Protein AF-A0A8T2I2M2-F1 (afdb_monomer_lite)

Structure (mmCIF, N/CA/C/O backbone):
data_AF-A0A8T2I2M2-F1
#
_entry.id   AF-A0A8T2I2M2-F1
#
loop_
_atom_site.group_PDB
_atom_site.id
_atom_site.type_symbol
_atom_site.label_atom_id
_atom_site.label_alt_id
_atom_site.label_comp_id
_atom_site.label_asym_id
_atom_site.label_entity_id
_atom_site.label_seq_id
_atom_site.pdbx_PDB_ins_code
_atom_site.Cartn_x
_atom_site.Cartn_y
_atom_site.Cartn_z
_atom_site.occupancy
_atom_site.B_iso_or_equiv
_atom_site.auth_seq_id
_atom_site.auth_comp_id
_atom_site.auth_asym_id
_atom_site.auth_atom_id
_atom_site.pdbx_PDB_model_num
ATOM 1 N N . MET A 1 1 ? 20.591 -41.566 16.116 1.00 29.20 1 MET A N 1
ATOM 2 C CA . MET A 1 1 ? 21.482 -41.780 14.957 1.00 29.20 1 MET A CA 1
ATOM 3 C C . MET A 1 1 ? 21.391 -40.559 14.063 1.00 29.20 1 MET A C 1
ATOM 5 O O . MET A 1 1 ? 20.337 -40.302 13.501 1.00 29.20 1 MET A O 1
ATOM 9 N N . PHE A 1 2 ? 22.466 -39.774 14.043 1.00 22.12 2 PHE A N 1
ATOM 10 C CA . PHE A 1 2 ? 22.660 -38.604 13.191 1.00 22.12 2 PHE A CA 1
ATOM 11 C C . PHE A 1 2 ? 23.002 -39.038 11.762 1.00 22.12 2 PHE A C 1
ATOM 13 O O . PHE A 1 2 ? 23.921 -39.833 11.595 1.00 22.12 2 PHE A O 1
ATOM 20 N N . VAL A 1 3 ? 22.349 -38.438 10.763 1.00 23.64 3 VAL A N 1
ATOM 21 C CA . VAL A 1 3 ? 22.979 -38.066 9.484 1.00 23.64 3 VAL A CA 1
ATOM 22 C C . VAL A 1 3 ? 22.355 -36.731 9.038 1.00 23.64 3 VAL A C 1
ATOM 24 O O . VAL A 1 3 ? 21.153 -36.698 8.771 1.00 23.64 3 VAL A O 1
ATOM 27 N N . PRO A 1 4 ? 23.114 -35.623 8.978 1.00 29.97 4 PRO A N 1
ATOM 28 C CA . PRO A 1 4 ? 22.621 -34.350 8.466 1.00 29.97 4 PRO A CA 1
ATOM 29 C C . PRO A 1 4 ? 22.653 -34.356 6.930 1.00 29.97 4 PRO A C 1
ATOM 31 O O . PRO A 1 4 ? 23.682 -34.654 6.323 1.00 29.97 4 PRO A O 1
ATOM 34 N N . ARG A 1 5 ? 21.529 -34.023 6.285 1.00 26.20 5 ARG A N 1
ATOM 35 C CA . ARG A 1 5 ? 21.516 -33.676 4.856 1.00 26.20 5 ARG A CA 1
ATOM 36 C C . ARG A 1 5 ? 22.040 -32.249 4.690 1.00 26.20 5 ARG A C 1
ATOM 38 O O . ARG A 1 5 ? 21.612 -31.349 5.407 1.00 26.20 5 ARG A O 1
ATOM 45 N N . LYS A 1 6 ? 22.970 -32.079 3.748 1.00 23.83 6 LYS A N 1
ATOM 46 C CA . LYS A 1 6 ? 23.470 -30.786 3.267 1.00 23.83 6 LYS A CA 1
ATOM 47 C C . LYS A 1 6 ? 22.312 -29.903 2.761 1.00 23.83 6 LYS A C 1
ATOM 49 O O . LYS A 1 6 ? 21.356 -30.451 2.211 1.00 23.83 6 LYS A O 1
ATOM 54 N N . PRO A 1 7 ? 22.403 -28.571 2.909 1.00 27.64 7 PRO A N 1
ATOM 55 C CA . PRO A 1 7 ? 21.486 -27.637 2.276 1.00 27.64 7 PRO A CA 1
ATOM 56 C C . PRO A 1 7 ? 21.927 -27.420 0.822 1.00 27.64 7 PRO A C 1
ATOM 58 O O . PRO A 1 7 ? 22.913 -26.732 0.572 1.00 27.64 7 PRO A O 1
ATOM 61 N N . ASP A 1 8 ? 21.226 -28.026 -0.135 1.00 26.77 8 ASP A N 1
ATOM 62 C CA . ASP A 1 8 ? 21.394 -27.689 -1.550 1.00 26.77 8 ASP A CA 1
ATOM 63 C C . ASP A 1 8 ? 20.429 -26.554 -1.928 1.00 26.77 8 ASP A C 1
ATOM 65 O O . ASP A 1 8 ? 19.212 -26.688 -1.805 1.00 26.77 8 ASP A O 1
ATOM 69 N N . ALA A 1 9 ? 21.036 -25.462 -2.402 1.00 26.67 9 ALA A N 1
ATOM 70 C CA . ALA A 1 9 ? 20.494 -24.374 -3.216 1.00 26.67 9 ALA A CA 1
ATOM 71 C C . ALA A 1 9 ? 19.284 -23.590 -2.664 1.00 26.67 9 ALA A C 1
ATOM 73 O O . ALA A 1 9 ? 18.126 -23.842 -3.002 1.00 26.67 9 ALA A O 1
ATOM 74 N N . GLU A 1 10 ? 19.588 -22.520 -1.921 1.00 25.27 10 GLU A N 1
ATOM 75 C CA . GLU A 1 10 ? 18.734 -21.332 -1.842 1.00 25.27 10 GLU A CA 1
ATOM 76 C C . GLU A 1 10 ? 18.444 -20.809 -3.257 1.00 25.27 10 GLU A C 1
ATOM 78 O O . GLU A 1 10 ? 19.285 -20.191 -3.910 1.00 25.27 10 GLU A O 1
ATOM 83 N N . ILE A 1 11 ? 17.222 -21.026 -3.738 1.00 24.73 11 ILE A N 1
ATOM 84 C CA . ILE A 1 11 ? 16.668 -20.227 -4.829 1.00 24.73 11 ILE A CA 1
ATOM 85 C C . ILE A 1 11 ? 16.317 -18.871 -4.213 1.00 24.73 11 ILE A C 1
ATOM 87 O O . ILE A 1 11 ? 15.231 -18.680 -3.663 1.00 24.73 11 ILE A O 1
ATOM 91 N N . ALA A 1 12 ? 17.272 -17.943 -4.261 1.00 26.50 12 ALA A N 1
ATOM 92 C CA . ALA A 1 12 ? 17.054 -16.553 -3.897 1.00 26.50 12 ALA A CA 1
ATOM 93 C C . ALA A 1 12 ? 15.911 -15.974 -4.751 1.00 26.50 12 ALA A C 1
ATOM 95 O O . ALA A 1 12 ? 15.939 -16.032 -5.985 1.00 26.50 12 ALA A O 1
ATOM 96 N N . ARG A 1 13 ? 14.887 -15.438 -4.079 1.00 27.08 13 ARG A N 1
ATOM 97 C CA . ARG A 1 13 ? 13.810 -14.648 -4.687 1.00 27.08 13 ARG A CA 1
ATOM 98 C C . ARG A 1 13 ? 14.442 -13.418 -5.347 1.00 27.08 13 ARG A C 1
ATOM 100 O O . ARG A 1 13 ? 15.078 -12.622 -4.665 1.00 27.08 13 ARG A O 1
ATOM 107 N N . LYS A 1 14 ? 14.316 -13.310 -6.671 1.00 30.23 14 LYS A N 1
ATOM 108 C CA . LYS A 1 14 ? 14.862 -12.211 -7.479 1.00 30.23 14 LYS A CA 1
ATOM 109 C C . LYS A 1 14 ? 13.813 -11.108 -7.607 1.00 30.23 14 LYS A C 1
ATOM 111 O O . LYS A 1 14 ? 12.736 -11.362 -8.141 1.00 30.23 14 LYS A O 1
ATOM 116 N N . GLU A 1 15 ? 14.137 -9.915 -7.123 1.00 30.12 15 GLU A N 1
ATOM 117 C CA . GLU A 1 15 ? 13.265 -8.738 -7.083 1.00 30.12 15 GLU A CA 1
ATOM 118 C C . GLU A 1 15 ? 14.042 -7.470 -7.526 1.00 30.12 15 GLU A C 1
ATOM 120 O O . GLU A 1 15 ? 15.186 -7.288 -7.115 1.00 30.12 15 GLU A O 1
ATOM 125 N N . LEU A 1 16 ? 13.365 -6.603 -8.314 1.00 38.47 16 LEU A N 1
ATOM 126 C CA . LEU A 1 16 ? 13.601 -5.159 -8.592 1.00 38.47 16 LEU A CA 1
ATOM 127 C C . LEU A 1 16 ? 14.675 -4.740 -9.638 1.00 38.47 16 LEU A C 1
ATOM 129 O O . LEU A 1 16 ? 15.853 -4.964 -9.419 1.00 38.47 16 LEU A O 1
ATOM 133 N N . VAL A 1 17 ? 14.300 -4.027 -10.730 1.00 39.09 17 VAL A N 1
ATOM 134 C CA . VAL A 1 17 ? 15.233 -3.240 -11.595 1.00 39.09 17 VAL A CA 1
ATOM 135 C C . VAL A 1 17 ? 15.013 -1.736 -11.376 1.00 39.09 17 VAL A C 1
ATOM 137 O O . VAL A 1 17 ? 13.909 -1.230 -11.603 1.00 39.09 17 VAL A O 1
ATOM 140 N N . VAL A 1 18 ? 16.073 -1.004 -11.032 1.00 57.59 18 VAL A N 1
ATOM 141 C CA . VAL A 1 18 ? 16.165 0.462 -11.153 1.00 57.59 18 VAL A CA 1
ATOM 142 C C . VAL A 1 18 ? 17.558 0.758 -11.711 1.00 57.59 18 VAL A C 1
ATOM 144 O O . VAL A 1 18 ? 18.547 0.312 -11.154 1.00 57.59 18 VAL A O 1
ATOM 147 N N . CYS A 1 19 ? 17.670 1.386 -12.878 1.00 81.19 19 CYS A N 1
ATOM 148 C CA . CYS A 1 19 ? 18.952 1.578 -13.573 1.00 81.19 19 CYS A CA 1
ATOM 149 C C . CYS A 1 19 ? 19.004 2.972 -14.213 1.00 81.19 19 CYS A C 1
ATOM 151 O O . CYS A 1 19 ? 17.969 3.632 -14.362 1.00 81.19 19 CYS A O 1
ATOM 153 N N . GLY A 1 20 ? 20.195 3.427 -14.592 1.00 88.75 20 GLY A N 1
ATOM 154 C CA . GLY A 1 20 ? 20.418 4.701 -15.270 1.00 88.75 20 GLY A CA 1
ATOM 155 C C . GLY A 1 20 ? 20.947 4.503 -16.685 1.00 88.75 20 GLY A C 1
ATOM 156 O O . GLY A 1 20 ? 21.965 3.851 -16.870 1.00 88.75 20 GLY A O 1
ATOM 157 N N . ILE A 1 21 ? 20.285 5.094 -17.680 1.00 95.00 21 ILE A N 1
ATOM 158 C CA . ILE A 1 21 ? 20.815 5.255 -19.042 1.00 95.00 21 ILE A CA 1
ATOM 159 C C . ILE A 1 21 ? 21.233 6.707 -19.216 1.00 95.00 21 ILE A C 1
ATOM 161 O O . ILE A 1 21 ? 20.438 7.600 -18.911 1.00 95.00 21 ILE A O 1
ATOM 165 N N . PHE A 1 22 ? 22.423 6.927 -19.773 1.00 97.19 22 PHE A N 1
ATOM 166 C CA . PHE A 1 22 ? 22.848 8.228 -20.271 1.00 97.19 22 PHE A CA 1
ATOM 167 C C . PHE A 1 22 ? 23.533 8.085 -21.634 1.00 97.19 22 PHE A C 1
ATOM 169 O O . PHE A 1 22 ? 24.330 7.174 -21.845 1.00 97.19 22 PHE A O 1
ATOM 176 N N . GLY A 1 23 ? 23.214 8.971 -22.568 1.00 96.81 23 GLY A N 1
ATOM 177 C CA . GLY A 1 23 ? 23.811 9.017 -23.895 1.00 96.81 23 GLY A CA 1
ATOM 178 C C . GLY A 1 23 ? 24.105 10.449 -24.309 1.00 96.81 23 GLY A C 1
ATOM 179 O O . GLY A 1 23 ? 23.299 11.349 -24.066 1.00 96.81 23 GLY A O 1
ATOM 180 N N . PHE A 1 24 ? 25.248 10.643 -24.953 1.00 96.81 24 PHE A N 1
ATOM 181 C CA . PHE A 1 24 ? 25.694 11.931 -25.467 1.00 96.81 24 PHE A CA 1
ATOM 182 C C . PHE A 1 24 ? 25.937 11.828 -26.969 1.00 96.81 24 PHE A C 1
ATOM 184 O O . PHE A 1 24 ? 26.618 10.914 -27.433 1.00 96.81 24 PHE A O 1
ATOM 191 N N . TYR A 1 25 ? 25.362 12.758 -27.723 1.00 94.88 25 TYR A N 1
ATOM 192 C CA . TYR A 1 25 ? 25.578 12.882 -29.157 1.00 94.88 25 TYR A CA 1
ATOM 193 C C . TYR A 1 25 ? 25.941 14.329 -29.484 1.00 94.88 25 TYR A C 1
ATOM 195 O O . TYR A 1 25 ? 25.156 15.241 -29.214 1.00 94.88 25 TYR A O 1
ATOM 203 N N . ASN A 1 26 ? 27.092 14.543 -30.111 1.00 93.12 26 ASN A N 1
ATOM 204 C CA . ASN A 1 26 ? 27.515 15.840 -30.634 1.00 93.12 26 ASN A CA 1
ATOM 205 C C . ASN A 1 26 ? 27.659 15.776 -32.156 1.00 93.12 26 ASN A C 1
ATOM 207 O O . ASN A 1 26 ? 28.100 14.781 -32.726 1.00 93.12 26 ASN A O 1
ATOM 211 N N . TYR A 1 27 ? 27.272 16.860 -32.827 1.00 90.81 27 TYR A N 1
ATOM 212 C CA . TYR A 1 27 ? 27.447 17.009 -34.267 1.00 90.81 27 TYR A CA 1
ATOM 213 C C . TYR A 1 27 ? 27.849 18.437 -34.610 1.00 90.81 27 TYR A C 1
ATOM 215 O O . TYR A 1 27 ? 27.131 19.381 -34.273 1.00 90.81 27 TYR A O 1
ATOM 223 N N . ARG A 1 28 ? 28.984 18.589 -35.304 1.00 87.31 28 ARG A N 1
ATOM 224 C CA . ARG A 1 28 ? 29.630 19.878 -35.615 1.00 87.31 28 ARG A CA 1
ATOM 225 C C . ARG A 1 28 ? 29.826 20.760 -34.375 1.00 87.31 28 ARG A C 1
ATOM 227 O O . ARG A 1 28 ? 29.755 21.986 -34.457 1.00 87.31 28 ARG A O 1
ATOM 234 N N . GLN A 1 29 ? 30.033 20.119 -33.230 1.00 86.38 29 GLN A N 1
ATOM 235 C CA . GLN A 1 29 ? 30.530 20.717 -31.999 1.00 86.38 29 GLN A CA 1
ATOM 236 C C . GLN A 1 29 ? 31.690 19.845 -31.546 1.00 86.38 29 GLN A C 1
ATOM 238 O O . GLN A 1 29 ? 31.474 18.675 -31.230 1.00 86.38 29 GLN A O 1
ATOM 243 N N . SER A 1 30 ? 32.897 20.402 -31.615 1.00 87.25 30 SER A N 1
ATOM 244 C CA . SER A 1 30 ? 34.119 19.691 -31.256 1.00 87.25 30 SER A CA 1
ATOM 245 C C . SER A 1 30 ? 34.162 19.486 -29.750 1.00 87.25 30 SER A C 1
ATOM 247 O O . SER A 1 30 ? 33.962 20.442 -29.001 1.00 87.25 30 SER A O 1
ATOM 249 N N . HIS A 1 31 ? 34.381 18.244 -29.341 1.00 91.75 31 HIS A N 1
ATOM 250 C CA . HIS A 1 31 ? 34.660 17.865 -27.963 1.00 91.75 31 HIS A CA 1
ATOM 251 C C . HIS A 1 31 ? 35.869 16.946 -27.959 1.00 91.75 31 HIS A C 1
ATOM 253 O O . HIS A 1 31 ? 35.959 16.044 -28.802 1.00 91.75 31 HIS A O 1
ATOM 259 N N . SER A 1 32 ? 36.767 17.140 -26.999 1.00 91.56 32 SER A N 1
ATOM 260 C CA . SER A 1 32 ? 37.876 16.216 -26.817 1.00 91.56 32 SER A CA 1
ATOM 261 C C . SER A 1 32 ? 37.367 14.870 -26.294 1.00 91.56 32 SER A C 1
ATOM 263 O O . SER A 1 32 ? 36.299 14.765 -25.680 1.00 91.56 32 SER A O 1
ATOM 265 N N . HIS A 1 33 ? 38.144 13.813 -26.507 1.00 89.19 33 HIS A N 1
ATOM 266 C CA . HIS A 1 33 ? 37.847 12.496 -25.952 1.00 89.19 33 HIS A CA 1
ATOM 267 C C . HIS A 1 33 ? 37.669 12.546 -24.421 1.00 89.19 33 HIS A C 1
ATOM 269 O O . HIS A 1 33 ? 36.782 11.890 -23.871 1.00 89.19 33 HIS A O 1
ATOM 275 N N . ALA A 1 34 ? 38.477 13.363 -23.735 1.00 88.12 34 ALA A N 1
ATOM 276 C CA . ALA A 1 34 ? 38.361 13.596 -22.299 1.00 88.12 34 ALA A CA 1
ATOM 277 C C . ALA A 1 34 ? 37.037 14.284 -21.917 1.00 88.12 34 ALA A C 1
ATOM 279 O O . ALA A 1 34 ? 36.392 13.846 -20.963 1.00 88.12 34 ALA A O 1
ATOM 280 N N . ASP A 1 35 ? 36.602 15.294 -22.678 1.00 91.56 35 ASP A N 1
ATOM 281 C CA . ASP A 1 35 ? 35.332 15.995 -22.435 1.00 91.56 35 ASP A CA 1
ATOM 282 C C . ASP A 1 35 ? 34.137 15.050 -22.592 1.00 91.56 35 ASP A C 1
ATOM 284 O O . ASP A 1 35 ? 33.241 15.022 -21.750 1.00 91.56 35 ASP A O 1
ATOM 288 N N . ILE A 1 36 ? 34.144 14.220 -23.640 1.00 93.69 36 ILE A N 1
ATOM 289 C CA . ILE A 1 36 ? 33.096 13.221 -23.892 1.00 93.69 36 ILE A CA 1
ATOM 290 C C . ILE A 1 36 ? 32.973 12.259 -22.708 1.00 93.69 36 ILE A C 1
ATOM 292 O O . ILE A 1 36 ? 31.868 11.986 -22.232 1.00 93.69 36 ILE A O 1
ATOM 296 N N . ILE A 1 37 ? 34.103 11.740 -22.225 1.00 93.75 37 ILE A N 1
ATOM 297 C CA . ILE A 1 37 ? 34.131 10.816 -21.091 1.00 93.75 37 ILE A CA 1
ATOM 298 C C . ILE A 1 37 ? 33.624 11.501 -19.817 1.00 93.75 37 ILE A C 1
ATOM 300 O O . ILE A 1 37 ? 32.823 10.903 -19.097 1.00 93.75 37 ILE A O 1
ATOM 304 N N . ASP A 1 38 ? 34.031 12.743 -19.542 1.00 93.31 38 ASP A N 1
ATOM 305 C CA . ASP A 1 38 ? 33.570 13.462 -18.351 1.00 93.31 38 ASP A CA 1
ATOM 306 C C . ASP A 1 38 ? 32.074 13.804 -18.416 1.00 93.31 38 ASP A C 1
ATOM 308 O O . ASP A 1 38 ? 31.373 13.668 -17.412 1.00 93.31 38 ASP A O 1
ATOM 312 N N . ILE A 1 39 ? 31.543 14.147 -19.595 1.00 95.31 39 ILE A N 1
ATOM 313 C CA . ILE A 1 39 ? 30.100 14.339 -19.807 1.00 95.31 39 ILE A CA 1
ATOM 314 C C . ILE A 1 39 ? 29.340 13.044 -19.495 1.00 95.31 39 ILE A C 1
ATOM 316 O O . ILE A 1 39 ? 28.363 13.070 -18.742 1.00 95.31 39 ILE A O 1
ATOM 320 N N . LEU A 1 40 ? 29.796 11.897 -20.015 1.00 96.19 40 LEU A N 1
ATOM 321 C CA . LEU A 1 40 ? 29.166 10.601 -19.743 1.00 96.19 40 LEU A CA 1
ATOM 322 C C . LEU A 1 40 ? 29.229 10.231 -18.255 1.00 96.19 40 LEU A C 1
ATOM 324 O O . LEU A 1 40 ? 28.211 9.844 -17.680 1.00 96.19 40 LEU A O 1
ATOM 328 N N . LEU A 1 41 ? 30.393 10.379 -17.615 1.00 94.69 41 LEU A N 1
ATOM 329 C CA . LEU A 1 41 ? 30.571 10.100 -16.187 1.00 94.69 41 LEU A CA 1
ATOM 330 C C . LEU A 1 41 ? 29.711 11.022 -15.324 1.00 94.69 41 LEU A C 1
ATOM 332 O O . LEU A 1 41 ? 29.058 10.552 -14.394 1.00 94.69 41 LEU A O 1
ATOM 336 N N . THR A 1 42 ? 29.653 12.314 -15.645 1.00 91.94 42 THR A N 1
ATOM 337 C CA . THR A 1 42 ? 28.804 13.278 -14.937 1.00 91.94 42 THR A CA 1
ATOM 338 C C . THR A 1 42 ? 27.336 12.887 -15.051 1.00 91.94 42 THR A C 1
ATOM 340 O O . THR A 1 42 ? 26.664 12.785 -14.022 1.00 91.94 42 THR A O 1
ATOM 343 N N . GLY A 1 43 ? 26.868 12.541 -16.254 1.00 90.81 43 GLY A N 1
ATOM 344 C CA . GLY A 1 43 ? 25.523 12.012 -16.467 1.00 90.81 43 GLY A CA 1
ATOM 345 C C . GLY A 1 43 ? 25.237 10.772 -15.614 1.00 90.81 43 GLY A C 1
ATOM 346 O O . GLY A 1 43 ? 24.194 10.699 -14.964 1.00 90.81 43 GLY A O 1
ATOM 347 N N . LEU A 1 44 ? 26.184 9.831 -15.514 1.00 92.25 44 LEU A N 1
ATOM 348 C CA . LEU A 1 44 ? 26.043 8.663 -14.638 1.00 92.25 44 LEU A CA 1
ATOM 349 C C . LEU A 1 44 ? 26.021 9.017 -13.145 1.00 92.25 44 LEU A C 1
ATOM 351 O O . LEU A 1 44 ? 25.205 8.453 -12.417 1.00 92.25 44 LEU A O 1
ATOM 355 N N . ARG A 1 45 ? 26.826 9.982 -12.676 1.00 89.56 45 ARG A N 1
ATOM 356 C CA . ARG A 1 45 ? 26.772 10.472 -11.279 1.00 89.56 45 ARG A CA 1
ATOM 357 C C . ARG A 1 45 ? 25.377 11.001 -10.937 1.00 89.56 45 ARG A C 1
ATOM 359 O O . ARG A 1 45 ? 24.879 10.772 -9.836 1.00 89.56 45 ARG A O 1
ATOM 366 N N . ARG A 1 46 ? 24.700 11.661 -11.887 1.00 86.38 46 ARG A N 1
ATOM 367 C CA . ARG A 1 46 ? 23.309 12.129 -11.715 1.00 86.38 46 ARG A CA 1
ATOM 368 C C . ARG A 1 46 ? 22.283 11.000 -11.649 1.00 86.38 46 ARG A C 1
ATOM 370 O O . ARG A 1 46 ? 21.160 11.257 -11.216 1.00 86.38 46 ARG A O 1
ATOM 377 N N . LEU A 1 47 ? 22.647 9.788 -12.064 1.00 86.12 47 LEU A N 1
ATOM 378 C CA . LEU A 1 47 ? 21.793 8.597 -12.102 1.00 86.12 47 LEU A CA 1
ATOM 379 C C . LEU A 1 47 ? 22.231 7.508 -11.110 1.00 86.12 47 LEU A C 1
ATOM 381 O O . LEU A 1 47 ? 21.574 6.476 -11.018 1.00 86.12 47 LEU A O 1
ATOM 385 N N . GLU A 1 48 ? 23.296 7.719 -10.335 1.00 84.06 48 GLU A N 1
ATOM 386 C CA . GLU A 1 48 ? 23.831 6.725 -9.391 1.00 84.06 48 GLU A CA 1
ATOM 387 C C . GLU A 1 48 ? 22.823 6.368 -8.280 1.00 84.06 48 GLU A C 1
ATOM 389 O O . GLU A 1 48 ? 22.808 5.255 -7.760 1.00 84.06 48 GLU A O 1
ATOM 394 N N . TYR A 1 49 ? 21.903 7.279 -7.945 1.00 70.31 49 TYR A N 1
ATOM 395 C CA . TYR A 1 49 ? 20.802 7.001 -7.011 1.00 70.31 49 TYR A CA 1
ATOM 396 C C . TYR A 1 49 ? 19.786 5.977 -7.556 1.00 70.31 49 TYR A C 1
ATOM 398 O O . TYR A 1 49 ? 19.018 5.393 -6.788 1.00 70.31 49 TYR A O 1
ATOM 406 N N . ARG A 1 50 ? 19.762 5.763 -8.881 1.00 70.94 50 ARG A N 1
ATOM 407 C CA . ARG A 1 50 ? 18.905 4.771 -9.537 1.00 70.94 50 ARG A CA 1
ATOM 408 C C . ARG A 1 50 ? 19.540 3.387 -9.544 1.00 70.94 50 ARG A C 1
ATOM 410 O O . ARG A 1 50 ? 18.789 2.436 -9.435 1.00 70.94 50 ARG A O 1
ATOM 417 N N . GLY A 1 51 ? 20.864 3.262 -9.620 1.00 73.50 51 GLY A N 1
ATOM 418 C CA . GLY A 1 51 ? 21.565 1.975 -9.585 1.00 73.50 51 GLY A CA 1
ATOM 419 C C . GLY A 1 51 ? 23.069 2.155 -9.377 1.00 73.50 51 GLY A C 1
ATOM 420 O O . GLY A 1 51 ? 23.645 3.111 -9.892 1.00 73.50 51 GLY A O 1
ATOM 421 N N . TYR A 1 52 ? 23.690 1.257 -8.606 1.00 75.50 52 TYR A N 1
ATOM 422 C CA . TYR A 1 52 ? 25.081 1.398 -8.147 1.00 75.50 52 TYR A CA 1
ATOM 423 C C . TYR A 1 52 ? 25.815 0.056 -7.946 1.00 75.50 52 TYR A C 1
ATOM 425 O O . TYR A 1 52 ? 26.863 0.017 -7.304 1.00 75.50 52 TYR A O 1
ATOM 433 N N . ASP A 1 53 ? 25.282 -1.052 -8.475 1.00 82.19 53 ASP A N 1
ATOM 434 C CA . ASP A 1 53 ? 25.931 -2.368 -8.354 1.00 82.19 53 ASP A CA 1
ATOM 435 C C . ASP A 1 53 ? 27.103 -2.516 -9.333 1.00 82.19 53 ASP A C 1
ATOM 437 O O . ASP A 1 53 ? 28.062 -3.248 -9.088 1.00 82.19 53 ASP A O 1
ATOM 441 N N . SER A 1 54 ? 26.993 -1.868 -10.493 1.00 89.81 54 SER A N 1
ATOM 442 C CA . SER A 1 54 ? 28.014 -1.820 -11.541 1.00 89.81 54 SER A CA 1
ATOM 443 C C . SER A 1 54 ? 27.698 -0.700 -12.531 1.00 89.81 54 SER A C 1
ATOM 445 O O . SER A 1 54 ? 26.550 -0.258 -12.630 1.00 89.81 54 SER A O 1
ATOM 447 N N . ALA A 1 55 ? 28.695 -0.257 -13.288 1.00 95.56 55 ALA A N 1
ATOM 448 C CA . ALA A 1 55 ? 28.535 0.783 -14.296 1.00 95.56 55 ALA A CA 1
ATOM 449 C C . ALA A 1 55 ? 29.496 0.576 -15.472 1.00 95.56 55 ALA A C 1
ATOM 451 O O . ALA A 1 55 ? 30.499 -0.132 -15.357 1.00 95.56 55 ALA A O 1
ATOM 452 N N . GLY A 1 56 ? 29.203 1.220 -16.597 1.00 96.12 56 GLY A N 1
ATOM 453 C CA . GLY A 1 56 ? 30.096 1.218 -17.747 1.00 96.12 56 GLY A CA 1
ATOM 454 C C . GLY A 1 56 ? 29.744 2.258 -18.798 1.00 96.12 56 GLY A C 1
ATOM 455 O O . GLY A 1 56 ? 28.667 2.856 -18.776 1.00 96.12 56 GLY A O 1
ATOM 456 N N . LEU A 1 57 ? 30.672 2.474 -19.726 1.00 96.56 57 LEU A N 1
ATOM 457 C CA . LEU A 1 57 ? 30.532 3.398 -20.849 1.00 96.56 57 LEU A CA 1
ATOM 458 C C . LEU A 1 57 ? 31.173 2.838 -22.119 1.00 96.56 57 LEU A C 1
ATOM 460 O O . LEU A 1 57 ? 32.037 1.962 -22.055 1.00 96.56 57 LEU A O 1
ATOM 464 N N . ALA A 1 58 ? 30.739 3.352 -23.269 1.00 94.38 58 ALA A N 1
ATOM 465 C CA . ALA A 1 58 ? 31.371 3.100 -24.553 1.00 94.38 58 ALA A CA 1
ATOM 466 C C . ALA A 1 58 ? 31.525 4.378 -25.390 1.00 94.38 58 ALA A C 1
ATOM 468 O O . ALA A 1 58 ? 30.571 5.143 -25.566 1.00 94.38 58 ALA A O 1
ATOM 469 N N . VAL A 1 59 ? 32.728 4.569 -25.936 1.00 92.25 59 VAL A N 1
ATOM 470 C CA . VAL A 1 59 ? 33.155 5.738 -26.729 1.00 92.25 59 VAL A CA 1
ATOM 471 C C . VAL A 1 59 ? 33.995 5.292 -27.929 1.00 92.25 59 VAL A C 1
ATOM 473 O O . VAL A 1 59 ? 34.599 4.227 -27.888 1.00 92.25 59 VAL A O 1
ATOM 476 N N . ASP A 1 60 ? 34.018 6.058 -29.021 1.00 88.50 60 ASP A N 1
ATOM 477 C CA . ASP A 1 60 ? 34.926 5.777 -30.145 1.00 88.50 60 ASP A CA 1
ATOM 478 C C . ASP A 1 60 ? 36.369 6.162 -29.811 1.00 88.50 60 ASP A C 1
ATOM 480 O O . ASP A 1 60 ? 36.604 7.180 -29.169 1.00 88.50 60 ASP A O 1
ATOM 484 N N . THR A 1 61 ? 37.327 5.361 -30.280 1.00 80.94 61 THR A N 1
ATOM 485 C CA . THR A 1 61 ? 38.771 5.592 -30.087 1.00 80.94 61 THR A CA 1
ATOM 486 C C . THR A 1 61 ? 39.376 6.550 -31.114 1.00 80.94 61 THR A C 1
ATOM 488 O O . THR A 1 61 ? 40.382 7.194 -30.830 1.00 80.94 61 THR A O 1
ATOM 491 N N . PHE A 1 62 ? 38.753 6.681 -32.290 1.00 79.38 62 PHE A N 1
ATOM 492 C CA . PHE A 1 62 ? 39.211 7.539 -33.384 1.00 79.38 62 PHE A CA 1
ATOM 493 C C . PHE A 1 62 ? 38.059 8.386 -33.947 1.00 79.38 62 PHE A C 1
ATOM 495 O O . PHE A 1 62 ? 36.926 7.895 -33.994 1.00 79.38 62 PHE A O 1
ATOM 502 N N . PRO A 1 63 ? 38.319 9.624 -34.413 1.00 76.12 63 PRO A N 1
ATOM 503 C CA . PRO A 1 63 ? 37.286 10.499 -34.958 1.00 76.12 63 PRO A CA 1
ATOM 504 C C . PRO A 1 63 ? 36.602 9.914 -36.194 1.00 76.12 63 PRO A C 1
ATOM 506 O O . 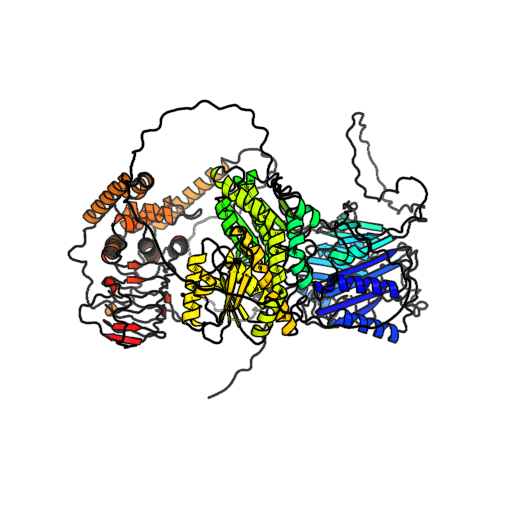PRO A 1 63 ? 37.255 9.440 -37.125 1.00 76.12 63 PRO A O 1
ATOM 509 N N . VAL A 1 64 ? 35.274 10.016 -36.233 1.00 69.56 64 VAL A N 1
ATOM 510 C CA . VAL A 1 64 ? 34.477 9.668 -37.414 1.00 69.56 64 VAL A CA 1
ATOM 511 C C . VAL A 1 64 ? 34.463 10.864 -38.385 1.00 69.56 64 VAL A C 1
ATOM 513 O O . VAL A 1 64 ? 34.207 11.990 -37.948 1.00 69.56 64 VAL A O 1
ATOM 516 N N . PRO A 1 65 ? 34.695 10.675 -39.700 1.00 64.62 65 PRO A N 1
ATOM 517 C CA . PRO A 1 65 ? 34.617 11.762 -40.677 1.00 64.62 65 PRO A CA 1
ATOM 518 C C . PRO A 1 65 ? 33.226 12.418 -40.734 1.00 64.62 65 PRO A C 1
ATOM 520 O O . PRO A 1 65 ? 32.201 11.739 -40.706 1.00 64.62 65 PRO A O 1
ATOM 523 N N . LEU A 1 66 ? 33.174 13.743 -40.921 1.00 59.75 66 LEU A N 1
ATOM 524 C CA . LEU A 1 66 ? 31.929 14.534 -40.971 1.00 59.75 66 LEU A CA 1
ATOM 525 C C . LEU A 1 66 ? 30.977 14.145 -42.130 1.00 59.75 66 LEU A C 1
ATOM 527 O O . LEU A 1 66 ? 29.797 14.505 -42.125 1.00 59.75 66 LEU A O 1
ATOM 531 N N . VAL A 1 67 ? 31.491 13.445 -43.148 1.00 54.72 67 VAL A N 1
ATOM 532 C CA . VAL A 1 67 ? 30.739 12.930 -44.299 1.00 54.72 67 VAL A CA 1
ATOM 533 C C . VAL A 1 67 ? 31.060 11.448 -44.454 1.00 54.72 67 VAL A C 1
ATOM 535 O O . VAL A 1 67 ? 32.096 11.090 -45.004 1.00 54.72 67 VAL A O 1
ATOM 538 N N . VAL A 1 68 ? 30.155 10.592 -43.981 1.00 51.00 68 VAL A N 1
ATOM 539 C CA . VAL A 1 68 ? 30.140 9.167 -44.331 1.00 51.00 68 VAL A CA 1
ATOM 540 C C . VAL A 1 68 ? 29.057 8.980 -45.392 1.00 51.00 68 VAL A C 1
ATOM 542 O O . VAL A 1 68 ? 27.856 9.157 -45.125 1.00 51.00 68 VAL A O 1
ATOM 545 N N . ASP A 1 69 ? 29.482 8.708 -46.624 1.00 39.97 69 ASP A N 1
ATOM 546 C CA . ASP A 1 69 ? 28.580 8.473 -47.747 1.00 39.97 69 ASP A CA 1
ATOM 547 C C . ASP A 1 69 ? 28.012 7.051 -47.646 1.00 39.97 69 ASP A C 1
ATOM 549 O O . ASP A 1 69 ? 28.586 6.067 -48.094 1.00 39.97 69 ASP A O 1
ATOM 553 N N . THR A 1 70 ? 26.882 6.933 -46.958 1.00 42.03 70 THR A N 1
ATOM 554 C CA . THR A 1 70 ? 26.192 5.664 -46.654 1.00 42.03 70 THR A CA 1
ATOM 555 C C . THR A 1 70 ? 25.391 5.125 -47.844 1.00 42.03 70 THR A C 1
ATOM 557 O O . THR A 1 70 ? 24.697 4.124 -47.712 1.00 42.03 70 THR A O 1
ATOM 560 N N . THR A 1 71 ? 25.467 5.784 -49.005 1.00 38.69 71 THR A N 1
ATOM 561 C CA . THR A 1 71 ? 24.832 5.333 -50.255 1.00 38.69 71 THR A CA 1
ATOM 562 C C . THR A 1 71 ? 25.745 4.448 -51.108 1.00 38.69 71 THR A C 1
ATOM 564 O O . THR A 1 71 ? 25.259 3.739 -51.986 1.00 38.69 71 THR A O 1
ATOM 567 N N . THR A 1 72 ? 27.048 4.411 -50.817 1.00 37.72 72 THR A N 1
ATOM 568 C CA . THR A 1 72 ? 27.995 3.473 -51.424 1.00 37.72 72 THR A CA 1
ATOM 569 C C . THR A 1 72 ? 28.410 2.436 -50.390 1.00 37.72 72 THR A C 1
ATOM 571 O O . THR A 1 72 ? 29.416 2.609 -49.703 1.00 37.72 72 THR A O 1
ATOM 574 N N . LEU A 1 73 ? 27.642 1.351 -50.254 1.00 40.09 73 LEU A N 1
ATOM 575 C CA . LEU A 1 73 ? 28.183 0.175 -49.577 1.00 40.09 73 LEU A CA 1
ATOM 576 C C . LEU A 1 73 ? 29.267 -0.443 -50.466 1.00 40.09 73 LEU A C 1
ATOM 578 O O . LEU A 1 73 ? 29.048 -0.584 -51.673 1.00 40.09 73 LEU A O 1
ATOM 582 N N . PRO A 1 74 ? 30.438 -0.798 -49.915 1.00 34.50 74 PRO A N 1
ATOM 583 C CA . PRO A 1 74 ? 31.505 -1.379 -50.704 1.00 34.50 74 PRO A CA 1
ATOM 584 C C . PRO A 1 74 ? 31.073 -2.759 -51.202 1.00 34.50 74 PRO A C 1
ATOM 586 O O . PRO A 1 74 ? 30.818 -3.685 -50.432 1.00 34.50 74 PRO A O 1
ATOM 589 N N . SER A 1 75 ? 31.003 -2.901 -52.523 1.00 29.84 75 SER A N 1
ATOM 590 C CA . SER A 1 75 ? 30.881 -4.187 -53.193 1.00 29.84 75 SER A CA 1
ATOM 591 C C . SER A 1 75 ? 32.105 -5.048 -52.870 1.00 29.84 75 SER A C 1
ATOM 593 O O . SER A 1 75 ? 33.213 -4.753 -53.307 1.00 29.84 75 SER A O 1
ATOM 595 N N . SER A 1 76 ? 31.875 -6.094 -52.080 1.00 37.12 76 SER A N 1
ATOM 596 C CA . SER A 1 76 ? 32.607 -7.363 -51.987 1.00 37.12 76 SER A CA 1
ATOM 597 C C . SER A 1 76 ? 34.042 -7.438 -52.564 1.00 37.12 76 SER A C 1
ATOM 599 O O . SER A 1 76 ? 34.234 -7.442 -53.780 1.00 37.12 76 SER A O 1
ATOM 601 N N . LYS A 1 77 ? 34.999 -7.748 -51.672 1.00 33.94 77 LYS A N 1
ATOM 602 C CA . LYS A 1 77 ? 36.206 -8.584 -51.899 1.00 33.94 77 LYS A CA 1
ATOM 603 C C . LYS A 1 77 ? 37.491 -7.993 -52.512 1.00 33.94 77 LYS A C 1
ATOM 605 O O . LYS A 1 77 ? 38.358 -8.778 -52.885 1.00 33.94 77 LYS A O 1
ATOM 610 N N . GLN A 1 78 ? 37.707 -6.676 -52.568 1.00 31.42 78 GLN A N 1
ATOM 611 C CA . GLN A 1 78 ? 39.014 -6.136 -53.023 1.00 31.42 78 GLN A CA 1
ATOM 612 C C . GLN A 1 78 ? 39.695 -5.107 -52.102 1.00 31.42 78 GLN A C 1
ATOM 614 O O . GLN A 1 78 ? 40.726 -4.562 -52.474 1.00 31.42 78 GLN A O 1
ATOM 619 N N . GLN A 1 79 ? 39.197 -4.885 -50.882 1.00 30.38 79 GLN A N 1
ATOM 620 C CA . GLN A 1 79 ? 39.795 -3.943 -49.915 1.00 30.38 79 GLN A CA 1
ATOM 621 C C . GLN A 1 79 ? 40.092 -4.563 -48.538 1.00 30.38 79 GLN A C 1
ATOM 623 O O . GLN A 1 79 ? 40.195 -3.858 -47.543 1.00 30.38 79 GLN A O 1
ATOM 628 N N . GLU A 1 80 ? 40.268 -5.883 -48.464 1.00 33.19 80 GLU A N 1
ATOM 629 C CA . GLU A 1 80 ? 40.659 -6.565 -47.216 1.00 33.19 80 GLU A CA 1
ATOM 630 C C . GLU A 1 80 ? 42.181 -6.553 -46.959 1.00 33.19 80 GLU A C 1
ATOM 632 O O . GLU A 1 80 ? 42.620 -7.121 -45.971 1.00 33.19 80 GLU A O 1
ATOM 637 N N . GLN A 1 81 ? 43.001 -5.904 -47.801 1.00 30.78 81 GLN A N 1
ATOM 638 C CA . GLN A 1 81 ? 44.472 -5.954 -47.678 1.00 30.78 81 GLN A CA 1
ATOM 639 C C . GLN A 1 81 ? 45.190 -4.621 -47.402 1.00 30.78 81 GLN A C 1
ATOM 641 O O . GLN A 1 81 ? 46.399 -4.644 -47.212 1.00 30.78 81 GLN A O 1
ATOM 646 N N . GLU A 1 82 ? 44.496 -3.479 -47.317 1.00 30.08 82 GLU A N 1
ATOM 647 C CA . GLU A 1 82 ? 45.155 -2.177 -47.050 1.00 30.08 82 GLU A CA 1
ATOM 648 C C . GLU A 1 82 ? 44.585 -1.385 -45.853 1.00 30.08 82 GLU A C 1
ATOM 650 O O . GLU A 1 82 ? 45.107 -0.325 -45.529 1.00 30.08 82 GLU A O 1
ATOM 655 N N . ASN A 1 83 ? 43.574 -1.898 -45.137 1.00 34.06 83 ASN A N 1
ATOM 656 C CA . ASN A 1 83 ? 42.931 -1.202 -44.003 1.00 34.06 83 ASN A CA 1
ATOM 657 C C . ASN A 1 83 ? 43.175 -1.856 -42.624 1.00 34.06 83 ASN A C 1
ATOM 659 O O . ASN A 1 83 ? 42.448 -1.576 -41.672 1.00 34.06 83 ASN A O 1
ATOM 663 N N . GLU A 1 84 ? 44.194 -2.710 -42.478 1.00 35.81 84 GLU A N 1
ATOM 664 C CA . GLU A 1 84 ? 44.490 -3.382 -41.197 1.00 35.81 84 GLU A CA 1
ATOM 665 C C . GLU A 1 84 ? 45.071 -2.453 -40.104 1.00 35.81 84 GLU A C 1
ATOM 667 O O . GLU A 1 84 ? 45.100 -2.847 -38.941 1.00 35.81 84 GLU A O 1
ATOM 672 N N . GLU A 1 85 ? 45.461 -1.206 -40.410 1.00 36.31 85 GLU A N 1
ATOM 673 C CA . GLU A 1 85 ? 46.129 -0.319 -39.432 1.00 36.31 85 GLU A CA 1
ATOM 674 C C . GLU A 1 85 ? 45.258 0.776 -38.776 1.00 36.31 85 GLU A C 1
ATOM 676 O O . GLU A 1 85 ? 45.744 1.452 -37.875 1.00 36.31 85 GLU A O 1
ATOM 681 N N . ASN A 1 86 ? 43.969 0.935 -39.111 1.00 41.84 86 ASN A N 1
ATOM 682 C CA . ASN A 1 86 ? 43.087 1.914 -38.438 1.00 41.84 86 ASN A CA 1
ATOM 683 C C . ASN A 1 86 ? 41.754 1.285 -38.008 1.00 41.84 86 ASN A C 1
ATOM 685 O O . ASN A 1 86 ? 40.699 1.488 -38.607 1.00 41.84 86 ASN A O 1
ATOM 689 N N . ASN A 1 87 ? 41.801 0.494 -36.939 1.00 44.88 87 ASN A N 1
ATOM 690 C CA . ASN A 1 87 ? 40.627 -0.151 -36.357 1.00 44.88 87 ASN A CA 1
ATOM 691 C C . ASN A 1 87 ? 39.763 0.882 -35.599 1.00 44.88 87 ASN A C 1
ATOM 693 O O . ASN A 1 87 ? 40.013 1.170 -34.430 1.00 44.88 87 ASN A O 1
ATOM 697 N N . SER A 1 88 ? 38.724 1.425 -36.248 1.00 55.94 88 SER A N 1
ATOM 698 C CA . SER A 1 88 ? 37.671 2.271 -35.650 1.00 55.94 88 SER A CA 1
ATOM 699 C C . SER A 1 88 ? 36.769 1.476 -34.690 1.00 55.94 88 SER A C 1
ATOM 701 O O . SER A 1 88 ? 35.569 1.321 -34.919 1.00 55.94 88 SER A O 1
ATOM 703 N N . ARG A 1 89 ? 37.349 0.901 -33.632 1.00 72.00 89 ARG A N 1
ATOM 704 C CA . ARG A 1 89 ? 36.623 0.084 -32.653 1.00 72.00 89 ARG A CA 1
ATOM 705 C C . ARG A 1 89 ? 36.230 0.931 -31.437 1.00 72.00 89 ARG A C 1
ATOM 707 O O . ARG A 1 89 ? 37.067 1.682 -30.928 1.00 72.00 89 ARG A O 1
ATOM 714 N N . PRO A 1 90 ? 34.985 0.817 -30.946 1.00 84.50 90 PRO A N 1
ATOM 715 C CA . PRO A 1 90 ? 34.573 1.494 -29.728 1.00 84.50 90 PRO A CA 1
ATOM 716 C C . PRO A 1 90 ? 35.279 0.884 -28.511 1.00 84.50 90 PRO A C 1
ATOM 718 O O . PRO A 1 90 ? 35.347 -0.335 -28.360 1.00 84.50 90 PRO A O 1
ATOM 721 N N . LEU A 1 91 ? 35.781 1.747 -27.632 1.00 88.56 91 LEU A N 1
ATOM 722 C CA . LEU A 1 91 ? 36.315 1.399 -26.324 1.00 88.56 91 LEU A CA 1
ATOM 723 C C . LEU A 1 91 ? 35.157 1.162 -25.356 1.00 88.56 91 LEU A C 1
ATOM 725 O O . LEU A 1 91 ? 34.312 2.042 -25.198 1.00 88.56 91 LEU A O 1
ATOM 729 N N . ILE A 1 92 ? 35.129 0.002 -24.699 1.00 92.25 92 ILE A N 1
ATOM 730 C CA . ILE A 1 92 ? 34.124 -0.356 -23.691 1.00 92.25 92 ILE A CA 1
ATOM 731 C C . ILE A 1 92 ? 34.828 -0.477 -22.343 1.00 92.25 92 ILE A C 1
ATOM 733 O O . ILE A 1 92 ? 35.712 -1.314 -22.189 1.00 92.25 92 ILE A O 1
ATOM 737 N N . ILE A 1 93 ? 34.405 0.316 -21.362 1.00 94.25 93 ILE A N 1
ATOM 738 C CA . ILE A 1 93 ? 34.975 0.300 -20.010 1.00 94.25 93 ILE A CA 1
ATOM 739 C C . ILE A 1 93 ? 33.861 -0.011 -19.025 1.00 94.25 93 ILE A C 1
ATOM 741 O O . ILE A 1 93 ? 32.804 0.623 -19.053 1.00 94.25 93 ILE A O 1
ATOM 745 N N . LYS A 1 94 ? 34.087 -1.003 -18.163 1.00 95.12 94 LYS A N 1
ATOM 746 C CA . LYS A 1 94 ? 33.094 -1.504 -17.210 1.00 95.12 94 LYS A CA 1
ATOM 747 C C . LYS A 1 94 ? 33.734 -1.745 -15.852 1.00 95.12 94 LYS A C 1
ATOM 749 O O . LYS A 1 94 ? 34.834 -2.281 -15.776 1.00 95.12 94 LYS A O 1
ATOM 754 N N . ALA A 1 95 ? 33.009 -1.427 -14.787 1.00 93.88 95 ALA A N 1
ATOM 755 C CA . ALA A 1 95 ? 33.427 -1.686 -13.417 1.00 93.88 95 ALA A CA 1
ATOM 756 C C . ALA A 1 95 ? 32.266 -2.248 -12.587 1.00 93.88 95 ALA A C 1
ATOM 758 O O . ALA A 1 95 ? 31.098 -1.912 -12.794 1.00 93.88 95 ALA A O 1
ATOM 759 N N . CYS A 1 96 ? 32.598 -3.117 -11.634 1.00 91.31 96 CYS A N 1
ATOM 760 C CA . CYS A 1 96 ? 31.670 -3.532 -10.587 1.00 91.31 96 CYS A CA 1
ATOM 761 C C . CYS A 1 96 ? 31.788 -2.549 -9.417 1.00 91.31 96 CYS A C 1
ATOM 763 O O . CYS A 1 96 ? 32.906 -2.234 -9.019 1.00 91.31 96 CYS A O 1
ATOM 765 N N . GLY A 1 97 ? 30.663 -2.101 -8.862 1.00 85.25 97 GLY A N 1
ATOM 766 C CA . GLY A 1 97 ? 30.622 -1.080 -7.816 1.00 85.25 97 GLY A CA 1
ATOM 767 C C . GLY A 1 97 ? 30.103 0.278 -8.297 1.00 85.25 97 GLY A C 1
ATOM 768 O O . GLY A 1 97 ? 29.300 0.367 -9.229 1.00 85.25 97 GLY A O 1
ATOM 769 N N . LYS A 1 98 ? 30.548 1.330 -7.607 1.00 85.44 98 LYS A N 1
ATOM 770 C CA . LYS A 1 98 ? 30.086 2.716 -7.751 1.00 85.44 98 LYS A CA 1
ATOM 771 C C . LYS A 1 98 ? 30.704 3.407 -8.965 1.00 85.44 98 LYS A C 1
ATOM 773 O O . LYS A 1 98 ? 31.645 2.909 -9.582 1.00 85.44 98 LYS A O 1
ATOM 778 N N . ILE A 1 99 ? 30.241 4.622 -9.265 1.00 90.12 99 ILE A N 1
ATOM 779 C CA . ILE A 1 99 ? 30.827 5.434 -10.345 1.00 90.12 99 ILE A CA 1
ATOM 780 C C . ILE A 1 99 ? 32.306 5.740 -10.099 1.00 90.12 99 ILE A C 1
ATOM 782 O O . ILE A 1 99 ? 33.085 5.751 -11.046 1.00 90.12 99 ILE A O 1
ATOM 786 N N . SER A 1 100 ? 32.729 5.896 -8.843 1.00 88.44 100 SER A N 1
ATOM 787 C CA . SER A 1 100 ? 34.145 6.080 -8.492 1.00 88.44 100 SER A CA 1
ATOM 788 C C . SER A 1 100 ? 35.039 4.910 -8.923 1.00 88.44 100 SER A C 1
ATOM 790 O O . SER A 1 100 ? 36.204 5.112 -9.276 1.00 88.44 100 SER A O 1
ATOM 792 N N . ASP A 1 101 ? 34.505 3.687 -8.913 1.00 91.25 101 ASP A N 1
ATOM 793 C CA . ASP A 1 101 ? 35.231 2.498 -9.363 1.00 91.25 101 ASP A CA 1
ATOM 794 C C . ASP A 1 101 ? 35.382 2.523 -10.892 1.00 91.25 101 ASP A C 1
ATOM 796 O O . ASP A 1 101 ? 36.472 2.285 -11.414 1.00 91.25 101 ASP A O 1
ATOM 800 N N . LEU A 1 102 ? 34.327 2.930 -11.611 1.00 94.00 102 LEU A N 1
ATOM 801 C CA . LEU A 1 102 ? 34.381 3.146 -13.059 1.00 94.00 102 LEU A CA 1
ATOM 802 C C . LEU A 1 102 ? 35.363 4.261 -13.435 1.00 94.00 102 LEU A C 1
ATOM 804 O O . LEU A 1 102 ? 36.146 4.082 -14.357 1.00 94.00 102 LEU A O 1
ATOM 808 N N . GLU A 1 103 ? 35.382 5.385 -12.717 1.00 92.56 103 GLU A N 1
ATOM 809 C CA . GLU A 1 103 ? 36.344 6.474 -12.948 1.00 92.56 103 GLU A CA 1
ATOM 810 C C . GLU A 1 103 ? 37.796 6.011 -12.802 1.00 92.56 103 GLU A C 1
ATOM 812 O O . GLU A 1 103 ? 38.677 6.434 -13.556 1.00 92.56 103 GLU A O 1
ATOM 817 N N . THR A 1 104 ? 38.046 5.140 -11.825 1.00 91.56 104 THR A N 1
ATOM 818 C CA . THR A 1 104 ? 39.365 4.545 -11.604 1.00 91.56 104 THR A CA 1
ATOM 819 C C . THR A 1 104 ? 39.734 3.625 -12.767 1.00 91.56 104 THR A C 1
ATOM 821 O O . THR A 1 104 ? 40.839 3.742 -13.299 1.00 91.56 104 THR A O 1
ATOM 824 N N . GLN A 1 105 ? 38.797 2.786 -13.219 1.00 91.69 105 GLN A N 1
ATOM 825 C CA . GLN A 1 105 ? 38.996 1.905 -14.372 1.00 91.69 105 GLN A CA 1
ATOM 826 C C . GLN A 1 105 ? 39.216 2.692 -15.671 1.00 91.69 105 GLN A C 1
ATOM 828 O O . GLN A 1 105 ? 40.108 2.367 -16.443 1.00 91.69 105 GLN A O 1
ATOM 833 N N . VAL A 1 106 ? 38.474 3.782 -15.884 1.00 91.62 106 VAL A N 1
ATOM 834 C CA . VAL A 1 106 ? 38.638 4.666 -17.046 1.00 91.62 106 VAL A CA 1
ATOM 835 C C . VAL A 1 106 ? 40.050 5.243 -17.096 1.00 91.62 106 VAL A C 1
ATOM 837 O O . VAL A 1 106 ? 40.704 5.188 -18.134 1.00 91.62 106 VAL A O 1
ATOM 840 N N . LYS A 1 107 ? 40.558 5.763 -15.973 1.00 88.69 107 LYS A N 1
ATOM 841 C CA . LYS A 1 107 ? 41.932 6.290 -15.902 1.00 88.69 107 LYS A CA 1
ATOM 842 C C . LYS A 1 107 ? 42.972 5.209 -16.189 1.00 88.69 107 LYS A C 1
ATOM 844 O O . LYS A 1 107 ? 43.951 5.484 -16.878 1.00 88.69 107 LYS A O 1
ATOM 849 N N . HIS A 1 108 ? 42.756 4.006 -15.661 1.00 89.12 108 HIS A N 1
ATOM 850 C CA . HIS A 1 108 ? 43.627 2.861 -15.888 1.00 89.12 108 HIS A CA 1
ATOM 851 C C . HIS A 1 108 ? 43.675 2.485 -17.378 1.00 89.12 108 HIS A C 1
ATOM 853 O O . HIS A 1 108 ? 44.748 2.539 -17.980 1.00 89.12 108 HIS A O 1
ATOM 859 N N . ASP A 1 109 ? 42.525 2.220 -17.997 1.00 85.69 109 ASP A N 1
ATOM 860 C CA . ASP A 1 109 ? 42.442 1.704 -19.368 1.00 85.69 109 ASP A CA 1
ATOM 861 C C . ASP A 1 109 ? 42.905 2.732 -20.407 1.00 85.69 109 ASP A C 1
ATOM 863 O O . ASP A 1 109 ? 43.602 2.376 -21.356 1.00 85.69 109 ASP A O 1
ATOM 867 N N . LEU A 1 110 ? 42.606 4.024 -20.210 1.00 85.50 110 LEU A N 1
ATOM 868 C CA . LEU A 1 110 ? 43.131 5.087 -21.077 1.00 85.50 110 LEU A CA 1
ATOM 869 C C . LEU A 1 110 ? 44.666 5.146 -21.042 1.00 85.50 110 LEU A C 1
ATOM 871 O O . LEU A 1 110 ? 45.299 5.368 -22.077 1.00 85.50 110 LEU A O 1
ATOM 875 N N . SER A 1 111 ? 45.267 4.932 -19.865 1.00 84.12 111 SER A N 1
ATOM 876 C CA . SER A 1 111 ? 46.724 4.928 -19.707 1.00 84.12 111 SER A CA 1
ATOM 877 C C . SER A 1 111 ? 47.377 3.679 -20.306 1.00 84.12 111 SER A C 1
ATOM 879 O O . SER A 1 111 ? 48.413 3.788 -20.965 1.00 84.12 111 SER A O 1
ATOM 881 N N . GLU A 1 112 ? 46.755 2.510 -20.135 1.00 85.12 112 GLU A N 1
ATOM 882 C CA . GLU A 1 112 ? 47.244 1.231 -20.654 1.00 85.12 112 GLU A CA 1
ATOM 883 C C . GLU A 1 112 ? 47.180 1.188 -22.187 1.00 85.12 112 GLU A C 1
ATOM 885 O O . GLU A 1 112 ? 48.153 0.814 -22.845 1.00 85.12 112 GLU A O 1
ATOM 890 N N . LEU A 1 113 ? 46.070 1.660 -22.762 1.00 81.81 113 LEU A N 1
ATOM 891 C CA . LEU A 1 113 ? 45.834 1.697 -24.207 1.00 81.81 113 LEU A CA 1
ATOM 892 C C . LEU A 1 113 ? 46.484 2.902 -24.907 1.00 81.81 113 LEU A C 1
ATOM 894 O O . LEU A 1 113 ? 46.395 3.013 -26.128 1.00 81.81 113 LEU A O 1
ATOM 898 N N . LYS A 1 114 ? 47.152 3.795 -24.158 1.00 81.56 114 LYS A N 1
ATOM 899 C CA . LYS A 1 114 ? 47.807 5.020 -24.662 1.00 81.56 114 LYS A CA 1
ATOM 900 C C . LYS A 1 114 ? 46.880 5.902 -25.508 1.00 81.56 114 LYS A C 1
ATOM 902 O O . LYS A 1 114 ? 47.299 6.459 -26.523 1.00 81.56 114 LYS A O 1
ATOM 907 N N . ILE A 1 115 ? 45.624 6.027 -25.091 1.00 81.44 115 ILE A N 1
ATOM 908 C CA .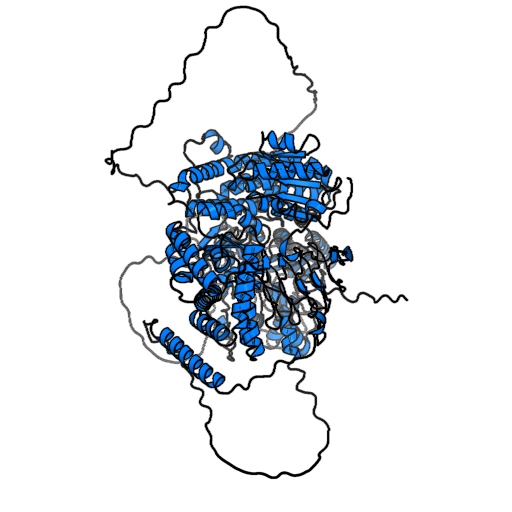 ILE A 1 115 ? 44.633 6.845 -25.793 1.00 81.44 115 ILE A CA 1
ATOM 909 C C . ILE A 1 115 ? 44.859 8.316 -25.427 1.00 81.44 115 ILE A C 1
ATOM 911 O O . ILE A 1 115 ? 44.824 8.680 -24.251 1.00 81.44 115 ILE A O 1
ATOM 915 N N . ASP A 1 116 ? 45.087 9.167 -26.430 1.00 79.00 116 ASP A N 1
ATOM 916 C CA . ASP A 1 116 ? 45.237 10.610 -26.225 1.00 79.00 116 ASP A CA 1
ATOM 917 C C . ASP A 1 116 ? 43.870 11.258 -25.958 1.00 79.00 116 ASP A C 1
ATOM 919 O O . ASP A 1 116 ? 42.988 11.293 -26.815 1.00 79.00 116 ASP A O 1
ATOM 923 N N . GLY A 1 117 ? 43.698 11.789 -24.746 1.00 79.19 117 GLY A N 1
ATOM 924 C CA . GLY A 1 117 ? 42.473 12.464 -24.322 1.00 79.19 117 GLY A CA 1
ATOM 925 C C . GLY A 1 117 ? 42.159 13.750 -25.096 1.00 79.19 117 GLY A C 1
ATOM 926 O O . GLY A 1 117 ? 41.016 14.193 -25.054 1.00 79.19 117 GLY A O 1
ATOM 927 N N . ASN A 1 118 ? 43.134 14.328 -25.809 1.00 85.38 118 ASN A N 1
ATOM 928 C CA . ASN A 1 118 ? 42.979 15.586 -26.550 1.00 85.38 118 ASN A CA 1
ATOM 929 C C . ASN A 1 118 ? 42.500 15.391 -27.995 1.00 85.38 118 ASN A C 1
ATOM 931 O O . ASN A 1 118 ? 42.394 16.362 -28.743 1.00 85.38 118 ASN A O 1
ATOM 935 N N . VAL A 1 119 ? 42.247 14.151 -28.421 1.00 86.25 119 VAL A N 1
ATOM 936 C CA . VAL A 1 119 ? 41.692 13.884 -29.751 1.00 86.25 119 VAL A CA 1
ATOM 937 C C . VAL A 1 119 ? 40.292 14.485 -29.834 1.00 86.25 119 VAL A C 1
ATOM 939 O O . VAL A 1 119 ? 39.427 14.175 -29.019 1.00 86.25 119 VAL A O 1
ATOM 942 N N . GLU A 1 120 ? 40.084 15.342 -30.828 1.00 88.12 120 GLU A N 1
ATOM 943 C CA . GLU A 1 120 ? 38.848 16.093 -31.033 1.00 88.12 120 GLU A CA 1
ATOM 944 C C . GLU A 1 120 ? 37.854 15.334 -31.917 1.00 88.12 120 GLU A C 1
ATOM 946 O O . GLU A 1 120 ? 38.199 14.825 -32.988 1.00 88.12 120 GLU A O 1
ATOM 951 N N . PHE A 1 121 ? 36.593 15.313 -31.492 1.00 89.25 121 PHE A N 1
ATOM 952 C CA . PHE A 1 121 ? 35.491 14.685 -32.208 1.00 89.25 121 PHE A CA 1
ATOM 953 C C . PHE A 1 121 ? 34.452 15.737 -32.589 1.00 89.25 121 PHE A C 1
ATOM 955 O O . PHE A 1 121 ? 33.732 16.252 -31.737 1.00 89.25 121 PHE A O 1
ATOM 962 N N . GLU A 1 122 ? 34.307 16.017 -33.887 1.00 87.44 122 GLU A N 1
ATOM 963 C CA . GLU A 1 122 ? 33.205 16.855 -34.385 1.00 87.44 122 GLU A CA 1
ATOM 964 C C . GLU A 1 122 ? 31.871 16.096 -34.450 1.00 87.44 122 GLU A C 1
ATOM 966 O O . GLU A 1 122 ? 30.805 16.718 -34.431 1.00 87.44 122 GLU A O 1
ATOM 971 N N . VAL A 1 123 ? 31.926 14.764 -34.560 1.00 89.19 123 VAL A N 1
ATOM 972 C CA . VAL A 1 123 ? 30.772 13.861 -34.514 1.00 89.19 123 VAL A CA 1
ATOM 973 C C . VAL A 1 123 ? 31.112 12.679 -33.620 1.00 89.19 123 VAL A C 1
ATOM 975 O O . VAL A 1 123 ? 32.071 11.959 -33.896 1.00 89.19 123 VAL A O 1
ATOM 978 N N . HIS A 1 124 ? 30.320 12.461 -32.573 1.00 91.75 124 HIS A N 1
ATOM 979 C CA . HIS A 1 124 ? 30.454 11.290 -31.710 1.00 91.75 124 HIS A CA 1
ATOM 980 C C . HIS A 1 124 ? 29.110 10.892 -31.095 1.00 91.75 124 HIS A C 1
ATOM 982 O O . HIS A 1 124 ? 28.205 11.709 -30.919 1.00 91.75 124 HIS A O 1
ATOM 988 N N . ALA A 1 125 ? 28.985 9.593 -30.829 1.00 91.75 125 ALA A N 1
ATOM 989 C CA . ALA A 1 125 ? 27.870 8.976 -30.131 1.00 91.75 125 ALA A CA 1
ATOM 990 C C . ALA A 1 125 ? 28.415 8.136 -28.964 1.00 91.75 125 ALA A C 1
ATOM 992 O O . ALA A 1 125 ? 28.999 7.068 -29.171 1.00 91.75 125 ALA A O 1
ATOM 993 N N . GLY A 1 126 ? 28.224 8.611 -27.736 1.00 93.94 126 GLY A N 1
ATOM 994 C CA . GLY A 1 126 ? 28.635 7.943 -26.504 1.00 93.94 126 GLY A CA 1
ATOM 995 C C . GLY A 1 126 ? 27.441 7.387 -25.740 1.00 93.94 126 GLY A C 1
ATOM 996 O O . GLY A 1 126 ? 26.418 8.058 -25.614 1.00 93.94 126 GLY A O 1
ATOM 997 N N . ILE A 1 127 ? 27.568 6.174 -25.204 1.00 96.88 127 ILE A N 1
ATOM 998 C CA . ILE A 1 127 ? 26.532 5.543 -24.372 1.00 96.88 127 ILE A CA 1
ATOM 999 C C . ILE A 1 127 ? 27.121 5.094 -23.040 1.00 96.88 127 ILE A C 1
ATOM 1001 O O . ILE A 1 127 ? 28.250 4.614 -22.980 1.00 96.88 127 ILE A O 1
ATOM 1005 N N . ALA A 1 128 ? 26.353 5.243 -21.968 1.00 97.19 128 ALA A N 1
ATOM 1006 C CA . ALA A 1 128 ? 26.773 4.940 -20.611 1.00 97.19 128 ALA A CA 1
ATOM 1007 C C . ALA A 1 128 ? 25.602 4.400 -19.779 1.00 97.19 128 ALA A C 1
ATOM 1009 O O . ALA A 1 128 ? 24.429 4.679 -20.056 1.00 97.19 128 ALA A O 1
ATOM 1010 N N . HIS A 1 129 ? 25.916 3.599 -18.759 1.00 96.81 129 HIS A N 1
ATOM 1011 C CA . HIS A 1 129 ? 24.908 2.927 -17.944 1.00 96.81 129 HIS A CA 1
ATOM 1012 C C . HIS A 1 129 ? 25.319 2.740 -16.485 1.00 96.81 129 HIS A C 1
ATOM 1014 O O . HIS A 1 129 ? 26.466 2.396 -16.199 1.00 96.81 129 HIS A O 1
ATOM 1020 N N . THR A 1 130 ? 24.353 2.895 -15.577 1.00 92.38 130 THR A N 1
ATOM 1021 C CA . THR A 1 130 ? 24.409 2.359 -14.213 1.00 92.38 130 THR A CA 1
ATOM 1022 C C . THR A 1 130 ? 23.415 1.228 -14.037 1.00 92.38 130 THR A C 1
ATOM 1024 O O . THR A 1 130 ? 22.226 1.358 -14.344 1.00 92.38 130 THR A O 1
ATOM 1027 N N . ARG A 1 131 ? 23.893 0.113 -13.491 1.00 86.50 131 ARG A N 1
ATOM 1028 C CA . ARG A 1 131 ? 23.135 -1.126 -13.378 1.00 86.50 131 ARG A CA 1
ATOM 1029 C C . ARG A 1 131 ? 22.815 -1.466 -11.928 1.00 86.50 131 ARG A C 1
ATOM 1031 O O . ARG A 1 131 ? 23.660 -1.365 -11.042 1.00 86.50 131 ARG A O 1
ATOM 1038 N N . TRP A 1 132 ? 21.596 -1.954 -11.743 1.00 79.94 132 TRP A N 1
ATOM 1039 C CA . TRP A 1 132 ? 21.125 -2.709 -10.589 1.00 79.94 132 TRP A CA 1
ATOM 1040 C C . TRP A 1 132 ? 20.817 -4.131 -11.052 1.00 79.94 132 TRP A C 1
ATOM 1042 O O . TRP A 1 132 ? 20.053 -4.325 -12.003 1.00 79.94 132 TRP A O 1
ATOM 1052 N N . ALA A 1 133 ? 21.468 -5.124 -10.460 1.00 69.25 133 ALA A N 1
ATOM 1053 C CA . ALA A 1 133 ? 21.518 -6.465 -11.026 1.00 69.25 133 ALA A CA 1
ATOM 1054 C C . ALA A 1 133 ? 20.211 -7.253 -10.818 1.00 69.25 133 ALA A C 1
ATOM 1056 O O . ALA A 1 133 ? 19.810 -7.523 -9.691 1.00 69.25 133 ALA A O 1
ATOM 1057 N N . THR A 1 134 ? 19.585 -7.706 -11.911 1.00 58.12 134 THR A N 1
ATOM 1058 C CA . THR A 1 134 ? 18.366 -8.548 -11.875 1.00 58.12 134 THR A CA 1
ATOM 1059 C C . THR A 1 134 ? 18.564 -9.947 -12.440 1.00 58.12 134 THR A C 1
ATOM 1061 O O . THR A 1 134 ? 18.123 -10.936 -11.847 1.00 58.12 134 THR A O 1
ATOM 1064 N N . HIS A 1 135 ? 19.294 -10.054 -13.549 1.00 68.06 135 HIS A N 1
ATOM 1065 C CA . HIS A 1 135 ? 19.780 -11.310 -14.116 1.00 68.06 135 HIS A CA 1
ATOM 1066 C C . HIS A 1 135 ? 21.308 -11.363 -14.036 1.00 68.06 135 HIS A C 1
ATOM 1068 O O . HIS A 1 135 ? 21.986 -10.458 -14.514 1.00 68.06 135 HIS A O 1
ATOM 1074 N N . GLY A 1 136 ? 21.854 -12.410 -13.421 1.00 74.31 136 GLY A N 1
ATOM 1075 C CA . GLY A 1 136 ? 23.285 -12.522 -13.136 1.00 74.31 136 GLY A CA 1
ATOM 1076 C C . GLY A 1 136 ? 23.750 -11.654 -11.955 1.00 74.31 136 GLY A C 1
ATOM 1077 O O . GLY A 1 136 ? 23.174 -10.590 -11.705 1.00 74.31 136 GLY A O 1
ATOM 1078 N N . PRO A 1 137 ? 24.780 -12.087 -11.206 1.00 80.69 137 PRO A N 1
ATOM 1079 C CA . PRO A 1 137 ? 25.333 -11.309 -10.097 1.00 80.69 137 PRO A CA 1
ATOM 1080 C C . PRO A 1 137 ? 25.974 -9.997 -10.587 1.00 80.69 137 PRO A C 1
ATOM 1082 O O . PRO A 1 137 ? 26.370 -9.918 -11.756 1.00 80.69 137 PRO A O 1
ATOM 1085 N N . PRO A 1 138 ? 26.123 -8.974 -9.724 1.00 84.62 138 PRO A N 1
ATOM 1086 C CA . PRO A 1 138 ? 26.981 -7.827 -10.011 1.00 84.62 138 PRO A CA 1
ATOM 1087 C C . PRO A 1 138 ? 28.388 -8.296 -10.399 1.00 84.62 138 PRO A C 1
ATOM 1089 O O . PRO A 1 138 ? 29.068 -8.969 -9.626 1.00 84.62 138 PRO A O 1
ATOM 1092 N N . SER A 1 139 ? 28.796 -8.012 -11.631 1.00 89.31 139 SER A N 1
ATOM 1093 C CA . SER A 1 139 ? 30.112 -8.366 -12.158 1.00 89.31 139 SER A CA 1
ATOM 1094 C C . SER A 1 139 ? 30.443 -7.473 -13.349 1.00 89.31 139 SER A C 1
ATOM 1096 O O . SER A 1 139 ? 29.546 -6.934 -13.998 1.00 89.31 139 SER A O 1
ATOM 1098 N N . VAL A 1 140 ? 31.729 -7.357 -13.681 1.00 90.62 140 VAL A N 1
ATOM 1099 C CA . VAL A 1 140 ? 32.187 -6.618 -14.872 1.00 90.62 140 VAL A CA 1
ATOM 1100 C C . VAL A 1 140 ? 31.582 -7.205 -16.158 1.00 90.62 140 VAL A C 1
ATOM 1102 O O . VAL A 1 140 ? 31.210 -6.472 -17.075 1.00 90.62 140 VAL A O 1
ATOM 1105 N N . VAL A 1 141 ? 31.415 -8.531 -16.218 1.00 91.69 141 VAL A N 1
ATOM 1106 C CA . VAL A 1 141 ? 30.812 -9.227 -17.367 1.00 91.69 141 VAL A CA 1
ATOM 1107 C C . VAL A 1 141 ? 29.344 -8.834 -17.542 1.00 91.69 141 VAL A C 1
ATOM 1109 O O . VAL A 1 141 ? 28.931 -8.509 -18.652 1.00 91.69 141 VAL A O 1
ATOM 1112 N N . ASN A 1 142 ? 28.581 -8.789 -16.445 1.00 91.75 142 ASN A N 1
ATOM 1113 C CA . ASN A 1 142 ? 27.152 -8.465 -16.456 1.00 91.75 142 ASN A CA 1
ATOM 1114 C C . ASN A 1 142 ? 26.859 -6.951 -16.488 1.00 91.75 142 ASN A C 1
ATOM 1116 O O . ASN A 1 142 ? 25.699 -6.561 -16.615 1.00 91.75 142 ASN A O 1
ATOM 1120 N N . ALA A 1 143 ? 27.872 -6.095 -16.339 1.00 92.81 143 ALA A N 1
ATOM 1121 C CA . ALA A 1 143 ? 27.727 -4.652 -16.489 1.00 92.81 143 ALA A CA 1
ATOM 1122 C C . ALA A 1 143 ? 27.466 -4.278 -17.960 1.00 92.81 143 ALA A C 1
ATOM 1124 O O . ALA A 1 143 ? 27.998 -4.898 -18.884 1.00 92.81 143 ALA A O 1
ATOM 1125 N N . HIS A 1 144 ? 26.648 -3.249 -18.171 1.00 94.06 144 HIS A N 1
ATOM 1126 C CA . HIS A 1 144 ? 26.407 -2.670 -19.492 1.00 94.06 144 HIS A CA 1
ATOM 1127 C C . HIS A 1 144 ? 27.517 -1.649 -19.826 1.00 94.06 144 HIS A C 1
ATOM 1129 O O . HIS A 1 144 ? 28.127 -1.122 -18.894 1.00 94.06 144 HIS A O 1
ATOM 1135 N N . PRO A 1 145 ? 27.765 -1.311 -21.108 1.00 95.44 145 PRO A N 1
ATOM 1136 C CA . PRO A 1 145 ? 27.100 -1.802 -22.325 1.00 95.44 145 PRO A CA 1
ATOM 1137 C C . PRO A 1 145 ? 27.375 -3.280 -22.649 1.00 95.44 145 PRO A C 1
ATOM 1139 O O . PRO A 1 145 ? 28.467 -3.787 -22.392 1.00 95.44 145 PRO A O 1
ATOM 1142 N N . HIS A 1 146 ? 26.393 -3.967 -23.243 1.00 94.94 146 HIS A N 1
ATOM 1143 C CA . HIS A 1 146 ? 26.589 -5.293 -23.844 1.00 94.94 146 HIS A CA 1
ATOM 1144 C C . HIS A 1 146 ? 26.936 -5.180 -25.327 1.00 94.94 146 HIS A C 1
ATOM 1146 O O . HIS A 1 146 ? 26.529 -4.227 -25.991 1.00 94.94 146 HIS A O 1
ATOM 1152 N N . THR A 1 147 ? 27.659 -6.177 -25.840 1.00 92.50 147 THR A N 1
ATOM 1153 C CA . THR A 1 147 ? 28.195 -6.212 -27.206 1.00 92.50 147 THR A CA 1
ATOM 1154 C C . THR A 1 147 ? 27.790 -7.487 -27.952 1.00 92.50 147 THR A C 1
ATOM 1156 O O . THR A 1 147 ? 27.475 -8.509 -27.341 1.00 92.50 147 THR A O 1
ATOM 1159 N N . SER A 1 148 ? 27.773 -7.435 -29.284 1.00 89.44 148 SER A N 1
ATOM 1160 C CA . SER A 1 148 ? 27.356 -8.541 -30.156 1.00 89.44 148 SER A CA 1
ATOM 1161 C C . SER A 1 148 ? 28.430 -9.611 -30.383 1.00 89.44 148 SER A C 1
ATOM 1163 O O . SER A 1 148 ? 28.130 -10.676 -30.922 1.00 89.44 148 SER A O 1
ATOM 1165 N N . GLY A 1 149 ? 29.679 -9.392 -29.973 1.00 75.69 149 GLY A N 1
ATOM 1166 C CA . GLY A 1 149 ? 30.795 -10.311 -30.227 1.00 75.69 149 GLY A CA 1
ATOM 1167 C C . GLY A 1 149 ? 31.681 -10.531 -29.005 1.00 75.69 149 GLY A C 1
ATOM 1168 O O . GLY A 1 149 ? 31.853 -9.624 -28.198 1.00 75.69 149 GLY A O 1
ATOM 1169 N N . ALA A 1 150 ? 32.236 -11.741 -28.898 1.00 54.12 150 ALA A N 1
ATOM 1170 C CA . ALA A 1 150 ? 33.320 -12.062 -27.974 1.00 54.12 150 ALA A CA 1
ATOM 1171 C C . ALA A 1 150 ? 34.654 -11.555 -28.548 1.00 54.12 150 ALA A C 1
ATOM 1173 O O . ALA A 1 150 ? 34.903 -11.713 -29.746 1.00 54.12 150 ALA A O 1
ATOM 1174 N N . GLY A 1 151 ? 35.514 -10.962 -27.719 1.00 58.19 151 GLY A N 1
ATOM 1175 C CA . GLY A 1 151 ? 36.813 -10.439 -28.159 1.00 58.19 151 GLY A CA 1
ATOM 1176 C C . GLY A 1 151 ? 36.699 -9.259 -29.136 1.00 58.19 151 GLY A C 1
ATOM 1177 O O . GLY A 1 151 ? 36.070 -8.254 -28.834 1.00 58.19 151 GLY A O 1
ATOM 1178 N N . GLU A 1 152 ? 37.323 -9.369 -30.308 1.00 44.66 152 GLU A N 1
ATOM 1179 C CA . GLU A 1 152 ? 37.620 -8.260 -31.231 1.00 44.66 152 GLU A CA 1
ATOM 1180 C C . GLU A 1 152 ? 36.447 -7.712 -32.086 1.00 44.66 152 GLU A C 1
ATOM 1182 O O . GLU A 1 152 ? 36.643 -6.779 -32.866 1.00 44.66 152 GLU A O 1
ATOM 1187 N N . GLY A 1 153 ? 35.230 -8.256 -31.962 1.00 61.38 153 GLY A N 1
ATOM 1188 C CA . GLY A 1 153 ? 34.083 -7.964 -32.846 1.00 61.38 153 GLY A CA 1
ATOM 1189 C C . GLY A 1 153 ? 32.945 -7.142 -32.220 1.00 61.38 153 GLY A C 1
ATOM 1190 O O . GLY A 1 153 ? 31.812 -7.621 -32.156 1.00 61.38 153 GLY A O 1
ATOM 1191 N N . HIS A 1 154 ? 33.216 -5.923 -31.736 1.00 79.38 154 HIS A N 1
ATOM 1192 C CA . HIS A 1 154 ? 32.216 -5.037 -31.106 1.00 79.38 154 HIS A CA 1
ATOM 1193 C C . HIS A 1 154 ? 31.318 -4.292 -32.117 1.00 79.38 154 HIS A C 1
ATOM 1195 O O . HIS A 1 154 ? 31.360 -3.067 -32.216 1.00 79.38 154 HIS A O 1
ATOM 1201 N N . GLU A 1 155 ? 30.508 -5.031 -32.878 1.00 88.31 155 GLU A N 1
ATOM 1202 C CA . GLU A 1 155 ? 29.718 -4.475 -33.992 1.00 88.31 155 GLU A CA 1
ATOM 1203 C C . GLU A 1 155 ? 28.456 -3.718 -33.550 1.00 88.31 155 GLU A C 1
ATOM 1205 O O . GLU A 1 155 ? 28.119 -2.685 -34.130 1.00 88.31 155 GLU A O 1
ATOM 1210 N N . PHE A 1 156 ? 27.754 -4.216 -32.528 1.00 92.50 156 PHE A N 1
ATOM 1211 C CA . PHE A 1 156 ? 26.565 -3.584 -31.950 1.00 92.50 156 PHE A CA 1
ATOM 1212 C C . PHE A 1 156 ? 26.701 -3.491 -30.437 1.00 92.50 156 PHE A C 1
ATOM 1214 O O . PHE A 1 156 ? 27.016 -4.479 -29.773 1.00 92.50 156 PHE A O 1
ATOM 1221 N N . LEU A 1 157 ? 26.422 -2.308 -29.898 1.00 94.50 157 LEU A N 1
ATOM 1222 C CA . LEU A 1 157 ? 26.504 -1.985 -28.481 1.00 94.50 157 LEU A CA 1
ATOM 1223 C C . LEU A 1 157 ? 25.157 -1.498 -27.972 1.00 94.50 157 LEU A C 1
ATOM 1225 O O . LEU A 1 157 ? 24.522 -0.648 -28.598 1.00 94.50 157 LEU A O 1
ATOM 1229 N N . VAL A 1 158 ? 24.744 -2.019 -26.818 1.00 96.00 158 VAL A N 1
ATOM 1230 C CA . VAL A 1 158 ? 23.440 -1.719 -26.221 1.00 96.00 158 VAL A CA 1
ATOM 1231 C C . VAL A 1 158 ? 23.583 -1.418 -24.735 1.00 96.00 158 VAL A C 1
ATOM 1233 O O . VAL A 1 158 ? 24.200 -2.181 -23.988 1.00 96.00 158 VAL A O 1
ATOM 1236 N N . VAL A 1 159 ? 22.941 -0.337 -24.293 1.00 96.12 159 VAL A N 1
ATOM 1237 C CA . VAL A 1 159 ? 22.573 -0.131 -22.884 1.00 96.12 159 VAL A CA 1
ATOM 1238 C C . VAL A 1 159 ? 21.064 -0.272 -22.736 1.00 96.12 159 VAL A C 1
ATOM 1240 O O . VAL A 1 159 ? 20.308 0.173 -23.598 1.00 96.12 159 VAL A O 1
ATOM 1243 N N . HIS A 1 160 ? 20.633 -0.914 -21.654 1.00 93.94 160 HIS A N 1
ATOM 1244 C CA . HIS A 1 160 ? 19.248 -1.329 -21.454 1.00 93.94 160 HIS A CA 1
ATOM 1245 C C . HIS A 1 160 ? 18.781 -1.057 -20.021 1.00 93.94 160 HIS A C 1
ATOM 1247 O O . HIS A 1 160 ? 19.455 -1.425 -19.061 1.00 93.94 160 HIS A O 1
ATOM 1253 N N . ASN A 1 161 ? 17.604 -0.452 -19.888 1.00 89.12 161 ASN A N 1
ATOM 1254 C CA . ASN A 1 161 ? 16.841 -0.386 -18.646 1.00 89.12 161 ASN A CA 1
ATOM 1255 C C . ASN A 1 161 ? 15.549 -1.156 -18.844 1.00 89.12 161 ASN A C 1
ATOM 1257 O O . ASN A 1 161 ? 14.791 -0.786 -19.733 1.00 89.12 161 ASN A O 1
ATOM 1261 N N . GLY A 1 162 ? 15.273 -2.153 -18.007 1.00 80.69 162 GLY A N 1
ATOM 1262 C CA . GLY A 1 162 ? 14.065 -2.956 -18.143 1.00 80.69 162 GLY A CA 1
ATOM 1263 C C . GLY A 1 162 ? 14.309 -4.450 -17.994 1.00 80.69 162 GLY A C 1
ATOM 1264 O O . GLY A 1 162 ? 15.324 -4.860 -17.432 1.00 80.69 162 GLY A O 1
ATOM 1265 N N . ILE A 1 163 ? 13.350 -5.246 -18.469 1.00 78.81 163 ILE A N 1
ATOM 1266 C CA . ILE A 1 163 ? 13.440 -6.706 -18.554 1.00 78.81 163 ILE A CA 1
ATOM 1267 C C . ILE A 1 163 ? 12.940 -7.153 -19.927 1.00 78.81 163 ILE A C 1
ATOM 1269 O O . ILE A 1 163 ? 11.799 -6.859 -20.295 1.00 78.81 163 ILE A O 1
ATOM 1273 N N . ILE A 1 164 ? 13.756 -7.939 -20.630 1.00 85.50 164 ILE A N 1
ATOM 1274 C CA . ILE A 1 164 ? 13.330 -8.676 -21.824 1.00 85.50 164 ILE A CA 1
ATOM 1275 C C . ILE A 1 164 ? 12.733 -10.012 -21.377 1.00 85.50 164 ILE A C 1
ATOM 1277 O O . ILE A 1 164 ? 13.433 -10.947 -20.999 1.00 85.50 164 ILE A O 1
ATOM 1281 N N . THR A 1 165 ? 11.409 -10.108 -21.383 1.00 78.06 165 THR A N 1
ATOM 1282 C CA . THR A 1 165 ? 10.654 -11.248 -20.833 1.00 78.06 165 THR A CA 1
ATOM 1283 C C . THR A 1 165 ? 10.828 -12.541 -21.634 1.00 78.06 165 THR A C 1
ATOM 1285 O O . THR A 1 165 ? 10.853 -13.625 -21.047 1.00 78.06 165 THR A O 1
ATOM 1288 N N . ASN A 1 166 ? 11.052 -12.444 -22.947 1.00 87.06 166 ASN A N 1
ATOM 1289 C CA . ASN A 1 166 ? 11.272 -13.585 -23.837 1.00 87.06 166 ASN A CA 1
ATOM 1290 C C . ASN A 1 166 ? 12.761 -13.909 -24.093 1.00 87.06 166 ASN A C 1
ATOM 1292 O O . ASN A 1 166 ? 13.073 -14.703 -24.983 1.00 87.06 166 ASN A O 1
ATOM 1296 N N . PHE A 1 167 ? 13.695 -13.369 -23.292 1.00 88.19 167 PHE A N 1
ATOM 1297 C CA . PHE A 1 167 ? 15.141 -13.504 -23.538 1.00 88.19 167 PHE A CA 1
ATOM 1298 C C . PHE A 1 167 ? 15.632 -14.954 -23.621 1.00 88.19 167 PHE A C 1
ATOM 1300 O O . PHE A 1 167 ? 16.555 -15.236 -24.373 1.00 88.19 167 PHE A O 1
ATOM 1307 N N . ARG A 1 168 ? 15.028 -15.897 -22.881 1.00 84.12 168 ARG A N 1
ATOM 1308 C CA . ARG A 1 168 ? 15.426 -17.316 -22.942 1.00 84.12 168 ARG A CA 1
ATOM 1309 C C . ARG A 1 168 ? 15.151 -17.926 -24.313 1.00 84.12 168 ARG A C 1
ATOM 1311 O O . ARG A 1 168 ? 16.024 -18.589 -24.852 1.00 84.12 168 ARG A O 1
ATOM 1318 N N . ALA A 1 169 ? 13.976 -17.656 -24.885 1.00 84.56 169 ALA A N 1
ATOM 1319 C CA . ALA A 1 169 ? 13.621 -18.146 -26.213 1.00 84.56 169 ALA A CA 1
ATOM 1320 C C . ALA A 1 169 ? 14.543 -17.548 -27.288 1.00 84.56 169 ALA A C 1
ATOM 1322 O O . ALA A 1 169 ? 15.021 -18.271 -28.159 1.00 84.56 169 ALA A O 1
ATOM 1323 N N . LEU A 1 170 ? 14.853 -16.250 -27.180 1.00 91.31 170 LEU A N 1
ATOM 1324 C CA . LEU A 1 170 ? 15.806 -15.577 -28.067 1.00 91.31 170 LEU A CA 1
ATOM 1325 C C . LEU A 1 170 ? 17.229 -16.127 -27.905 1.00 91.31 170 LEU A C 1
ATOM 1327 O O . LEU A 1 170 ? 17.911 -16.368 -28.896 1.00 91.31 170 LEU A O 1
ATOM 1331 N N . LYS A 1 171 ? 17.672 -16.371 -26.667 1.00 91.50 171 LYS A N 1
ATOM 1332 C CA . LYS A 1 171 ? 18.984 -16.958 -26.371 1.00 91.50 171 LYS A CA 1
ATOM 1333 C C . LYS A 1 171 ? 19.106 -18.356 -26.969 1.00 91.50 171 LYS A C 1
ATOM 1335 O O . LYS A 1 171 ? 20.072 -18.608 -27.678 1.00 91.50 171 LYS A O 1
ATOM 1340 N N . ASP A 1 172 ? 18.122 -19.226 -26.753 1.00 90.12 172 ASP A N 1
ATOM 1341 C CA . ASP A 1 172 ? 18.110 -20.581 -27.318 1.00 90.12 172 ASP A CA 1
ATOM 1342 C C . ASP A 1 172 ? 18.125 -20.551 -28.856 1.00 90.12 172 ASP A C 1
ATOM 1344 O O . ASP A 1 172 ? 18.875 -21.299 -29.485 1.00 90.12 172 ASP A O 1
ATOM 1348 N N . PHE A 1 173 ? 17.353 -19.643 -29.467 1.00 93.56 173 PHE A N 1
ATOM 1349 C CA . PHE A 1 173 ? 17.348 -19.424 -30.914 1.00 93.56 173 PHE A CA 1
ATOM 1350 C C . PHE A 1 173 ? 18.726 -19.000 -31.441 1.00 93.56 173 PHE A C 1
ATOM 1352 O O . PHE A 1 173 ? 19.226 -19.594 -32.395 1.00 93.56 173 PHE A O 1
ATOM 1359 N N . LEU A 1 174 ? 19.362 -18.009 -30.815 1.00 92.19 174 LEU A N 1
ATOM 1360 C CA . LEU A 1 174 ? 20.668 -17.493 -31.234 1.00 92.19 174 LEU A CA 1
ATOM 1361 C C . LEU A 1 174 ? 21.786 -18.525 -31.016 1.00 92.19 174 LEU A C 1
ATOM 1363 O O . LEU A 1 174 ? 22.624 -18.708 -31.897 1.00 92.19 174 LEU A O 1
ATOM 1367 N N . VAL A 1 175 ? 21.755 -19.267 -29.903 1.00 91.75 175 VAL A N 1
ATOM 1368 C CA . VAL A 1 175 ? 22.688 -20.379 -29.638 1.00 91.75 175 VAL A CA 1
ATOM 1369 C C . VAL A 1 175 ? 22.545 -21.478 -30.691 1.00 91.75 175 VAL A C 1
ATOM 1371 O O . VAL A 1 175 ? 23.550 -21.996 -31.177 1.00 91.75 175 VAL A O 1
ATOM 1374 N N . HIS A 1 176 ? 21.317 -21.812 -31.102 1.00 92.12 176 HIS A N 1
ATOM 1375 C CA . HIS A 1 176 ? 21.086 -22.769 -32.187 1.00 92.12 176 HIS A CA 1
ATOM 1376 C C . HIS A 1 176 ? 21.688 -22.305 -33.524 1.00 92.12 176 HIS A C 1
ATOM 1378 O O . HIS A 1 176 ? 22.125 -23.133 -34.320 1.00 92.12 176 HIS A O 1
ATOM 1384 N N . HIS A 1 177 ? 21.762 -20.991 -33.746 1.00 88.12 177 HIS A N 1
ATOM 1385 C CA . HIS A 1 177 ? 22.379 -20.378 -34.924 1.00 88.12 177 HIS A CA 1
ATOM 1386 C C . HIS A 1 177 ? 23.869 -20.037 -34.730 1.00 88.12 177 HIS A C 1
ATOM 1388 O O . HIS A 1 177 ? 24.443 -19.319 -35.546 1.00 88.12 177 HIS A O 1
ATOM 1394 N N . GLY A 1 178 ? 24.514 -20.583 -33.693 1.00 86.75 178 GLY A N 1
ATOM 1395 C CA . GLY A 1 178 ? 25.966 -20.519 -33.505 1.00 86.75 178 GLY A CA 1
ATOM 1396 C C . GLY A 1 178 ? 26.482 -19.320 -32.707 1.00 86.75 178 GLY A C 1
ATOM 1397 O O . GLY A 1 178 ? 27.697 -19.160 -32.602 1.00 86.75 178 GLY A O 1
ATOM 1398 N N . GLU A 1 179 ? 25.611 -18.495 -32.121 1.00 87.44 179 GLU A N 1
ATOM 1399 C CA . GLU A 1 179 ? 26.039 -17.398 -31.245 1.00 87.44 179 GLU A CA 1
ATOM 1400 C C . GLU A 1 179 ? 26.433 -17.900 -29.847 1.00 87.44 179 GLU A C 1
ATOM 1402 O O . GLU A 1 179 ? 25.766 -18.742 -29.240 1.00 87.44 179 GLU A O 1
ATOM 1407 N N . THR A 1 180 ? 27.508 -17.333 -29.298 1.00 89.12 180 THR A N 1
ATOM 1408 C CA . THR A 1 180 ? 27.965 -17.592 -27.926 1.00 89.12 180 THR A CA 1
ATOM 1409 C C . THR A 1 180 ? 27.599 -16.436 -27.000 1.00 89.12 180 THR A C 1
ATOM 1411 O O . THR A 1 180 ? 27.624 -15.270 -27.405 1.00 89.12 180 THR A O 1
ATOM 1414 N N . PHE A 1 181 ? 27.305 -16.770 -25.742 1.00 91.06 181 PHE A N 1
ATOM 1415 C CA . PHE A 1 181 ? 26.948 -15.823 -24.687 1.00 91.06 181 PHE A CA 1
ATOM 1416 C C . PHE A 1 181 ? 27.974 -15.872 -23.560 1.00 91.06 181 PHE A C 1
ATOM 1418 O O . PHE A 1 181 ? 28.360 -16.958 -23.126 1.00 91.06 181 PHE A O 1
ATOM 1425 N N . GLU A 1 182 ? 28.372 -14.705 -23.073 1.00 89.31 182 GLU A N 1
ATOM 1426 C CA . GLU A 1 182 ? 29.359 -14.537 -22.002 1.00 89.31 182 GLU A CA 1
ATOM 1427 C C . GLU A 1 182 ? 28.707 -14.183 -20.665 1.00 89.31 182 GLU A C 1
ATOM 1429 O O . GLU A 1 182 ? 29.251 -14.477 -19.602 1.00 89.31 182 GLU A O 1
ATOM 1434 N N . SER A 1 183 ? 27.533 -13.557 -20.709 1.00 89.88 183 SER A N 1
ATOM 1435 C CA . SER A 1 183 ? 26.832 -13.041 -19.545 1.00 89.88 183 SER A CA 1
ATOM 1436 C C . SER A 1 183 ? 25.575 -13.847 -19.213 1.00 89.88 183 SER A C 1
ATOM 1438 O O . SER A 1 183 ? 25.027 -14.637 -19.997 1.00 89.88 183 SER A O 1
ATOM 1440 N N . GLU A 1 184 ? 25.093 -13.620 -17.996 1.00 86.06 184 GLU A N 1
ATOM 1441 C CA . GLU A 1 184 ? 23.834 -14.176 -17.507 1.00 86.06 184 GLU A CA 1
ATOM 1442 C C . GLU A 1 184 ? 22.662 -13.198 -17.672 1.00 86.06 184 GLU A C 1
ATOM 1444 O O . GLU A 1 184 ? 21.560 -13.482 -17.196 1.00 86.06 184 GLU A O 1
ATOM 1449 N N . THR A 1 185 ? 22.889 -12.044 -18.308 1.00 89.25 185 THR A N 1
ATOM 1450 C CA . THR A 1 185 ? 21.883 -10.990 -18.427 1.00 89.25 185 THR A CA 1
ATOM 1451 C C . THR A 1 185 ? 20.890 -11.295 -19.543 1.00 89.25 185 THR A C 1
ATOM 1453 O O . THR A 1 185 ? 21.196 -11.953 -20.538 1.00 89.25 185 THR A O 1
ATOM 1456 N N . ASP A 1 186 ? 19.671 -10.791 -19.384 1.00 88.81 186 ASP A N 1
ATOM 1457 C CA . ASP A 1 186 ? 18.686 -10.740 -20.456 1.00 88.81 186 ASP A CA 1
ATOM 1458 C C . ASP A 1 186 ? 19.085 -9.741 -21.551 1.00 88.81 186 ASP A C 1
ATOM 1460 O O . ASP A 1 186 ? 18.704 -9.922 -22.698 1.00 88.81 186 ASP A O 1
ATOM 1464 N N . THR A 1 187 ? 19.903 -8.732 -21.236 1.00 94.38 187 THR A N 1
ATOM 1465 C CA . THR A 1 187 ? 20.333 -7.699 -22.188 1.00 94.38 187 THR A CA 1
ATOM 1466 C C . THR A 1 187 ? 21.225 -8.232 -23.314 1.00 94.38 187 THR A C 1
ATOM 1468 O O . THR A 1 187 ? 21.114 -7.744 -24.435 1.00 94.38 187 THR A O 1
ATOM 1471 N N . GLU A 1 188 ? 22.105 -9.211 -23.066 1.00 94.69 188 GLU A N 1
ATOM 1472 C CA . GLU A 1 188 ? 23.076 -9.683 -24.074 1.00 94.69 188 GLU A CA 1
ATOM 1473 C C . GLU A 1 188 ? 22.414 -10.267 -25.331 1.00 94.69 188 GLU A C 1
ATOM 1475 O O . GLU A 1 188 ? 22.986 -10.202 -26.418 1.00 94.69 188 GLU A O 1
ATOM 1480 N N . VAL A 1 189 ? 21.177 -10.765 -25.229 1.00 94.44 189 VAL A N 1
ATOM 1481 C CA . VAL A 1 189 ? 20.436 -11.264 -26.400 1.00 94.44 189 VAL A CA 1
ATOM 1482 C C . VAL A 1 189 ? 20.175 -10.161 -27.424 1.00 94.44 189 VAL A C 1
ATOM 1484 O O . VAL A 1 189 ? 20.088 -10.456 -28.608 1.00 94.44 189 VAL A O 1
ATOM 1487 N N . ILE A 1 190 ? 20.080 -8.897 -26.994 1.00 95.88 190 ILE A N 1
ATOM 1488 C CA . ILE A 1 190 ? 19.727 -7.763 -27.854 1.00 95.88 190 ILE A CA 1
ATOM 1489 C C . ILE A 1 190 ? 20.832 -7.481 -28.886 1.00 95.88 190 ILE A C 1
ATOM 1491 O O . ILE A 1 190 ? 20.542 -7.572 -30.079 1.00 95.88 190 ILE A O 1
ATOM 1495 N N . PRO A 1 191 ? 22.095 -7.176 -28.513 1.00 94.94 191 PRO A N 1
ATOM 1496 C CA . PRO A 1 191 ? 23.145 -6.934 -29.503 1.00 94.94 191 PRO A CA 1
ATOM 1497 C C . PRO A 1 191 ? 23.450 -8.180 -30.354 1.00 94.94 191 PRO A C 1
ATOM 1499 O O . PRO A 1 191 ? 23.766 -8.055 -31.536 1.00 94.94 191 PRO A O 1
ATOM 1502 N N . LYS A 1 192 ? 23.302 -9.390 -29.800 1.00 94.06 192 LYS A N 1
ATOM 1503 C CA . LYS A 1 192 ? 23.431 -10.649 -30.556 1.00 94.06 192 LYS A CA 1
ATOM 1504 C C . LYS A 1 192 ? 22.337 -10.789 -31.618 1.00 94.06 192 LYS A C 1
ATOM 1506 O O . LYS A 1 192 ? 22.623 -11.171 -32.750 1.00 94.06 192 LYS A O 1
ATOM 1511 N N . LEU A 1 193 ? 21.105 -10.409 -31.284 1.00 94.44 193 LEU A N 1
ATOM 1512 C CA . LEU A 1 193 ? 19.985 -10.385 -32.219 1.00 94.44 193 LEU A CA 1
ATOM 1513 C C . LEU A 1 193 ? 20.177 -9.331 -33.317 1.00 94.44 193 LEU A C 1
ATOM 1515 O O . LEU A 1 193 ? 19.924 -9.636 -34.479 1.00 94.44 193 LEU A O 1
ATOM 1519 N N . PHE A 1 194 ? 20.689 -8.140 -32.981 1.00 93.94 194 PHE A N 1
ATOM 1520 C CA . PHE A 1 194 ? 21.079 -7.127 -33.974 1.00 93.94 194 PHE A CA 1
ATOM 1521 C C . PHE A 1 194 ? 22.036 -7.703 -35.020 1.00 93.94 194 PHE A C 1
ATOM 1523 O O . PHE A 1 194 ? 21.771 -7.604 -36.216 1.00 93.94 194 PHE A O 1
ATOM 1530 N N . LYS A 1 195 ? 23.115 -8.351 -34.567 1.00 92.06 195 LYS A N 1
ATOM 1531 C CA . LYS A 1 195 ? 24.107 -8.977 -35.447 1.00 92.06 195 LYS A CA 1
ATOM 1532 C C . LYS A 1 195 ? 23.499 -10.086 -36.303 1.00 92.06 195 LYS A C 1
ATOM 1534 O O . LYS A 1 195 ? 23.744 -10.131 -37.505 1.00 92.06 195 LYS A O 1
ATOM 1539 N N . TRP A 1 196 ? 22.690 -10.959 -35.707 1.00 91.69 196 TRP A N 1
ATOM 1540 C CA . TRP A 1 196 ? 22.059 -12.059 -36.434 1.00 91.69 196 TRP A CA 1
ATOM 1541 C C . TRP A 1 196 ? 21.106 -11.562 -37.531 1.00 91.69 196 TRP A C 1
ATOM 1543 O O . TRP A 1 196 ? 21.195 -12.034 -38.665 1.00 91.69 196 TRP A O 1
ATOM 1553 N N . ILE A 1 197 ? 20.239 -10.582 -37.232 1.00 90.69 197 ILE A N 1
ATOM 1554 C CA . ILE A 1 197 ? 19.329 -9.998 -38.231 1.00 90.69 197 ILE A CA 1
ATOM 1555 C C . ILE A 1 197 ? 20.135 -9.284 -39.317 1.00 90.69 197 ILE A C 1
ATOM 1557 O O . ILE A 1 197 ? 19.901 -9.541 -40.493 1.00 90.69 197 ILE A O 1
ATOM 1561 N N . TYR A 1 198 ? 21.120 -8.459 -38.947 1.00 89.69 198 TYR A N 1
ATOM 1562 C CA . TYR A 1 198 ? 21.969 -7.746 -39.906 1.00 89.69 198 TYR A CA 1
ATOM 1563 C C . TYR A 1 198 ? 22.657 -8.699 -40.896 1.00 89.69 198 TYR A C 1
ATOM 1565 O O . TYR A 1 198 ? 22.588 -8.484 -42.101 1.00 89.69 198 TYR A O 1
ATOM 1573 N N . ASN A 1 199 ? 23.226 -9.801 -40.402 1.00 88.00 199 ASN A N 1
ATOM 1574 C CA . ASN A 1 199 ? 23.884 -10.812 -41.236 1.00 88.00 199 ASN A CA 1
ATOM 1575 C C . ASN A 1 199 ? 22.911 -11.646 -42.085 1.00 88.00 199 ASN A C 1
ATOM 1577 O O . ASN A 1 199 ? 23.329 -12.278 -43.054 1.00 88.00 199 ASN A O 1
ATOM 1581 N N . SER A 1 200 ? 21.628 -11.684 -41.716 1.00 85.75 200 SER A N 1
ATOM 1582 C CA . SER A 1 200 ? 20.592 -12.438 -42.433 1.00 85.75 200 SER A CA 1
ATOM 1583 C C . SER A 1 200 ? 19.959 -11.644 -43.581 1.00 85.75 200 SER A C 1
ATOM 1585 O O . SER A 1 200 ? 19.242 -12.221 -44.400 1.00 85.75 200 SER A O 1
ATOM 1587 N N . LEU A 1 201 ? 20.192 -10.331 -43.648 1.00 84.06 201 LEU A N 1
ATOM 1588 C CA . LEU A 1 201 ? 19.644 -9.458 -44.682 1.00 84.06 201 LEU A CA 1
ATOM 1589 C C . LEU A 1 201 ? 20.525 -9.487 -45.937 1.00 84.06 201 LEU A C 1
ATOM 1591 O O . LEU A 1 201 ? 21.745 -9.370 -45.868 1.00 84.06 201 LEU A O 1
ATOM 1595 N N . SER A 1 202 ? 19.897 -9.642 -47.105 1.00 74.31 202 SER A N 1
ATOM 1596 C CA . SER A 1 202 ? 20.592 -9.684 -48.400 1.00 74.31 202 SER A CA 1
ATOM 1597 C C . SER A 1 202 ? 20.905 -8.302 -48.973 1.00 74.31 202 SER A C 1
ATOM 1599 O O . SER A 1 202 ? 21.739 -8.194 -49.865 1.00 74.31 202 SER A O 1
ATOM 1601 N N . GLU A 1 203 ? 20.214 -7.269 -48.491 1.00 76.06 203 GLU A N 1
ATOM 1602 C CA . GLU A 1 203 ? 20.341 -5.887 -48.947 1.00 76.06 203 GLU A CA 1
ATOM 1603 C C . GLU A 1 203 ? 20.678 -4.967 -47.764 1.00 76.06 203 GLU A C 1
ATOM 1605 O O . GLU A 1 203 ? 20.241 -5.228 -46.637 1.00 76.06 203 GLU A O 1
ATOM 1610 N N . PRO A 1 204 ? 21.411 -3.871 -48.003 1.00 74.88 204 PRO A N 1
ATOM 1611 C CA . PRO A 1 204 ? 21.706 -2.881 -46.980 1.00 74.88 204 PRO A CA 1
ATOM 1612 C C . PRO A 1 204 ? 20.429 -2.213 -46.462 1.00 74.88 204 PRO A C 1
ATOM 1614 O O . PRO A 1 204 ? 19.619 -1.708 -47.240 1.00 74.88 204 PRO A O 1
ATOM 1617 N N . VAL A 1 205 ? 20.269 -2.161 -45.141 1.00 85.62 205 VAL A N 1
ATOM 1618 C CA . VAL A 1 205 ? 19.132 -1.505 -44.481 1.00 85.62 205 VAL A CA 1
ATOM 1619 C C . VAL A 1 205 ? 19.571 -0.252 -43.732 1.00 85.62 205 VAL A C 1
ATOM 1621 O O . VAL A 1 205 ? 20.742 -0.072 -43.410 1.00 85.62 205 VAL A O 1
ATOM 1624 N N . THR A 1 206 ? 18.628 0.645 -43.450 1.00 85.38 206 THR A N 1
ATOM 1625 C CA . THR A 1 206 ? 18.889 1.773 -42.552 1.00 85.38 206 THR A CA 1
ATOM 1626 C C . THR A 1 206 ? 18.960 1.292 -41.105 1.00 85.38 206 THR A C 1
ATOM 1628 O O . THR A 1 206 ? 18.312 0.312 -40.730 1.00 85.38 206 THR A O 1
ATOM 1631 N N . PHE A 1 207 ? 19.681 2.027 -40.251 1.00 88.12 207 PHE A N 1
ATOM 1632 C CA . PHE A 1 207 ? 19.772 1.680 -38.832 1.00 88.12 207 PHE A CA 1
ATOM 1633 C C . PHE A 1 207 ? 18.388 1.654 -38.159 1.00 88.12 207 PHE A C 1
ATOM 1635 O O . PHE A 1 207 ? 18.091 0.770 -37.360 1.00 88.12 207 PHE A O 1
ATOM 1642 N N . SER A 1 208 ? 17.504 2.575 -38.555 1.00 82.19 208 SER A N 1
ATOM 1643 C CA . SER A 1 208 ? 16.114 2.629 -38.098 1.00 82.19 208 SER A CA 1
ATOM 1644 C C . SER A 1 208 ? 15.323 1.358 -38.419 1.00 82.19 208 SER A C 1
ATOM 1646 O O . SER A 1 208 ? 14.631 0.844 -37.544 1.00 82.19 208 SER A O 1
ATOM 1648 N N . GLN A 1 209 ? 15.461 0.823 -39.636 1.00 84.75 209 GLN A N 1
ATOM 1649 C CA . GLN A 1 209 ? 14.784 -0.401 -40.065 1.00 84.75 209 GLN A CA 1
ATOM 1650 C C . GLN A 1 209 ? 15.267 -1.602 -39.247 1.00 84.75 209 GLN A C 1
ATOM 1652 O O . GLN A 1 209 ? 14.450 -2.327 -38.685 1.00 84.75 209 GLN A O 1
ATOM 1657 N N . LEU A 1 210 ? 16.587 -1.753 -39.100 1.00 90.31 210 LEU A N 1
ATOM 1658 C CA . LEU A 1 210 ? 17.176 -2.839 -38.316 1.00 90.31 210 LEU A CA 1
ATOM 1659 C C . LEU A 1 210 ? 16.712 -2.804 -36.851 1.00 90.31 210 LEU A C 1
ATOM 1661 O O . LEU A 1 210 ? 16.388 -3.839 -36.273 1.00 90.31 210 LEU A O 1
ATOM 1665 N N . VAL A 1 211 ? 16.652 -1.613 -36.249 1.00 88.38 211 VAL A N 1
ATOM 1666 C CA . VAL A 1 211 ? 16.166 -1.443 -34.873 1.00 88.38 211 VAL A CA 1
ATOM 1667 C C . VAL A 1 211 ? 14.691 -1.821 -34.752 1.00 88.38 211 VAL A C 1
ATOM 1669 O O . VAL A 1 211 ? 14.333 -2.526 -33.810 1.00 88.38 211 VAL A O 1
ATOM 1672 N N . MET A 1 212 ? 13.841 -1.408 -35.696 1.00 85.06 212 MET A N 1
ATOM 1673 C CA . MET A 1 212 ? 12.426 -1.797 -35.702 1.00 85.06 212 MET A CA 1
ATOM 1674 C C . MET A 1 212 ? 12.249 -3.314 -35.861 1.00 85.06 212 MET A C 1
ATOM 1676 O O . MET A 1 212 ? 11.420 -3.905 -35.167 1.00 85.06 212 MET A O 1
ATOM 1680 N N . ASP A 1 213 ? 13.053 -3.956 -36.712 1.00 86.38 213 ASP A N 1
ATOM 1681 C CA . ASP A 1 213 ? 13.031 -5.409 -36.895 1.00 86.38 213 ASP A CA 1
ATOM 1682 C C . ASP A 1 213 ? 13.438 -6.135 -35.604 1.00 86.38 213 ASP A C 1
ATOM 1684 O O . ASP A 1 213 ? 12.739 -7.054 -35.176 1.00 86.38 213 ASP A O 1
ATOM 1688 N N . VAL A 1 214 ? 14.490 -5.680 -34.913 1.00 90.62 214 VAL A N 1
ATOM 1689 C CA . VAL A 1 214 ? 14.876 -6.222 -33.597 1.00 90.62 214 VAL A CA 1
ATOM 1690 C C . VAL A 1 214 ? 13.772 -6.001 -32.564 1.00 90.62 214 VAL A C 1
ATOM 1692 O O . VAL A 1 214 ? 13.379 -6.945 -31.882 1.00 90.62 214 VAL A O 1
ATOM 1695 N N . MET A 1 215 ? 13.228 -4.784 -32.461 1.00 87.12 215 MET A N 1
ATOM 1696 C CA . MET A 1 215 ? 12.165 -4.458 -31.503 1.00 87.12 215 MET A CA 1
ATOM 1697 C C . MET A 1 215 ? 10.909 -5.307 -31.697 1.00 87.12 215 MET A C 1
ATOM 1699 O O . MET A 1 215 ? 10.253 -5.629 -30.709 1.00 87.12 215 MET A O 1
ATOM 1703 N N . SER A 1 216 ? 10.596 -5.715 -32.930 1.00 86.19 216 SER A N 1
ATOM 1704 C CA . SER A 1 216 ? 9.465 -6.608 -33.215 1.00 86.19 216 SER A CA 1
ATOM 1705 C C . SER A 1 216 ? 9.585 -7.989 -32.562 1.00 86.19 216 SER A C 1
ATOM 1707 O O . SER A 1 216 ? 8.575 -8.659 -32.362 1.00 86.19 216 SER A O 1
ATOM 1709 N N . GLN A 1 217 ? 10.806 -8.403 -32.214 1.00 90.44 217 GLN A N 1
ATOM 1710 C CA . GLN A 1 217 ? 11.100 -9.684 -31.571 1.00 90.44 217 GLN A CA 1
ATOM 1711 C C . GLN A 1 217 ? 11.241 -9.570 -30.046 1.00 90.44 217 GLN A C 1
ATOM 1713 O O . GLN A 1 217 ? 11.304 -10.592 -29.363 1.00 90.44 217 GLN A O 1
ATOM 1718 N N . LEU A 1 218 ? 11.327 -8.354 -29.494 1.00 87.56 218 LEU A N 1
ATOM 1719 C CA . LEU A 1 218 ? 11.510 -8.136 -28.059 1.00 87.56 218 LEU A CA 1
ATOM 1720 C C . LEU A 1 218 ? 10.159 -8.034 -27.343 1.00 87.56 218 LEU A C 1
ATOM 1722 O O . LEU A 1 218 ? 9.315 -7.198 -27.675 1.00 87.56 218 LEU A O 1
ATOM 1726 N N . GLU A 1 219 ? 9.989 -8.831 -26.291 1.00 82.50 219 GLU A N 1
ATOM 1727 C CA . GLU A 1 219 ? 8.846 -8.741 -25.382 1.00 82.50 219 GLU A CA 1
ATOM 1728 C C . GLU A 1 219 ? 9.299 -8.226 -24.016 1.00 82.50 219 GLU A C 1
ATOM 1730 O O . GLU A 1 219 ? 10.301 -8.683 -23.464 1.00 82.50 219 GLU A O 1
ATOM 1735 N N . GLY A 1 220 ? 8.531 -7.319 -23.419 1.00 76.50 220 GLY A N 1
ATOM 1736 C CA . GLY A 1 220 ? 8.782 -6.798 -22.077 1.00 76.50 220 GLY A CA 1
ATOM 1737 C C . GLY A 1 220 ? 8.736 -5.277 -22.012 1.00 76.50 220 GLY A C 1
ATOM 1738 O O . GLY A 1 220 ? 8.243 -4.613 -22.924 1.00 76.50 220 GLY A O 1
ATOM 1739 N N . ALA A 1 221 ? 9.253 -4.736 -20.911 1.00 75.12 221 ALA A N 1
ATOM 1740 C CA . ALA A 1 221 ? 9.394 -3.301 -20.701 1.00 75.12 221 ALA A CA 1
ATOM 1741 C C . ALA A 1 221 ? 10.880 -2.950 -20.745 1.00 75.12 221 ALA A C 1
ATOM 1743 O O . ALA A 1 221 ? 11.641 -3.481 -19.942 1.00 75.12 221 ALA A O 1
ATOM 1744 N N . TYR A 1 222 ? 11.281 -2.082 -21.670 1.00 86.00 222 TYR A N 1
ATOM 1745 C CA . TYR A 1 222 ? 12.656 -1.686 -21.918 1.00 86.00 222 TYR A CA 1
ATOM 1746 C C . TYR A 1 222 ? 12.797 -0.233 -22.407 1.00 86.00 222 TYR A C 1
ATOM 1748 O O . TYR A 1 222 ? 11.932 0.331 -23.076 1.00 86.00 222 TYR A O 1
ATOM 1756 N N . ALA A 1 223 ? 13.935 0.379 -22.099 1.00 90.81 223 ALA A N 1
ATOM 1757 C CA . ALA A 1 223 ? 14.488 1.536 -22.791 1.00 90.81 223 ALA A CA 1
ATOM 1758 C C . ALA A 1 223 ? 15.896 1.166 -23.257 1.00 90.81 223 ALA A C 1
ATOM 1760 O O . ALA A 1 223 ? 16.649 0.562 -22.489 1.00 90.81 223 ALA A O 1
ATOM 1761 N N . LEU A 1 224 ? 16.234 1.498 -24.502 1.00 94.81 224 LEU A N 1
ATOM 1762 C CA . LEU A 1 224 ? 17.486 1.093 -25.144 1.00 94.81 224 LEU A CA 1
ATOM 1763 C C . LEU A 1 224 ? 18.185 2.304 -25.750 1.00 94.81 224 LEU A C 1
ATOM 1765 O O . LEU A 1 224 ? 17.518 3.106 -26.401 1.00 94.81 224 LEU A O 1
ATOM 1769 N N . LEU A 1 225 ? 19.510 2.384 -25.609 1.00 96.44 225 LEU A N 1
ATOM 1770 C CA . LEU A 1 225 ? 20.353 3.120 -26.558 1.00 96.44 225 LEU A CA 1
ATOM 1771 C C . LEU A 1 225 ? 21.225 2.123 -27.307 1.00 96.44 225 LEU A C 1
ATOM 1773 O O . LEU A 1 225 ? 21.833 1.246 -26.687 1.00 96.44 225 LEU A O 1
ATOM 1777 N N . VAL A 1 226 ? 21.278 2.278 -28.625 1.00 95.38 226 VAL A N 1
ATOM 1778 C CA . VAL A 1 226 ? 21.997 1.390 -29.535 1.00 95.38 226 VAL A CA 1
ATOM 1779 C C . VAL A 1 226 ? 23.004 2.197 -30.343 1.00 95.38 226 VAL A C 1
ATOM 1781 O O . VAL A 1 226 ? 22.676 3.245 -30.908 1.00 95.38 226 VAL A O 1
ATOM 1784 N N . LYS A 1 227 ? 24.224 1.671 -30.415 1.00 93.00 227 LYS A N 1
ATOM 1785 C CA . LYS A 1 227 ? 25.327 2.160 -31.245 1.00 93.00 227 LYS A CA 1
ATOM 1786 C C . LYS A 1 227 ? 25.892 1.004 -32.068 1.00 93.00 227 LYS A C 1
ATOM 1788 O O . LYS A 1 227 ? 25.873 -0.136 -31.610 1.00 93.00 227 LYS A O 1
ATOM 1793 N N . SER A 1 228 ? 26.414 1.285 -33.260 1.00 91.56 228 SER A N 1
ATOM 1794 C CA . SER A 1 228 ? 27.044 0.268 -34.102 1.00 91.56 228 SER A CA 1
ATOM 1795 C C . SER A 1 228 ? 28.214 0.823 -34.910 1.00 91.56 228 SER A C 1
ATOM 1797 O O . SER A 1 228 ? 28.189 1.985 -35.310 1.00 91.56 228 SER A O 1
ATOM 1799 N N . THR A 1 229 ? 29.212 -0.017 -35.192 1.00 87.81 229 THR A N 1
ATOM 1800 C CA . THR A 1 229 ? 30.301 0.318 -36.126 1.00 87.81 229 THR A CA 1
ATOM 1801 C C . THR A 1 229 ? 29.859 0.298 -37.590 1.00 87.81 229 THR A C 1
ATOM 1803 O O . THR A 1 229 ? 30.495 0.949 -38.414 1.00 87.81 229 THR A O 1
ATOM 1806 N N . HIS A 1 230 ? 28.747 -0.374 -37.919 1.00 86.44 230 HIS A N 1
ATOM 1807 C CA . HIS A 1 230 ? 28.151 -0.358 -39.265 1.00 86.44 230 HIS A CA 1
ATOM 1808 C C . HIS A 1 230 ? 27.452 0.973 -39.586 1.00 86.44 230 HIS A C 1
ATOM 1810 O O . HIS A 1 230 ? 27.294 1.324 -40.753 1.00 86.44 230 HIS A O 1
ATOM 1816 N N . TYR A 1 231 ? 27.068 1.734 -38.555 1.00 88.06 231 TYR A N 1
ATOM 1817 C CA . TYR A 1 231 ? 26.378 3.025 -38.670 1.00 88.06 231 TYR A CA 1
ATOM 1818 C C . TYR A 1 231 ? 27.136 4.114 -37.884 1.00 88.06 231 TYR A C 1
ATOM 1820 O O . TYR A 1 231 ? 26.642 4.614 -36.868 1.00 88.06 231 TYR A O 1
ATOM 1828 N N . PRO A 1 232 ? 28.368 4.468 -38.303 1.00 84.62 232 PRO A N 1
ATOM 1829 C CA . PRO A 1 232 ? 29.226 5.371 -37.545 1.00 84.62 232 PRO A CA 1
ATOM 1830 C C . PRO A 1 232 ? 28.636 6.786 -37.486 1.00 84.62 232 PRO A C 1
ATOM 1832 O O . PRO A 1 232 ? 28.171 7.333 -38.487 1.00 84.62 232 PRO A O 1
ATOM 1835 N N . GLY A 1 233 ? 28.667 7.394 -36.296 1.00 83.88 233 GLY A N 1
ATOM 1836 C CA . GLY A 1 233 ? 28.076 8.715 -36.060 1.00 83.88 233 GLY A CA 1
ATOM 1837 C C . GLY A 1 233 ? 26.542 8.727 -36.034 1.00 83.88 233 GLY A C 1
ATOM 1838 O O . GLY A 1 233 ? 25.952 9.801 -36.147 1.00 83.88 233 GLY A O 1
ATOM 1839 N N . GLU A 1 234 ? 25.894 7.567 -35.890 1.00 90.50 234 GLU A N 1
ATOM 1840 C CA . GLU A 1 234 ? 24.455 7.443 -35.642 1.00 90.50 234 GLU A CA 1
ATOM 1841 C C . GLU A 1 234 ? 24.189 6.837 -34.253 1.00 90.50 234 GLU A C 1
ATOM 1843 O O . GLU A 1 234 ? 24.966 6.030 -33.739 1.00 90.50 234 GLU A O 1
ATOM 1848 N N . MET A 1 235 ? 23.073 7.223 -33.633 1.00 93.19 235 MET A N 1
ATOM 1849 C CA . MET A 1 235 ? 22.588 6.634 -32.380 1.00 93.19 235 MET A CA 1
ATOM 1850 C C . MET A 1 235 ? 21.079 6.444 -32.468 1.00 93.19 235 MET A C 1
ATOM 1852 O O . MET A 1 235 ? 20.368 7.337 -32.934 1.00 93.19 235 MET A O 1
ATOM 1856 N N . VAL A 1 236 ? 20.585 5.301 -31.992 1.00 94.38 236 VAL A N 1
ATOM 1857 C CA . VAL A 1 236 ? 19.145 5.047 -31.912 1.00 94.38 236 VAL A CA 1
ATOM 1858 C C . VAL A 1 236 ? 18.732 4.827 -30.467 1.00 94.38 236 VAL A C 1
ATOM 1860 O O . VAL A 1 236 ? 19.383 4.093 -29.724 1.00 94.38 236 VAL A O 1
ATOM 1863 N N . ALA A 1 237 ? 17.638 5.469 -30.076 1.00 93.44 237 ALA A N 1
ATOM 1864 C CA . ALA A 1 237 ? 17.044 5.358 -28.758 1.00 93.44 237 ALA A CA 1
ATOM 1865 C C . ALA A 1 237 ? 15.618 4.820 -28.868 1.00 93.44 237 ALA A C 1
ATOM 1867 O O . ALA A 1 237 ? 14.842 5.292 -29.693 1.00 93.44 237 ALA A O 1
ATOM 1868 N N . CYS A 1 238 ? 15.264 3.844 -28.038 1.00 91.25 238 CYS A N 1
ATOM 1869 C CA . CYS A 1 238 ? 13.959 3.185 -28.094 1.00 91.25 238 CYS A CA 1
ATOM 1870 C C . CYS A 1 238 ? 13.305 3.184 -26.721 1.00 91.25 238 CYS A C 1
ATOM 1872 O O . CYS A 1 238 ? 13.984 2.949 -25.717 1.00 91.25 238 CYS A O 1
ATOM 1874 N N . LYS A 1 239 ? 11.985 3.372 -26.681 1.00 85.44 239 LYS A N 1
ATOM 1875 C CA . LYS A 1 239 ? 11.212 3.351 -25.442 1.00 85.44 239 LYS A CA 1
ATOM 1876 C C . LYS A 1 239 ? 10.001 2.420 -25.536 1.00 85.44 239 LYS A C 1
ATOM 1878 O O . LYS A 1 239 ? 9.147 2.587 -26.398 1.00 85.44 239 LYS A O 1
ATOM 1883 N N . ARG A 1 240 ? 9.872 1.497 -24.580 1.00 79.94 240 ARG A N 1
ATOM 1884 C CA . ARG A 1 240 ? 8.662 0.695 -24.344 1.00 79.94 240 ARG A CA 1
ATOM 1885 C C . ARG A 1 240 ? 8.544 0.342 -22.861 1.00 79.94 240 ARG A C 1
ATOM 1887 O O . ARG A 1 240 ? 9.187 -0.580 -22.396 1.00 79.94 240 ARG A O 1
ATOM 1894 N N . GLY A 1 241 ? 7.770 1.078 -22.075 1.00 63.59 241 GLY A N 1
ATOM 1895 C CA . GLY A 1 241 ? 7.517 0.778 -20.659 1.00 63.59 241 GLY A CA 1
ATOM 1896 C C . GLY A 1 241 ? 8.600 1.217 -19.658 1.00 63.59 241 GLY A C 1
ATOM 1897 O O . GLY A 1 241 ? 8.321 1.241 -18.467 1.00 63.59 241 GLY A O 1
ATOM 1898 N N . SER A 1 242 ? 9.799 1.633 -20.093 1.00 76.00 242 SER A N 1
ATOM 1899 C CA . SER A 1 242 ? 10.802 2.296 -19.228 1.00 76.00 242 SER A CA 1
ATOM 1900 C C . SER A 1 242 ? 10.942 3.785 -19.593 1.00 76.00 242 SER A C 1
ATOM 1902 O O . SER A 1 242 ? 10.815 4.115 -20.769 1.00 76.00 242 SER A O 1
ATOM 1904 N N . PRO A 1 243 ? 11.186 4.719 -18.653 1.00 80.50 243 PRO A N 1
ATOM 1905 C CA . PRO A 1 243 ? 11.377 6.140 -18.966 1.00 80.50 243 PRO A CA 1
ATOM 1906 C C . PRO A 1 243 ? 12.604 6.422 -19.847 1.00 80.50 243 PRO A C 1
ATOM 1908 O O . PRO A 1 243 ? 13.664 5.823 -19.653 1.00 80.50 243 PRO A O 1
ATOM 1911 N N . LEU A 1 244 ? 12.460 7.367 -20.783 1.00 88.00 244 LEU A N 1
ATOM 1912 C CA . LEU A 1 244 ? 13.544 7.906 -21.608 1.00 88.00 244 LEU A CA 1
ATOM 1913 C C . LEU A 1 244 ? 13.186 9.335 -22.059 1.00 88.00 244 LEU A C 1
ATOM 1915 O O . LEU A 1 244 ? 12.057 9.594 -22.481 1.00 88.00 244 LEU A O 1
ATOM 1919 N N . ILE A 1 245 ? 14.129 10.267 -21.936 1.00 89.94 245 ILE A N 1
ATOM 1920 C CA . ILE A 1 245 ? 13.986 11.685 -22.282 1.00 89.94 245 ILE A CA 1
ATOM 1921 C C . ILE A 1 245 ? 15.181 12.138 -23.124 1.00 89.94 245 ILE A C 1
ATOM 1923 O O . ILE A 1 245 ? 16.291 11.642 -22.942 1.00 89.94 245 ILE A O 1
ATOM 1927 N N . MET A 1 246 ? 14.960 13.088 -24.033 1.00 93.81 246 MET A N 1
ATOM 1928 C CA . MET A 1 246 ? 16.004 13.672 -24.874 1.00 93.81 246 MET A CA 1
ATOM 1929 C C . MET A 1 246 ? 16.114 15.183 -24.643 1.00 93.81 246 MET A C 1
ATOM 1931 O O . MET A 1 246 ? 15.200 15.935 -24.969 1.00 93.81 246 MET A O 1
ATOM 1935 N N . GLY A 1 247 ? 17.242 15.649 -24.119 1.00 92.44 247 GLY A N 1
ATOM 1936 C CA . GLY A 1 247 ? 17.621 17.057 -24.068 1.00 92.44 247 GLY A CA 1
ATOM 1937 C C . GLY A 1 247 ? 18.219 17.549 -25.381 1.00 92.44 247 GLY A C 1
ATOM 1938 O O . GLY A 1 247 ? 18.952 16.821 -26.047 1.00 92.44 247 GLY A O 1
ATOM 1939 N N . VAL A 1 248 ? 17.938 18.805 -25.730 1.00 92.19 248 VAL A N 1
ATOM 1940 C CA . VAL A 1 248 ? 18.485 19.470 -26.922 1.00 92.19 248 VAL A CA 1
ATOM 1941 C C . VAL A 1 248 ? 19.234 20.743 -26.524 1.00 92.19 248 VAL A C 1
ATOM 1943 O O . VAL A 1 248 ? 18.659 21.627 -25.879 1.00 92.19 248 VAL A O 1
ATOM 1946 N N . LYS A 1 249 ? 20.496 20.872 -26.950 1.00 92.12 249 LYS A N 1
ATOM 1947 C CA . LYS A 1 249 ? 21.319 22.078 -26.778 1.00 92.12 249 LYS A CA 1
ATOM 1948 C C . LYS A 1 249 ? 21.854 22.541 -28.135 1.00 92.12 249 LYS A C 1
ATOM 1950 O O . LYS A 1 249 ? 22.468 21.783 -28.881 1.00 92.12 249 LYS A O 1
ATOM 1955 N N . LYS A 1 250 ? 21.577 23.802 -28.471 1.00 83.00 250 LYS A N 1
ATOM 1956 C CA . LYS A 1 250 ? 22.111 24.487 -29.657 1.00 83.00 250 LYS A CA 1
ATOM 1957 C C . LYS A 1 250 ? 23.177 25.499 -29.208 1.00 83.00 250 LYS A C 1
ATOM 1959 O O . LYS A 1 250 ? 23.045 26.034 -28.105 1.00 83.00 250 LYS A O 1
ATOM 1964 N N . PRO A 1 251 ? 24.198 25.790 -30.027 1.00 70.12 251 PRO A N 1
ATOM 1965 C CA . PRO A 1 251 ? 25.202 26.798 -29.719 1.00 70.12 251 PRO A CA 1
ATOM 1966 C C . PRO A 1 251 ? 24.546 28.177 -29.595 1.00 70.12 251 PRO A C 1
ATOM 1968 O O . PRO A 1 251 ? 23.689 28.545 -30.401 1.00 70.12 251 PRO A O 1
ATOM 1971 N N . SER A 1 252 ? 24.945 28.943 -28.579 1.00 48.34 252 SER A N 1
ATOM 1972 C CA . SER A 1 252 ? 24.492 30.320 -28.389 1.00 48.34 252 SER A CA 1
ATOM 1973 C C . SER A 1 252 ? 25.010 31.189 -29.535 1.00 48.34 252 SER A C 1
ATOM 1975 O O . SER A 1 252 ? 26.215 31.411 -29.646 1.00 48.34 252 SER A O 1
ATOM 1977 N N . THR A 1 253 ? 24.126 31.702 -30.389 1.00 39.50 253 THR A N 1
ATOM 1978 C CA . THR A 1 253 ? 24.502 32.731 -31.364 1.00 39.50 253 THR A CA 1
ATOM 1979 C C . THR A 1 253 ? 24.919 33.993 -30.613 1.00 39.50 253 THR A C 1
ATOM 1981 O O . THR A 1 253 ? 24.113 34.575 -29.884 1.00 39.50 253 THR A O 1
ATOM 1984 N N . SER A 1 254 ? 26.170 34.424 -30.777 1.00 28.83 254 SER A N 1
ATOM 1985 C CA . SER A 1 254 ? 26.637 35.724 -30.297 1.00 28.83 254 SER A CA 1
ATOM 1986 C C . SER A 1 254 ? 25.755 36.837 -30.870 1.00 28.83 254 SER A C 1
ATOM 1988 O O . SER A 1 254 ? 25.537 36.905 -32.077 1.00 28.83 254 SER A O 1
ATOM 1990 N N . SER A 1 255 ? 25.265 37.692 -29.977 1.00 34.41 255 SER A N 1
ATOM 1991 C CA . SER A 1 255 ? 24.504 38.922 -30.205 1.00 34.41 255 SER A CA 1
ATOM 1992 C C . SER A 1 255 ? 24.738 39.614 -31.556 1.00 34.41 255 SER A C 1
ATOM 1994 O O . SER A 1 255 ? 25.828 40.124 -31.806 1.00 34.41 255 SER A O 1
ATOM 1996 N N . THR A 1 256 ? 23.692 39.719 -32.379 1.00 28.45 256 THR A N 1
ATOM 1997 C CA . THR A 1 256 ? 23.259 40.951 -33.076 1.00 28.45 256 THR A CA 1
ATOM 1998 C C . THR A 1 256 ? 22.012 40.665 -33.919 1.00 28.45 256 THR A C 1
ATOM 2000 O O . THR A 1 256 ? 22.003 39.753 -34.735 1.00 28.45 256 THR A O 1
ATOM 2003 N N . GLY A 1 257 ? 20.981 41.497 -33.756 1.00 29.92 257 GLY A N 1
ATOM 2004 C CA . GLY A 1 257 ? 19.903 41.647 -34.737 1.00 29.92 257 GLY A CA 1
ATOM 2005 C C . GLY A 1 257 ? 18.660 40.793 -34.496 1.00 29.92 257 GLY A C 1
ATOM 2006 O O . GLY A 1 257 ? 18.664 39.579 -34.646 1.00 29.92 257 GLY A O 1
ATOM 2007 N N . THR A 1 258 ? 17.564 41.478 -34.187 1.00 36.56 258 THR A N 1
ATOM 2008 C CA . THR A 1 258 ? 16.183 40.998 -34.273 1.00 36.56 258 THR A CA 1
ATOM 2009 C C . THR A 1 258 ? 15.921 40.272 -35.599 1.00 36.56 258 THR A C 1
ATOM 2011 O O . THR A 1 258 ? 15.860 40.905 -36.652 1.00 36.56 258 THR A O 1
ATOM 2014 N N . GLY A 1 259 ? 15.736 38.957 -35.544 1.00 27.39 259 GLY A N 1
ATOM 2015 C CA . GLY A 1 259 ? 15.332 38.126 -36.673 1.00 27.39 259 GLY A CA 1
ATOM 2016 C C . GLY A 1 259 ? 14.834 36.783 -36.153 1.00 27.39 259 GLY A C 1
ATOM 2017 O O . GLY A 1 259 ? 15.488 36.175 -35.312 1.00 27.39 259 GLY A O 1
ATOM 2018 N N . ALA A 1 260 ? 13.646 36.368 -36.594 1.00 29.08 260 ALA A N 1
ATOM 2019 C CA . ALA A 1 260 ? 13.014 35.115 -36.198 1.00 29.08 260 ALA A CA 1
ATOM 2020 C C . ALA A 1 260 ? 13.963 33.917 -36.396 1.00 29.08 260 ALA A C 1
ATOM 2022 O O . ALA A 1 260 ? 14.581 33.782 -37.455 1.00 29.08 260 ALA A O 1
ATOM 2023 N N . GLU A 1 261 ? 14.075 33.056 -35.377 1.00 28.20 261 GLU A N 1
ATOM 2024 C CA . GLU A 1 261 ? 14.844 31.813 -35.475 1.00 28.20 261 GLU A CA 1
ATOM 2025 C C . GLU A 1 261 ? 14.244 30.886 -36.550 1.00 28.20 261 GLU A C 1
ATOM 2027 O O . GLU A 1 261 ? 13.020 30.784 -36.659 1.00 28.20 261 GLU A O 1
ATOM 2032 N N . PRO A 1 262 ? 15.070 30.170 -37.335 1.00 30.12 262 PRO A N 1
ATOM 2033 C CA . PRO A 1 262 ? 14.570 29.193 -38.292 1.00 30.12 262 PRO A CA 1
ATOM 2034 C C . PRO A 1 262 ? 13.905 28.017 -37.560 1.00 30.12 262 PRO A C 1
ATOM 2036 O O . PRO A 1 262 ? 14.500 27.400 -36.669 1.00 30.12 262 PRO A O 1
ATOM 2039 N N . ALA A 1 263 ? 12.668 27.717 -37.965 1.00 28.47 263 ALA A N 1
ATOM 2040 C CA . ALA A 1 263 ? 11.825 26.665 -37.411 1.00 28.47 263 ALA A CA 1
ATOM 2041 C C . ALA A 1 263 ? 12.518 25.292 -37.428 1.00 28.47 263 ALA A C 1
ATOM 2043 O O . ALA A 1 263 ? 13.180 24.906 -38.395 1.00 28.47 263 ALA A O 1
ATOM 2044 N N . LEU A 1 264 ? 12.332 24.534 -36.344 1.00 37.28 264 LEU A N 1
ATOM 2045 C CA . LEU A 1 264 ? 12.565 23.094 -36.354 1.00 37.28 264 LEU A CA 1
ATOM 2046 C C . LEU A 1 264 ? 11.597 22.471 -37.370 1.00 37.28 264 LEU A C 1
ATOM 2048 O O . LEU A 1 264 ? 10.431 22.861 -37.432 1.00 37.28 264 LEU A O 1
ATOM 2052 N N . VAL A 1 265 ? 12.058 21.491 -38.145 1.00 38.81 265 VAL A N 1
ATOM 2053 C CA . VAL A 1 265 ? 11.187 20.643 -38.975 1.00 38.81 265 VAL A CA 1
ATOM 2054 C C . VAL A 1 265 ? 10.406 19.712 -38.037 1.00 38.81 265 VAL A C 1
ATOM 2056 O O . VAL A 1 265 ? 10.777 18.561 -37.867 1.00 38.81 265 VAL A O 1
ATOM 2059 N N . ASN A 1 266 ? 9.450 20.292 -37.304 1.00 38.53 266 ASN A N 1
ATOM 2060 C CA . ASN A 1 266 ? 8.294 19.711 -36.598 1.00 38.53 266 ASN A CA 1
ATOM 2061 C C . ASN A 1 266 ? 7.660 20.714 -35.606 1.00 38.53 266 ASN A C 1
ATOM 2063 O O . ASN A 1 266 ? 7.051 20.313 -34.616 1.00 38.53 266 ASN A O 1
ATOM 2067 N N . ASP A 1 267 ? 7.780 22.025 -35.850 1.00 31.12 267 ASP A N 1
ATOM 2068 C CA . ASP A 1 267 ? 7.009 23.017 -35.097 1.00 31.12 267 ASP A CA 1
ATOM 2069 C C . ASP A 1 267 ? 5.567 23.042 -35.635 1.00 31.12 267 ASP A C 1
ATOM 2071 O O . ASP A 1 267 ? 5.258 23.682 -36.642 1.00 31.12 267 ASP A O 1
ATOM 2075 N N . GLY A 1 268 ? 4.691 22.253 -35.013 1.00 31.86 268 GLY A N 1
ATOM 2076 C CA . GLY A 1 268 ? 3.249 22.314 -35.234 1.00 31.86 268 GLY A CA 1
ATOM 2077 C C . GLY A 1 268 ? 2.695 23.609 -34.645 1.00 31.86 268 GLY A C 1
ATOM 2078 O O . GLY A 1 268 ? 2.248 23.621 -33.503 1.00 31.86 268 GLY A O 1
ATOM 2079 N N . GLY A 1 269 ? 2.773 24.699 -35.408 1.00 25.72 269 GLY A N 1
ATOM 2080 C CA . GLY A 1 269 ? 2.256 26.013 -35.030 1.00 25.72 269 GLY A CA 1
ATOM 2081 C C . GLY A 1 269 ? 0.853 26.287 -35.580 1.00 25.72 269 GLY A C 1
ATOM 2082 O O . GLY A 1 269 ? 0.622 26.184 -36.783 1.00 25.72 269 GLY A O 1
ATOM 2083 N N . ASP A 1 270 ? -0.045 26.667 -34.668 1.00 29.02 270 ASP A N 1
ATOM 2084 C CA . ASP A 1 270 ? -1.415 27.175 -34.830 1.00 29.02 270 ASP A CA 1
ATOM 2085 C C . ASP A 1 270 ? -1.755 27.840 -36.180 1.00 29.02 270 ASP A C 1
ATOM 2087 O O . ASP A 1 270 ? -1.278 28.935 -36.495 1.00 29.02 270 ASP A O 1
ATOM 2091 N N . GLN A 1 271 ? -2.715 27.267 -36.916 1.00 27.05 271 GLN A N 1
ATOM 2092 C CA . GLN A 1 271 ? -3.508 28.027 -37.886 1.00 27.05 271 GLN A CA 1
ATOM 2093 C C . GLN A 1 271 ? -4.818 28.478 -37.239 1.00 27.05 271 GLN A C 1
ATOM 2095 O O . GLN A 1 271 ? -5.725 27.685 -36.990 1.00 27.05 271 GLN A O 1
ATOM 2100 N N . LYS A 1 272 ? -4.912 29.787 -36.988 1.00 26.50 272 LYS A N 1
ATOM 2101 C CA . LYS A 1 272 ? -6.181 30.472 -36.736 1.00 26.50 272 LYS A CA 1
ATOM 2102 C C . LYS A 1 272 ? -7.088 30.349 -37.959 1.00 26.50 272 LYS A C 1
ATOM 2104 O O . LYS A 1 272 ? -6.658 30.610 -39.080 1.00 26.50 272 LYS A O 1
ATOM 2109 N N . GLU A 1 273 ? -8.349 30.026 -37.694 1.00 29.94 273 GLU A N 1
ATOM 2110 C CA . GLU A 1 273 ? -9.468 30.141 -38.622 1.00 29.94 273 GLU A CA 1
ATOM 2111 C C . GLU A 1 273 ? -9.473 31.506 -39.326 1.00 29.94 273 GLU A C 1
ATOM 2113 O O . GLU A 1 273 ? -9.451 32.551 -38.673 1.00 29.94 273 GLU A O 1
ATOM 2118 N N . ASN A 1 274 ? -9.557 31.497 -40.658 1.00 25.64 274 ASN A N 1
ATOM 2119 C CA . ASN A 1 274 ? -10.325 32.489 -41.404 1.00 25.64 274 ASN A CA 1
ATOM 2120 C C . ASN A 1 274 ? -10.744 31.934 -42.774 1.00 25.64 274 ASN A C 1
ATOM 2122 O O . ASN A 1 274 ? -10.020 31.167 -43.401 1.00 25.64 274 ASN A O 1
ATOM 2126 N N . GLY A 1 275 ? -11.966 32.288 -43.173 1.00 26.38 275 GLY A N 1
ATOM 2127 C CA . GLY A 1 275 ? -12.755 31.627 -44.212 1.00 26.38 275 GLY A CA 1
ATOM 2128 C C . GLY A 1 275 ? -12.265 31.734 -45.664 1.00 26.38 275 GLY A C 1
ATOM 2129 O O . GLY A 1 275 ? -11.503 32.623 -46.028 1.00 26.38 275 GLY A O 1
ATOM 2130 N N . ASN A 1 276 ? -12.890 30.868 -46.474 1.00 24.47 276 ASN A N 1
ATOM 2131 C CA . ASN A 1 276 ? -13.142 30.937 -47.922 1.00 24.47 276 ASN A CA 1
ATOM 2132 C C . ASN A 1 276 ? -11.953 30.838 -48.899 1.00 24.47 276 ASN A C 1
ATOM 2134 O O . ASN A 1 276 ? -11.225 31.801 -49.092 1.00 24.47 276 ASN A O 1
ATOM 2138 N N . LEU A 1 277 ? -11.866 29.729 -49.651 1.00 26.00 277 LEU A N 1
ATOM 2139 C CA . LEU A 1 277 ? -12.349 29.592 -51.044 1.00 26.00 277 LEU A CA 1
ATOM 2140 C C . LEU A 1 277 ? -11.811 28.296 -51.698 1.00 26.00 277 LEU A C 1
ATOM 2142 O O . LEU A 1 277 ? -10.631 27.987 -51.619 1.00 26.00 277 LEU A O 1
ATOM 2146 N N . GLU A 1 278 ? -12.735 27.602 -52.368 1.00 23.77 278 GLU A N 1
ATOM 2147 C CA . GLU A 1 278 ? -12.588 26.776 -53.581 1.00 23.77 278 GLU A CA 1
ATOM 2148 C C . GLU A 1 278 ? -11.708 25.509 -53.609 1.00 23.77 278 GLU A C 1
ATOM 2150 O O . GLU A 1 278 ? -10.483 25.511 -53.559 1.00 23.77 278 GLU A O 1
ATOM 2155 N N . SER A 1 279 ? -12.402 24.390 -53.843 1.00 26.70 279 SER A N 1
ATOM 2156 C CA . SER A 1 279 ? -11.872 23.130 -54.369 1.00 26.70 279 SER A CA 1
ATOM 2157 C C . SER A 1 279 ? -11.461 23.275 -55.842 1.00 26.70 279 SER A C 1
ATOM 2159 O O . SER A 1 279 ? -12.137 23.981 -56.591 1.00 26.70 279 SER A O 1
ATOM 2161 N N . PRO A 1 280 ? -10.486 22.477 -56.316 1.00 30.44 280 PRO A N 1
ATOM 2162 C CA . PRO A 1 280 ? -10.843 21.619 -57.445 1.00 30.44 280 PRO A CA 1
ATOM 2163 C C . PRO A 1 280 ? -10.243 20.201 -57.403 1.00 30.44 280 PRO A C 1
ATOM 2165 O O . PRO A 1 280 ? -9.055 19.992 -57.198 1.00 30.44 280 PRO A O 1
ATOM 2168 N N . ALA A 1 281 ? -11.151 19.259 -57.663 1.00 24.41 281 ALA A N 1
ATOM 2169 C CA . ALA A 1 281 ? -11.086 18.154 -58.623 1.00 24.41 281 ALA A CA 1
ATOM 2170 C C . ALA A 1 281 ? -9.871 17.203 -58.690 1.00 24.41 281 ALA A C 1
ATOM 2172 O O . ALA A 1 281 ? -8.740 17.561 -58.999 1.00 24.41 281 ALA A O 1
ATOM 2173 N N . ALA A 1 282 ? -10.220 15.921 -58.576 1.00 29.44 282 ALA A N 1
ATOM 2174 C CA . ALA A 1 282 ? -9.445 14.759 -58.972 1.00 29.44 282 ALA A CA 1
ATOM 2175 C C . ALA A 1 282 ? -9.253 14.631 -60.500 1.00 29.44 282 ALA A C 1
ATOM 2177 O O . ALA A 1 282 ? -10.199 14.801 -61.267 1.00 29.44 282 ALA A O 1
ATOM 2178 N N . ALA A 1 283 ? -8.048 14.217 -60.899 1.00 26.61 283 ALA A N 1
ATOM 2179 C CA . ALA A 1 283 ? -7.670 13.479 -62.115 1.00 26.61 283 ALA A CA 1
ATOM 2180 C C . ALA A 1 283 ? -6.207 13.025 -61.892 1.00 26.61 283 ALA A C 1
ATOM 2182 O O . ALA A 1 283 ? -5.435 13.796 -61.341 1.00 26.61 283 ALA A O 1
ATOM 2183 N N . GLY A 1 284 ? -5.683 11.843 -62.209 1.00 23.62 284 GLY A N 1
ATOM 2184 C CA . GLY A 1 284 ? -6.123 10.670 -62.950 1.00 23.62 284 GLY A CA 1
ATOM 2185 C C . GLY A 1 284 ? -4.870 10.059 -63.610 1.00 23.62 284 GLY A C 1
ATOM 2186 O O . GLY A 1 284 ? -4.291 10.709 -64.467 1.00 23.62 284 GLY A O 1
ATOM 2187 N N . GLY A 1 285 ? -4.480 8.834 -63.221 1.00 22.72 285 GLY A N 1
ATOM 2188 C CA . GLY A 1 285 ? -3.740 7.857 -64.048 1.00 22.72 285 GLY A CA 1
ATOM 2189 C C . GLY A 1 285 ? -2.199 7.917 -64.161 1.00 22.72 285 GLY A C 1
ATOM 2190 O O . GLY A 1 285 ? -1.641 8.919 -64.583 1.00 22.72 285 GLY A O 1
ATOM 2191 N N . GLY A 1 286 ? -1.557 6.754 -63.947 1.00 22.55 286 GLY A N 1
ATOM 2192 C CA . GLY A 1 286 ? -0.474 6.254 -64.818 1.00 22.55 286 GLY A CA 1
ATOM 2193 C C . GLY A 1 286 ? 0.951 6.148 -64.248 1.00 22.55 286 GLY A C 1
ATOM 2194 O O . GLY A 1 286 ? 1.668 7.135 -64.236 1.00 22.55 286 GLY A O 1
ATOM 2195 N N . ASP A 1 287 ? 1.327 4.921 -63.862 1.00 24.72 287 ASP A N 1
ATOM 2196 C CA . ASP A 1 287 ? 2.639 4.235 -63.938 1.00 24.72 287 ASP A CA 1
ATOM 2197 C C . ASP A 1 287 ? 3.985 4.986 -63.821 1.00 24.72 287 ASP A C 1
ATOM 2199 O O . ASP A 1 287 ? 4.296 5.906 -64.574 1.00 24.72 287 ASP A O 1
ATOM 2203 N N . GLY A 1 288 ? 4.878 4.416 -62.996 1.00 23.59 288 GLY A N 1
ATOM 2204 C CA . GLY A 1 288 ? 6.329 4.602 -63.116 1.00 23.59 288 GLY A CA 1
ATOM 2205 C C . GLY A 1 288 ? 7.102 4.514 -61.799 1.00 23.59 288 GLY A C 1
ATOM 2206 O O . GLY A 1 288 ? 7.322 5.527 -61.140 1.00 23.59 288 GLY A O 1
ATOM 2207 N N . LEU A 1 289 ? 7.571 3.312 -61.438 1.00 33.06 289 LEU A N 1
ATOM 2208 C CA . LEU A 1 289 ? 8.626 3.114 -60.439 1.00 33.06 289 LEU A CA 1
ATOM 2209 C C . LEU A 1 289 ? 9.898 3.881 -60.846 1.00 33.06 289 LEU A C 1
ATOM 2211 O O . LEU A 1 289 ? 10.550 3.502 -61.814 1.00 33.06 289 LEU A O 1
ATOM 2215 N N . ALA A 1 290 ? 10.277 4.899 -60.071 1.00 24.48 290 ALA A N 1
ATOM 2216 C CA . ALA A 1 290 ? 11.655 5.384 -59.936 1.00 24.48 290 ALA A CA 1
ATOM 2217 C C . ALA A 1 290 ? 11.745 6.369 -58.756 1.00 24.48 290 ALA A C 1
ATOM 2219 O O . ALA A 1 290 ? 11.594 7.578 -58.926 1.00 24.48 290 ALA A O 1
ATOM 2220 N N . VAL A 1 291 ? 11.995 5.864 -57.545 1.00 27.12 291 VAL A N 1
ATOM 2221 C CA . VAL A 1 291 ? 12.379 6.705 -56.400 1.00 27.12 291 VAL A CA 1
ATOM 2222 C C . VAL A 1 291 ? 13.899 6.646 -56.275 1.00 27.12 291 VAL A C 1
ATOM 2224 O O . VAL A 1 291 ? 14.446 5.763 -55.628 1.00 27.12 291 VAL A O 1
ATOM 2227 N N . GLY A 1 292 ? 14.588 7.569 -56.943 1.00 25.14 292 GLY A N 1
ATOM 2228 C CA . GLY A 1 292 ? 15.953 7.945 -56.573 1.00 25.14 292 GLY A CA 1
ATOM 2229 C C . GLY A 1 292 ? 15.898 9.007 -55.467 1.00 25.14 292 GLY A C 1
ATOM 2230 O O . GLY A 1 292 ? 15.014 9.872 -55.519 1.00 25.14 292 GLY A O 1
ATOM 2231 N N . PRO A 1 293 ? 16.797 8.993 -54.468 1.00 33.50 293 PRO A N 1
ATOM 2232 C CA . PRO A 1 293 ? 16.846 10.057 -53.478 1.00 33.50 293 PRO A CA 1
ATOM 2233 C C . PRO A 1 293 ? 17.311 11.344 -54.170 1.00 33.50 293 PRO A C 1
ATOM 2235 O O . PRO A 1 293 ? 18.416 11.431 -54.699 1.00 33.50 293 PRO A O 1
ATOM 2238 N N . ARG A 1 294 ? 16.442 12.359 -54.206 1.00 29.09 294 ARG A N 1
ATOM 2239 C CA . ARG A 1 294 ? 16.835 13.714 -54.600 1.00 29.09 294 ARG A CA 1
ATOM 2240 C C . ARG A 1 294 ? 17.729 14.289 -53.505 1.00 29.09 294 ARG A C 1
ATOM 2242 O O . ARG A 1 294 ? 17.229 14.762 -52.486 1.00 29.09 294 ARG A O 1
ATOM 2249 N N . ASP A 1 295 ? 19.034 14.280 -53.744 1.00 30.95 295 ASP A N 1
ATOM 2250 C CA . ASP A 1 295 ? 19.991 15.086 -52.995 1.00 30.95 295 ASP A CA 1
ATOM 2251 C C . ASP A 1 295 ? 19.611 16.564 -53.103 1.00 30.95 295 ASP A C 1
ATOM 2253 O O . ASP A 1 295 ? 19.698 17.188 -54.163 1.00 30.95 295 ASP A O 1
ATOM 2257 N N . ASN A 1 296 ? 19.158 17.137 -51.989 1.00 31.86 296 ASN A N 1
ATOM 2258 C CA . ASN A 1 296 ? 18.924 18.568 -51.886 1.00 31.86 296 ASN A CA 1
ATOM 2259 C C . ASN A 1 296 ? 20.265 19.261 -51.551 1.00 31.86 296 ASN A C 1
ATOM 2261 O O . ASN A 1 296 ? 20.823 18.998 -50.480 1.00 31.86 296 ASN A O 1
ATOM 2265 N N . PRO A 1 297 ? 20.792 20.181 -52.386 1.00 30.72 297 PRO A N 1
ATOM 2266 C CA . PRO A 1 297 ? 22.118 20.799 -52.206 1.00 30.72 297 PRO A CA 1
ATOM 2267 C C . PRO A 1 297 ? 22.276 21.678 -50.946 1.00 30.72 297 PRO A C 1
ATOM 2269 O O . PRO A 1 297 ? 23.349 22.229 -50.695 1.00 30.72 297 PRO A O 1
ATOM 2272 N N . ALA A 1 298 ? 21.228 21.821 -50.130 1.00 36.72 298 ALA A N 1
ATOM 2273 C CA . ALA A 1 298 ? 21.187 22.650 -48.924 1.00 36.72 298 ALA A CA 1
ATOM 2274 C C . ALA A 1 298 ? 21.885 22.037 -47.684 1.00 36.72 298 ALA A C 1
ATOM 2276 O O . ALA A 1 298 ? 21.972 22.686 -46.641 1.00 36.72 298 ALA A O 1
ATOM 2277 N N . ALA A 1 299 ? 22.432 20.818 -47.767 1.00 39.94 299 ALA A N 1
ATOM 2278 C CA . ALA A 1 299 ? 23.084 20.131 -46.641 1.00 39.94 299 ALA A CA 1
ATOM 2279 C C . ALA A 1 299 ? 24.410 20.772 -46.151 1.00 39.94 299 ALA A C 1
ATOM 2281 O O . ALA A 1 299 ? 24.996 20.312 -45.170 1.00 39.94 299 ALA A O 1
ATOM 2282 N N . LYS A 1 300 ? 24.898 21.856 -46.777 1.00 40.41 300 LYS A N 1
ATOM 2283 C CA . LYS A 1 300 ? 26.227 22.435 -46.491 1.00 40.41 300 LYS A CA 1
ATOM 2284 C C . LYS A 1 300 ? 26.324 23.496 -45.379 1.00 40.41 300 LYS A C 1
ATOM 2286 O O . LYS A 1 300 ? 27.435 23.926 -45.092 1.00 40.41 300 LYS A O 1
ATOM 2291 N N . ARG A 1 301 ? 25.259 23.878 -44.662 1.00 51.94 301 ARG A N 1
ATOM 2292 C CA . ARG A 1 301 ? 25.362 24.822 -43.514 1.00 51.94 301 ARG A CA 1
ATOM 2293 C C . ARG A 1 301 ? 24.381 24.513 -42.375 1.00 51.94 301 ARG A C 1
ATOM 2295 O O . ARG A 1 301 ? 23.555 25.347 -42.023 1.00 51.94 301 ARG A O 1
ATOM 2302 N N . ARG A 1 302 ? 24.450 23.316 -41.786 1.00 60.75 302 ARG A N 1
ATOM 2303 C CA . ARG A 1 302 ? 23.726 23.046 -40.530 1.00 60.75 302 ARG A CA 1
ATOM 2304 C C . ARG A 1 302 ? 24.571 23.484 -39.322 1.00 60.75 302 ARG A C 1
ATOM 2306 O O . ARG A 1 302 ? 25.770 23.177 -39.333 1.00 60.75 302 ARG A O 1
ATOM 2313 N N . PRO A 1 303 ? 23.987 24.215 -38.349 1.00 71.94 303 PRO A N 1
ATOM 2314 C CA . PRO A 1 303 ? 24.677 24.615 -37.125 1.00 71.94 303 PRO A CA 1
ATOM 2315 C C . PRO A 1 303 ? 24.978 23.392 -36.252 1.00 71.94 303 PRO A C 1
ATOM 2317 O O . PRO A 1 303 ? 24.316 22.361 -36.386 1.00 71.94 303 PRO A O 1
ATOM 2320 N N . GLY A 1 304 ? 25.974 23.516 -35.373 1.00 82.88 304 GLY A N 1
ATOM 2321 C CA . GLY A 1 304 ? 26.293 22.472 -34.401 1.00 82.88 304 GLY A CA 1
ATOM 2322 C C . GLY A 1 304 ? 25.120 22.184 -33.463 1.00 82.88 304 GLY A C 1
ATOM 2323 O O . GLY A 1 304 ? 24.288 23.057 -33.215 1.00 82.88 304 GLY A O 1
ATOM 2324 N N . VAL A 1 305 ? 25.027 20.961 -32.953 1.00 90.81 305 VAL A N 1
ATOM 2325 C CA . VAL A 1 305 ? 23.983 20.549 -32.005 1.00 90.81 305 VAL A CA 1
ATOM 2326 C C . VAL A 1 305 ? 24.506 19.463 -31.076 1.00 90.81 305 VAL A C 1
ATOM 2328 O O . VAL A 1 305 ? 25.361 18.666 -31.460 1.00 90.81 305 VAL A O 1
ATOM 2331 N N . GLU A 1 306 ? 23.981 19.450 -29.857 1.00 94.50 306 GLU A N 1
ATOM 2332 C CA . GLU A 1 306 ? 24.225 18.416 -28.857 1.00 94.50 306 GLU A CA 1
ATOM 2333 C C . GLU A 1 306 ? 22.879 17.842 -28.393 1.00 94.50 306 GLU A C 1
ATOM 2335 O O . GLU A 1 306 ? 21.933 18.592 -28.103 1.00 94.50 306 GLU A O 1
ATOM 2340 N N . TYR A 1 307 ? 22.797 16.516 -28.317 1.00 95.19 307 TYR A N 1
ATOM 2341 C CA . TYR A 1 307 ? 21.660 15.782 -27.774 1.00 95.19 307 TYR A CA 1
ATOM 2342 C C . TYR A 1 307 ? 22.091 14.969 -26.554 1.00 95.19 307 TYR A C 1
ATOM 2344 O O . TYR A 1 307 ? 23.159 14.356 -26.541 1.00 95.19 307 TYR A O 1
ATOM 2352 N N . PHE A 1 308 ? 21.227 14.954 -25.540 1.00 96.00 308 PHE A N 1
ATOM 2353 C CA . PHE A 1 308 ? 21.446 14.246 -24.280 1.00 96.00 308 PHE A CA 1
ATOM 2354 C C . PHE A 1 308 ? 20.283 13.291 -24.050 1.00 96.00 308 PHE A C 1
ATOM 2356 O O . PHE A 1 308 ? 19.161 13.732 -23.820 1.00 96.00 308 PHE A O 1
ATOM 2363 N N . LEU A 1 309 ? 20.523 11.991 -24.125 1.00 95.44 309 LEU A N 1
ATOM 2364 C CA . LEU A 1 309 ? 19.518 10.975 -23.833 1.00 95.44 309 LEU A CA 1
ATOM 2365 C C . LEU A 1 309 ? 19.684 10.514 -22.397 1.00 95.44 309 LEU A C 1
ATOM 2367 O O . LEU A 1 309 ? 20.787 10.169 -21.989 1.00 95.44 309 LEU A O 1
ATOM 2371 N N . ALA A 1 310 ? 18.601 10.463 -21.632 1.00 93.12 310 ALA A N 1
ATOM 2372 C CA . ALA A 1 310 ? 18.669 9.968 -20.268 1.00 93.12 310 ALA A CA 1
ATOM 2373 C C . ALA A 1 310 ? 17.401 9.229 -19.863 1.00 93.12 310 ALA A C 1
ATOM 2375 O O . ALA A 1 310 ? 16.307 9.549 -20.319 1.00 93.12 310 ALA A O 1
ATOM 2376 N N . SER A 1 311 ? 17.521 8.269 -18.951 1.00 87.56 311 SER A N 1
ATOM 2377 C CA . SER A 1 311 ? 16.346 7.667 -18.304 1.00 87.56 311 SER A CA 1
ATOM 2378 C C . SER A 1 311 ? 15.718 8.567 -17.230 1.00 87.56 311 SER A C 1
ATOM 2380 O O . SER A 1 311 ? 14.640 8.256 -16.731 1.00 87.56 311 SER A O 1
ATOM 2382 N N . ASP A 1 312 ? 16.383 9.662 -16.845 1.00 84.25 312 ASP A N 1
ATOM 2383 C CA . ASP A 1 312 ? 15.882 10.650 -15.885 1.00 84.25 312 ASP A CA 1
ATOM 2384 C C . ASP A 1 312 ? 16.322 12.070 -16.261 1.00 84.25 312 ASP A C 1
ATOM 2386 O O . ASP A 1 312 ? 17.427 12.286 -16.760 1.00 84.25 312 ASP A O 1
ATOM 2390 N N . ALA A 1 313 ? 15.465 13.052 -15.988 1.00 82.94 313 ALA A N 1
ATOM 2391 C CA . ALA A 1 313 ? 15.741 14.455 -16.267 1.00 82.94 313 ALA A CA 1
ATOM 2392 C C . ALA A 1 313 ? 16.898 15.034 -15.425 1.00 82.94 313 ALA A C 1
ATOM 2394 O O . ALA A 1 313 ? 17.487 16.039 -15.832 1.00 82.94 313 ALA A O 1
ATOM 2395 N N . SER A 1 314 ? 17.248 14.426 -14.282 1.00 81.75 314 SER A N 1
ATOM 2396 C CA . SER A 1 314 ? 18.355 14.857 -13.415 1.00 81.75 314 SER A CA 1
ATOM 2397 C C . SER A 1 314 ? 19.699 14.895 -14.144 1.00 81.75 314 SER A C 1
ATOM 2399 O O . SER A 1 314 ? 20.518 15.760 -13.850 1.00 81.75 314 SER A O 1
ATOM 2401 N N . ALA A 1 315 ? 19.908 14.004 -15.116 1.00 87.94 315 ALA A N 1
ATOM 2402 C CA . ALA A 1 315 ? 21.129 13.948 -15.919 1.00 87.94 315 ALA A CA 1
ATOM 2403 C C . ALA A 1 315 ? 21.136 14.935 -17.097 1.00 87.94 315 ALA A C 1
ATOM 2405 O O . ALA A 1 315 ? 22.170 15.162 -17.707 1.00 87.94 315 ALA A O 1
ATOM 2406 N N . VAL A 1 316 ? 19.989 15.529 -17.440 1.00 88.19 316 VAL A N 1
ATOM 2407 C CA . VAL A 1 316 ? 19.858 16.425 -18.604 1.00 88.19 316 VAL A CA 1
ATOM 2408 C C . VAL A 1 316 ? 19.881 17.897 -18.196 1.00 88.19 316 VAL A C 1
ATOM 2410 O O . VAL A 1 316 ? 20.404 18.736 -18.929 1.00 88.19 316 VAL A O 1
ATOM 2413 N N . VAL A 1 317 ? 19.329 18.223 -17.021 1.00 84.62 317 VAL A N 1
ATOM 2414 C CA . VAL A 1 317 ? 19.046 19.607 -16.599 1.00 84.62 317 VAL A CA 1
ATOM 2415 C C . VAL A 1 317 ? 20.282 20.505 -16.495 1.00 84.62 317 VAL A C 1
ATOM 2417 O O . VAL A 1 317 ? 20.163 21.717 -16.671 1.00 84.62 317 VAL A O 1
ATOM 2420 N N . GLU A 1 318 ? 21.461 19.939 -16.224 1.00 83.62 318 GLU A N 1
ATOM 2421 C CA . GLU A 1 318 ? 22.714 20.705 -16.155 1.00 83.62 318 GLU A CA 1
ATOM 2422 C C . GLU A 1 318 ? 23.222 21.136 -17.536 1.00 83.62 318 GLU A C 1
ATOM 2424 O O . GLU A 1 318 ? 23.919 22.142 -17.651 1.00 83.62 318 GLU A O 1
ATOM 2429 N N . HIS A 1 319 ? 22.809 20.429 -18.590 1.00 88.38 319 HIS A N 1
ATOM 2430 C CA . HIS A 1 319 ? 23.162 20.744 -19.969 1.00 88.38 319 HIS A CA 1
ATOM 2431 C C . HIS A 1 319 ? 22.085 21.588 -20.659 1.00 88.38 319 HIS A C 1
ATOM 2433 O O . HIS A 1 319 ? 22.397 22.522 -21.398 1.00 88.38 319 HIS A O 1
ATOM 2439 N N . THR A 1 320 ? 20.806 21.264 -20.451 1.00 89.31 320 THR A N 1
ATOM 2440 C CA . THR A 1 320 ? 19.684 21.970 -21.080 1.00 89.31 320 THR A CA 1
ATOM 2441 C C . THR A 1 320 ? 18.371 21.740 -20.337 1.00 89.31 320 THR A C 1
ATOM 2443 O O . THR A 1 320 ? 18.080 20.649 -19.856 1.00 89.31 320 THR A O 1
ATOM 2446 N N . LYS A 1 321 ? 17.521 22.772 -20.296 1.00 85.56 321 LYS A N 1
ATOM 2447 C CA . LYS A 1 321 ? 16.132 22.660 -19.816 1.00 85.56 321 LYS A CA 1
ATOM 2448 C C . LYS A 1 321 ? 15.152 22.290 -20.933 1.00 85.56 321 LYS A C 1
ATOM 2450 O O . LYS A 1 321 ? 13.988 22.035 -20.641 1.00 85.56 321 LYS A O 1
ATOM 2455 N N . ARG A 1 322 ? 15.591 22.284 -22.199 1.00 88.25 322 ARG A N 1
ATOM 2456 C CA . ARG A 1 322 ? 14.751 21.975 -23.365 1.00 88.25 322 ARG A CA 1
ATOM 2457 C C . ARG A 1 322 ? 14.788 20.479 -23.633 1.00 88.25 322 ARG A C 1
ATOM 2459 O O . ARG A 1 322 ? 15.832 19.958 -24.024 1.00 88.25 322 ARG A O 1
ATOM 2466 N N . VAL A 1 323 ? 13.656 19.812 -23.446 1.00 87.25 323 VAL A N 1
ATOM 2467 C CA . VAL A 1 323 ? 13.559 18.353 -23.503 1.00 87.25 323 VAL A CA 1
ATOM 2468 C C . VAL A 1 323 ? 12.385 17.874 -24.343 1.00 87.25 323 VAL A C 1
ATOM 2470 O O . VAL A 1 323 ? 11.339 18.514 -24.407 1.00 87.25 323 VAL A O 1
ATOM 2473 N N . VAL A 1 324 ? 12.551 16.711 -24.955 1.00 87.44 324 VAL A N 1
ATOM 2474 C CA . VAL A 1 324 ? 11.499 15.924 -25.591 1.00 87.44 324 VAL A CA 1
ATOM 2475 C C . VAL A 1 324 ? 11.291 14.679 -24.736 1.00 87.44 324 VAL A C 1
ATOM 2477 O O . VAL A 1 324 ? 12.210 13.876 -24.564 1.00 87.44 324 VAL A O 1
ATOM 2480 N N . VAL A 1 325 ? 10.096 14.533 -24.165 1.00 81.81 325 VAL A N 1
ATOM 2481 C CA . VAL A 1 325 ? 9.712 13.335 -23.405 1.00 81.81 325 VAL A CA 1
ATOM 2482 C C . VAL A 1 325 ? 9.205 12.288 -24.390 1.00 81.81 325 VAL A C 1
ATOM 2484 O O . VAL A 1 325 ? 8.279 12.572 -25.147 1.00 81.81 325 VAL A O 1
ATOM 2487 N N . LEU A 1 326 ? 9.807 11.098 -24.377 1.00 84.50 326 LEU A N 1
ATOM 2488 C CA . LEU A 1 326 ? 9.436 10.013 -25.284 1.00 84.50 326 LEU A CA 1
ATOM 2489 C C . LEU A 1 326 ? 8.252 9.211 -24.727 1.00 84.50 326 LEU A C 1
ATOM 2491 O O . LEU A 1 326 ? 8.111 9.042 -23.507 1.00 84.50 326 LEU A O 1
ATOM 2495 N N . GLU A 1 327 ? 7.412 8.694 -25.619 1.00 81.31 327 GLU A N 1
ATOM 2496 C CA . GLU A 1 327 ? 6.289 7.808 -25.297 1.00 81.31 327 GLU A CA 1
ATOM 2497 C C . GLU A 1 327 ? 6.594 6.345 -25.640 1.00 81.31 327 GLU A C 1
ATOM 2499 O O . GLU A 1 327 ? 7.630 6.019 -26.217 1.00 81.31 327 GLU A O 1
ATOM 2504 N N . ASP A 1 328 ? 5.711 5.437 -25.229 1.00 75.56 328 ASP A N 1
ATOM 2505 C CA . ASP A 1 328 ? 5.865 4.022 -25.558 1.00 75.56 328 ASP A CA 1
ATOM 2506 C C . ASP A 1 328 ? 5.710 3.777 -27.061 1.00 75.56 328 ASP A C 1
ATOM 2508 O O . ASP A 1 328 ? 4.821 4.323 -27.716 1.00 75.56 328 ASP A O 1
ATOM 2512 N N . GLY A 1 329 ? 6.610 2.953 -27.592 1.00 79.44 329 GLY A N 1
ATOM 2513 C CA . GLY A 1 329 ? 6.753 2.704 -29.021 1.00 79.44 329 GLY A CA 1
ATOM 2514 C C . GLY A 1 329 ? 7.668 3.707 -29.722 1.00 79.44 329 GLY A C 1
ATOM 2515 O O . GLY A 1 329 ? 8.042 3.456 -30.864 1.00 79.44 329 GLY A O 1
ATOM 2516 N N . ASP A 1 330 ? 8.074 4.810 -29.083 1.00 87.25 330 ASP A N 1
ATOM 2517 C CA . ASP A 1 330 ? 8.920 5.800 -29.750 1.00 87.25 330 ASP A CA 1
ATOM 2518 C C . ASP A 1 330 ? 10.327 5.246 -30.038 1.00 87.25 330 ASP A C 1
ATOM 2520 O O . ASP A 1 330 ? 11.011 4.705 -29.160 1.00 87.25 330 ASP A O 1
ATOM 2524 N N . VAL A 1 331 ? 10.763 5.442 -31.283 1.00 89.69 331 VAL A N 1
ATOM 2525 C CA . VAL A 1 331 ? 12.105 5.155 -31.796 1.00 89.69 331 VAL A CA 1
ATOM 2526 C C . VAL A 1 331 ? 12.698 6.461 -32.307 1.00 89.69 331 VAL A C 1
ATOM 2528 O O . VAL A 1 331 ? 12.224 7.024 -33.294 1.00 89.69 331 VAL A O 1
ATOM 2531 N N . VAL A 1 332 ? 13.730 6.955 -31.627 1.00 91.69 332 VAL A N 1
ATOM 2532 C CA . VAL A 1 332 ? 14.440 8.189 -31.971 1.00 91.69 332 VAL A CA 1
ATOM 2533 C C . VAL A 1 332 ? 15.724 7.839 -32.698 1.00 91.69 332 VAL A C 1
ATOM 2535 O O . VAL A 1 332 ? 16.586 7.162 -32.142 1.00 91.69 332 VAL A O 1
ATOM 2538 N N . VAL A 1 333 ? 15.872 8.336 -33.918 1.00 90.56 333 VAL A N 1
ATOM 2539 C CA . VAL A 1 333 ? 17.040 8.092 -34.766 1.00 90.56 333 VAL A CA 1
ATOM 2540 C C . VAL A 1 333 ? 17.819 9.389 -34.898 1.00 90.56 333 VAL A C 1
ATOM 2542 O O . VAL A 1 333 ? 17.294 10.365 -35.429 1.00 90.56 333 VAL A O 1
ATOM 2545 N N . MET A 1 334 ? 19.060 9.410 -34.412 1.00 90.25 334 MET A N 1
ATOM 2546 C CA . MET A 1 334 ? 19.961 10.559 -34.512 1.00 90.25 334 MET A CA 1
ATOM 2547 C C . MET A 1 334 ? 20.968 10.335 -35.629 1.00 90.25 334 MET A C 1
ATOM 2549 O O . MET A 1 334 ? 21.768 9.402 -35.573 1.00 90.25 334 MET A O 1
ATOM 2553 N N . ARG A 1 335 ? 20.936 11.209 -36.636 1.00 87.06 335 ARG A N 1
ATOM 2554 C CA . ARG A 1 335 ? 21.799 11.129 -37.816 1.00 87.06 335 ARG A CA 1
ATOM 2555 C C . ARG A 1 335 ? 22.055 12.517 -38.382 1.00 87.06 335 ARG A C 1
ATOM 2557 O O . ARG A 1 335 ? 21.124 13.306 -38.557 1.00 87.06 335 ARG A O 1
ATOM 2564 N N . ARG A 1 336 ? 23.317 12.814 -38.717 1.00 84.00 336 ARG A N 1
ATOM 2565 C CA . ARG A 1 336 ? 23.733 14.053 -39.417 1.00 84.00 336 ARG A CA 1
ATOM 2566 C C . ARG A 1 336 ? 23.236 15.345 -38.736 1.00 84.00 336 ARG A C 1
ATOM 2568 O O . ARG A 1 336 ? 22.873 16.319 -39.405 1.00 84.00 336 ARG A O 1
ATOM 2575 N N . GLY A 1 337 ? 23.200 15.344 -37.400 1.00 81.88 337 GLY A N 1
ATOM 2576 C CA . GLY A 1 337 ? 22.780 16.497 -36.590 1.00 81.88 337 GLY A CA 1
ATOM 2577 C C . GLY A 1 337 ? 21.273 16.753 -36.580 1.00 81.88 337 GLY A C 1
ATOM 2578 O O . GLY A 1 337 ? 20.842 17.865 -36.287 1.00 81.88 337 GLY A O 1
ATOM 2579 N N . THR A 1 338 ? 20.475 15.753 -36.942 1.00 85.00 338 THR A N 1
ATOM 2580 C CA . THR A 1 338 ? 19.015 15.759 -36.815 1.00 85.00 338 THR A CA 1
ATOM 2581 C C . THR A 1 338 ? 18.552 14.540 -36.040 1.00 85.00 338 THR A C 1
ATOM 2583 O O . THR A 1 338 ? 19.252 13.528 -36.017 1.00 85.00 338 THR A O 1
ATOM 2586 N N . TYR A 1 339 ? 17.373 14.643 -35.432 1.00 88.12 339 TYR A N 1
ATOM 2587 C CA . TYR A 1 339 ? 16.658 13.500 -34.886 1.00 88.12 339 TYR A CA 1
ATOM 2588 C C . TYR A 1 339 ? 15.311 13.346 -35.595 1.00 88.12 339 TYR A C 1
ATOM 2590 O O . TYR A 1 339 ? 14.661 14.342 -35.917 1.00 88.12 339 TYR A O 1
ATOM 2598 N N . GLU A 1 340 ? 14.896 12.106 -35.809 1.00 87.06 340 GLU A N 1
ATOM 2599 C CA . GLU A 1 340 ? 13.563 11.739 -36.294 1.00 87.06 340 GLU A CA 1
ATOM 2600 C C . GLU A 1 340 ? 12.928 10.782 -35.285 1.00 87.06 340 GLU A C 1
ATOM 2602 O O . GLU A 1 340 ? 13.627 9.953 -34.703 1.00 87.06 340 GLU A O 1
ATOM 2607 N N . ILE A 1 341 ? 11.621 10.921 -35.044 1.00 86.50 341 ILE A N 1
ATOM 2608 C CA . ILE A 1 341 ? 10.877 10.074 -34.105 1.00 86.50 341 ILE A CA 1
ATOM 2609 C C . ILE A 1 341 ? 9.837 9.281 -34.883 1.00 86.50 341 ILE A C 1
ATOM 2611 O O . ILE A 1 341 ? 8.969 9.862 -35.532 1.00 86.50 341 ILE A O 1
ATOM 2615 N N . PHE A 1 342 ? 9.911 7.962 -34.780 1.00 84.12 342 PHE A N 1
ATOM 2616 C CA . PHE A 1 342 ? 8.936 7.019 -35.319 1.00 84.12 342 PHE A CA 1
ATOM 2617 C C . PHE A 1 342 ? 8.180 6.370 -34.159 1.00 84.12 342 PHE A C 1
ATOM 2619 O O . PHE A 1 342 ? 8.735 6.267 -33.067 1.00 84.12 342 PHE A O 1
ATOM 2626 N N . ASN A 1 343 ? 6.947 5.908 -34.373 1.00 80.69 343 ASN A N 1
ATOM 2627 C CA . ASN A 1 343 ? 6.240 5.101 -33.375 1.00 80.69 343 ASN A CA 1
ATOM 2628 C C . ASN A 1 343 ? 6.039 3.677 -33.883 1.00 80.69 343 ASN A C 1
ATOM 2630 O O . ASN A 1 343 ? 5.412 3.435 -34.915 1.00 80.69 343 ASN A O 1
ATOM 2634 N N . PHE A 1 344 ? 6.587 2.739 -33.127 1.00 73.56 344 PHE A N 1
ATOM 2635 C CA . PHE A 1 344 ? 6.355 1.321 -33.272 1.00 73.56 344 PHE A CA 1
ATOM 2636 C C . PHE A 1 344 ? 5.029 0.976 -32.579 1.00 73.56 344 PHE A C 1
ATOM 2638 O O . PHE A 1 344 ? 4.972 0.833 -31.357 1.00 73.56 344 PHE A O 1
ATOM 2645 N N . GLY A 1 345 ? 3.952 0.906 -33.367 1.00 55.00 345 GLY A N 1
ATOM 2646 C CA . GLY A 1 345 ? 2.606 0.629 -32.866 1.00 55.00 345 GLY A CA 1
ATOM 2647 C C . GLY A 1 345 ? 2.477 -0.758 -32.228 1.00 55.00 345 GLY A C 1
ATOM 2648 O O . GLY A 1 345 ? 3.122 -1.720 -32.646 1.00 55.00 345 GLY A O 1
ATOM 2649 N N . ASP A 1 346 ? 1.608 -0.865 -31.223 1.00 40.31 346 ASP A N 1
ATOM 2650 C CA . ASP A 1 346 ? 1.359 -2.099 -30.478 1.00 40.31 346 ASP A CA 1
ATOM 2651 C C . ASP A 1 346 ? 0.612 -3.111 -31.371 1.00 40.31 346 ASP A C 1
ATOM 2653 O O . ASP A 1 346 ? -0.615 -3.107 -31.492 1.00 40.31 346 ASP A O 1
ATOM 2657 N N . GLY A 1 347 ? 1.360 -3.996 -32.031 1.00 35.03 347 GLY A N 1
ATOM 2658 C CA . GLY A 1 347 ? 0.843 -5.205 -32.678 1.00 35.03 347 GLY A CA 1
ATOM 2659 C C . GLY A 1 347 ? 0.399 -6.248 -31.648 1.00 35.03 347 GLY A C 1
ATOM 2660 O O . GLY A 1 347 ? 0.886 -7.374 -31.647 1.00 35.03 347 GLY A O 1
ATOM 2661 N N . GLY A 1 348 ? -0.490 -5.871 -30.729 1.00 29.20 348 GLY A N 1
ATOM 2662 C CA . GLY A 1 348 ? -1.060 -6.748 -29.713 1.00 29.20 348 GLY A CA 1
ATOM 2663 C C . GLY A 1 348 ? -2.268 -7.512 -30.248 1.00 29.20 348 GLY A C 1
ATOM 2664 O O . GLY A 1 348 ? -3.408 -7.087 -30.075 1.00 29.20 348 GLY A O 1
ATOM 2665 N N . GLY A 1 349 ? -2.034 -8.660 -30.883 1.00 25.77 349 GLY A N 1
ATOM 2666 C CA . GLY A 1 349 ? -3.096 -9.596 -31.246 1.00 25.77 349 GLY A CA 1
ATOM 2667 C C . GLY A 1 349 ? -2.552 -10.833 -31.943 1.00 25.77 349 GLY A C 1
ATOM 2668 O O . GLY A 1 349 ? -2.130 -10.757 -33.091 1.00 25.77 349 GLY A O 1
ATOM 2669 N N . GLY A 1 350 ? -2.590 -11.980 -31.259 1.00 29.59 350 GLY A N 1
ATOM 2670 C CA . GLY A 1 350 ? -2.281 -13.280 -31.850 1.00 29.59 350 GLY A CA 1
ATOM 2671 C C . GLY A 1 350 ? -3.094 -13.511 -33.125 1.00 29.59 350 GLY A C 1
ATOM 2672 O O . GLY A 1 350 ? -4.298 -13.750 -33.079 1.00 29.59 350 GLY A O 1
ATOM 2673 N N . GLY A 1 351 ? -2.419 -13.430 -34.264 1.00 23.84 351 GLY A N 1
ATOM 2674 C CA . GLY A 1 351 ? -2.979 -13.652 -35.585 1.00 23.84 351 GLY A CA 1
ATOM 2675 C C . GLY A 1 351 ? -1.836 -13.760 -36.579 1.00 23.84 351 GLY A C 1
ATOM 2676 O O . GLY A 1 351 ? -1.056 -12.831 -36.747 1.00 23.84 351 GLY A O 1
ATOM 2677 N N . SER A 1 352 ? -1.706 -14.921 -37.212 1.00 27.45 352 SER A N 1
ATOM 2678 C CA . SER A 1 352 ? -0.748 -15.169 -38.284 1.00 27.45 352 SER A CA 1
ATOM 2679 C C . SER A 1 352 ? -0.929 -14.149 -39.415 1.00 27.45 352 SER A C 1
ATOM 2681 O O . SER A 1 352 ? -1.894 -14.233 -40.176 1.00 27.45 352 SER A O 1
ATOM 2683 N N . GLY A 1 353 ? -0.002 -13.205 -39.535 1.00 24.84 353 GLY A N 1
ATOM 2684 C CA . GLY A 1 353 ? 0.070 -12.279 -40.657 1.00 24.84 353 GLY A CA 1
ATOM 2685 C C . GLY A 1 353 ? 1.218 -11.297 -40.471 1.00 24.84 353 GLY A C 1
ATOM 2686 O O . GLY A 1 353 ? 1.105 -10.372 -39.675 1.00 24.84 353 GLY A O 1
ATOM 2687 N N . LEU A 1 354 ? 2.317 -11.495 -41.208 1.00 29.20 354 LEU A N 1
ATOM 2688 C CA . LEU A 1 354 ? 3.347 -10.475 -41.412 1.00 29.20 354 LEU A CA 1
ATOM 2689 C C . LEU A 1 354 ? 2.676 -9.227 -42.015 1.00 29.20 354 LEU A C 1
ATOM 2691 O O . LEU A 1 354 ? 2.472 -9.154 -43.226 1.00 29.20 354 LEU A O 1
ATOM 2695 N N . ALA A 1 355 ? 2.338 -8.235 -41.194 1.00 30.72 355 ALA A N 1
ATOM 2696 C CA . ALA A 1 355 ? 2.323 -6.861 -41.674 1.00 30.72 355 ALA A CA 1
ATOM 2697 C C . ALA A 1 355 ? 3.795 -6.480 -41.891 1.00 30.72 355 ALA A C 1
ATOM 2699 O O . ALA A 1 355 ? 4.596 -6.558 -40.962 1.00 30.72 355 ALA A O 1
ATOM 2700 N N . SER A 1 356 ? 4.181 -6.177 -43.130 1.00 36.16 356 SER A N 1
ATOM 2701 C CA . SER A 1 356 ? 5.577 -5.924 -43.497 1.00 36.16 356 SER A CA 1
ATOM 2702 C C . SER A 1 356 ? 6.165 -4.787 -42.658 1.00 36.16 356 SER A C 1
ATOM 2704 O O . SER A 1 356 ? 5.634 -3.676 -42.683 1.00 36.16 356 SER A O 1
ATOM 2706 N N . THR A 1 357 ? 7.291 -5.037 -41.990 1.00 43.34 357 THR A N 1
ATOM 2707 C CA . THR A 1 357 ? 8.082 -4.045 -41.241 1.00 43.34 357 THR A CA 1
ATOM 2708 C C . THR A 1 357 ? 8.470 -2.823 -42.090 1.00 43.34 357 THR A C 1
ATOM 2710 O O . THR A 1 357 ? 8.607 -1.721 -41.564 1.00 43.34 357 THR A O 1
ATOM 2713 N N . ALA A 1 358 ? 8.480 -2.970 -43.420 1.00 39.47 358 ALA A N 1
ATOM 2714 C CA . ALA A 1 358 ? 8.606 -1.885 -44.395 1.00 39.47 358 ALA A CA 1
ATOM 2715 C C . ALA A 1 358 ? 7.520 -0.785 -44.295 1.00 39.47 358 ALA A C 1
ATOM 2717 O O . ALA A 1 358 ? 7.779 0.362 -44.648 1.00 39.47 358 ALA A O 1
ATOM 2718 N N . ALA A 1 359 ? 6.309 -1.092 -43.811 1.00 40.50 359 ALA A N 1
ATOM 2719 C CA . ALA A 1 359 ? 5.222 -0.111 -43.702 1.00 40.50 359 ALA A CA 1
ATOM 2720 C C . ALA A 1 359 ? 5.390 0.843 -42.502 1.00 40.50 359 ALA A C 1
ATOM 2722 O O . ALA A 1 359 ? 4.951 1.989 -42.569 1.00 40.50 359 ALA A O 1
ATOM 2723 N N . ALA A 1 360 ? 6.052 0.398 -41.426 1.00 42.78 360 ALA A N 1
ATOM 2724 C CA . ALA A 1 360 ? 6.347 1.229 -40.256 1.00 42.78 360 ALA A CA 1
ATOM 2725 C C . ALA A 1 360 ? 7.524 2.185 -40.518 1.00 42.78 360 ALA A C 1
ATOM 2727 O O . ALA A 1 360 ? 7.447 3.359 -40.161 1.00 42.78 360 ALA A O 1
ATOM 2728 N N . ALA A 1 361 ? 8.562 1.733 -41.231 1.00 42.12 361 ALA A N 1
ATOM 2729 C CA . ALA A 1 361 ? 9.666 2.592 -41.669 1.00 42.12 361 ALA A CA 1
ATOM 2730 C C . ALA A 1 361 ? 9.265 3.609 -42.756 1.00 42.12 361 ALA A C 1
ATOM 2732 O O . ALA A 1 361 ? 9.933 4.626 -42.921 1.00 42.12 361 ALA A O 1
ATOM 2733 N N . ALA A 1 362 ? 8.155 3.368 -43.464 1.00 39.66 362 ALA A N 1
ATOM 2734 C CA . ALA A 1 362 ? 7.546 4.319 -44.395 1.00 39.66 362 ALA A CA 1
ATOM 2735 C C . ALA A 1 362 ? 6.604 5.340 -43.717 1.00 39.66 362 ALA A C 1
ATOM 2737 O O . ALA A 1 362 ? 6.048 6.203 -44.400 1.00 39.66 362 ALA A O 1
ATOM 2738 N N . SER A 1 363 ? 6.387 5.247 -42.397 1.00 49.19 363 SER A N 1
ATOM 2739 C CA . SER A 1 363 ? 5.547 6.200 -41.663 1.00 49.19 363 SER A CA 1
ATOM 2740 C C . SER A 1 363 ? 6.249 7.554 -41.497 1.00 49.19 363 SER A C 1
ATOM 2742 O O . SER A 1 363 ? 7.461 7.630 -41.293 1.00 49.19 363 SER A O 1
ATOM 2744 N N . ALA A 1 364 ? 5.489 8.644 -41.623 1.00 53.91 364 ALA A N 1
ATOM 2745 C CA . ALA A 1 364 ? 6.025 9.992 -41.461 1.00 53.91 364 ALA A CA 1
ATOM 2746 C C . ALA A 1 364 ? 6.493 10.225 -40.006 1.00 53.91 364 ALA A C 1
ATOM 2748 O O . ALA A 1 364 ? 5.808 9.769 -39.084 1.00 53.91 364 ALA A O 1
ATOM 2749 N N . PRO A 1 365 ? 7.602 10.959 -39.777 1.00 64.44 365 PRO A N 1
ATOM 2750 C CA . PRO A 1 365 ? 8.075 11.282 -38.434 1.00 64.44 365 PRO A CA 1
ATOM 2751 C C . PRO A 1 365 ? 6.990 11.960 -37.591 1.00 64.44 365 PRO A C 1
ATOM 2753 O O . PRO A 1 365 ? 6.319 12.886 -38.053 1.00 64.44 365 PRO A O 1
ATOM 2756 N N . LEU A 1 366 ? 6.838 11.533 -36.339 1.00 68.88 366 LEU A N 1
ATOM 2757 C CA . LEU A 1 366 ? 5.854 12.101 -35.425 1.00 68.88 366 LEU A CA 1
ATOM 2758 C C . LEU A 1 366 ? 6.364 13.396 -34.781 1.00 68.88 366 LEU A C 1
ATOM 2760 O O . LEU A 1 366 ? 7.501 13.447 -34.297 1.00 68.88 366 LEU A O 1
ATOM 2764 N N . PRO A 1 367 ? 5.523 14.441 -34.693 1.00 67.69 367 PRO A N 1
ATOM 2765 C CA . PRO A 1 367 ? 5.850 15.617 -33.908 1.00 67.69 367 PRO A CA 1
ATOM 2766 C C . PRO A 1 367 ? 5.737 15.291 -32.412 1.00 67.69 367 PRO A C 1
ATOM 2768 O O . PRO A 1 367 ? 4.675 14.917 -31.915 1.00 67.69 367 PRO A O 1
ATOM 2771 N N . ARG A 1 368 ? 6.834 15.469 -31.670 1.00 78.44 368 ARG A N 1
ATOM 2772 C CA . ARG A 1 368 ? 6.833 15.502 -30.200 1.00 78.44 368 ARG A CA 1
ATOM 2773 C C . ARG A 1 368 ? 7.120 16.923 -29.735 1.00 78.44 368 ARG A C 1
ATOM 2775 O O . ARG A 1 368 ? 8.067 17.552 -30.204 1.00 78.44 368 ARG A O 1
ATOM 2782 N N . ALA A 1 369 ? 6.301 17.430 -28.816 1.00 74.62 369 ALA A N 1
ATOM 2783 C CA . ALA A 1 369 ? 6.445 18.792 -28.317 1.00 74.62 369 ALA A CA 1
ATOM 2784 C C . ALA A 1 369 ? 7.742 18.947 -27.513 1.00 74.62 369 ALA A C 1
ATOM 2786 O O . ALA A 1 369 ? 8.026 18.164 -26.602 1.00 74.62 369 ALA A O 1
ATOM 2787 N N . LEU A 1 370 ? 8.500 19.997 -27.823 1.00 81.69 370 LEU A N 1
ATOM 2788 C CA . LEU A 1 370 ? 9.647 20.401 -27.025 1.00 81.69 370 LEU A CA 1
ATOM 2789 C C . LEU A 1 370 ? 9.155 21.136 -25.775 1.00 81.69 370 LEU A C 1
ATOM 2791 O O . LEU A 1 370 ? 8.479 22.159 -25.867 1.00 81.69 370 LEU A O 1
ATOM 2795 N N . GLN A 1 371 ? 9.511 20.621 -24.607 1.00 78.75 371 GLN A N 1
ATOM 2796 C CA . GLN A 1 371 ? 9.088 21.138 -23.311 1.00 78.75 371 GLN A CA 1
ATOM 2797 C C . GLN A 1 371 ? 10.254 21.829 -22.602 1.00 78.75 371 GLN A C 1
ATOM 2799 O O . GLN A 1 371 ? 11.416 21.465 -22.789 1.00 78.75 371 GLN A O 1
ATOM 2804 N N . THR A 1 372 ? 9.941 22.810 -21.757 1.00 79.81 372 THR A N 1
ATOM 2805 C CA . THR A 1 372 ? 10.918 23.429 -20.853 1.00 79.81 372 THR A CA 1
ATOM 2806 C C . THR A 1 372 ? 10.722 22.869 -19.451 1.00 79.81 372 THR A C 1
ATOM 2808 O O . THR A 1 372 ? 9.654 23.022 -18.861 1.00 79.81 372 THR A O 1
ATOM 2811 N N . LEU A 1 373 ? 11.754 22.224 -18.906 1.00 71.19 373 LEU A N 1
ATOM 2812 C CA . LEU A 1 373 ? 11.750 21.730 -17.534 1.00 71.19 373 LEU A CA 1
ATOM 2813 C C . LEU A 1 373 ? 11.769 22.897 -16.542 1.00 71.19 373 LEU A C 1
ATOM 2815 O O . LEU A 1 373 ? 12.701 23.701 -16.533 1.00 71.19 373 LEU A O 1
ATOM 2819 N N . ASN A 1 374 ? 10.797 22.919 -15.630 1.00 62.56 374 ASN A N 1
ATOM 2820 C CA . ASN A 1 374 ? 10.775 23.813 -14.466 1.00 62.56 374 ASN A CA 1
ATOM 2821 C C . ASN A 1 374 ? 11.640 23.262 -13.312 1.00 62.56 374 ASN A C 1
ATOM 2823 O O . ASN A 1 374 ? 11.231 23.285 -12.153 1.00 62.56 374 ASN A O 1
ATOM 2827 N N . MET A 1 375 ? 12.809 22.703 -13.631 1.00 67.31 375 MET A N 1
ATOM 2828 C CA . MET A 1 375 ? 13.744 22.119 -12.668 1.00 67.31 375 MET A CA 1
ATOM 2829 C C . MET A 1 375 ? 15.027 22.950 -12.632 1.00 67.31 375 MET A C 1
ATOM 2831 O O . MET A 1 375 ? 15.566 23.315 -13.676 1.00 67.31 375 MET A O 1
ATOM 2835 N N . GLU A 1 376 ? 15.516 23.249 -11.429 1.00 65.88 376 GLU A N 1
ATOM 2836 C CA . GLU A 1 376 ? 16.786 23.951 -11.221 1.00 65.88 376 GLU A CA 1
ATOM 2837 C C . GLU A 1 376 ? 17.883 22.969 -10.812 1.00 65.88 376 GLU A C 1
ATOM 2839 O O . GLU A 1 376 ? 17.629 22.043 -10.041 1.00 65.88 376 GLU A O 1
ATOM 2844 N N . VAL A 1 377 ? 19.120 23.193 -11.264 1.00 62.44 377 VAL A N 1
ATOM 2845 C CA . VAL A 1 377 ? 20.273 22.326 -10.943 1.00 62.44 377 VAL A CA 1
ATOM 2846 C C . VAL A 1 377 ? 20.485 22.208 -9.427 1.00 62.44 377 VAL A C 1
ATOM 2848 O O . VAL A 1 377 ? 20.804 21.138 -8.921 1.00 62.44 377 VAL A O 1
ATOM 2851 N N . SER A 1 378 ? 20.216 23.268 -8.660 1.00 60.84 378 SER A N 1
ATOM 2852 C CA . SER A 1 378 ? 20.295 23.243 -7.190 1.00 60.84 378 SER A CA 1
ATOM 2853 C C . SER A 1 378 ? 19.368 22.204 -6.542 1.00 60.84 378 SER A C 1
ATOM 2855 O O . SER A 1 378 ? 19.689 21.662 -5.482 1.00 60.84 378 SER A O 1
ATOM 2857 N N . SER A 1 379 ? 18.243 21.866 -7.181 1.00 61.47 379 SER A N 1
ATOM 2858 C CA . SER A 1 379 ? 17.282 20.890 -6.652 1.00 61.47 379 SER A CA 1
ATOM 2859 C C . SER A 1 379 ? 17.829 19.457 -6.627 1.00 61.47 379 SER A C 1
ATOM 2861 O O . SER A 1 379 ? 17.442 18.686 -5.752 1.00 61.47 379 SER A O 1
ATOM 2863 N N . ILE A 1 380 ? 18.803 19.140 -7.487 1.00 67.69 380 ILE A N 1
ATOM 2864 C CA . ILE A 1 380 ? 19.460 17.824 -7.584 1.00 67.69 380 ILE A CA 1
ATOM 2865 C C . ILE A 1 380 ? 20.869 17.797 -6.965 1.00 67.69 380 ILE A C 1
ATOM 2867 O O . ILE A 1 380 ? 21.577 16.800 -7.063 1.00 67.69 380 ILE A O 1
ATOM 2871 N N . MET A 1 381 ? 21.292 18.887 -6.319 1.00 69.50 381 MET A N 1
ATOM 2872 C CA . MET A 1 381 ? 22.566 18.986 -5.598 1.00 69.50 381 MET A CA 1
ATOM 2873 C C . MET A 1 381 ? 22.348 18.846 -4.092 1.00 69.50 381 MET A C 1
ATOM 2875 O O . MET A 1 381 ? 21.336 19.316 -3.576 1.00 69.50 381 MET A O 1
ATOM 2879 N N . LYS A 1 382 ? 23.311 18.273 -3.360 1.00 71.50 382 LYS A N 1
ATOM 2880 C CA . LYS A 1 382 ? 23.256 18.210 -1.886 1.00 71.50 382 LYS A CA 1
ATOM 2881 C C . LYS A 1 382 ? 23.328 19.593 -1.226 1.00 71.50 382 LYS A C 1
ATOM 2883 O O . LYS A 1 382 ? 22.767 19.798 -0.155 1.00 71.50 382 LYS A O 1
ATOM 2888 N N . GLY A 1 383 ? 23.970 20.563 -1.883 1.00 74.69 383 GLY A N 1
ATOM 2889 C CA . GLY A 1 383 ? 24.188 21.894 -1.314 1.00 74.69 383 GLY A CA 1
ATOM 2890 C C . GLY A 1 383 ? 25.096 21.823 -0.084 1.00 74.69 383 GLY A C 1
ATOM 2891 O O . GLY A 1 383 ? 26.101 21.123 -0.111 1.00 74.69 383 GLY A O 1
ATOM 2892 N N . GLY A 1 384 ? 24.734 22.535 0.988 1.00 75.81 384 GLY A N 1
ATOM 2893 C CA . GLY A 1 384 ? 25.462 22.530 2.265 1.00 75.81 384 GLY A CA 1
ATOM 2894 C C . GLY A 1 384 ? 25.153 21.347 3.196 1.00 75.81 384 GLY A C 1
ATOM 2895 O O . GLY A 1 384 ? 25.477 21.432 4.375 1.00 75.81 384 GLY A O 1
ATOM 2896 N N . TYR A 1 385 ? 24.494 20.291 2.705 1.00 89.88 385 TYR A N 1
ATOM 2897 C CA . TYR A 1 385 ? 24.133 19.101 3.483 1.00 89.88 385 TYR A CA 1
ATOM 2898 C C . TYR A 1 385 ? 25.000 17.893 3.101 1.00 89.88 385 TYR A C 1
ATOM 2900 O O . TYR A 1 385 ? 25.357 17.724 1.937 1.00 89.88 385 TYR A O 1
ATOM 2908 N N . ASP A 1 386 ? 25.261 16.999 4.056 1.00 86.56 386 ASP A N 1
ATOM 2909 C CA . ASP A 1 386 ? 26.080 15.795 3.828 1.00 86.56 386 ASP A CA 1
ATOM 2910 C C . ASP A 1 386 ? 25.372 14.741 2.950 1.00 86.56 386 ASP A C 1
ATOM 2912 O O . ASP A 1 386 ? 25.995 14.002 2.177 1.00 86.56 386 ASP A O 1
ATOM 2916 N N . HIS A 1 387 ? 24.041 14.689 3.038 1.00 91.25 387 HIS A N 1
ATOM 2917 C CA . HIS A 1 387 ? 23.199 13.671 2.412 1.00 91.25 387 HIS A CA 1
ATOM 2918 C C . HIS A 1 387 ? 21.942 14.288 1.791 1.00 91.25 387 HIS A C 1
ATOM 2920 O O . HIS A 1 387 ? 21.399 15.266 2.315 1.00 91.25 387 HIS A O 1
ATOM 2926 N N . PHE A 1 388 ? 21.450 13.695 0.701 1.00 85.75 388 PHE A N 1
ATOM 2927 C CA . PHE A 1 388 ? 20.182 14.088 0.082 1.00 85.75 388 PHE A CA 1
ATOM 2928 C C . PHE A 1 388 ? 19.008 13.868 1.028 1.00 85.75 388 PHE A C 1
ATOM 2930 O O . PHE A 1 388 ? 18.200 14.777 1.178 1.00 85.75 388 PHE A O 1
ATOM 2937 N N . MET A 1 389 ? 18.957 12.733 1.733 1.00 93.81 389 MET A N 1
ATOM 2938 C CA . MET A 1 389 ? 17.896 12.470 2.710 1.00 93.81 389 MET A CA 1
ATOM 2939 C C . MET A 1 389 ? 17.813 13.588 3.763 1.00 93.81 389 MET A C 1
ATOM 2941 O O . MET A 1 389 ? 16.723 14.052 4.083 1.00 93.81 389 MET A O 1
ATOM 2945 N N . LEU A 1 390 ? 18.957 14.072 4.266 1.00 96.31 390 LEU A N 1
ATOM 2946 C CA . LEU A 1 390 ? 18.987 15.171 5.236 1.00 96.31 390 LEU A CA 1
ATOM 2947 C C . LEU A 1 390 ? 18.494 16.482 4.618 1.00 96.31 390 LEU A C 1
ATOM 2949 O O . LEU A 1 390 ? 17.621 17.131 5.188 1.00 96.31 390 LEU A O 1
ATOM 2953 N N . LYS A 1 391 ? 19.024 16.852 3.445 1.00 93.06 391 LYS A N 1
ATOM 2954 C CA . LYS A 1 391 ? 18.567 18.027 2.692 1.00 93.06 391 LYS A CA 1
ATOM 2955 C C . LYS A 1 391 ? 17.047 17.994 2.524 1.00 93.06 391 LYS A C 1
ATOM 2957 O O . LYS A 1 391 ? 16.366 18.958 2.849 1.00 93.06 391 LYS A O 1
ATOM 2962 N N . GLU A 1 392 ? 16.514 16.877 2.047 1.00 95.06 392 GLU A N 1
ATOM 2963 C CA . GLU A 1 392 ? 15.096 16.708 1.740 1.00 95.06 392 GLU A CA 1
ATOM 2964 C C . GLU A 1 392 ? 14.218 16.773 2.990 1.00 95.06 392 GLU A C 1
ATOM 2966 O O . GLU A 1 392 ? 13.136 17.355 2.923 1.00 95.06 392 GLU A O 1
ATOM 2971 N N . ILE A 1 393 ? 14.691 16.267 4.138 1.00 97.94 393 ILE A N 1
ATOM 2972 C CA . ILE A 1 393 ? 14.009 16.446 5.427 1.00 97.94 393 ILE A CA 1
ATOM 2973 C C . ILE A 1 393 ? 13.925 17.933 5.789 1.00 97.94 393 ILE A C 1
ATOM 2975 O O . ILE A 1 393 ? 12.852 18.404 6.174 1.00 97.94 393 ILE A O 1
ATOM 2979 N N . PHE A 1 394 ? 15.032 18.667 5.649 1.00 96.75 394 PHE A N 1
ATOM 2980 C CA . PHE A 1 394 ? 15.117 20.089 5.993 1.00 96.75 394 PHE A CA 1
ATOM 2981 C C . PHE A 1 394 ? 14.393 21.009 4.997 1.00 96.75 394 PHE A C 1
ATOM 2983 O O . PHE A 1 394 ? 13.972 22.093 5.387 1.00 96.75 394 PHE A O 1
ATOM 2990 N N . GLU A 1 395 ? 14.181 20.576 3.752 1.00 94.56 395 GLU A N 1
ATOM 2991 C CA . GLU A 1 395 ? 13.414 21.302 2.727 1.00 94.56 395 GLU A CA 1
ATOM 2992 C C . GLU A 1 395 ? 11.889 21.201 2.903 1.00 94.56 395 GLU A C 1
ATOM 2994 O O . GLU A 1 395 ? 11.138 21.858 2.175 1.00 94.56 395 GLU A O 1
ATOM 2999 N N . GLN A 1 396 ? 11.384 20.365 3.815 1.00 97.50 396 GLN A N 1
ATOM 3000 C CA . GLN A 1 396 ? 9.942 20.122 3.960 1.00 97.50 396 GLN A CA 1
ATOM 3001 C C . GLN A 1 396 ? 9.083 21.378 4.206 1.00 97.50 396 GLN A C 1
ATOM 3003 O O . GLN A 1 396 ? 8.002 21.444 3.613 1.00 97.50 396 GLN A O 1
ATOM 3008 N N . PRO A 1 397 ? 9.500 22.391 4.996 1.00 95.94 397 PRO A N 1
ATOM 3009 C CA . PRO A 1 397 ? 8.722 23.621 5.154 1.00 95.94 397 PRO A CA 1
ATOM 3010 C C . PRO A 1 397 ? 8.483 24.345 3.821 1.00 95.94 397 PRO A C 1
ATOM 3012 O O . PRO A 1 397 ? 7.358 24.740 3.507 1.00 95.94 397 PRO A O 1
ATOM 3015 N N . GLU A 1 398 ? 9.527 24.479 3.005 1.00 90.50 398 GLU A N 1
ATOM 3016 C CA . GLU A 1 398 ? 9.476 25.113 1.688 1.00 90.50 398 GLU A CA 1
ATOM 3017 C C . GLU A 1 398 ? 8.717 24.233 0.688 1.00 90.50 398 GLU A C 1
ATOM 3019 O O . GLU A 1 398 ? 7.931 24.728 -0.121 1.00 90.50 398 GLU A O 1
ATOM 3024 N N . THR A 1 399 ? 8.891 22.918 0.782 1.00 91.00 399 THR A N 1
ATOM 3025 C CA . THR A 1 399 ? 8.238 21.930 -0.082 1.00 91.00 399 THR A CA 1
ATOM 3026 C C . THR A 1 399 ? 6.720 21.926 0.106 1.00 91.00 399 THR A C 1
ATOM 3028 O O . THR A 1 399 ? 5.958 21.952 -0.865 1.00 91.00 399 THR A O 1
ATOM 3031 N N . VAL A 1 400 ? 6.250 21.964 1.354 1.00 93.75 400 VAL A N 1
ATOM 3032 C CA . VAL A 1 400 ? 4.818 22.037 1.666 1.00 93.75 400 VAL A CA 1
ATOM 3033 C C . VAL A 1 400 ? 4.226 23.378 1.215 1.00 93.75 400 VAL A C 1
ATOM 3035 O O . VAL A 1 400 ? 3.124 23.406 0.665 1.00 93.75 400 VAL A O 1
ATOM 3038 N N . LEU A 1 401 ? 4.971 24.485 1.325 1.00 89.62 401 LEU A N 1
ATOM 3039 C CA . LEU A 1 401 ? 4.570 25.768 0.730 1.00 89.62 401 LEU A CA 1
ATOM 3040 C C . LEU A 1 401 ? 4.399 25.667 -0.794 1.00 89.62 401 LEU A C 1
ATOM 3042 O O . LEU A 1 401 ? 3.383 26.122 -1.322 1.00 89.62 401 LEU A O 1
ATOM 3046 N N . GLN A 1 402 ? 5.343 25.041 -1.506 1.00 87.12 402 GLN A N 1
ATOM 3047 C CA . GLN A 1 402 ? 5.219 24.821 -2.954 1.00 87.12 402 GLN A CA 1
ATOM 3048 C C . GLN A 1 402 ? 4.059 23.887 -3.310 1.00 87.12 402 GLN A C 1
ATOM 3050 O O . GLN A 1 402 ? 3.405 24.090 -4.335 1.00 87.12 402 GLN A O 1
ATOM 3055 N N . THR A 1 403 ? 3.763 22.910 -2.454 1.00 94.12 403 THR A N 1
ATOM 3056 C CA . THR A 1 403 ? 2.614 22.008 -2.599 1.00 94.12 403 THR A CA 1
ATOM 3057 C C . THR A 1 403 ? 1.288 22.764 -2.522 1.00 94.12 403 THR A C 1
ATOM 3059 O O . THR A 1 403 ? 0.365 22.451 -3.274 1.00 94.12 403 THR A O 1
ATOM 3062 N N . MET A 1 404 ? 1.185 23.774 -1.651 1.00 95.56 404 MET A N 1
ATOM 3063 C CA . MET A 1 404 ? -0.020 24.598 -1.461 1.00 95.56 404 MET A CA 1
ATOM 3064 C C . MET A 1 404 ? -0.119 25.787 -2.429 1.00 95.56 404 MET A C 1
ATOM 3066 O O . MET A 1 404 ? -1.193 26.378 -2.592 1.00 95.56 404 MET A O 1
ATOM 3070 N N . ARG A 1 405 ? 0.991 26.164 -3.075 1.00 89.50 405 ARG A N 1
ATOM 3071 C CA . ARG A 1 405 ? 1.091 27.361 -3.914 1.00 89.50 405 ARG A CA 1
ATOM 3072 C C . ARG A 1 405 ? 0.052 27.359 -5.035 1.00 89.50 405 ARG A C 1
ATOM 3074 O O . ARG A 1 405 ? -0.037 26.426 -5.827 1.00 89.50 405 ARG A O 1
ATOM 3081 N N . GLY A 1 406 ? -0.736 28.433 -5.101 1.00 88.06 406 GLY A N 1
ATOM 3082 C CA . GLY A 1 406 ? -1.804 28.597 -6.093 1.00 88.06 406 GLY A CA 1
ATOM 3083 C C . GLY A 1 406 ? -3.025 27.691 -5.880 1.00 88.06 406 GLY A C 1
ATOM 3084 O O . GLY A 1 406 ? -3.956 27.758 -6.678 1.00 88.06 406 GLY A O 1
ATOM 3085 N N . ARG A 1 407 ? -3.039 26.870 -4.818 1.00 94.25 407 ARG A N 1
ATOM 3086 C CA . ARG A 1 407 ? -4.116 25.917 -4.498 1.00 94.25 407 ARG A CA 1
ATOM 3087 C C . ARG A 1 407 ? -4.878 26.276 -3.233 1.00 94.25 407 ARG A C 1
ATOM 3089 O O . ARG A 1 407 ? -6.047 25.927 -3.131 1.00 94.25 407 ARG A O 1
ATOM 3096 N N . VAL A 1 408 ? -4.244 26.978 -2.294 1.00 93.31 408 VAL A N 1
ATOM 3097 C CA . VAL A 1 408 ? -4.859 27.419 -1.035 1.00 93.31 408 VAL A CA 1
ATOM 3098 C C . VAL A 1 408 ? -4.915 28.941 -0.985 1.00 93.31 408 VAL A C 1
ATOM 3100 O O . VAL A 1 408 ? -3.914 29.612 -1.239 1.00 93.31 408 VAL A O 1
ATOM 3103 N N . ARG A 1 409 ? -6.080 29.491 -0.634 1.00 89.50 409 ARG A N 1
ATOM 3104 C CA . ARG A 1 409 ? -6.250 30.906 -0.283 1.00 89.50 409 ARG A CA 1
ATOM 3105 C C . ARG A 1 409 ? -6.408 31.041 1.231 1.00 89.50 409 ARG A C 1
ATOM 3107 O O . ARG A 1 409 ? -7.381 30.545 1.803 1.00 89.50 409 ARG A O 1
ATOM 3114 N N . PHE A 1 410 ? -5.469 31.725 1.875 1.00 85.81 410 PHE A N 1
ATOM 3115 C CA . PHE A 1 410 ? -5.528 32.051 3.304 1.00 85.81 410 PHE A CA 1
ATOM 3116 C C . PHE A 1 410 ? -6.285 33.372 3.534 1.00 85.81 410 PHE A C 1
ATOM 3118 O O . PHE A 1 410 ? -6.390 34.188 2.617 1.00 85.81 410 PHE A O 1
ATOM 3125 N N . ARG A 1 411 ? -6.843 33.585 4.735 1.00 76.38 411 ARG A N 1
ATOM 3126 C CA . ARG A 1 411 ? -7.495 34.862 5.087 1.00 76.38 411 ARG A CA 1
ATOM 3127 C C . ARG A 1 411 ? -6.453 35.983 5.182 1.00 76.38 411 ARG A C 1
ATOM 3129 O O . ARG A 1 411 ? -5.336 35.747 5.634 1.00 76.38 411 ARG A O 1
ATOM 3136 N N . GLN A 1 412 ? -6.835 37.200 4.790 1.00 51.03 412 GLN A N 1
ATOM 3137 C CA . GLN A 1 412 ? -5.961 38.386 4.784 1.00 51.03 412 GLN A CA 1
ATOM 3138 C C . GLN A 1 412 ? -5.542 38.886 6.187 1.00 51.03 412 GLN A C 1
ATOM 3140 O O . GLN A 1 412 ? -4.692 39.765 6.265 1.00 51.03 412 GLN A O 1
ATOM 3145 N N . ASP A 1 413 ? -6.052 38.292 7.274 1.00 38.31 413 ASP A N 1
ATOM 3146 C CA . ASP A 1 413 ? -5.751 38.690 8.662 1.00 38.31 413 ASP A CA 1
ATOM 3147 C C . ASP A 1 413 ? -4.660 37.845 9.354 1.00 38.31 413 ASP A C 1
ATOM 3149 O O . ASP A 1 413 ? -4.391 38.029 10.542 1.00 38.31 413 ASP A O 1
ATOM 3153 N N . ALA A 1 414 ? -3.993 36.927 8.646 1.00 35.62 414 ALA A N 1
ATOM 3154 C CA . ALA A 1 414 ? -2.740 36.363 9.152 1.00 35.62 414 ALA A CA 1
ATOM 3155 C C . ALA A 1 414 ? -1.656 37.456 9.054 1.00 35.62 414 ALA A C 1
ATOM 3157 O O . ALA A 1 414 ? -1.495 38.020 7.969 1.00 35.62 414 ALA A O 1
ATOM 3158 N N . PRO A 1 415 ? -0.930 37.807 10.135 1.00 33.72 415 PRO A N 1
ATOM 3159 C CA . PRO A 1 415 ? -0.059 38.976 10.144 1.00 33.72 415 PRO A CA 1
ATOM 3160 C C . PRO A 1 415 ? 0.957 38.898 8.999 1.00 33.72 415 PRO A C 1
ATOM 3162 O O . PRO A 1 415 ? 1.872 38.075 8.991 1.00 33.72 415 PRO A O 1
ATOM 3165 N N . ALA A 1 416 ? 0.800 39.805 8.033 1.00 31.02 416 ALA A N 1
ATOM 3166 C CA . ALA A 1 416 ? 1.608 39.907 6.818 1.00 31.02 416 ALA A CA 1
ATOM 3167 C C . ALA A 1 416 ? 3.111 40.166 7.079 1.00 31.02 416 ALA A C 1
ATOM 3169 O O . ALA A 1 416 ? 3.903 40.191 6.140 1.00 31.02 416 ALA A O 1
ATOM 3170 N N . ALA A 1 417 ? 3.522 40.317 8.342 1.00 30.19 417 ALA A N 1
ATOM 3171 C CA . ALA A 1 417 ? 4.911 40.491 8.747 1.00 30.19 417 ALA A CA 1
ATOM 3172 C C . ALA A 1 417 ? 5.737 39.185 8.711 1.00 30.19 417 ALA A C 1
ATOM 3174 O O . ALA A 1 417 ? 6.933 39.250 8.444 1.00 30.19 417 ALA A O 1
ATOM 3175 N N . GLU A 1 418 ? 5.138 38.001 8.899 1.00 35.59 418 GLU A N 1
ATOM 3176 C CA . GLU A 1 418 ? 5.900 36.732 8.909 1.00 35.59 418 GLU A CA 1
ATOM 3177 C C . GLU A 1 418 ? 5.942 36.019 7.549 1.00 35.59 418 GLU A C 1
ATOM 3179 O O . GLU A 1 418 ? 6.914 35.330 7.238 1.00 35.59 418 GLU A O 1
ATOM 3184 N N . VAL A 1 419 ? 4.947 36.233 6.682 1.00 36.28 419 VAL A N 1
ATOM 3185 C CA . VAL A 1 419 ? 4.942 35.656 5.322 1.00 36.28 419 VAL A CA 1
ATOM 3186 C C . VAL A 1 419 ? 5.894 36.419 4.391 1.00 36.28 419 VAL A C 1
ATOM 3188 O O . VAL A 1 419 ? 6.543 35.810 3.542 1.00 36.28 419 VAL A O 1
ATOM 3191 N N . ALA A 1 420 ? 6.051 37.734 4.587 1.00 31.81 420 ALA A N 1
ATOM 3192 C CA . ALA A 1 420 ? 7.001 38.551 3.828 1.00 31.81 420 ALA A CA 1
ATOM 3193 C C . ALA A 1 420 ? 8.460 38.354 4.287 1.00 31.81 420 ALA A C 1
ATOM 3195 O O . ALA A 1 420 ? 9.363 38.381 3.456 1.00 31.81 420 ALA A O 1
ATOM 3196 N N . ALA A 1 421 ? 8.701 38.074 5.574 1.00 30.81 421 ALA A N 1
ATOM 3197 C CA . ALA A 1 421 ? 10.038 37.741 6.081 1.00 30.81 421 ALA A CA 1
ATOM 3198 C C . ALA A 1 421 ? 10.520 36.338 5.649 1.00 30.81 421 ALA A C 1
ATOM 3200 O O . ALA A 1 421 ? 11.722 36.080 5.623 1.00 30.81 421 ALA A O 1
ATOM 3201 N N . ALA A 1 422 ? 9.598 35.443 5.270 1.00 31.98 422 ALA A N 1
ATOM 3202 C CA . ALA A 1 422 ? 9.897 34.107 4.748 1.00 31.98 422 ALA A CA 1
ATOM 3203 C C . ALA A 1 422 ? 10.192 34.074 3.233 1.00 31.98 422 ALA A C 1
ATOM 3205 O O . ALA A 1 422 ? 10.639 33.049 2.719 1.00 31.98 422 ALA A O 1
ATOM 3206 N N . ALA A 1 423 ? 9.973 35.178 2.514 1.00 29.88 423 ALA A N 1
ATOM 3207 C CA . ALA A 1 423 ? 10.359 35.339 1.116 1.00 29.88 423 ALA A CA 1
ATOM 3208 C C . ALA A 1 423 ? 11.696 36.093 1.040 1.00 29.88 423 ALA A C 1
ATOM 3210 O O . ALA A 1 423 ? 11.752 37.274 0.702 1.00 29.88 423 ALA A O 1
ATOM 3211 N N . GLY A 1 424 ? 12.786 35.410 1.395 1.00 27.23 424 GLY A N 1
ATOM 3212 C CA . GLY A 1 424 ? 14.134 35.932 1.190 1.00 27.23 424 GLY A CA 1
ATOM 3213 C C . GLY A 1 424 ? 14.367 36.253 -0.289 1.00 27.23 424 GLY A C 1
ATOM 3214 O O . GLY A 1 424 ? 14.249 35.380 -1.148 1.00 27.23 424 GLY A O 1
ATOM 3215 N N . SER A 1 425 ? 14.677 37.519 -0.572 1.00 25.67 425 SER A N 1
ATOM 3216 C CA . SER A 1 425 ? 15.124 38.009 -1.878 1.00 25.67 425 SER A CA 1
ATOM 3217 C C . SER A 1 425 ? 16.306 37.162 -2.393 1.00 25.67 425 SER A C 1
ATOM 3219 O O . SER A 1 425 ? 17.149 36.768 -1.580 1.00 25.67 425 SER A O 1
ATOM 3221 N N . PRO A 1 426 ? 16.409 36.862 -3.701 1.00 26.53 426 PRO A N 1
ATOM 3222 C CA . PRO A 1 426 ? 17.495 36.046 -4.233 1.00 26.53 426 PRO A CA 1
ATOM 3223 C C . PRO A 1 426 ? 18.821 36.792 -4.067 1.00 26.53 426 PRO A C 1
ATOM 3225 O O . PRO A 1 426 ? 19.088 37.775 -4.756 1.00 26.53 426 PRO A O 1
ATOM 3228 N N . VAL A 1 427 ? 19.664 36.337 -3.139 1.00 25.64 427 VAL A N 1
ATOM 3229 C CA . VAL A 1 427 ? 21.026 36.858 -3.011 1.00 25.64 427 VAL A CA 1
ATOM 3230 C C . VAL A 1 427 ? 21.847 36.280 -4.159 1.00 25.64 427 VAL A C 1
ATOM 3232 O O . VAL A 1 427 ? 22.259 35.120 -4.139 1.00 25.64 427 VAL A O 1
ATOM 3235 N N . ALA A 1 428 ? 22.049 37.102 -5.185 1.00 21.84 428 ALA A N 1
ATOM 3236 C CA . ALA A 1 428 ? 23.062 36.889 -6.200 1.00 21.84 428 ALA A CA 1
ATOM 3237 C C . ALA A 1 428 ? 24.442 36.880 -5.524 1.00 21.84 428 ALA A C 1
ATOM 3239 O O . ALA A 1 428 ? 24.844 37.857 -4.893 1.00 21.84 428 ALA A O 1
ATOM 3240 N N . TRP A 1 429 ? 25.165 35.771 -5.649 1.00 21.73 429 TRP A N 1
ATOM 3241 C CA . TRP A 1 429 ? 26.568 35.703 -5.266 1.00 21.73 429 TRP A CA 1
ATOM 3242 C C . TRP A 1 429 ? 27.398 36.403 -6.340 1.00 21.73 429 TRP A C 1
ATOM 3244 O O . TRP A 1 429 ? 27.711 35.818 -7.373 1.00 21.73 429 TRP A O 1
ATOM 3254 N N . THR A 1 430 ? 27.763 37.658 -6.104 1.00 22.53 430 THR A N 1
ATOM 3255 C CA . THR A 1 430 ? 28.921 38.260 -6.769 1.00 22.53 430 THR A CA 1
ATOM 3256 C C . THR A 1 430 ? 30.143 38.029 -5.893 1.00 22.53 430 THR A C 1
ATOM 3258 O O . THR A 1 430 ? 30.267 38.636 -4.828 1.00 22.53 430 THR A O 1
ATOM 3261 N N . LEU A 1 431 ? 31.039 37.148 -6.345 1.00 24.95 431 LEU A N 1
ATOM 3262 C CA . LEU A 1 431 ? 32.425 37.142 -5.891 1.00 24.95 431 LEU A CA 1
ATOM 3263 C C . LEU A 1 431 ? 33.039 38.502 -6.231 1.00 24.95 431 LEU A C 1
ATOM 3265 O O . LEU A 1 431 ? 33.037 38.899 -7.392 1.00 24.95 431 LEU A O 1
ATOM 3269 N N . ASN A 1 432 ? 33.609 39.171 -5.236 1.00 24.50 432 ASN A N 1
ATOM 3270 C CA . ASN A 1 432 ? 34.737 40.059 -5.461 1.00 24.50 432 ASN A CA 1
ATOM 3271 C C . ASN A 1 432 ? 35.790 39.756 -4.402 1.00 24.50 432 ASN A C 1
ATOM 3273 O O . ASN A 1 432 ? 35.583 39.948 -3.203 1.00 24.50 432 ASN A O 1
ATOM 3277 N N . GLU A 1 433 ? 36.910 39.236 -4.888 1.00 30.33 433 GLU A N 1
ATOM 3278 C CA . GLU A 1 433 ? 38.173 39.168 -4.178 1.00 30.33 433 GLU A CA 1
ATOM 3279 C C . GLU A 1 433 ? 38.624 40.580 -3.788 1.00 30.33 433 GLU A C 1
ATOM 3281 O O . GLU A 1 433 ? 38.633 41.476 -4.629 1.00 30.33 433 GLU A O 1
ATOM 3286 N N . ALA A 1 434 ? 39.044 40.763 -2.535 1.00 25.34 434 ALA A N 1
ATOM 3287 C CA . ALA A 1 434 ? 40.210 41.570 -2.177 1.00 25.34 434 ALA A CA 1
ATOM 3288 C C . ALA A 1 434 ? 40.439 41.553 -0.657 1.00 25.34 434 ALA A C 1
ATOM 3290 O O . ALA A 1 434 ? 39.611 42.021 0.117 1.00 25.34 434 ALA A O 1
ATOM 3291 N N . GLY A 1 435 ? 41.641 41.137 -0.255 1.00 24.41 435 GLY A N 1
ATOM 3292 C CA . GLY A 1 435 ? 42.389 41.917 0.730 1.00 24.41 435 GLY A CA 1
ATOM 3293 C C . GLY A 1 435 ? 42.320 41.501 2.201 1.00 24.41 435 GLY A C 1
ATOM 3294 O O . GLY A 1 435 ? 41.668 42.147 3.003 1.00 24.41 435 GLY A O 1
ATOM 3295 N N . ASN A 1 436 ? 43.164 40.531 2.547 1.00 25.25 436 ASN A N 1
ATOM 3296 C CA . ASN A 1 436 ? 44.242 40.675 3.535 1.00 25.25 436 ASN A CA 1
ATOM 3297 C C . ASN A 1 436 ? 43.942 41.016 5.023 1.00 25.25 436 ASN A C 1
ATOM 3299 O O . ASN A 1 436 ? 43.479 42.094 5.374 1.00 25.25 436 ASN A O 1
ATOM 3303 N N . ASN A 1 437 ? 44.538 40.163 5.866 1.00 25.91 437 ASN A N 1
ATOM 3304 C CA . ASN A 1 437 ? 45.264 40.454 7.112 1.00 25.91 437 ASN A CA 1
ATOM 3305 C C . ASN A 1 437 ? 44.568 40.541 8.492 1.00 25.91 437 ASN A C 1
ATOM 3307 O O . ASN A 1 437 ? 43.908 41.505 8.851 1.00 25.91 437 ASN A O 1
ATOM 3311 N N . ASN A 1 438 ? 45.054 39.613 9.333 1.00 27.95 438 ASN A N 1
ATOM 3312 C CA . ASN A 1 438 ? 45.527 39.765 10.717 1.00 27.95 438 ASN A CA 1
ATOM 3313 C C . ASN A 1 438 ? 44.558 39.703 11.920 1.00 27.95 438 ASN A C 1
ATOM 3315 O O . ASN A 1 438 ? 43.909 40.667 12.294 1.00 27.95 438 ASN A O 1
ATOM 3319 N N . LYS A 1 439 ? 44.730 38.581 12.640 1.00 25.39 439 LYS A N 1
ATOM 3320 C CA . LYS A 1 439 ? 45.178 38.445 14.045 1.00 25.39 439 LYS A CA 1
ATOM 3321 C C . LYS A 1 439 ? 44.286 38.897 15.221 1.00 25.39 439 LYS A C 1
ATOM 3323 O O . LYS A 1 439 ? 44.171 40.072 15.522 1.00 25.39 439 LYS A O 1
ATOM 3328 N N . ILE A 1 440 ? 43.973 37.861 16.016 1.00 27.03 440 ILE A N 1
ATOM 3329 C CA . ILE A 1 440 ? 44.117 37.708 17.483 1.00 27.03 440 ILE A CA 1
ATOM 3330 C C . ILE A 1 440 ? 43.213 38.556 18.390 1.00 27.03 440 ILE A C 1
ATOM 3332 O O . ILE A 1 440 ? 43.338 39.771 18.467 1.00 27.03 440 ILE A O 1
ATOM 3336 N N . GLY A 1 441 ? 42.464 37.851 19.247 1.00 23.98 441 GLY A N 1
ATOM 3337 C CA . GLY A 1 441 ? 42.046 38.351 20.558 1.00 23.98 441 GLY A CA 1
ATOM 3338 C C . GLY A 1 441 ? 40.781 37.673 21.073 1.00 23.98 441 GLY A C 1
ATOM 3339 O O . GLY A 1 441 ? 39.683 38.082 20.720 1.00 23.98 441 GLY A O 1
ATOM 3340 N N . GLY A 1 442 ? 40.923 36.637 21.904 1.00 24.30 442 GLY A N 1
ATOM 3341 C CA . GLY A 1 442 ? 39.798 36.113 22.680 1.00 24.30 442 GLY A CA 1
ATOM 3342 C C . GLY A 1 442 ? 39.357 37.092 23.769 1.00 24.30 442 GLY A C 1
ATOM 3343 O O . GLY A 1 442 ? 40.136 37.956 24.148 1.00 24.30 442 GLY A O 1
ATOM 3344 N N . ILE A 1 443 ? 38.143 36.907 24.292 1.00 26.80 443 ILE A N 1
ATOM 3345 C CA . ILE A 1 443 ? 37.799 37.036 25.716 1.00 26.80 443 ILE A CA 1
ATOM 3346 C C . ILE A 1 443 ? 36.492 36.262 25.957 1.00 26.80 443 ILE A C 1
ATOM 3348 O O . ILE A 1 443 ? 35.495 36.398 25.254 1.00 26.80 443 ILE A O 1
ATOM 3352 N N . THR A 1 444 ? 36.573 35.419 26.975 1.00 27.30 444 THR A N 1
ATOM 3353 C CA . THR A 1 444 ? 35.550 34.643 27.674 1.00 27.30 444 THR A CA 1
ATOM 3354 C C . THR A 1 444 ? 34.346 35.467 28.140 1.00 27.30 444 THR A C 1
ATOM 3356 O O . THR A 1 444 ? 34.527 36.531 28.728 1.00 27.30 444 THR A O 1
ATOM 3359 N N . ALA A 1 445 ? 33.135 34.916 28.010 1.00 27.53 445 ALA A N 1
ATOM 3360 C CA . ALA A 1 445 ? 31.934 35.421 28.674 1.00 27.53 445 ALA A CA 1
ATOM 3361 C C . ALA A 1 445 ? 31.537 34.496 29.837 1.00 27.53 445 ALA A C 1
ATOM 3363 O O . ALA A 1 445 ? 31.221 33.327 29.635 1.00 27.53 445 ALA A O 1
ATOM 3364 N N . ASN A 1 446 ? 31.550 35.047 31.052 1.00 26.73 446 ASN A N 1
ATOM 3365 C CA . ASN A 1 446 ? 30.953 34.478 32.257 1.00 26.73 446 ASN A CA 1
ATOM 3366 C C . ASN A 1 446 ? 30.326 35.643 33.041 1.00 26.73 446 ASN A C 1
ATOM 3368 O O . ASN A 1 446 ? 31.066 36.484 33.544 1.00 26.73 446 ASN A O 1
ATOM 3372 N N . ALA A 1 447 ? 28.992 35.708 33.130 1.00 25.05 447 ALA A N 1
ATOM 3373 C CA . ALA A 1 447 ? 28.264 36.483 34.146 1.00 25.05 447 ALA A CA 1
ATOM 3374 C C . ALA A 1 447 ? 26.763 36.113 34.180 1.00 25.05 447 ALA A C 1
ATOM 3376 O O . ALA A 1 447 ? 25.936 36.658 33.459 1.00 25.05 447 ALA A O 1
ATOM 3377 N N . THR A 1 448 ? 26.461 35.133 35.028 1.00 23.19 448 THR A N 1
ATOM 3378 C CA . THR A 1 448 ? 25.378 35.047 36.027 1.00 23.19 448 THR A CA 1
ATOM 3379 C C . THR A 1 448 ? 24.178 36.010 35.941 1.00 23.19 448 THR A C 1
ATOM 3381 O O . THR A 1 448 ? 24.323 37.211 36.152 1.00 23.19 448 THR A O 1
ATOM 3384 N N . ILE A 1 449 ? 22.960 35.451 35.879 1.00 24.69 449 ILE A N 1
ATOM 3385 C CA . ILE A 1 449 ? 21.727 36.095 36.372 1.00 24.69 449 ILE A CA 1
ATOM 3386 C C . ILE A 1 449 ? 21.136 35.220 37.489 1.00 24.69 449 ILE A C 1
ATOM 3388 O O . ILE A 1 449 ? 20.958 34.014 37.326 1.00 24.69 449 ILE A O 1
ATOM 3392 N N . ARG A 1 450 ? 20.901 35.837 38.655 1.00 23.17 450 ARG A N 1
ATOM 3393 C CA . ARG A 1 450 ? 20.389 35.224 39.892 1.00 23.17 450 ARG A CA 1
ATOM 3394 C C . ARG A 1 450 ? 18.859 35.209 39.938 1.00 23.17 450 ARG A C 1
ATOM 3396 O O . ARG A 1 450 ? 18.208 36.171 39.551 1.00 23.17 450 ARG A O 1
ATOM 3403 N N . ILE A 1 451 ? 18.345 34.139 40.538 1.00 26.00 451 ILE A N 1
ATOM 3404 C CA . ILE A 1 451 ? 16.972 33.934 41.015 1.00 26.00 451 ILE A CA 1
ATOM 3405 C C . ILE A 1 451 ? 16.803 34.608 42.390 1.00 26.00 451 ILE A C 1
ATOM 3407 O O . ILE A 1 451 ? 17.720 34.548 43.212 1.00 26.00 451 ILE A O 1
ATOM 3411 N N . SER A 1 452 ? 15.618 35.152 42.691 1.00 23.17 452 SER A N 1
ATOM 3412 C CA . SER A 1 452 ? 15.129 35.261 44.072 1.00 23.17 452 SER A CA 1
ATOM 3413 C C . SER A 1 452 ? 13.660 34.836 44.177 1.00 23.17 452 SER A C 1
ATOM 3415 O O . SER A 1 452 ? 12.827 35.161 43.335 1.00 23.17 452 SER A O 1
ATOM 3417 N N . ALA A 1 453 ? 13.384 34.062 45.225 1.00 27.50 453 ALA A N 1
ATOM 3418 C CA . ALA A 1 453 ? 12.075 33.620 45.681 1.00 27.50 453 ALA A CA 1
ATOM 3419 C C . ALA A 1 453 ? 11.738 34.347 46.991 1.00 27.50 453 ALA A C 1
ATOM 3421 O O . ALA A 1 453 ? 12.645 34.604 47.785 1.00 27.50 453 ALA A O 1
ATOM 3422 N N . THR A 1 454 ? 10.459 34.607 47.263 1.00 24.50 454 THR A N 1
ATOM 3423 C CA . THR A 1 454 ? 9.990 35.037 48.590 1.00 24.50 454 THR A CA 1
ATOM 3424 C C . THR A 1 454 ? 8.630 34.423 48.937 1.00 24.50 454 THR A C 1
ATOM 3426 O O . THR A 1 454 ? 7.670 34.492 48.175 1.00 24.50 454 THR A O 1
ATOM 3429 N N . THR A 1 455 ? 8.584 33.797 50.113 1.00 26.19 455 THR A N 1
ATOM 3430 C CA . THR A 1 455 ? 7.432 33.200 50.816 1.00 26.19 455 THR A CA 1
ATOM 3431 C C . THR A 1 455 ? 6.734 34.223 51.751 1.00 26.19 455 THR A C 1
ATOM 3433 O O . THR A 1 455 ? 7.269 35.315 51.950 1.00 26.19 455 THR A O 1
ATOM 3436 N N . PRO A 1 456 ? 5.543 33.913 52.323 1.00 37.84 456 PRO A N 1
ATOM 3437 C CA . PRO A 1 456 ? 4.575 34.896 52.833 1.00 37.84 456 PRO A CA 1
ATOM 3438 C C . PRO A 1 456 ? 4.592 35.121 54.359 1.00 37.84 456 PRO A C 1
ATOM 3440 O O . PRO A 1 456 ? 5.000 34.246 55.120 1.00 37.84 456 PRO A O 1
ATOM 3443 N N . THR A 1 457 ? 3.989 36.231 54.810 1.00 26.08 457 THR A N 1
ATOM 3444 C CA . THR A 1 457 ? 3.506 36.452 56.192 1.00 26.08 457 THR A CA 1
ATOM 3445 C C . THR A 1 457 ? 2.150 37.203 56.216 1.00 26.08 457 THR A C 1
ATOM 3447 O O . THR A 1 457 ? 1.927 38.133 55.448 1.00 26.08 457 THR A O 1
ATOM 3450 N N . LYS A 1 458 ? 1.221 36.760 57.089 1.00 28.81 458 LYS A N 1
ATOM 3451 C CA . LYS A 1 458 ? -0.038 37.427 57.555 1.00 28.81 458 LYS A CA 1
ATOM 3452 C C . LYS A 1 458 ? 0.264 38.339 58.780 1.00 28.81 458 LYS A C 1
ATOM 3454 O O . LYS A 1 458 ? 1.407 38.243 59.229 1.00 28.81 458 LYS A O 1
ATOM 3459 N N . PRO A 1 459 ? -0.669 39.106 59.430 1.00 43.44 459 PRO A N 1
ATOM 3460 C CA . PRO A 1 459 ? -2.151 39.266 59.318 1.00 43.44 459 PRO A CA 1
ATOM 3461 C C . PRO A 1 459 ? -2.596 40.765 59.157 1.00 43.44 459 PRO A C 1
ATOM 3463 O O . PRO A 1 459 ? -1.737 41.632 59.119 1.00 43.44 459 PRO A O 1
ATOM 3466 N N . ASN A 1 460 ? -3.850 41.224 58.973 1.00 29.09 460 ASN A N 1
ATOM 3467 C CA . ASN A 1 460 ? -5.067 41.164 59.807 1.00 29.09 460 ASN A CA 1
ATOM 3468 C C . ASN A 1 460 ? -6.204 41.985 59.121 1.00 29.09 460 ASN A C 1
ATOM 3470 O O . ASN A 1 460 ? -5.907 43.028 58.545 1.00 29.09 460 ASN A O 1
ATOM 3474 N N . GLY A 1 461 ? -7.484 41.614 59.313 1.00 26.44 461 GLY A N 1
ATOM 3475 C CA . GLY A 1 461 ? -8.600 42.582 59.421 1.00 26.44 461 GLY A CA 1
ATOM 3476 C C . GLY A 1 461 ? -9.731 42.587 58.369 1.00 26.44 461 GLY A C 1
ATOM 3477 O O . GLY A 1 461 ? -9.527 43.033 57.249 1.00 26.44 461 GLY A O 1
ATOM 3478 N N . TYR A 1 462 ? -10.944 42.261 58.850 1.00 28.67 462 TYR A N 1
ATOM 3479 C CA . TYR A 1 462 ? -12.297 42.686 58.411 1.00 28.67 462 TYR A CA 1
ATOM 3480 C C . TYR A 1 462 ? -13.207 41.741 57.581 1.00 28.67 462 TYR A C 1
ATOM 3482 O O . TYR A 1 462 ? -13.175 41.692 56.361 1.00 28.67 462 TYR A O 1
ATOM 3490 N N . SER A 1 463 ? -14.075 41.054 58.347 1.00 27.56 463 SER A N 1
ATOM 3491 C CA . SER A 1 463 ? -15.542 40.852 58.246 1.00 27.56 463 SER A CA 1
ATOM 3492 C C . SER A 1 463 ? -16.241 40.501 56.918 1.00 27.56 463 SER A C 1
ATOM 3494 O O . SER A 1 463 ? -16.312 41.301 55.993 1.00 27.56 463 SER A O 1
ATOM 3496 N N . LEU A 1 464 ? -16.937 39.355 56.939 1.00 35.91 464 LEU A N 1
ATOM 3497 C CA . LEU A 1 464 ? -17.947 38.883 55.974 1.00 35.91 464 LEU A CA 1
ATOM 3498 C C . LEU A 1 464 ? -19.330 39.545 56.165 1.00 35.91 464 LEU A C 1
ATOM 3500 O O . LEU A 1 464 ? -19.704 39.859 57.298 1.00 35.91 464 LEU A O 1
ATOM 3504 N N . PRO A 1 465 ? -20.131 39.627 55.083 1.00 28.59 465 PRO A N 1
ATOM 3505 C CA . PRO A 1 465 ? -21.561 39.279 55.121 1.00 28.59 465 PRO A CA 1
ATOM 3506 C C . PRO A 1 465 ? -21.978 38.260 54.014 1.00 28.59 465 PRO A C 1
ATOM 3508 O O . PRO A 1 465 ? -21.175 37.961 53.131 1.00 28.59 465 PRO A O 1
ATOM 3511 N N . PRO A 1 466 ? -23.197 37.672 54.090 1.00 33.81 466 PRO A N 1
ATOM 3512 C CA . PRO A 1 466 ? -23.564 36.360 53.521 1.00 33.81 466 PRO A CA 1
ATOM 3513 C C . PRO A 1 466 ? -24.089 36.413 52.063 1.00 33.81 466 PRO A C 1
ATOM 3515 O O . PRO A 1 466 ? -24.301 37.506 51.536 1.00 33.81 466 PRO A O 1
ATOM 3518 N N . PRO A 1 467 ? -24.310 35.259 51.389 1.00 38.91 467 PRO A N 1
ATOM 3519 C CA . PRO A 1 467 ? -24.621 35.224 49.959 1.00 38.91 467 PRO A CA 1
ATOM 3520 C C . PRO A 1 467 ? -26.132 35.350 49.678 1.00 38.91 467 PRO A C 1
ATOM 3522 O O . PRO A 1 467 ? -26.930 34.803 50.439 1.00 38.91 467 PRO A O 1
ATOM 3525 N N . PRO A 1 468 ? -26.536 35.965 48.550 1.00 30.17 468 PRO A N 1
ATOM 3526 C CA . PRO A 1 468 ? -27.845 35.726 47.940 1.00 30.17 468 PRO A CA 1
ATOM 3527 C C . PRO A 1 468 ? -27.678 35.098 46.539 1.00 30.17 468 PRO A C 1
ATOM 3529 O O . PRO A 1 468 ? -26.936 35.590 45.696 1.00 30.17 468 PRO A O 1
ATOM 3532 N N . GLU A 1 469 ? -28.147 33.864 46.361 1.00 26.64 469 GLU A N 1
ATOM 3533 C CA . GLU A 1 469 ? -29.429 33.476 45.738 1.00 26.64 469 GLU A CA 1
ATOM 3534 C C . GLU A 1 469 ? -29.367 33.283 44.211 1.00 26.64 469 GLU A C 1
ATOM 3536 O O . GLU A 1 469 ? -29.333 34.217 43.414 1.00 26.64 469 GLU A O 1
ATOM 3541 N N . ILE A 1 470 ? -29.407 32.006 43.821 1.00 34.88 470 ILE A N 1
ATOM 3542 C CA . ILE A 1 470 ? -29.598 31.520 42.454 1.00 34.88 470 ILE A CA 1
ATOM 3543 C C . ILE A 1 470 ? -31.064 31.747 42.067 1.00 34.88 470 ILE A C 1
ATOM 3545 O O . ILE A 1 470 ? -31.961 31.181 42.692 1.00 34.88 470 ILE A O 1
ATOM 3549 N N . LYS A 1 471 ? -31.316 32.511 40.998 1.00 25.66 471 LYS A N 1
ATOM 3550 C CA . LYS A 1 471 ? -32.624 32.550 40.327 1.00 25.66 471 LYS A CA 1
ATOM 3551 C C . LYS A 1 471 ? -32.563 31.797 39.002 1.00 25.66 471 LYS A C 1
ATOM 3553 O O . LYS A 1 471 ? -31.979 32.272 38.033 1.00 25.66 471 LYS A O 1
ATOM 3558 N N . MET A 1 472 ? -33.211 30.634 38.972 1.00 28.75 472 MET A N 1
ATOM 3559 C CA . MET A 1 472 ? -33.659 29.991 37.737 1.00 28.75 472 MET A CA 1
ATOM 3560 C C . MET A 1 472 ? -34.810 30.802 37.129 1.00 28.75 472 MET A C 1
ATOM 3562 O O . MET A 1 472 ? -35.766 31.135 37.830 1.00 28.75 472 MET A O 1
ATOM 3566 N N . VAL A 1 473 ? -34.744 31.068 35.824 1.00 28.06 473 VAL A N 1
ATOM 3567 C CA . VAL A 1 473 ? -35.875 31.558 35.020 1.00 28.06 473 VAL A CA 1
ATOM 3568 C C . VAL A 1 473 ? -36.080 30.569 33.857 1.00 28.06 473 VAL A C 1
ATOM 3570 O O . VAL A 1 473 ? -35.096 30.205 33.211 1.00 28.06 473 VAL A O 1
ATOM 3573 N N . PRO A 1 474 ? -37.311 30.069 33.625 1.00 28.41 474 PRO A N 1
ATOM 3574 C CA . PRO A 1 474 ? -37.605 28.994 32.670 1.00 28.41 474 PRO A CA 1
ATOM 3575 C C . PRO A 1 474 ? -37.624 29.481 31.206 1.00 28.41 474 PRO A C 1
ATOM 3577 O O . PRO A 1 474 ? -37.761 30.683 30.968 1.00 28.41 474 PRO A O 1
ATOM 3580 N N . PRO A 1 475 ? -37.528 28.574 30.210 1.00 30.53 475 PRO A N 1
ATOM 3581 C CA . PRO A 1 475 ? -37.589 28.949 28.803 1.00 30.53 475 PRO A CA 1
ATOM 3582 C C . PRO A 1 475 ? -39.042 29.196 28.372 1.00 30.53 475 PRO A C 1
ATOM 3584 O O . PRO A 1 475 ? -39.951 28.459 28.754 1.00 30.53 475 PRO A O 1
ATOM 3587 N N . ALA A 1 476 ? -39.255 30.210 27.534 1.00 25.48 476 ALA A N 1
ATOM 3588 C CA . ALA A 1 476 ? -40.516 30.468 26.841 1.00 25.48 476 ALA A CA 1
ATOM 3589 C C . ALA A 1 476 ? -40.253 30.640 25.326 1.00 25.48 476 ALA A C 1
ATOM 3591 O O . ALA A 1 476 ? -39.127 30.949 24.935 1.00 25.48 476 ALA A O 1
ATOM 3592 N N . PRO A 1 477 ? -41.249 30.349 24.472 1.00 30.48 477 PRO A N 1
ATOM 3593 C CA . PRO A 1 477 ? -41.092 29.459 23.322 1.00 30.48 477 PRO A CA 1
ATOM 3594 C C . PRO A 1 477 ? -40.784 30.160 21.994 1.00 30.48 477 PRO A C 1
ATOM 3596 O O . PRO A 1 477 ? -40.979 31.359 21.817 1.00 30.48 477 PRO A O 1
ATOM 3599 N N . ALA A 1 478 ? -40.350 29.346 21.031 1.00 32.91 478 ALA A N 1
ATOM 3600 C CA . ALA A 1 478 ? -40.144 29.714 19.640 1.00 32.91 478 ALA A CA 1
ATOM 3601 C C . ALA A 1 478 ? -41.446 30.156 18.945 1.00 32.91 478 ALA A C 1
ATOM 3603 O O . ALA A 1 478 ? -42.408 29.391 18.907 1.00 32.91 478 ALA A O 1
ATOM 3604 N N . ALA A 1 479 ? -41.426 31.331 18.306 1.00 26.03 479 ALA A N 1
ATOM 3605 C CA . ALA A 1 479 ? -42.203 31.610 17.098 1.00 26.03 479 ALA A CA 1
ATOM 3606 C C . ALA A 1 479 ? -41.648 32.821 16.318 1.00 26.03 479 ALA A C 1
ATOM 3608 O O . ALA A 1 479 ? -41.548 33.928 16.837 1.00 26.03 479 ALA A O 1
ATOM 3609 N N . SER A 1 480 ? -41.351 32.552 15.042 1.00 27.17 480 SER A N 1
ATOM 3610 C CA . SER A 1 480 ? -41.383 33.437 13.866 1.00 27.17 480 SER A CA 1
ATOM 3611 C C . SER A 1 480 ? -40.581 34.745 13.854 1.00 27.17 480 SER A C 1
ATOM 3613 O O . SER A 1 480 ? -41.063 35.759 14.338 1.00 27.17 480 SER A O 1
ATOM 3615 N N . VAL A 1 481 ? -39.499 34.770 13.063 1.00 27.02 481 VAL A N 1
ATOM 3616 C CA . VAL A 1 481 ? -39.362 35.739 11.955 1.00 27.02 481 VAL A CA 1
ATOM 3617 C C . VAL A 1 481 ? -38.647 35.047 10.791 1.00 27.02 481 VAL A C 1
ATOM 3619 O O . VAL A 1 481 ? -37.431 34.885 10.785 1.00 27.02 481 VAL A O 1
ATOM 3622 N N . ALA A 1 482 ? -39.422 34.641 9.790 1.00 29.44 482 ALA A N 1
ATOM 3623 C CA . ALA A 1 482 ? -38.931 34.390 8.446 1.00 29.44 482 ALA A CA 1
ATOM 3624 C C . ALA A 1 482 ? -39.234 35.635 7.608 1.00 29.44 482 ALA A C 1
ATOM 3626 O O . ALA A 1 482 ? -40.326 35.709 7.073 1.00 29.44 482 ALA A O 1
ATOM 3627 N N . VAL A 1 483 ? -38.305 36.595 7.520 1.00 30.59 483 VAL A N 1
ATOM 3628 C CA . VAL A 1 483 ? -38.144 37.531 6.385 1.00 30.59 483 VAL A CA 1
ATOM 3629 C C . VAL A 1 483 ? -36.729 38.124 6.458 1.00 30.59 483 VAL A C 1
ATOM 3631 O O . VAL A 1 483 ? -36.494 39.050 7.222 1.00 30.59 483 VAL A O 1
ATOM 3634 N N . ALA A 1 484 ? -35.794 37.580 5.674 1.00 25.17 484 ALA A N 1
ATOM 3635 C CA . ALA A 1 484 ? -34.634 38.290 5.109 1.00 25.17 484 ALA A CA 1
ATOM 3636 C C . ALA A 1 484 ? -33.878 37.344 4.156 1.00 25.17 484 ALA A C 1
ATOM 3638 O O . ALA A 1 484 ? -32.718 36.998 4.362 1.00 25.17 484 ALA A O 1
ATOM 3639 N N . ALA A 1 485 ? -34.571 36.879 3.116 1.00 30.70 485 ALA A N 1
ATOM 3640 C CA . ALA A 1 485 ? -33.912 36.420 1.901 1.00 30.70 485 ALA A CA 1
ATOM 3641 C C . ALA A 1 485 ? -33.736 37.632 0.974 1.00 30.70 485 ALA A C 1
ATOM 3643 O O . ALA A 1 485 ? -34.623 38.479 0.909 1.00 30.70 485 ALA A O 1
ATOM 3644 N N . ALA A 1 486 ? -32.617 37.651 0.246 1.00 31.00 486 ALA A N 1
ATOM 3645 C CA . ALA A 1 486 ? -32.209 38.632 -0.765 1.00 31.00 486 ALA A CA 1
ATOM 3646 C C . ALA A 1 486 ? -31.470 39.889 -0.257 1.00 31.00 486 ALA A C 1
ATOM 3648 O O . ALA A 1 486 ? -31.926 41.017 -0.413 1.00 31.00 486 ALA A O 1
ATOM 3649 N N . ALA A 1 487 ? -30.244 39.687 0.232 1.00 26.88 487 ALA A N 1
ATOM 3650 C CA . ALA A 1 487 ? -29.155 40.633 -0.009 1.00 26.88 487 ALA A CA 1
ATOM 3651 C C . ALA A 1 487 ? -28.119 39.921 -0.891 1.00 26.88 487 ALA A C 1
ATOM 3653 O O . ALA A 1 487 ? -27.717 38.797 -0.592 1.00 26.88 487 ALA A O 1
ATOM 3654 N N . ALA A 1 488 ? -27.776 40.543 -2.019 1.00 33.41 488 ALA A N 1
ATOM 3655 C CA . ALA A 1 488 ? -26.940 40.000 -3.082 1.00 33.41 488 ALA A CA 1
ATOM 3656 C C . ALA A 1 488 ? -25.655 39.343 -2.545 1.00 33.41 488 ALA A C 1
ATOM 3658 O O . ALA A 1 488 ? -24.776 40.018 -2.012 1.00 33.41 488 ALA A O 1
ATOM 3659 N N . SER A 1 489 ? -25.541 38.022 -2.704 1.00 30.86 489 SER A N 1
ATOM 3660 C CA . SER A 1 489 ? -24.298 37.306 -2.442 1.00 30.86 489 SER A CA 1
ATOM 3661 C C . SER A 1 489 ? -23.322 37.609 -3.571 1.00 30.86 489 SER A C 1
ATOM 3663 O O . SER A 1 489 ? -23.458 37.096 -4.683 1.00 30.86 489 SER A O 1
ATOM 3665 N N . THR A 1 490 ? -22.311 38.417 -3.280 1.00 27.53 490 THR A N 1
ATOM 3666 C CA . THR A 1 490 ? -21.017 38.284 -3.946 1.00 27.53 490 THR A CA 1
ATOM 3667 C C . THR A 1 490 ? -20.621 36.798 -3.958 1.00 27.53 490 THR A C 1
ATOM 3669 O O . THR A 1 490 ? -20.847 36.105 -2.958 1.00 27.53 490 THR A O 1
ATOM 3672 N N . PRO A 1 491 ? -20.093 36.257 -5.071 1.00 33.41 491 PRO A N 1
ATOM 3673 C CA . PRO A 1 491 ? -19.697 34.855 -5.123 1.00 33.41 491 PRO A CA 1
ATOM 3674 C C . PRO A 1 491 ? -18.658 34.611 -4.025 1.00 33.41 491 PRO A C 1
ATOM 3676 O O . PRO A 1 491 ? -17.611 35.257 -4.010 1.00 33.41 491 PRO A O 1
ATOM 3679 N N . LYS A 1 492 ? -18.964 33.723 -3.068 1.00 48.34 492 LYS A N 1
ATOM 3680 C CA . LYS A 1 492 ? -17.987 33.277 -2.067 1.00 48.34 492 LYS A CA 1
ATOM 3681 C C . LYS A 1 492 ? -16.799 32.697 -2.827 1.00 48.34 492 LYS A C 1
ATOM 3683 O O . LYS A 1 492 ? -16.945 31.681 -3.500 1.00 48.34 492 LYS A O 1
ATOM 3688 N N . GLU A 1 493 ? -15.650 33.356 -2.743 1.00 58.75 493 GLU A N 1
ATOM 3689 C CA . GLU A 1 493 ? -14.444 32.874 -3.402 1.00 58.75 493 GLU A CA 1
ATOM 3690 C C . GLU A 1 493 ? -14.050 31.486 -2.879 1.00 58.75 493 GLU A C 1
ATOM 3692 O O . GLU A 1 493 ? -14.021 31.228 -1.673 1.00 58.75 493 GLU A O 1
ATOM 3697 N N . GLU A 1 494 ? -13.734 30.587 -3.806 1.00 73.31 494 GLU A N 1
ATOM 3698 C CA . GLU A 1 494 ? -13.314 29.219 -3.522 1.00 73.31 494 GLU A CA 1
ATOM 3699 C C . GLU A 1 494 ? -11.957 29.204 -2.784 1.00 73.31 494 GLU A C 1
ATOM 3701 O O . GLU A 1 494 ? -10.947 29.696 -3.292 1.00 73.31 494 GLU A O 1
ATOM 3706 N N . ARG A 1 495 ? -11.925 28.653 -1.559 1.00 88.00 495 ARG A N 1
ATOM 3707 C CA . ARG A 1 495 ? -10.732 28.650 -0.682 1.00 88.00 495 ARG A CA 1
ATOM 3708 C C . ARG A 1 495 ? -9.652 27.646 -1.093 1.00 88.00 495 ARG A C 1
ATOM 3710 O O . ARG A 1 495 ? -8.474 27.901 -0.849 1.00 88.00 495 ARG A O 1
ATOM 3717 N N . ILE A 1 496 ? -10.050 26.518 -1.679 1.00 93.31 496 ILE A N 1
ATOM 3718 C CA . ILE A 1 496 ? -9.160 25.439 -2.120 1.00 93.31 496 ILE A CA 1
ATOM 3719 C C . ILE A 1 496 ? -9.462 25.138 -3.580 1.00 93.31 496 ILE A C 1
ATOM 3721 O O . ILE A 1 496 ? -10.595 24.800 -3.898 1.00 93.31 496 ILE A O 1
ATOM 3725 N N . LYS A 1 497 ? -8.449 25.211 -4.445 1.00 92.00 497 LYS A N 1
ATOM 3726 C CA . LYS A 1 497 ? -8.579 24.929 -5.875 1.00 92.00 497 LYS A CA 1
ATOM 3727 C C . LYS A 1 497 ? -7.507 23.949 -6.335 1.00 92.00 497 LYS A C 1
ATOM 3729 O O . LYS A 1 497 ? -6.321 24.272 -6.374 1.00 92.00 497 LYS A O 1
ATOM 3734 N N . LEU A 1 498 ? -7.930 22.757 -6.745 1.00 94.12 498 LEU A N 1
ATOM 3735 C CA . LEU A 1 498 ? -7.062 21.750 -7.355 1.00 94.12 498 LEU A CA 1
ATOM 3736 C C . LEU A 1 498 ? -7.312 21.727 -8.863 1.00 94.12 498 LEU A C 1
ATOM 3738 O O . LEU A 1 498 ? -8.183 21.009 -9.339 1.00 94.12 498 LEU A O 1
ATOM 3742 N N . GLY A 1 499 ? -6.554 22.537 -9.611 1.00 90.38 499 GLY A N 1
ATOM 3743 C CA . GLY A 1 499 ? -6.787 22.758 -11.045 1.00 90.38 499 GLY A CA 1
ATOM 3744 C C . GLY A 1 499 ? -6.875 21.473 -11.873 1.00 90.38 499 GLY A C 1
ATOM 3745 O O . GLY A 1 499 ? -7.783 21.341 -12.682 1.00 90.38 499 GLY A O 1
ATOM 3746 N N . GLY A 1 500 ? -6.010 20.491 -11.606 1.00 91.44 500 GLY A N 1
ATOM 3747 C CA . GLY A 1 500 ? -6.019 19.211 -12.323 1.00 91.44 500 GLY A CA 1
ATOM 3748 C C . GLY A 1 500 ? -7.174 18.264 -11.967 1.00 91.44 500 GLY A C 1
ATOM 3749 O O . GLY A 1 500 ? -7.284 17.205 -12.573 1.00 91.44 500 GLY A O 1
ATOM 3750 N N . LEU A 1 501 ? -8.039 18.634 -11.013 1.00 94.31 501 LEU A N 1
ATOM 3751 C CA . LEU A 1 501 ? -9.288 17.929 -10.694 1.00 94.31 501 LEU A CA 1
ATOM 3752 C C . LEU A 1 501 ? -10.539 18.752 -11.033 1.00 94.31 501 LEU A C 1
ATOM 3754 O O . LEU A 1 501 ? -11.644 18.257 -10.831 1.00 94.31 501 LEU A O 1
ATOM 3758 N N . ALA A 1 502 ? -10.396 19.992 -11.514 1.00 90.44 502 ALA A N 1
ATOM 3759 C CA . ALA A 1 502 ? -11.513 20.931 -11.644 1.00 90.44 502 ALA A CA 1
ATOM 3760 C C . ALA A 1 502 ? -12.647 20.393 -12.535 1.00 90.44 502 ALA A C 1
ATOM 3762 O O . ALA A 1 502 ? -13.814 20.528 -12.184 1.00 90.44 502 ALA A O 1
ATOM 3763 N N . GLU A 1 503 ? -12.307 19.720 -13.637 1.00 92.19 503 GLU A N 1
ATOM 3764 C CA . GLU A 1 503 ? -13.281 19.138 -14.575 1.00 92.19 503 GLU A CA 1
ATOM 3765 C C . GLU A 1 503 ? -13.970 17.874 -14.034 1.00 92.19 503 GLU A C 1
ATOM 3767 O O . GLU A 1 503 ? -15.034 17.485 -14.509 1.00 92.19 503 GLU A O 1
ATOM 3772 N N . HIS A 1 504 ? -13.396 17.244 -13.005 1.00 94.56 504 HIS A N 1
ATOM 3773 C CA . HIS A 1 504 ? -13.852 15.958 -12.480 1.00 94.56 504 HIS A CA 1
ATOM 3774 C C . HIS A 1 504 ? -14.393 16.030 -11.049 1.00 94.56 504 HIS A C 1
ATOM 3776 O O . HIS A 1 504 ? -14.944 15.041 -10.570 1.00 94.56 504 HIS A O 1
ATOM 3782 N N . ILE A 1 505 ? -14.287 17.173 -10.363 1.00 91.94 505 ILE A N 1
ATOM 3783 C CA . ILE A 1 505 ? -14.617 17.298 -8.935 1.00 91.94 505 ILE A CA 1
ATOM 3784 C C . ILE A 1 505 ? -16.062 16.880 -8.620 1.00 91.94 505 ILE A C 1
ATOM 3786 O O . ILE A 1 505 ? -16.294 16.151 -7.658 1.00 91.94 505 ILE A O 1
ATOM 3790 N N . GLU A 1 506 ? -17.019 17.249 -9.476 1.00 90.56 506 GLU A N 1
ATOM 3791 C CA . GLU A 1 506 ? -18.433 16.877 -9.330 1.00 90.56 506 GLU A CA 1
ATOM 3792 C C . GLU A 1 506 ? -18.670 15.384 -9.608 1.00 90.56 506 GLU A C 1
ATOM 3794 O O . GLU A 1 506 ? -19.482 14.737 -8.944 1.00 90.56 506 GLU A O 1
ATOM 3799 N N . THR A 1 507 ? -17.908 14.794 -10.535 1.00 92.81 507 THR A N 1
ATOM 3800 C CA . THR A 1 507 ? -17.960 13.343 -10.790 1.00 92.81 507 THR A CA 1
ATOM 3801 C C . THR A 1 507 ? -17.426 12.571 -9.585 1.00 92.81 507 THR A C 1
ATOM 3803 O O . THR A 1 507 ? -18.039 11.604 -9.145 1.00 92.81 507 THR A O 1
ATOM 3806 N N . ILE A 1 508 ? -16.321 13.034 -8.993 1.00 93.88 508 ILE A N 1
ATOM 3807 C CA . ILE A 1 508 ? -15.743 12.422 -7.791 1.00 93.88 508 ILE A CA 1
ATOM 3808 C C . ILE A 1 508 ? -16.715 12.550 -6.608 1.00 93.88 508 ILE A C 1
ATOM 3810 O O . ILE A 1 508 ? -16.905 11.590 -5.866 1.00 93.88 508 ILE A O 1
ATOM 3814 N N . ARG A 1 509 ? -17.371 13.709 -6.445 1.00 89.56 509 ARG A N 1
ATOM 3815 C CA . ARG A 1 509 ? -18.335 13.952 -5.358 1.00 89.56 509 ARG A CA 1
ATOM 3816 C C . ARG A 1 509 ? -19.597 13.089 -5.472 1.00 89.56 509 ARG A C 1
ATOM 3818 O O . ARG A 1 509 ? -20.149 12.688 -4.451 1.00 89.56 509 ARG A O 1
ATOM 3825 N N . THR A 1 510 ? -20.054 12.810 -6.693 1.00 88.56 510 THR A N 1
ATOM 3826 C CA . THR A 1 510 ? -21.223 11.947 -6.958 1.00 88.56 510 THR A CA 1
ATOM 3827 C C . THR A 1 510 ? -20.888 10.453 -6.986 1.00 88.56 510 THR A C 1
ATOM 3829 O O . THR A 1 510 ? -21.801 9.623 -6.958 1.00 88.56 510 THR A O 1
ATOM 3832 N N . GLY A 1 511 ? -19.598 10.102 -7.008 1.00 89.50 511 GLY A N 1
ATOM 3833 C CA . GLY A 1 511 ? -19.110 8.732 -6.895 1.00 89.50 511 GLY A CA 1
ATOM 3834 C C . GLY A 1 511 ? -19.492 8.080 -5.565 1.00 89.50 511 GLY A C 1
ATOM 3835 O O . GLY A 1 511 ? -19.729 8.744 -4.554 1.00 89.50 511 GLY A O 1
ATOM 3836 N N . ARG A 1 512 ? -19.560 6.746 -5.554 1.00 91.94 512 ARG A N 1
ATOM 3837 C CA . ARG A 1 512 ? -20.004 5.996 -4.364 1.00 91.94 512 ARG A CA 1
ATOM 3838 C C . ARG A 1 512 ? -18.873 5.584 -3.440 1.00 91.94 512 ARG A C 1
ATOM 3840 O O . ARG A 1 512 ? -19.138 5.226 -2.295 1.00 91.94 512 ARG A O 1
ATOM 3847 N N . ARG A 1 513 ? -17.638 5.584 -3.935 1.00 95.69 513 ARG A N 1
ATOM 3848 C CA . ARG A 1 513 ? -16.470 5.101 -3.202 1.00 95.69 513 ARG A CA 1
ATOM 3849 C C . ARG A 1 513 ? -15.187 5.679 -3.792 1.00 95.69 513 ARG A C 1
ATOM 3851 O O . ARG A 1 513 ? -15.032 5.767 -5.010 1.00 95.69 513 ARG A O 1
ATOM 3858 N N . LEU A 1 514 ? -14.262 6.039 -2.906 1.00 97.81 514 LEU A N 1
ATOM 3859 C CA . LEU A 1 514 ? -12.880 6.370 -3.246 1.00 97.81 514 LEU A CA 1
ATOM 3860 C C . LEU A 1 514 ? -11.993 5.162 -2.947 1.00 97.81 514 LEU A C 1
ATOM 3862 O O . LEU A 1 514 ? -12.101 4.576 -1.873 1.00 97.81 514 LEU A O 1
ATOM 3866 N N . ILE A 1 515 ? -11.101 4.806 -3.865 1.00 98.19 515 ILE A N 1
ATOM 3867 C CA . ILE A 1 515 ? -10.125 3.728 -3.674 1.00 98.19 515 ILE A CA 1
ATOM 3868 C C . ILE A 1 515 ? -8.732 4.313 -3.860 1.00 98.19 515 ILE A C 1
ATOM 3870 O O . ILE A 1 515 ? -8.362 4.666 -4.974 1.00 98.19 515 ILE A O 1
ATOM 3874 N N . PHE A 1 516 ? -7.959 4.419 -2.787 1.00 98.56 516 PHE A N 1
ATOM 3875 C CA . PHE A 1 516 ? -6.568 4.858 -2.846 1.00 98.56 516 PHE A CA 1
ATOM 3876 C C . PHE A 1 516 ? -5.656 3.650 -3.020 1.00 98.56 516 PHE A C 1
ATOM 3878 O O . PHE A 1 516 ? -5.728 2.703 -2.239 1.00 98.56 516 PHE A O 1
ATOM 3885 N N . VAL A 1 517 ? -4.802 3.695 -4.041 1.00 98.50 517 VAL A N 1
ATOM 3886 C CA . VAL A 1 517 ? -3.914 2.599 -4.431 1.00 98.50 517 VAL A CA 1
ATOM 3887 C C . VAL A 1 517 ? -2.473 3.095 -4.462 1.00 98.50 517 VAL A C 1
ATOM 3889 O O . VAL A 1 517 ? -2.154 4.056 -5.170 1.00 98.50 517 VAL A O 1
ATOM 3892 N N . ALA A 1 518 ? -1.598 2.453 -3.689 1.00 97.81 518 ALA A N 1
ATOM 3893 C CA . ALA A 1 518 ? -0.193 2.840 -3.571 1.00 97.81 518 ALA A CA 1
ATOM 3894 C C . ALA A 1 518 ? 0.683 1.698 -3.023 1.00 97.81 518 ALA A C 1
ATOM 3896 O O . ALA A 1 518 ? 0.179 0.648 -2.624 1.00 97.81 518 ALA A O 1
ATOM 3897 N N . CYS A 1 519 ? 1.997 1.934 -2.955 1.00 95.06 519 CYS A N 1
ATOM 3898 C CA . CYS A 1 519 ? 2.980 1.040 -2.332 1.00 95.06 519 CYS A CA 1
ATOM 3899 C C . CYS A 1 519 ? 3.846 1.797 -1.307 1.00 95.06 519 CYS A C 1
ATOM 3901 O O . CYS A 1 519 ? 4.064 3.005 -1.442 1.00 95.06 519 CYS A O 1
ATOM 3903 N N . GLY A 1 520 ? 4.371 1.080 -0.306 1.00 94.62 520 GLY A N 1
ATOM 3904 C CA . GLY A 1 520 ? 5.363 1.588 0.656 1.00 94.62 520 GLY A CA 1
ATOM 3905 C C . GLY A 1 520 ? 4.949 2.886 1.362 1.00 94.62 520 GLY A C 1
ATOM 3906 O O . GLY A 1 520 ? 3.795 3.053 1.753 1.00 94.62 520 GLY A O 1
ATOM 3907 N N . THR A 1 521 ? 5.873 3.844 1.471 1.00 98.00 521 THR A N 1
ATOM 3908 C CA . THR A 1 521 ? 5.619 5.163 2.080 1.00 98.00 521 THR A CA 1
ATOM 3909 C C . THR A 1 521 ? 4.431 5.911 1.443 1.00 98.00 521 THR A C 1
ATOM 3911 O O . THR A 1 521 ? 3.684 6.584 2.151 1.00 98.00 521 THR A O 1
ATOM 3914 N N . SER A 1 522 ? 4.168 5.760 0.135 1.00 98.31 522 SER A N 1
ATOM 3915 C CA . SER A 1 522 ? 2.980 6.378 -0.491 1.00 98.31 522 SER A CA 1
ATOM 3916 C C . SER A 1 522 ? 1.667 5.757 0.004 1.00 98.31 522 SER A C 1
ATOM 3918 O O . SER A 1 522 ? 0.670 6.462 0.150 1.00 98.31 522 SER A O 1
ATOM 3920 N N . PHE A 1 523 ? 1.660 4.461 0.336 1.00 98.44 523 PHE A N 1
ATOM 3921 C CA . PHE A 1 523 ? 0.521 3.815 0.993 1.00 98.44 523 PHE A CA 1
ATOM 3922 C C . PHE A 1 523 ? 0.341 4.310 2.434 1.00 98.44 523 PHE A C 1
ATOM 3924 O O . PHE A 1 523 ? -0.784 4.601 2.841 1.00 98.44 523 PHE A O 1
ATOM 3931 N N . HIS A 1 524 ? 1.430 4.514 3.183 1.00 98.50 524 HIS A N 1
ATOM 3932 C CA . HIS A 1 524 ? 1.352 5.132 4.512 1.00 98.50 524 HIS A CA 1
ATOM 3933 C C . HIS A 1 524 ? 0.776 6.553 4.460 1.00 98.50 524 HIS A C 1
ATOM 3935 O O . HIS A 1 524 ? -0.050 6.899 5.302 1.00 98.50 524 HIS A O 1
ATOM 3941 N N . ALA A 1 525 ? 1.130 7.357 3.449 1.00 98.50 525 ALA A N 1
ATOM 3942 C CA . ALA A 1 525 ? 0.529 8.679 3.259 1.00 98.50 525 ALA A CA 1
ATOM 3943 C C . ALA A 1 525 ? -0.993 8.579 3.053 1.00 98.50 525 ALA A C 1
ATOM 3945 O O . ALA A 1 525 ? -1.751 9.371 3.617 1.00 98.50 525 ALA A O 1
ATOM 3946 N N . CYS A 1 526 ? -1.454 7.583 2.284 1.00 98.38 526 CYS A N 1
ATOM 3947 C CA . CYS A 1 526 ? -2.883 7.341 2.075 1.00 98.38 526 CYS A CA 1
ATOM 3948 C C . CYS A 1 526 ? -3.582 6.977 3.395 1.00 98.38 526 CYS A C 1
ATOM 3950 O O . CYS A 1 526 ? -4.632 7.537 3.715 1.00 98.38 526 CYS A O 1
ATOM 3952 N N . LEU A 1 527 ? -2.967 6.112 4.212 1.00 97.56 527 LEU A N 1
ATOM 3953 C CA . LEU A 1 527 ? -3.471 5.775 5.548 1.00 97.56 527 LEU A CA 1
ATOM 3954 C C . LEU A 1 527 ? -3.537 6.994 6.478 1.00 97.56 527 LEU A C 1
ATOM 3956 O O . LEU A 1 527 ? -4.515 7.135 7.212 1.00 97.56 527 LEU A O 1
ATOM 3960 N N . ALA A 1 528 ? -2.543 7.885 6.430 1.00 97.25 528 ALA A N 1
ATOM 3961 C CA . ALA A 1 528 ? -2.522 9.109 7.232 1.00 97.25 528 ALA A CA 1
ATOM 3962 C C . ALA A 1 528 ? -3.675 10.060 6.866 1.00 97.25 528 ALA A C 1
ATOM 3964 O O . ALA A 1 528 ? -4.269 10.681 7.745 1.00 97.25 528 ALA A O 1
ATOM 3965 N N . ALA A 1 529 ? -4.031 10.146 5.580 1.00 97.50 529 ALA A N 1
ATOM 3966 C CA . ALA A 1 529 ? -5.122 10.995 5.101 1.00 97.50 529 ALA A CA 1
ATOM 3967 C C . ALA A 1 529 ? -6.513 10.335 5.180 1.00 97.50 529 ALA A C 1
ATOM 3969 O O . ALA A 1 529 ? -7.525 11.033 5.077 1.00 97.50 529 ALA A O 1
ATOM 3970 N N . ARG A 1 530 ? -6.587 9.008 5.374 1.00 96.56 530 ARG A N 1
ATOM 3971 C CA . ARG A 1 530 ? -7.831 8.221 5.325 1.00 96.56 530 ARG A CA 1
ATOM 3972 C C . ARG A 1 530 ? -8.956 8.822 6.164 1.00 96.56 530 ARG A C 1
ATOM 3974 O O . ARG A 1 530 ? -10.042 9.042 5.642 1.00 96.56 530 ARG A O 1
ATOM 3981 N N . GLN A 1 531 ? -8.697 9.101 7.442 1.00 94.94 531 GLN A N 1
ATOM 3982 C CA . GLN A 1 531 ? -9.732 9.594 8.358 1.00 94.94 531 GLN A CA 1
ATOM 3983 C C . GLN A 1 531 ? -10.260 10.975 7.946 1.00 94.94 531 GLN A C 1
ATOM 3985 O O . GLN A 1 531 ? -11.459 11.226 8.045 1.00 94.94 531 GLN A O 1
ATOM 3990 N N . ALA A 1 532 ? -9.397 11.848 7.416 1.00 94.88 532 ALA A N 1
ATOM 3991 C CA . ALA A 1 532 ? -9.813 13.156 6.914 1.00 94.88 532 ALA A CA 1
ATOM 3992 C C . ALA A 1 532 ? -10.691 13.019 5.662 1.00 94.88 532 ALA A C 1
ATOM 3994 O O . ALA A 1 532 ? -11.706 13.704 5.542 1.00 94.88 532 ALA A O 1
ATOM 3995 N N . LEU A 1 533 ? -10.337 12.103 4.755 1.00 95.50 533 LEU A N 1
ATOM 3996 C CA . LEU A 1 533 ? -11.136 11.790 3.569 1.00 95.50 533 LEU A CA 1
ATOM 3997 C C . LEU A 1 533 ? -12.507 11.214 3.958 1.00 95.50 533 LEU A C 1
ATOM 3999 O O . LEU A 1 533 ? -13.527 11.706 3.482 1.00 95.50 533 LEU A O 1
ATOM 4003 N N . GLU A 1 534 ? -12.552 10.231 4.859 1.00 93.81 534 GLU A N 1
ATOM 4004 C CA . GLU A 1 534 ? -13.804 9.623 5.333 1.00 93.81 534 GLU A CA 1
ATOM 4005 C C . GLU A 1 534 ? -14.710 10.662 6.016 1.00 93.81 534 GLU A C 1
ATOM 4007 O O . GLU A 1 534 ? -15.887 10.776 5.669 1.00 93.81 534 GLU A O 1
ATOM 4012 N N . HIS A 1 535 ? -14.171 11.469 6.938 1.00 91.50 535 HIS A N 1
ATOM 4013 C CA . HIS A 1 535 ? -14.955 12.461 7.680 1.00 91.50 535 HIS A CA 1
ATOM 4014 C C . HIS A 1 535 ? -15.432 13.637 6.819 1.00 91.50 535 HIS A C 1
ATOM 4016 O O . HIS A 1 535 ? -16.597 14.030 6.913 1.00 91.50 535 HIS A O 1
ATOM 4022 N N . LEU A 1 536 ? -14.566 14.212 5.978 1.00 93.38 536 LEU A N 1
ATOM 4023 C CA . LEU A 1 536 ? -14.920 15.394 5.187 1.00 93.38 536 LEU A CA 1
ATOM 4024 C C . LEU A 1 536 ? -15.775 15.021 3.972 1.00 93.38 536 LEU A C 1
ATOM 4026 O O . LEU A 1 536 ? -16.795 15.669 3.709 1.00 93.38 536 LEU A O 1
ATOM 4030 N N . VAL A 1 537 ? -15.390 13.968 3.243 1.00 91.50 537 VAL A N 1
ATOM 4031 C CA . VAL A 1 537 ? -16.051 13.563 1.992 1.00 91.50 537 VAL A CA 1
ATOM 4032 C C . VAL A 1 537 ? -17.278 12.694 2.258 1.00 91.50 537 VAL A C 1
ATOM 4034 O O . VAL A 1 537 ? -18.210 12.709 1.465 1.00 91.50 537 VAL A O 1
ATOM 4037 N N . GLY A 1 538 ? -17.372 11.996 3.395 1.00 86.31 538 GLY A N 1
ATOM 4038 C CA . GLY A 1 538 ? -18.566 11.236 3.804 1.00 86.31 538 GLY A CA 1
ATOM 4039 C C . GLY A 1 538 ? -19.026 10.167 2.809 1.00 86.31 538 GLY A C 1
ATOM 4040 O O . GLY A 1 538 ? -20.215 9.865 2.754 1.00 86.31 538 GLY A O 1
ATOM 4041 N N . ILE A 1 539 ? -18.099 9.628 2.017 1.00 90.00 539 ILE A N 1
ATOM 4042 C CA . ILE A 1 539 ? -18.288 8.428 1.196 1.00 90.00 539 ILE A CA 1
ATOM 4043 C C . ILE A 1 539 ? -17.253 7.380 1.619 1.00 90.00 539 ILE A C 1
ATOM 4045 O O . ILE A 1 539 ? -16.200 7.755 2.139 1.00 90.00 539 ILE A O 1
ATOM 4049 N N . PRO A 1 540 ? -17.526 6.081 1.417 1.00 94.81 540 PRO A N 1
ATOM 4050 C CA . PRO A 1 540 ? -16.566 5.020 1.687 1.00 94.81 540 PRO A CA 1
ATOM 4051 C C . PRO A 1 540 ? -15.201 5.282 1.045 1.00 94.81 540 PRO A C 1
ATOM 4053 O O . PRO A 1 540 ? -15.108 5.541 -0.158 1.00 94.81 540 PRO A O 1
ATOM 4056 N N . VAL A 1 541 ? -14.143 5.159 1.847 1.00 96.56 541 VAL A N 1
ATOM 4057 C CA . VAL A 1 541 ? -12.756 5.260 1.393 1.00 96.56 541 VAL A CA 1
ATOM 4058 C C . VAL A 1 541 ? -12.059 3.926 1.643 1.00 96.56 541 VAL A C 1
ATOM 4060 O O . VAL A 1 541 ? -11.942 3.469 2.779 1.00 96.56 541 VAL A O 1
ATOM 4063 N N . ALA A 1 542 ? -11.599 3.293 0.572 1.00 95.31 542 ALA A N 1
ATOM 4064 C CA . ALA A 1 542 ? -10.788 2.087 0.612 1.00 95.31 542 ALA A CA 1
ATOM 4065 C C . ALA A 1 542 ? -9.309 2.438 0.407 1.00 95.31 542 ALA A C 1
ATOM 4067 O O . ALA A 1 542 ? -8.975 3.355 -0.343 1.00 95.31 542 ALA A O 1
ATOM 4068 N N . MET A 1 543 ? -8.438 1.697 1.086 1.00 96.12 543 MET A N 1
ATOM 4069 C CA . MET A 1 543 ? -6.984 1.828 1.012 1.00 96.12 543 MET A CA 1
ATOM 4070 C C . MET A 1 543 ? -6.437 0.476 0.591 1.00 96.12 543 MET A C 1
ATOM 4072 O O . MET A 1 543 ? -6.663 -0.512 1.285 1.00 96.12 543 MET A O 1
ATOM 4076 N N . GLU A 1 544 ? -5.747 0.433 -0.536 1.00 96.31 544 GLU A N 1
ATOM 4077 C CA . GLU A 1 544 ? -5.328 -0.804 -1.182 1.00 96.31 544 GLU A CA 1
ATOM 4078 C C . GLU A 1 544 ? -3.821 -0.761 -1.454 1.00 96.31 544 GLU A C 1
ATOM 4080 O O . GLU A 1 544 ? -3.306 0.179 -2.069 1.00 96.31 544 GLU A O 1
ATOM 4085 N N . LEU A 1 545 ? -3.104 -1.790 -0.996 1.00 95.69 545 LEU A N 1
ATOM 4086 C CA . LEU A 1 545 ? -1.742 -2.037 -1.463 1.00 95.69 545 LEU A CA 1
ATOM 4087 C C . LEU A 1 545 ? -1.829 -2.519 -2.911 1.00 95.69 545 LEU A C 1
ATOM 4089 O O . LEU A 1 545 ? -2.563 -3.464 -3.197 1.00 95.69 545 LEU A O 1
ATOM 4093 N N . ALA A 1 546 ? -1.104 -1.872 -3.826 1.00 93.94 546 ALA A N 1
ATOM 4094 C CA . ALA A 1 546 ? -1.283 -2.119 -5.259 1.00 93.94 546 ALA A CA 1
ATOM 4095 C C . ALA A 1 546 ? -1.039 -3.587 -5.654 1.00 93.94 546 ALA A C 1
ATOM 4097 O O . ALA A 1 546 ? -1.798 -4.141 -6.447 1.00 93.94 546 ALA A O 1
ATOM 4098 N N . SER A 1 547 ? -0.031 -4.229 -5.058 1.00 87.81 547 SER A N 1
ATOM 4099 C CA . SER A 1 547 ? 0.277 -5.645 -5.279 1.00 87.81 547 SER A CA 1
ATOM 4100 C C . SER A 1 547 ? -0.859 -6.571 -4.826 1.00 87.81 547 SER A C 1
ATOM 4102 O O . SER A 1 547 ? -1.327 -7.398 -5.605 1.00 87.81 547 SER A O 1
ATOM 4104 N N . ASP A 1 548 ? -1.368 -6.384 -3.607 1.00 89.81 548 ASP A N 1
ATOM 4105 C CA . ASP A 1 548 ? -2.459 -7.195 -3.051 1.00 89.81 548 ASP A CA 1
ATOM 4106 C C . ASP A 1 548 ? -3.788 -6.984 -3.801 1.00 89.81 548 ASP A C 1
ATOM 4108 O O . ASP A 1 548 ? -4.542 -7.932 -4.031 1.00 89.81 548 ASP A O 1
ATOM 4112 N N . LEU A 1 549 ? -4.058 -5.758 -4.266 1.00 92.06 549 LEU A N 1
ATOM 4113 C CA . LEU A 1 549 ? -5.197 -5.477 -5.143 1.00 92.06 549 LEU A CA 1
ATOM 4114 C C . LEU A 1 549 ? -5.103 -6.280 -6.442 1.00 92.06 549 LEU A C 1
ATOM 4116 O O . LEU A 1 549 ? -6.098 -6.862 -6.873 1.00 92.06 549 LEU A O 1
ATOM 4120 N N . LEU A 1 550 ? -3.931 -6.330 -7.074 1.00 88.56 550 LEU A N 1
ATOM 4121 C CA . LEU A 1 550 ? -3.738 -7.097 -8.304 1.00 88.56 550 LEU A CA 1
ATOM 4122 C C . LEU A 1 550 ? -3.877 -8.604 -8.070 1.00 88.56 550 LEU A C 1
ATOM 4124 O O . LEU A 1 550 ? -4.478 -9.288 -8.898 1.00 88.56 550 LEU A O 1
ATOM 4128 N N . ASP A 1 551 ? -3.375 -9.111 -6.944 1.00 84.56 551 ASP A N 1
ATOM 4129 C CA . ASP A 1 551 ? -3.453 -10.534 -6.606 1.00 84.56 551 ASP A CA 1
ATOM 4130 C C . ASP A 1 551 ? -4.878 -10.991 -6.284 1.00 84.56 551 ASP A C 1
ATOM 4132 O O . ASP A 1 551 ? -5.296 -12.068 -6.714 1.00 84.56 551 ASP A O 1
ATOM 4136 N N . ARG A 1 552 ? -5.654 -10.171 -5.566 1.00 91.50 552 ARG A N 1
ATOM 4137 C CA . ARG A 1 552 ? -7.059 -10.474 -5.256 1.00 91.50 552 ARG A CA 1
ATOM 4138 C C . ARG A 1 552 ? -8.016 -10.160 -6.399 1.00 91.50 552 ARG A C 1
ATOM 4140 O O . ARG A 1 552 ? -9.118 -10.706 -6.417 1.00 91.50 552 ARG A O 1
ATOM 4147 N N . ALA A 1 553 ? -7.631 -9.255 -7.299 1.00 90.19 553 ALA A N 1
ATOM 4148 C CA . ALA A 1 553 ? -8.472 -8.698 -8.356 1.00 90.19 553 ALA A CA 1
ATOM 4149 C C . ALA A 1 553 ? -9.891 -8.332 -7.859 1.00 90.19 553 ALA A C 1
ATOM 4151 O O . ALA A 1 553 ? -10.890 -8.840 -8.385 1.00 90.19 553 ALA A O 1
ATOM 4152 N N . PRO A 1 554 ? -10.021 -7.471 -6.827 1.00 89.56 554 PRO A N 1
ATOM 4153 C CA . PRO A 1 554 ? -11.311 -7.168 -6.234 1.00 89.56 554 PRO A CA 1
ATOM 4154 C C . PRO A 1 554 ? -12.221 -6.421 -7.224 1.00 89.56 554 PRO A C 1
ATOM 4156 O O . PRO A 1 554 ? -11.738 -5.794 -8.179 1.00 89.56 554 PRO A O 1
ATOM 4159 N N . PRO A 1 555 ? -13.548 -6.440 -7.004 1.00 91.00 555 PRO A N 1
ATOM 4160 C CA . PRO A 1 555 ? -14.486 -5.691 -7.828 1.00 91.00 555 PRO A CA 1
ATOM 4161 C C . PRO A 1 555 ? -14.233 -4.176 -7.767 1.00 91.00 555 PRO A C 1
ATOM 4163 O O . PRO A 1 555 ? -14.337 -3.551 -6.705 1.00 91.00 555 PRO A O 1
ATOM 4166 N N . ILE A 1 556 ? -13.961 -3.602 -8.938 1.00 95.62 556 ILE A N 1
ATOM 4167 C CA . ILE A 1 556 ? -13.962 -2.162 -9.206 1.00 95.62 556 ILE A CA 1
ATOM 4168 C C . ILE A 1 556 ? -15.110 -1.879 -10.179 1.00 95.62 556 ILE A C 1
ATOM 4170 O O . ILE A 1 556 ? -15.311 -2.622 -11.146 1.00 95.62 556 ILE A O 1
ATOM 4174 N N . PHE A 1 557 ? -15.873 -0.828 -9.903 1.00 95.06 557 PHE A N 1
ATOM 4175 C CA . PHE A 1 557 ? -17.072 -0.424 -10.626 1.00 95.06 557 PHE A CA 1
ATOM 4176 C C . PHE A 1 557 ? -16.877 0.929 -11.319 1.00 95.06 557 PHE A C 1
ATOM 4178 O O . PHE A 1 557 ? -15.915 1.650 -11.075 1.00 95.06 557 PHE A O 1
ATOM 4185 N N . ARG A 1 558 ? -17.811 1.285 -12.206 1.00 94.12 558 ARG A N 1
ATOM 4186 C CA . ARG A 1 558 ? -17.745 2.531 -12.991 1.00 94.12 558 ARG A CA 1
ATOM 4187 C C . ARG A 1 558 ? -17.971 3.797 -12.163 1.00 94.12 558 ARG A C 1
ATOM 4189 O O . ARG A 1 558 ? -17.551 4.869 -12.573 1.00 94.12 558 ARG A O 1
ATOM 4196 N N . ASP A 1 559 ? -18.664 3.675 -11.037 1.00 94.25 559 ASP A N 1
ATOM 4197 C CA . ASP A 1 559 ? -18.947 4.751 -10.084 1.00 94.25 559 ASP A CA 1
ATOM 4198 C C . ASP A 1 559 ? -17.916 4.836 -8.944 1.00 94.25 559 ASP A C 1
ATOM 4200 O O . ASP A 1 559 ? -18.081 5.640 -8.019 1.00 94.25 559 ASP A O 1
ATOM 4204 N N . ASP A 1 560 ? -16.845 4.039 -9.021 1.00 96.75 560 ASP A N 1
ATOM 4205 C CA . ASP A 1 560 ? -15.662 4.197 -8.184 1.00 96.75 560 ASP A CA 1
ATOM 4206 C C . ASP A 1 560 ? -14.740 5.284 -8.755 1.00 96.75 560 ASP A C 1
ATOM 4208 O O . ASP A 1 560 ? -14.532 5.398 -9.967 1.00 96.75 560 ASP A O 1
ATOM 4212 N N . THR A 1 561 ? -14.115 6.044 -7.858 1.00 98.12 561 THR A N 1
ATOM 4213 C CA . THR A 1 561 ? -12.938 6.855 -8.186 1.00 98.12 561 THR A CA 1
ATOM 4214 C C . THR A 1 561 ? -11.701 6.190 -7.596 1.00 98.12 561 THR A C 1
ATOM 4216 O O . THR A 1 561 ? -11.584 6.054 -6.378 1.00 98.12 561 THR A O 1
ATOM 4219 N N . CYS A 1 562 ? -10.761 5.794 -8.450 1.00 98.38 562 CYS A N 1
ATOM 4220 C CA . CYS A 1 562 ? -9.496 5.192 -8.042 1.00 98.38 562 CYS A CA 1
ATOM 4221 C C . CYS A 1 562 ? -8.382 6.243 -8.077 1.00 98.38 562 CYS A C 1
ATOM 4223 O O . CYS A 1 562 ? -8.102 6.813 -9.130 1.00 98.38 562 CYS A O 1
ATOM 4225 N N . VAL A 1 563 ? -7.738 6.489 -6.940 1.00 98.62 563 VAL A N 1
ATOM 4226 C CA . VAL A 1 563 ? -6.660 7.465 -6.772 1.00 98.62 563 VAL A CA 1
ATOM 4227 C C . VAL A 1 563 ? -5.326 6.732 -6.643 1.00 98.62 563 VAL A C 1
ATOM 4229 O O . VAL A 1 563 ? -5.114 5.980 -5.696 1.00 98.62 563 VAL A O 1
ATOM 4232 N N . PHE A 1 564 ? -4.418 6.960 -7.585 1.00 98.62 564 PHE A N 1
ATOM 4233 C CA . PHE A 1 564 ? -3.109 6.314 -7.661 1.00 98.62 564 PHE A CA 1
ATOM 4234 C C . PHE A 1 564 ? -2.041 7.253 -7.121 1.00 98.62 564 PHE A C 1
ATOM 4236 O O . PHE A 1 564 ? -1.770 8.297 -7.719 1.00 98.62 564 PHE A O 1
ATOM 4243 N N . VAL A 1 565 ? -1.437 6.893 -5.989 1.00 98.62 565 VAL A N 1
ATOM 4244 C CA . VAL A 1 565 ? -0.455 7.742 -5.301 1.00 98.62 565 VAL A CA 1
ATOM 4245 C C . VAL A 1 565 ? 0.941 7.168 -5.501 1.00 98.62 565 VAL A C 1
ATOM 4247 O O . VAL A 1 565 ? 1.243 6.059 -5.062 1.00 98.62 565 VAL A O 1
ATOM 4250 N N . SER A 1 566 ? 1.806 7.916 -6.187 1.00 97.38 566 SER A N 1
ATOM 4251 C CA . SER A 1 566 ? 3.186 7.496 -6.450 1.00 97.38 566 SER A CA 1
ATOM 4252 C C . SER A 1 566 ? 4.093 8.703 -6.646 1.00 97.38 566 SER A C 1
ATOM 4254 O O . SER A 1 566 ? 3.856 9.513 -7.536 1.00 97.38 566 SER A O 1
ATOM 4256 N N . GLN A 1 567 ? 5.169 8.811 -5.861 1.00 93.69 567 GLN A N 1
ATOM 4257 C CA . GLN A 1 567 ? 6.158 9.881 -6.040 1.00 93.69 567 GLN A CA 1
ATOM 4258 C C . GLN A 1 567 ? 6.748 9.856 -7.461 1.00 93.69 567 GLN A C 1
ATOM 4260 O O . GLN A 1 567 ? 6.675 10.865 -8.157 1.00 93.69 567 GLN A O 1
ATOM 4265 N N . SER A 1 568 ? 7.256 8.702 -7.902 1.00 84.69 568 SER A N 1
ATOM 4266 C CA . SER A 1 568 ? 7.866 8.540 -9.232 1.00 84.69 568 SER A CA 1
ATOM 4267 C C . SER A 1 568 ? 6.859 8.574 -10.383 1.00 84.69 568 SER A C 1
ATOM 4269 O O . SER A 1 568 ? 7.214 8.957 -11.492 1.00 84.69 568 SER A O 1
ATOM 4271 N N . GLY A 1 569 ? 5.617 8.142 -10.136 1.00 87.19 569 GLY A N 1
ATOM 4272 C CA . GLY A 1 569 ? 4.621 7.919 -11.182 1.00 87.19 569 GLY A CA 1
ATOM 4273 C C . GLY A 1 569 ? 4.927 6.733 -12.113 1.00 87.19 569 GLY A C 1
ATOM 4274 O O . GLY A 1 569 ? 4.234 6.567 -13.111 1.00 87.19 569 GLY A O 1
ATOM 4275 N N . GLU A 1 570 ? 5.928 5.913 -11.778 1.00 80.31 570 GLU A N 1
ATOM 4276 C CA . GLU A 1 570 ? 6.412 4.771 -12.576 1.00 80.31 570 GLU A CA 1
ATOM 4277 C C . GLU A 1 570 ? 6.378 3.449 -11.783 1.00 80.31 570 GLU A C 1
ATOM 4279 O O . GLU A 1 570 ? 6.912 2.433 -12.218 1.00 80.31 570 GLU A O 1
ATOM 4284 N N . THR A 1 571 ? 5.790 3.446 -10.579 1.00 83.44 571 THR A N 1
ATOM 4285 C CA . THR A 1 571 ? 5.736 2.250 -9.725 1.00 83.44 571 THR A CA 1
ATOM 4286 C C . THR A 1 571 ? 4.932 1.142 -10.406 1.00 83.44 571 THR A C 1
ATOM 4288 O O . THR A 1 571 ? 3.729 1.313 -10.598 1.00 83.44 571 THR A O 1
ATOM 4291 N N . ALA A 1 572 ? 5.570 0.012 -10.727 1.00 75.00 572 ALA A N 1
ATOM 4292 C CA . ALA A 1 572 ? 5.006 -1.025 -11.596 1.00 75.00 572 ALA A CA 1
ATOM 4293 C C . ALA A 1 572 ? 3.639 -1.543 -11.121 1.00 75.00 572 ALA A C 1
ATOM 4295 O O . ALA A 1 572 ? 2.673 -1.500 -11.880 1.00 75.00 572 ALA A O 1
ATOM 4296 N N . ASP A 1 573 ? 3.520 -1.968 -9.860 1.00 86.94 573 ASP A N 1
ATOM 4297 C CA . ASP A 1 573 ? 2.246 -2.477 -9.331 1.00 86.94 573 ASP A CA 1
ATOM 4298 C C . ASP A 1 573 ? 1.158 -1.397 -9.319 1.00 86.94 573 ASP A C 1
ATOM 4300 O O . ASP A 1 573 ? 0.014 -1.661 -9.679 1.00 86.94 573 ASP A O 1
ATOM 4304 N N . THR A 1 574 ? 1.501 -0.152 -8.975 1.00 93.69 574 THR A N 1
ATOM 4305 C CA . THR A 1 574 ? 0.546 0.967 -9.002 1.00 93.69 574 THR A CA 1
ATOM 4306 C C . THR A 1 574 ? 0.088 1.282 -10.428 1.00 93.69 574 THR A C 1
ATOM 4308 O O . THR A 1 574 ? -1.096 1.538 -10.643 1.00 93.69 574 THR A O 1
ATOM 4311 N N . LEU A 1 575 ? 0.993 1.233 -11.411 1.00 87.81 575 LEU A N 1
ATOM 4312 C CA . LEU A 1 575 ? 0.676 1.438 -12.826 1.00 87.81 575 LEU A CA 1
ATOM 4313 C C . LEU A 1 575 ? -0.219 0.312 -13.372 1.00 87.81 575 LEU A C 1
ATOM 4315 O O . LEU A 1 575 ? -1.219 0.583 -14.030 1.00 87.81 575 LEU A O 1
ATOM 4319 N N . ARG A 1 576 ? 0.059 -0.946 -13.023 1.00 83.19 576 ARG A N 1
ATOM 4320 C CA . ARG A 1 576 ? -0.802 -2.079 -13.396 1.00 83.19 576 ARG A CA 1
ATOM 4321 C C . ARG A 1 576 ? -2.161 -2.027 -12.705 1.00 83.19 576 ARG A C 1
ATOM 4323 O O . ARG A 1 576 ? -3.177 -2.364 -13.308 1.00 83.19 576 ARG A O 1
ATOM 4330 N N . ALA A 1 577 ? -2.213 -1.588 -11.450 1.00 95.25 577 ALA A N 1
ATOM 4331 C CA . ALA A 1 577 ? -3.479 -1.372 -10.758 1.00 95.25 577 ALA A CA 1
ATOM 4332 C C . ALA A 1 577 ? -4.299 -0.250 -11.421 1.00 95.25 577 ALA A C 1
ATOM 4334 O O . ALA A 1 577 ? -5.527 -0.344 -11.483 1.00 95.25 577 ALA A O 1
ATOM 4335 N N . LEU A 1 578 ? -3.630 0.772 -11.970 1.00 96.88 578 LEU A N 1
ATOM 4336 C CA . LEU A 1 578 ? -4.252 1.799 -12.807 1.00 96.88 578 LEU A CA 1
ATOM 4337 C C . LEU A 1 578 ? -4.848 1.202 -14.082 1.00 96.88 578 LEU A C 1
ATOM 4339 O O . LEU A 1 578 ? -6.024 1.433 -14.360 1.00 96.88 578 LEU A O 1
ATOM 4343 N N . GLU A 1 579 ? -4.088 0.396 -14.819 1.00 91.62 579 GLU A N 1
ATOM 4344 C CA . GLU A 1 579 ? -4.586 -0.309 -16.007 1.00 91.62 579 GLU A CA 1
ATOM 4345 C C . GLU A 1 579 ? -5.792 -1.197 -15.674 1.00 91.62 579 GLU A C 1
ATOM 4347 O O . GLU A 1 579 ? -6.808 -1.158 -16.371 1.00 91.62 579 GLU A O 1
ATOM 4352 N N . TYR A 1 580 ? -5.720 -1.939 -14.563 1.00 92.81 580 TYR A N 1
ATOM 4353 C CA . TYR A 1 580 ? -6.813 -2.772 -14.070 1.00 92.81 580 TYR A CA 1
ATOM 4354 C C . TYR A 1 580 ? -8.075 -1.947 -13.780 1.00 92.81 580 TYR A C 1
ATOM 4356 O O . TYR A 1 580 ? -9.146 -2.265 -14.299 1.00 92.81 580 TYR A O 1
ATOM 4364 N N . ALA A 1 581 ? -7.968 -0.864 -13.006 1.00 96.50 581 ALA A N 1
ATOM 4365 C CA . ALA A 1 581 ? -9.107 -0.006 -12.677 1.00 96.50 581 ALA A CA 1
ATOM 4366 C C . ALA A 1 581 ? -9.703 0.675 -13.919 1.00 96.50 581 ALA A C 1
ATOM 4368 O O . ALA A 1 581 ? -10.928 0.734 -14.076 1.00 96.50 581 ALA A O 1
ATOM 4369 N N . ARG A 1 582 ? -8.846 1.126 -14.842 1.00 94.19 582 ARG A N 1
ATOM 4370 C CA . ARG A 1 582 ? -9.256 1.737 -16.111 1.00 94.19 582 ARG A CA 1
ATOM 4371 C C . ARG A 1 582 ? -10.012 0.741 -16.987 1.00 94.19 582 ARG A C 1
ATOM 4373 O O . ARG A 1 582 ? -11.063 1.085 -17.522 1.00 94.19 582 ARG A O 1
ATOM 4380 N N . ALA A 1 583 ? -9.558 -0.512 -17.062 1.00 93.19 583 ALA A N 1
ATOM 4381 C CA . ALA A 1 583 ? -10.260 -1.583 -17.774 1.00 93.19 583 ALA A CA 1
ATOM 4382 C C . ALA A 1 583 ? -11.647 -1.899 -17.175 1.00 93.19 583 ALA A C 1
ATOM 4384 O O . ALA A 1 583 ? -12.537 -2.374 -17.883 1.00 93.19 583 ALA A O 1
ATOM 4385 N N . LYS A 1 584 ? -11.865 -1.613 -15.884 1.00 95.69 584 LYS A N 1
ATOM 4386 C CA . LYS A 1 584 ? -13.183 -1.709 -15.228 1.00 95.69 584 LYS A CA 1
ATOM 4387 C C . LYS A 1 584 ? -14.057 -0.462 -15.417 1.00 95.69 584 LYS A C 1
ATOM 4389 O O . LYS A 1 584 ? -15.246 -0.496 -15.097 1.00 95.69 584 LYS A O 1
ATOM 4394 N N . GLY A 1 585 ? -13.508 0.600 -16.002 1.00 94.00 585 GLY A N 1
ATOM 4395 C CA . GLY A 1 585 ? -14.210 1.844 -16.307 1.00 94.00 585 GLY A CA 1
ATOM 4396 C C . GLY A 1 585 ? -14.363 2.792 -15.117 1.00 94.00 585 GLY A C 1
ATOM 4397 O O . GLY A 1 585 ? -15.267 3.621 -15.152 1.00 94.00 585 GLY A O 1
ATOM 4398 N N . ALA A 1 586 ? -13.532 2.657 -14.079 1.00 96.81 586 ALA A N 1
ATOM 4399 C CA . ALA A 1 586 ? -13.497 3.595 -12.957 1.00 96.81 586 ALA A CA 1
ATOM 4400 C C . ALA A 1 586 ? -12.846 4.931 -13.348 1.00 96.81 586 ALA A C 1
ATOM 4402 O O . ALA A 1 586 ? -11.993 4.993 -14.241 1.00 96.81 586 ALA A O 1
ATOM 4403 N N . LEU A 1 587 ? -13.188 6.002 -12.627 1.00 97.94 587 LEU A N 1
ATOM 4404 C CA . LEU A 1 587 ? -12.505 7.285 -12.771 1.00 97.94 587 LEU A CA 1
ATOM 4405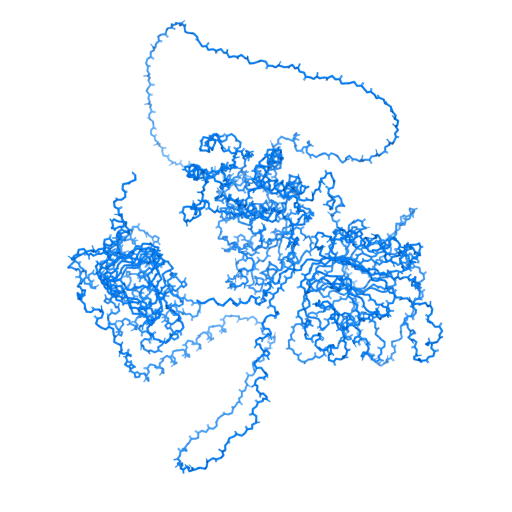 C C . LEU A 1 587 ? -11.128 7.217 -12.096 1.00 97.94 587 LEU A C 1
ATOM 4407 O O . LEU A 1 587 ? -11.009 7.271 -10.876 1.00 97.94 587 LEU A O 1
ATOM 4411 N N . CYS A 1 588 ? -10.074 7.099 -12.897 1.00 98.38 588 CYS A N 1
ATOM 4412 C CA . CYS A 1 588 ? -8.690 7.087 -12.422 1.00 98.38 588 CYS A CA 1
ATOM 4413 C C . CYS A 1 588 ? -8.099 8.498 -12.234 1.00 98.38 588 CYS A C 1
ATOM 4415 O O . CYS A 1 588 ? -8.070 9.278 -13.188 1.00 98.38 588 CYS A O 1
ATOM 4417 N N . VAL A 1 589 ? -7.563 8.782 -11.043 1.00 98.50 589 VAL A N 1
ATOM 4418 C CA . VAL A 1 589 ? -6.917 10.046 -10.651 1.00 98.50 589 VAL A CA 1
ATOM 4419 C C . VAL A 1 589 ? -5.467 9.794 -10.224 1.00 98.50 589 VAL A C 1
ATOM 4421 O O . VAL A 1 589 ? -5.226 8.915 -9.404 1.00 98.50 589 VAL A O 1
ATOM 4424 N N . GLY A 1 590 ? -4.497 10.558 -10.727 1.00 97.94 590 GLY A N 1
ATOM 4425 C CA . GLY A 1 590 ? -3.077 10.418 -10.370 1.00 97.94 590 GLY A CA 1
ATOM 4426 C C . GLY A 1 590 ? -2.587 11.478 -9.382 1.00 97.94 590 GLY A C 1
ATOM 4427 O O . GLY A 1 590 ? -2.713 12.671 -9.648 1.00 97.94 590 GLY A O 1
ATOM 4428 N N . LEU A 1 591 ? -1.976 11.072 -8.266 1.00 98.12 591 LEU A N 1
ATOM 4429 C CA . LEU A 1 591 ? -1.239 11.956 -7.352 1.00 98.12 591 LEU A CA 1
ATOM 4430 C C . LEU A 1 591 ? 0.259 11.652 -7.461 1.00 98.12 591 LEU A C 1
ATOM 4432 O O . LEU A 1 591 ? 0.750 10.686 -6.867 1.00 98.12 591 LEU A O 1
ATOM 4436 N N . THR A 1 592 ? 0.980 12.459 -8.243 1.00 95.94 592 THR A N 1
ATOM 4437 C CA . THR A 1 592 ? 2.376 12.181 -8.624 1.00 95.94 592 THR A CA 1
ATOM 4438 C C . THR A 1 592 ? 3.319 13.352 -8.377 1.00 95.94 592 THR A C 1
ATOM 4440 O O . THR A 1 592 ? 2.879 14.489 -8.230 1.00 95.94 592 THR A O 1
ATOM 4443 N N . ASN A 1 593 ? 4.629 13.099 -8.310 1.00 92.75 593 ASN A N 1
ATOM 4444 C CA . ASN A 1 593 ? 5.654 14.149 -8.194 1.00 92.75 593 ASN A CA 1
ATOM 4445 C C . ASN A 1 593 ? 6.557 14.271 -9.431 1.00 92.75 593 ASN A C 1
ATOM 4447 O O . ASN A 1 593 ? 7.495 15.065 -9.434 1.00 92.75 593 ASN A O 1
ATOM 4451 N N . THR A 1 594 ? 6.288 13.476 -10.467 1.00 81.81 594 THR A N 1
ATOM 4452 C CA . THR A 1 594 ? 7.038 13.490 -11.723 1.00 81.81 594 THR A CA 1
ATOM 4453 C C . THR A 1 594 ? 6.089 13.835 -12.858 1.00 81.81 594 THR A C 1
ATOM 4455 O O . THR A 1 594 ? 5.173 13.071 -13.191 1.00 81.81 594 THR A O 1
ATOM 4458 N N . VAL A 1 595 ? 6.305 15.011 -13.446 1.00 77.75 595 VAL A N 1
ATOM 4459 C CA . VAL A 1 595 ? 5.560 15.496 -14.612 1.00 77.75 595 VAL A CA 1
ATOM 4460 C C . VAL A 1 595 ? 5.771 14.545 -15.788 1.00 77.75 595 VAL A C 1
ATOM 4462 O O . VAL A 1 595 ? 6.891 14.120 -16.057 1.00 77.75 595 VAL A O 1
ATOM 4465 N N . GLY A 1 596 ? 4.686 14.201 -16.483 1.00 72.38 596 GLY A N 1
ATOM 4466 C CA . GLY A 1 596 ? 4.743 13.321 -17.651 1.00 72.38 596 GLY A CA 1
ATOM 4467 C C . GLY A 1 596 ? 5.038 11.852 -17.337 1.00 72.38 596 GLY A C 1
ATOM 4468 O O . GLY A 1 596 ? 5.279 11.094 -18.265 1.00 72.38 596 GLY A O 1
ATOM 4469 N N . SER A 1 597 ? 5.008 11.432 -16.070 1.00 79.56 597 SER A N 1
ATOM 4470 C CA . SER A 1 597 ? 5.137 10.015 -15.700 1.00 79.56 597 SER A CA 1
ATOM 4471 C C . SER A 1 597 ? 4.005 9.145 -16.264 1.00 79.56 597 SER A C 1
ATOM 4473 O O . SER A 1 597 ? 2.926 9.645 -16.600 1.00 79.56 597 SER A O 1
ATOM 4475 N N . ALA A 1 598 ? 4.222 7.830 -16.354 1.00 77.44 598 ALA A N 1
ATOM 4476 C CA . ALA A 1 598 ? 3.243 6.878 -16.875 1.00 77.44 598 ALA A CA 1
ATOM 4477 C C . ALA A 1 598 ? 1.895 6.952 -16.147 1.00 77.44 598 ALA A C 1
ATOM 4479 O O . ALA A 1 598 ? 0.860 7.024 -16.809 1.00 77.44 598 ALA A O 1
ATOM 4480 N N . ILE A 1 599 ? 1.887 7.011 -14.810 1.00 90.19 599 ILE A N 1
ATOM 4481 C CA . ILE A 1 599 ? 0.647 7.180 -14.038 1.00 90.19 599 ILE A CA 1
ATOM 4482 C C . ILE A 1 599 ? -0.017 8.518 -14.378 1.00 90.19 599 ILE A C 1
ATOM 4484 O O . ILE A 1 599 ? -1.209 8.533 -14.663 1.00 90.19 599 ILE A O 1
ATOM 4488 N N . ALA A 1 600 ? 0.737 9.624 -14.413 1.00 88.44 600 ALA A N 1
ATOM 4489 C CA . ALA A 1 600 ? 0.174 10.947 -14.692 1.00 88.44 600 ALA A CA 1
ATOM 4490 C C . ALA A 1 600 ? -0.475 11.039 -16.084 1.00 88.44 600 ALA A C 1
ATOM 4492 O O . ALA A 1 600 ? -1.523 11.665 -16.225 1.00 88.44 600 ALA A O 1
ATOM 4493 N N . ARG A 1 601 ? 0.127 10.408 -17.103 1.00 85.06 601 ARG A N 1
ATOM 4494 C CA . ARG A 1 601 ? -0.406 10.384 -18.478 1.00 85.06 601 ARG A CA 1
ATOM 4495 C C . ARG A 1 601 ? -1.610 9.461 -18.644 1.00 85.06 601 ARG A C 1
ATOM 4497 O O . ARG A 1 601 ? -2.486 9.750 -19.451 1.00 85.06 601 ARG A O 1
ATOM 4504 N N . ASN A 1 602 ? -1.637 8.339 -17.925 1.00 86.50 602 ASN A N 1
ATOM 4505 C CA . ASN A 1 602 ? -2.662 7.307 -18.104 1.00 86.50 602 ASN A CA 1
ATOM 4506 C C . ASN A 1 602 ? -3.893 7.478 -17.198 1.00 86.50 602 ASN A C 1
ATOM 4508 O O . ASN A 1 602 ? -4.870 6.743 -17.360 1.00 86.50 602 ASN A O 1
ATOM 4512 N N . THR A 1 603 ? -3.867 8.426 -16.260 1.00 95.75 603 THR A N 1
ATOM 4513 C CA . THR A 1 603 ? -5.030 8.839 -15.458 1.00 95.75 603 THR A CA 1
ATOM 4514 C C . THR A 1 603 ? -5.883 9.884 -16.177 1.00 95.75 603 THR A C 1
ATOM 4516 O O . THR A 1 603 ? -5.366 10.665 -16.966 1.00 95.75 603 THR A O 1
ATOM 4519 N N . HIS A 1 604 ? -7.184 9.944 -15.875 1.00 97.19 604 HIS A N 1
ATOM 4520 C CA . HIS A 1 604 ? -8.094 10.939 -16.465 1.00 97.19 604 HIS A CA 1
ATOM 4521 C C . HIS A 1 604 ? -7.859 12.347 -15.906 1.00 97.19 604 HIS A C 1
ATOM 4523 O O . HIS A 1 604 ? -8.047 13.336 -16.600 1.00 97.19 604 HIS A O 1
ATOM 4529 N N . ALA A 1 605 ? -7.459 12.422 -14.638 1.00 95.62 605 ALA A N 1
ATOM 4530 C CA . ALA A 1 605 ? -7.232 13.655 -13.899 1.00 95.62 605 ALA A CA 1
ATOM 4531 C C . ALA A 1 605 ? -6.059 13.459 -12.937 1.00 95.62 605 ALA A C 1
ATOM 4533 O O . ALA A 1 605 ? -5.694 12.323 -12.626 1.00 95.62 605 ALA A O 1
ATOM 4534 N N . GLY A 1 606 ? -5.492 14.532 -12.394 1.00 96.00 606 GLY A N 1
ATOM 4535 C CA . GLY A 1 606 ? -4.417 14.365 -11.424 1.00 96.00 606 GLY A CA 1
ATOM 4536 C C . GLY A 1 606 ? -3.956 15.634 -10.734 1.00 96.00 606 GLY A C 1
ATOM 4537 O O . GLY A 1 606 ? -4.276 16.749 -11.136 1.00 96.00 606 GLY A O 1
ATOM 4538 N N . VAL A 1 607 ? -3.176 15.459 -9.672 1.00 96.94 607 VAL A N 1
ATOM 4539 C CA . VAL A 1 607 ? -2.527 16.551 -8.950 1.00 96.94 607 VAL A CA 1
ATOM 4540 C C . VAL A 1 607 ? -1.046 16.242 -8.825 1.00 96.94 607 VAL A C 1
ATOM 4542 O O . VAL A 1 607 ? -0.644 15.276 -8.181 1.00 96.94 607 VAL A O 1
ATOM 4545 N N . HIS A 1 608 ? -0.225 17.110 -9.408 1.00 96.19 608 HIS A N 1
ATOM 4546 C CA . HIS A 1 608 ? 1.209 17.089 -9.167 1.00 96.19 608 HIS A CA 1
ATOM 4547 C C . HIS A 1 608 ? 1.494 17.585 -7.745 1.00 96.19 608 HIS A C 1
ATOM 4549 O O . HIS A 1 608 ? 1.146 18.722 -7.425 1.00 96.19 608 HIS A O 1
ATOM 4555 N N . ILE A 1 609 ? 2.127 16.800 -6.876 1.00 96.06 609 ILE A N 1
ATOM 4556 C CA . ILE A 1 609 ? 2.337 17.221 -5.482 1.00 96.06 609 ILE A CA 1
ATOM 4557 C C . ILE A 1 609 ? 3.297 18.412 -5.374 1.00 96.06 609 ILE A C 1
ATOM 4559 O O . ILE A 1 609 ? 3.129 19.223 -4.478 1.00 96.06 609 ILE A O 1
ATOM 4563 N N . ASN A 1 610 ? 4.179 18.612 -6.361 1.00 90.94 610 ASN A N 1
ATOM 4564 C CA . ASN A 1 610 ? 5.098 19.753 -6.440 1.00 90.94 610 ASN A CA 1
ATOM 4565 C C . ASN A 1 610 ? 6.116 19.800 -5.293 1.00 90.94 610 ASN A C 1
ATOM 4567 O O . ASN A 1 610 ? 6.442 20.870 -4.782 1.00 90.94 610 ASN A O 1
ATOM 4571 N N . ALA A 1 611 ? 6.634 18.627 -4.922 1.00 90.00 611 ALA A N 1
ATOM 4572 C CA . ALA A 1 611 ? 7.621 18.485 -3.862 1.00 90.00 611 ALA A CA 1
ATOM 4573 C C . ALA A 1 611 ? 9.079 18.710 -4.336 1.00 90.00 611 ALA A C 1
ATOM 4575 O O . ALA A 1 611 ? 10.031 18.582 -3.564 1.00 90.00 611 ALA A O 1
ATOM 4576 N N . GLY A 1 612 ? 9.271 19.022 -5.623 1.00 81.31 612 GLY A N 1
ATOM 4577 C CA . GLY A 1 612 ? 10.587 19.064 -6.264 1.00 81.31 612 GLY A CA 1
ATOM 4578 C C . GLY A 1 612 ? 11.211 17.671 -6.410 1.00 81.31 612 GLY A C 1
ATOM 4579 O O . GLY A 1 612 ? 10.599 16.663 -6.058 1.00 81.31 612 GLY A O 1
ATOM 4580 N N . CYS A 1 613 ? 12.433 17.601 -6.941 1.00 80.31 613 CYS A N 1
ATOM 4581 C CA . CYS A 1 613 ? 13.128 16.325 -7.106 1.00 80.31 613 CYS A CA 1
ATOM 4582 C C . CYS A 1 613 ? 13.452 15.696 -5.741 1.00 80.31 613 CYS A C 1
ATOM 4584 O O . CYS A 1 613 ? 13.915 16.390 -4.834 1.00 80.31 613 CYS A O 1
ATOM 4586 N N . GLU A 1 614 ? 13.216 14.391 -5.606 1.00 82.62 614 GLU A N 1
ATOM 4587 C CA . GLU A 1 614 ? 13.559 13.593 -4.424 1.00 82.62 614 GLU A CA 1
ATOM 4588 C C . GLU A 1 614 ? 14.558 12.519 -4.872 1.00 82.62 614 GLU A C 1
ATOM 4590 O O . GLU A 1 614 ? 14.208 11.632 -5.651 1.00 82.62 614 GLU A O 1
ATOM 4595 N N . ILE A 1 615 ? 15.808 12.662 -4.440 1.00 76.50 615 ILE A N 1
ATOM 4596 C CA . ILE A 1 615 ? 16.965 11.843 -4.808 1.00 76.50 615 ILE A CA 1
ATOM 4597 C C . ILE A 1 615 ? 17.210 10.751 -3.762 1.00 76.50 615 ILE A C 1
ATOM 4599 O O . ILE A 1 615 ? 17.533 9.624 -4.136 1.00 76.50 615 ILE A O 1
ATOM 4603 N N . GLY A 1 616 ? 17.037 11.056 -2.470 1.00 75.69 616 GLY A N 1
ATOM 4604 C CA . GLY A 1 616 ? 17.225 10.084 -1.393 1.00 75.69 616 GLY A CA 1
ATOM 4605 C C . GLY A 1 616 ? 16.312 8.869 -1.573 1.00 75.69 616 GLY A C 1
ATOM 4606 O O . GLY A 1 616 ? 15.110 9.025 -1.791 1.00 75.69 616 GLY A O 1
ATOM 4607 N N . VAL A 1 617 ? 16.862 7.648 -1.501 1.00 77.38 617 VAL A N 1
ATOM 4608 C CA . VAL A 1 617 ? 16.089 6.411 -1.740 1.00 77.38 617 VAL A CA 1
ATOM 4609 C C . VAL A 1 617 ? 14.868 6.326 -0.817 1.00 77.38 617 VAL A C 1
ATOM 4611 O O . VAL A 1 617 ? 13.753 6.074 -1.283 1.00 77.38 617 VAL A O 1
ATOM 4614 N N . ALA A 1 618 ? 15.054 6.605 0.474 1.00 89.44 618 ALA A N 1
ATOM 4615 C CA . ALA A 1 618 ? 13.964 6.685 1.435 1.00 89.44 618 ALA A CA 1
ATOM 4616 C C . ALA A 1 618 ? 13.158 7.980 1.235 1.00 89.44 618 ALA A C 1
ATOM 4618 O O . ALA A 1 618 ? 13.671 9.079 1.420 1.00 89.44 618 ALA A O 1
ATOM 4619 N N . SER A 1 619 ? 11.871 7.852 0.896 1.00 94.88 619 SER A N 1
ATOM 4620 C CA . SER A 1 619 ? 10.997 9.016 0.688 1.00 94.88 619 SER A CA 1
ATOM 4621 C C . SER A 1 619 ? 10.769 9.812 1.979 1.00 94.88 619 SER A C 1
ATOM 4623 O O . SER A 1 619 ? 10.587 9.212 3.041 1.00 94.88 619 SER A O 1
ATOM 4625 N N . THR A 1 620 ? 10.772 11.147 1.882 1.00 97.69 620 THR A N 1
ATOM 4626 C CA . THR A 1 620 ? 10.633 12.071 3.022 1.00 97.69 620 THR A CA 1
ATOM 4627 C C . THR A 1 620 ? 9.657 13.203 2.699 1.00 97.69 620 THR A C 1
ATOM 4629 O O . THR A 1 620 ? 8.508 13.182 3.140 1.00 97.69 620 THR A O 1
ATOM 4632 N N . LYS A 1 621 ? 10.070 14.171 1.879 1.00 96.69 621 LYS A N 1
ATOM 4633 C CA . LYS A 1 621 ? 9.264 15.340 1.509 1.00 96.69 621 LYS A CA 1
ATOM 4634 C C . LYS A 1 621 ? 8.101 15.008 0.575 1.00 96.69 621 LYS A C 1
ATOM 4636 O O . LYS A 1 621 ? 7.093 15.720 0.568 1.00 96.69 621 LYS A O 1
ATOM 4641 N N . ALA A 1 622 ? 8.190 13.913 -0.185 1.00 96.19 622 ALA A N 1
ATOM 4642 C CA . ALA A 1 622 ? 7.050 13.435 -0.959 1.00 96.19 622 ALA A CA 1
ATOM 4643 C C . ALA A 1 622 ? 5.943 12.860 -0.059 1.00 96.19 622 ALA A C 1
ATOM 4645 O O . ALA A 1 622 ? 4.778 13.139 -0.327 1.00 96.19 622 ALA A O 1
ATOM 4646 N N . TYR A 1 623 ? 6.272 12.152 1.032 1.00 98.50 623 TYR A N 1
ATOM 4647 C CA . TYR A 1 623 ? 5.286 11.645 2.004 1.00 98.50 623 TYR A CA 1
ATOM 4648 C C . TYR A 1 623 ? 4.443 12.776 2.602 1.00 98.50 623 TYR A C 1
ATOM 4650 O O . TYR A 1 623 ? 3.212 12.748 2.551 1.00 98.50 623 TYR A O 1
ATOM 4658 N N . THR A 1 624 ? 5.101 13.816 3.117 1.00 98.38 624 THR A N 1
ATOM 4659 C CA . THR A 1 624 ? 4.418 14.961 3.730 1.00 98.38 624 THR A CA 1
ATOM 4660 C C . THR A 1 624 ? 3.588 15.740 2.713 1.00 98.38 624 THR A C 1
ATOM 4662 O O . THR A 1 624 ? 2.432 16.072 2.984 1.00 98.38 624 THR A O 1
ATOM 4665 N N . SER A 1 625 ? 4.111 15.947 1.504 1.00 98.44 625 SER A N 1
ATOM 4666 C CA . SER A 1 625 ? 3.382 16.620 0.421 1.00 98.44 625 SER A CA 1
ATOM 4667 C C . SER A 1 625 ? 2.176 15.813 -0.082 1.00 98.44 625 SER A C 1
ATOM 4669 O O . SER A 1 625 ? 1.129 16.392 -0.373 1.00 98.44 625 SER A O 1
ATOM 4671 N N . GLN A 1 626 ? 2.276 14.479 -0.144 1.00 98.56 626 GLN A N 1
ATOM 4672 C CA . GLN A 1 626 ? 1.157 13.595 -0.494 1.00 98.56 626 GLN A CA 1
ATOM 4673 C C . GLN A 1 626 ? 0.002 13.734 0.503 1.00 98.56 626 GLN A C 1
ATOM 4675 O O . GLN A 1 626 ? -1.143 13.901 0.078 1.00 98.56 626 GLN A O 1
ATOM 4680 N N . ILE A 1 627 ? 0.290 13.732 1.811 1.00 98.62 627 ILE A N 1
ATOM 4681 C CA . ILE A 1 627 ? -0.730 13.946 2.852 1.00 98.62 627 ILE A CA 1
ATOM 4682 C C . ILE A 1 627 ? -1.405 15.305 2.660 1.00 98.62 627 ILE A C 1
ATOM 4684 O O . ILE A 1 627 ? -2.631 15.378 2.610 1.00 98.62 627 ILE A O 1
ATOM 4688 N N . VAL A 1 628 ? -0.621 16.374 2.481 1.00 98.56 628 VAL A N 1
ATOM 4689 C CA . VAL A 1 628 ? -1.148 17.735 2.287 1.00 98.56 628 VAL A CA 1
ATOM 4690 C C . VAL A 1 628 ? -2.055 17.817 1.055 1.00 98.56 628 VAL A C 1
ATOM 4692 O O . VAL A 1 628 ? -3.139 18.394 1.135 1.00 98.56 628 VAL A O 1
ATOM 4695 N N . VAL A 1 629 ? -1.678 17.202 -0.072 1.00 98.44 629 VAL A N 1
ATOM 4696 C CA . VAL A 1 629 ? -2.535 17.154 -1.270 1.00 98.44 629 VAL A CA 1
ATOM 4697 C C . VAL A 1 629 ? -3.827 16.384 -1.024 1.00 98.44 629 VAL A C 1
ATOM 4699 O O . VAL A 1 629 ? -4.885 16.851 -1.441 1.00 98.44 629 VAL A O 1
ATOM 4702 N N . MET A 1 630 ? -3.781 15.242 -0.336 1.00 98.50 630 MET A N 1
ATOM 4703 C CA . MET A 1 630 ? -4.989 14.468 -0.032 1.00 98.50 630 MET A CA 1
ATOM 4704 C C . MET A 1 630 ? -5.917 15.193 0.949 1.00 98.50 630 MET A C 1
ATOM 4706 O O . MET A 1 630 ? -7.135 15.145 0.781 1.00 98.50 630 MET A O 1
ATOM 4710 N N . VAL A 1 631 ? -5.371 15.940 1.913 1.00 98.31 631 VAL A N 1
ATOM 4711 C CA . VAL A 1 631 ? -6.164 16.820 2.786 1.00 98.31 631 VAL A CA 1
ATOM 4712 C C . VAL A 1 631 ? -6.791 17.963 1.979 1.00 98.31 631 VAL A C 1
ATOM 4714 O O . VAL A 1 631 ? -7.987 18.213 2.111 1.00 98.31 631 VAL A O 1
ATOM 4717 N N . MET A 1 632 ? -6.047 18.609 1.072 1.00 97.88 632 MET A N 1
ATOM 4718 C CA . MET A 1 632 ? -6.624 19.604 0.153 1.00 97.88 632 MET A CA 1
ATOM 4719 C C . MET A 1 632 ? -7.711 18.998 -0.745 1.00 97.88 632 MET A C 1
ATOM 4721 O O . MET A 1 632 ? -8.731 19.640 -0.988 1.00 97.88 632 MET A O 1
ATOM 4725 N N . MET A 1 633 ? -7.536 17.758 -1.207 1.00 97.06 633 MET A N 1
ATOM 4726 C CA . MET A 1 633 ? -8.547 17.036 -1.982 1.00 97.06 633 MET A CA 1
ATOM 4727 C C . MET A 1 633 ? -9.815 16.808 -1.155 1.00 97.06 633 MET A C 1
ATOM 4729 O O . MET A 1 633 ? -10.909 17.104 -1.632 1.00 97.06 633 MET A O 1
ATOM 4733 N N . ALA A 1 634 ? -9.687 16.382 0.103 1.00 96.62 634 ALA A N 1
ATOM 4734 C CA . ALA A 1 634 ? -10.816 16.237 1.021 1.00 96.62 634 ALA A CA 1
ATOM 4735 C C . ALA A 1 634 ? -11.541 17.578 1.271 1.00 96.62 634 ALA A C 1
ATOM 4737 O O . ALA A 1 634 ? -12.774 17.639 1.275 1.00 96.62 634 ALA A O 1
ATOM 4738 N N . LEU A 1 635 ? -10.792 18.677 1.419 1.00 96.12 635 LEU A N 1
ATOM 4739 C CA . LEU A 1 635 ? -11.343 20.028 1.580 1.00 96.12 635 LEU A CA 1
ATOM 4740 C C . LEU A 1 635 ? -12.067 20.536 0.325 1.00 96.12 635 LEU A C 1
ATOM 4742 O O . LEU A 1 635 ? -13.080 21.227 0.457 1.00 96.12 635 LEU A O 1
ATOM 4746 N N . ALA A 1 636 ? -11.566 20.215 -0.871 1.00 94.19 636 ALA A N 1
ATOM 4747 C CA . ALA A 1 636 ? -12.197 20.571 -2.142 1.00 94.19 636 ALA A CA 1
ATOM 4748 C C . ALA A 1 636 ? -13.494 19.775 -2.372 1.00 94.19 636 ALA A C 1
ATOM 4750 O O . ALA A 1 636 ? -14.524 20.333 -2.747 1.00 94.19 636 ALA A O 1
ATOM 4751 N N . LEU A 1 637 ? -13.476 18.473 -2.077 1.00 93.31 637 LEU A N 1
ATOM 4752 C CA . LEU A 1 637 ? -14.641 17.601 -2.243 1.00 93.31 637 LEU A CA 1
ATOM 4753 C C . LEU A 1 637 ? -15.774 17.914 -1.257 1.00 93.31 637 LEU A C 1
ATOM 4755 O O . LEU A 1 637 ? -16.934 17.701 -1.594 1.00 93.31 637 LEU A O 1
ATOM 4759 N N . SER A 1 638 ? -15.452 18.454 -0.079 1.00 93.31 638 SER A N 1
ATOM 4760 C CA . SER A 1 638 ? -16.414 18.827 0.971 1.00 93.31 638 SER A CA 1
ATOM 4761 C C . SER A 1 638 ? -16.898 20.284 0.907 1.00 93.31 638 SER A C 1
ATOM 4763 O O . SER A 1 638 ? -17.553 20.754 1.838 1.00 93.31 638 SER A O 1
ATOM 4765 N N . ALA A 1 639 ? -16.564 21.026 -0.155 1.00 87.75 639 ALA A N 1
ATOM 4766 C CA . ALA A 1 639 ? -16.775 22.473 -0.225 1.00 87.75 639 ALA A CA 1
ATOM 4767 C C . ALA A 1 639 ? -18.240 22.934 -0.136 1.00 87.75 639 ALA A C 1
ATOM 4769 O O . ALA A 1 639 ? -18.497 24.043 0.330 1.00 87.75 639 ALA A O 1
ATOM 4770 N N . ASP A 1 640 ? -19.187 22.093 -0.539 1.00 85.19 640 ASP A N 1
ATOM 4771 C CA . ASP A 1 640 ? -20.628 22.356 -0.529 1.00 85.19 640 ASP A CA 1
ATOM 4772 C C . ASP A 1 640 ? -21.320 21.973 0.795 1.00 85.19 640 ASP A C 1
ATOM 4774 O O . ASP A 1 640 ? -22.513 22.227 0.984 1.00 85.19 640 ASP A O 1
ATOM 4778 N N . ARG A 1 641 ? -20.582 21.409 1.761 1.00 86.25 641 ARG A N 1
ATOM 4779 C CA . ARG A 1 641 ? -21.137 20.929 3.034 1.00 86.25 641 ARG A CA 1
ATOM 4780 C C . ARG A 1 641 ? -21.114 21.998 4.114 1.00 86.25 641 ARG A C 1
ATOM 4782 O O . ARG A 1 641 ? -20.128 22.172 4.828 1.00 86.25 641 ARG A O 1
ATOM 4789 N N . VAL A 1 642 ? -22.261 22.646 4.311 1.00 85.75 642 VAL A N 1
ATOM 4790 C CA . VAL A 1 642 ? -22.444 23.701 5.326 1.00 85.75 642 VAL A CA 1
ATOM 4791 C C . VAL A 1 642 ? -22.080 23.228 6.740 1.00 85.75 642 VAL A C 1
ATOM 4793 O O . VAL A 1 642 ? -21.428 23.965 7.476 1.00 85.75 642 VAL A O 1
ATOM 4796 N N . SER A 1 643 ? -22.435 21.993 7.113 1.00 87.56 643 SER A N 1
ATOM 4797 C CA . SER A 1 643 ? -22.149 21.432 8.445 1.00 87.56 643 SER A CA 1
ATOM 4798 C C . SER A 1 643 ? -20.657 21.263 8.740 1.00 87.56 643 SER A C 1
ATOM 4800 O O . SER A 1 643 ? -20.267 21.270 9.902 1.00 87.56 643 SER A O 1
ATOM 4802 N N . GLN A 1 644 ? -19.820 21.146 7.705 1.00 88.00 644 GLN A N 1
ATOM 4803 C CA . GLN A 1 644 ? -18.374 20.958 7.835 1.00 88.00 644 GLN A CA 1
ATOM 4804 C C . GLN A 1 644 ? -17.597 22.276 7.743 1.00 88.00 644 GLN A C 1
ATOM 4806 O O . GLN A 1 644 ? -16.377 22.274 7.882 1.00 88.00 644 GLN A O 1
ATOM 4811 N N . GLN A 1 645 ? -18.262 23.417 7.525 1.00 88.25 645 GLN A N 1
ATOM 4812 C CA . GLN A 1 645 ? -17.564 24.663 7.214 1.00 88.25 645 GLN A CA 1
ATOM 4813 C C . GLN A 1 645 ? -16.605 25.105 8.327 1.00 88.25 645 GLN A C 1
ATOM 4815 O O . GLN A 1 645 ? -15.482 25.484 8.021 1.00 88.25 645 GLN A O 1
ATOM 4820 N N . ALA A 1 646 ? -17.001 25.021 9.601 1.00 89.75 646 ALA A N 1
ATOM 4821 C CA . ALA A 1 646 ? -16.130 25.406 10.717 1.00 89.75 646 ALA A CA 1
ATOM 4822 C C . ALA A 1 646 ? -14.858 24.541 10.784 1.00 89.75 646 ALA A C 1
ATOM 4824 O O . ALA A 1 646 ? -13.757 25.073 10.892 1.00 89.75 646 ALA A O 1
ATOM 4825 N N . HIS A 1 647 ? -15.007 23.222 10.634 1.00 92.12 647 HIS A N 1
ATOM 4826 C CA . HIS A 1 647 ? -13.882 22.289 10.648 1.00 92.12 647 HIS A CA 1
ATOM 4827 C C . HIS A 1 647 ? -12.975 22.455 9.419 1.00 92.12 647 HIS A C 1
ATOM 4829 O O . HIS A 1 647 ? -11.753 22.421 9.526 1.00 92.12 647 HIS A O 1
ATOM 4835 N N . ARG A 1 648 ? -13.550 22.720 8.239 1.00 94.31 648 ARG A N 1
ATOM 4836 C CA . ARG A 1 648 ? -12.773 23.042 7.032 1.00 94.31 648 ARG A CA 1
ATOM 4837 C C . ARG A 1 648 ? -11.911 24.285 7.232 1.00 94.31 648 ARG A C 1
ATOM 4839 O O . ARG A 1 648 ? -10.751 24.281 6.836 1.00 94.31 648 ARG A O 1
ATOM 4846 N N . GLU A 1 649 ? -12.467 25.338 7.825 1.00 93.44 649 GLU A N 1
ATOM 4847 C CA . GLU A 1 649 ? -11.734 26.579 8.097 1.00 93.44 649 GLU A CA 1
ATOM 4848 C C . GLU A 1 649 ? -10.585 26.352 9.087 1.00 93.44 649 GLU A C 1
ATOM 4850 O O . GLU A 1 649 ? -9.473 26.786 8.811 1.00 93.44 649 GLU A O 1
ATOM 4855 N N . GLU A 1 650 ? -10.814 25.587 10.158 1.00 94.75 650 GLU A N 1
ATOM 4856 C CA . GLU A 1 650 ? -9.767 25.176 11.106 1.00 94.75 650 GLU A CA 1
ATOM 4857 C C . GLU A 1 650 ? -8.599 24.458 10.404 1.00 94.75 650 GLU A C 1
ATOM 4859 O O . GLU A 1 650 ? -7.434 24.791 10.627 1.00 94.75 650 GLU A O 1
ATOM 4864 N N . ILE A 1 651 ? -8.891 23.505 9.511 1.00 96.62 651 ILE A N 1
ATOM 4865 C CA . ILE A 1 651 ? -7.856 22.782 8.757 1.00 96.62 651 ILE A CA 1
ATOM 4866 C C . ILE A 1 651 ? -7.118 23.724 7.797 1.00 96.62 651 ILE A C 1
ATOM 4868 O O . ILE A 1 651 ? -5.897 23.640 7.679 1.00 96.62 651 ILE A O 1
ATOM 4872 N N . ILE A 1 652 ? -7.825 24.626 7.108 1.00 95.94 652 ILE A N 1
ATOM 4873 C CA . ILE A 1 652 ? -7.206 25.589 6.181 1.00 95.94 652 ILE A CA 1
ATOM 4874 C C . ILE A 1 652 ? -6.285 26.559 6.930 1.00 95.94 652 ILE A C 1
ATOM 4876 O O . ILE A 1 652 ? -5.195 26.861 6.443 1.00 95.94 652 ILE A O 1
ATOM 4880 N N . ASP A 1 653 ? -6.681 27.021 8.112 1.00 93.81 653 ASP A N 1
ATOM 4881 C CA . ASP A 1 653 ? -5.832 27.865 8.952 1.00 93.81 653 ASP A CA 1
ATOM 4882 C C . ASP A 1 653 ? -4.613 27.069 9.459 1.00 93.81 653 ASP A C 1
ATOM 4884 O O . ASP A 1 653 ? -3.484 27.567 9.422 1.00 93.81 653 ASP A O 1
ATOM 4888 N N . GLY A 1 654 ? -4.803 25.791 9.808 1.00 96.00 654 GLY A N 1
ATOM 4889 C CA . GLY A 1 654 ? -3.720 24.856 10.127 1.00 96.00 654 GLY A CA 1
ATOM 4890 C C . GLY A 1 654 ? -2.730 24.640 8.976 1.00 96.00 654 GLY A C 1
ATOM 4891 O O . GLY A 1 654 ? -1.521 24.622 9.206 1.00 96.00 654 GLY A O 1
ATOM 4892 N N . LEU A 1 655 ? -3.202 24.555 7.725 1.00 96.81 655 LEU A N 1
ATOM 4893 C CA . LEU A 1 655 ? -2.343 24.509 6.532 1.00 96.81 655 LEU A CA 1
ATOM 4894 C C . LEU A 1 655 ? -1.468 25.770 6.414 1.00 96.81 655 LEU A C 1
ATOM 4896 O O . LEU A 1 655 ? -0.320 25.679 5.982 1.00 96.81 655 LEU A O 1
ATOM 4900 N N . GLY A 1 656 ? -1.974 26.932 6.838 1.00 94.00 656 GLY A N 1
ATOM 4901 C CA . GLY A 1 656 ? -1.207 28.181 6.874 1.00 94.00 656 GLY A CA 1
ATOM 4902 C C . GLY A 1 656 ? -0.089 28.171 7.922 1.00 94.00 656 GLY A C 1
ATOM 4903 O O . GLY A 1 656 ? 0.978 28.739 7.694 1.00 94.00 656 GLY A O 1
ATOM 4904 N N . GLN A 1 657 ? -0.303 27.483 9.046 1.00 95.56 657 GLN A N 1
ATOM 4905 C CA . GLN A 1 657 ? 0.664 27.353 10.146 1.00 95.56 657 GLN A CA 1
ATOM 4906 C C . GLN A 1 657 ? 1.682 26.222 9.929 1.00 95.56 657 GLN A C 1
ATOM 4908 O O . GLN A 1 657 ? 2.779 26.251 10.495 1.00 95.56 657 GLN A O 1
ATOM 4913 N N . LEU A 1 658 ? 1.346 25.237 9.093 1.00 96.25 658 LEU A N 1
ATOM 4914 C CA . LEU A 1 658 ? 2.119 24.015 8.877 1.00 96.25 658 LEU A CA 1
ATOM 4915 C C . LEU A 1 658 ? 3.610 24.247 8.539 1.00 96.25 658 LEU A C 1
ATOM 4917 O O . LEU A 1 658 ? 4.448 23.589 9.157 1.00 96.25 658 LEU A O 1
ATOM 4921 N N . PRO A 1 659 ? 4.008 25.196 7.664 1.00 93.81 659 PRO A N 1
ATOM 4922 C CA . PRO A 1 659 ? 5.427 25.462 7.402 1.00 93.81 659 PRO A CA 1
ATOM 4923 C C . PRO A 1 659 ? 6.194 25.940 8.644 1.00 93.81 659 PRO A C 1
ATOM 4925 O O . PRO A 1 659 ? 7.337 25.541 8.862 1.00 93.81 659 PRO A O 1
ATOM 4928 N N . CYS A 1 660 ? 5.571 26.771 9.487 1.00 93.25 660 CYS A N 1
ATOM 4929 C CA . CYS A 1 660 ? 6.173 27.223 10.743 1.00 93.25 660 CYS A CA 1
ATOM 4930 C C . CYS A 1 660 ? 6.334 26.053 11.726 1.00 93.25 660 CYS A C 1
ATOM 4932 O O . CYS A 1 660 ? 7.413 25.862 12.290 1.00 93.25 660 CYS A O 1
ATOM 4934 N N . ALA A 1 661 ? 5.302 25.215 11.857 1.00 96.38 661 ALA A N 1
ATOM 4935 C CA . ALA A 1 661 ? 5.341 24.023 12.701 1.00 96.38 661 ALA A CA 1
ATOM 4936 C C . ALA A 1 661 ? 6.438 23.030 12.268 1.00 96.38 661 ALA A C 1
ATOM 4938 O O . ALA A 1 661 ? 7.158 22.498 13.112 1.00 96.38 661 ALA A O 1
ATOM 4939 N N . LEU A 1 662 ? 6.637 22.834 10.960 1.00 97.25 662 LEU A N 1
ATOM 4940 C CA . LEU A 1 662 ? 7.726 22.005 10.432 1.00 97.25 662 LEU A CA 1
ATOM 4941 C C . LEU A 1 662 ? 9.107 22.580 10.774 1.00 97.25 662 LEU A C 1
ATOM 4943 O O . LEU A 1 662 ? 9.984 21.834 11.200 1.00 97.25 662 LEU A O 1
ATOM 4947 N N . ARG A 1 663 ? 9.302 23.904 10.673 1.00 96.44 663 ARG A N 1
ATOM 4948 C CA . ARG A 1 663 ? 10.560 24.548 11.104 1.00 96.44 663 ARG A CA 1
ATOM 4949 C C . ARG A 1 663 ? 10.824 24.356 12.591 1.00 96.44 663 ARG A C 1
ATOM 4951 O O . ARG A 1 663 ? 11.968 24.137 12.976 1.00 96.44 663 ARG A O 1
ATOM 4958 N N . ALA A 1 664 ? 9.791 24.440 13.424 1.00 95.88 664 ALA A N 1
ATOM 4959 C CA . ALA A 1 664 ? 9.922 24.174 14.851 1.00 95.88 664 ALA A CA 1
ATOM 4960 C C . ALA A 1 664 ? 10.285 22.703 15.121 1.00 95.88 664 ALA A C 1
ATOM 4962 O O . ALA A 1 664 ? 11.213 22.450 15.884 1.00 95.88 664 ALA A O 1
ATOM 4963 N N . ALA A 1 665 ? 9.665 21.744 14.425 1.00 97.25 665 ALA A N 1
ATOM 4964 C CA . ALA A 1 665 ? 10.025 20.329 14.533 1.00 97.25 665 ALA A CA 1
ATOM 4965 C C . ALA A 1 665 ? 11.465 20.035 14.065 1.00 97.25 665 ALA A C 1
ATOM 4967 O O . ALA A 1 665 ? 12.161 19.244 14.695 1.00 97.25 665 ALA A O 1
ATOM 4968 N N . LEU A 1 666 ? 11.957 20.708 13.018 1.00 97.38 666 LEU A N 1
ATOM 4969 C CA . LEU A 1 666 ? 13.350 20.580 12.559 1.00 97.38 666 LEU A CA 1
ATOM 4970 C C . LEU A 1 666 ? 14.373 21.074 13.596 1.00 97.38 666 LEU A C 1
ATOM 4972 O O . LEU A 1 666 ? 15.491 20.566 13.641 1.00 97.38 666 LEU A O 1
ATOM 4976 N N . ARG A 1 667 ? 14.009 22.017 14.480 1.00 97.31 667 ARG A N 1
ATOM 4977 C CA . ARG A 1 667 ? 14.893 22.468 15.579 1.00 97.31 667 ARG A CA 1
ATOM 4978 C C . ARG A 1 667 ? 15.149 21.380 16.627 1.00 97.31 667 ARG A C 1
ATOM 4980 O O . ARG A 1 667 ? 16.065 21.531 17.431 1.00 97.31 667 ARG A O 1
ATOM 4987 N N . LEU A 1 668 ? 14.384 20.285 16.606 1.00 96.94 668 LEU A N 1
ATOM 4988 C CA . LEU A 1 668 ? 14.590 19.125 17.475 1.00 96.94 668 LEU A CA 1
ATOM 4989 C C . LEU A 1 668 ? 15.775 18.250 17.033 1.00 96.94 668 LEU A C 1
ATOM 4991 O O . LEU A 1 668 ? 16.093 17.292 17.733 1.00 96.94 668 LEU A O 1
ATOM 4995 N N . ASP A 1 669 ? 16.444 18.565 15.917 1.00 97.50 669 ASP A N 1
ATOM 4996 C CA . ASP A 1 669 ? 17.553 17.782 15.354 1.00 97.50 669 ASP A CA 1
ATOM 4997 C C . ASP A 1 669 ? 18.605 17.362 16.392 1.00 97.50 669 ASP A C 1
ATOM 4999 O O . ASP A 1 669 ? 18.925 16.179 16.504 1.00 97.50 669 ASP A O 1
ATOM 5003 N N . THR A 1 670 ? 19.084 18.301 17.214 1.00 96.69 670 THR A N 1
ATOM 5004 C CA . THR A 1 670 ? 20.076 18.011 18.261 1.00 96.69 670 THR A CA 1
ATOM 5005 C C . THR A 1 670 ? 19.540 17.015 19.291 1.00 96.69 670 THR A C 1
ATOM 5007 O O . THR A 1 670 ? 20.212 16.041 19.620 1.00 96.69 670 THR A O 1
ATOM 5010 N N . GLN A 1 671 ? 18.302 17.207 19.758 1.00 97.44 671 GLN A N 1
ATOM 5011 C CA . GLN A 1 671 ? 17.669 16.309 20.728 1.00 97.44 671 GLN A CA 1
ATOM 5012 C C . GLN A 1 671 ? 17.477 14.901 20.143 1.00 97.44 671 GLN A C 1
ATOM 5014 O O . GLN A 1 671 ? 17.691 13.896 20.824 1.00 97.44 671 GLN A O 1
ATOM 5019 N N . VAL A 1 672 ? 17.073 14.821 18.876 1.00 97.94 672 VAL A N 1
ATOM 5020 C CA . VAL A 1 672 ? 16.860 13.556 18.170 1.00 97.94 672 VAL A CA 1
ATOM 5021 C C . VAL A 1 672 ? 18.187 12.837 17.913 1.00 97.94 672 VAL A C 1
ATOM 5023 O O . VAL A 1 672 ? 18.246 11.615 18.032 1.00 97.94 672 VAL A O 1
ATOM 5026 N N . ARG A 1 673 ? 19.273 13.566 17.642 1.00 97.75 673 ARG A N 1
ATOM 5027 C CA . ARG A 1 673 ? 20.628 13.006 17.528 1.00 97.75 673 ARG A CA 1
ATOM 5028 C C . ARG A 1 673 ? 21.122 12.409 18.848 1.00 97.75 673 ARG A C 1
ATOM 5030 O O . ARG A 1 673 ? 21.691 11.313 18.858 1.00 97.75 673 ARG A O 1
ATOM 5037 N N . ASP A 1 674 ? 20.855 13.077 19.968 1.00 97.44 674 ASP A N 1
ATOM 5038 C CA . ASP A 1 674 ? 21.162 12.547 21.302 1.00 97.44 674 ASP A CA 1
ATOM 5039 C C . ASP A 1 674 ? 20.356 11.278 21.598 1.00 97.44 674 ASP A C 1
ATOM 5041 O O . ASP A 1 674 ? 20.879 10.320 22.171 1.00 97.44 674 ASP A O 1
ATOM 5045 N N . LEU A 1 675 ? 19.086 11.241 21.183 1.00 96.81 675 LEU A N 1
ATOM 5046 C CA . LEU A 1 675 ? 18.256 10.043 21.274 1.00 96.81 675 LEU A CA 1
ATOM 5047 C C . LEU A 1 675 ? 18.804 8.907 20.395 1.00 96.81 675 LEU A C 1
ATOM 5049 O O . LEU A 1 675 ? 18.946 7.785 20.877 1.00 96.81 675 LEU A O 1
ATOM 5053 N N . ALA A 1 676 ? 19.165 9.191 19.143 1.00 97.69 676 ALA A N 1
ATOM 5054 C CA . ALA A 1 676 ? 19.761 8.217 18.232 1.00 97.69 676 ALA A CA 1
ATOM 5055 C C . ALA A 1 676 ? 21.050 7.618 18.815 1.00 97.69 676 ALA A C 1
ATOM 5057 O O . ALA A 1 676 ? 21.261 6.412 18.739 1.00 97.69 676 ALA A O 1
ATOM 5058 N N . THR A 1 677 ? 21.866 8.430 19.492 1.00 97.38 677 THR A N 1
ATOM 5059 C CA . THR A 1 677 ? 23.083 7.966 20.179 1.00 97.38 677 THR A CA 1
ATOM 5060 C C . THR A 1 677 ? 22.782 6.933 21.266 1.00 97.38 677 THR A C 1
ATOM 5062 O O . THR A 1 677 ? 23.555 5.994 21.435 1.00 97.38 677 THR A O 1
ATOM 5065 N N . ARG A 1 678 ? 21.646 7.054 21.966 1.00 95.00 678 ARG A N 1
ATOM 5066 C CA . ARG A 1 678 ? 21.204 6.082 22.985 1.00 95.00 678 ARG A CA 1
ATOM 5067 C C . ARG A 1 678 ? 20.616 4.807 22.387 1.00 95.00 678 ARG A C 1
ATOM 5069 O O . ARG A 1 678 ? 20.588 3.790 23.068 1.00 95.00 678 ARG A O 1
ATOM 5076 N N . LEU A 1 679 ? 20.109 4.879 21.158 1.00 96.00 679 LEU A N 1
ATOM 5077 C CA . LEU A 1 679 ? 19.436 3.775 20.470 1.00 96.00 679 LEU A CA 1
ATOM 5078 C C . LEU A 1 679 ? 20.332 3.067 19.441 1.00 96.00 679 LEU A C 1
ATOM 5080 O O . LEU A 1 679 ? 19.937 2.043 18.889 1.00 96.00 679 LEU A O 1
ATOM 5084 N N . LYS A 1 680 ? 21.534 3.588 19.158 1.00 95.31 680 LYS A N 1
ATOM 5085 C CA . LYS A 1 680 ? 22.391 3.099 18.067 1.00 95.31 680 LYS A CA 1
ATOM 5086 C C . LYS A 1 680 ? 22.753 1.617 18.195 1.00 95.31 680 LYS A C 1
ATOM 5088 O O . LYS A 1 680 ? 22.905 0.966 17.167 1.00 95.31 680 LYS A O 1
ATOM 5093 N N . ASP A 1 681 ? 22.853 1.088 19.413 1.00 94.25 681 ASP A N 1
ATOM 5094 C CA . ASP A 1 681 ? 23.280 -0.292 19.678 1.00 94.25 681 ASP A CA 1
ATOM 5095 C C . ASP A 1 681 ? 22.091 -1.281 19.745 1.00 94.25 681 ASP A C 1
ATOM 5097 O O . ASP A 1 681 ? 22.279 -2.498 19.733 1.00 94.25 681 ASP A O 1
ATOM 5101 N N . GLU A 1 682 ? 20.854 -0.771 19.738 1.00 94.81 682 GLU A N 1
ATOM 5102 C CA . GLU A 1 682 ? 19.629 -1.565 19.892 1.00 94.81 682 GLU A CA 1
ATOM 5103 C C . GLU A 1 682 ? 19.292 -2.368 18.633 1.00 94.81 682 GLU A C 1
ATOM 5105 O O . GLU A 1 682 ? 19.362 -1.869 17.515 1.00 94.81 682 GLU A O 1
ATOM 5110 N N . GLN A 1 683 ? 18.871 -3.622 18.766 1.00 93.94 683 GLN A N 1
ATOM 5111 C CA . GLN A 1 683 ? 18.554 -4.439 17.583 1.00 93.94 683 GLN A CA 1
ATOM 5112 C C . GLN A 1 683 ? 17.115 -4.270 17.102 1.00 93.94 683 GLN A C 1
ATOM 5114 O O . GLN A 1 683 ? 16.825 -4.521 15.930 1.00 93.94 683 GLN A O 1
ATOM 5119 N N . SER A 1 684 ? 16.210 -3.863 17.989 1.00 95.50 684 SER A N 1
ATOM 5120 C CA . SER A 1 684 ? 14.788 -3.733 17.689 1.00 95.50 684 SER A CA 1
ATOM 5121 C C . SER A 1 684 ? 14.203 -2.441 18.243 1.00 95.50 684 SER A C 1
ATOM 5123 O O . SER A 1 684 ? 14.698 -1.924 19.238 1.00 95.50 684 SER A O 1
ATOM 5125 N N . LEU A 1 685 ? 13.156 -1.930 17.593 1.00 96.31 685 LEU A N 1
ATOM 5126 C CA . LEU A 1 685 ? 12.397 -0.754 18.021 1.00 96.31 685 LEU A CA 1
ATOM 5127 C C . LEU A 1 685 ? 10.907 -0.957 17.726 1.00 96.31 685 LEU A C 1
ATOM 5129 O O . LEU A 1 685 ? 10.508 -1.054 16.564 1.00 96.31 685 LEU A O 1
ATOM 5133 N N . LEU A 1 686 ? 10.073 -0.963 18.765 1.00 97.06 686 LEU A N 1
ATOM 5134 C CA . LEU A 1 686 ? 8.618 -0.994 18.593 1.00 97.06 686 LEU A CA 1
ATOM 5135 C C . LEU A 1 686 ? 8.063 0.427 18.559 1.00 97.06 686 LEU A C 1
ATOM 5137 O O . LEU A 1 686 ? 8.428 1.261 19.387 1.00 97.06 686 LEU A O 1
ATOM 5141 N N . VAL A 1 687 ? 7.165 0.701 17.616 1.00 98.25 687 VAL A N 1
ATOM 5142 C CA . VAL A 1 687 ? 6.569 2.025 17.424 1.00 98.25 687 VAL A CA 1
ATOM 5143 C C . VAL A 1 687 ? 5.052 1.923 17.526 1.00 98.25 687 VAL A C 1
ATOM 5145 O O . VAL A 1 687 ? 4.416 1.300 16.685 1.00 98.25 687 VAL A O 1
ATOM 5148 N N . PHE A 1 688 ? 4.445 2.548 18.533 1.00 98.00 688 PHE A N 1
ATOM 5149 C CA . PHE A 1 688 ? 2.996 2.532 18.739 1.00 98.00 688 PHE A CA 1
ATOM 5150 C C . PHE A 1 688 ? 2.334 3.832 18.289 1.00 98.00 688 PHE A C 1
ATOM 5152 O O . PHE A 1 688 ? 2.748 4.927 18.671 1.00 98.00 688 PHE A O 1
ATOM 5159 N N . GLY A 1 689 ? 1.234 3.700 17.547 1.00 97.38 689 GLY A N 1
ATOM 5160 C CA . GLY A 1 689 ? 0.381 4.818 17.142 1.00 97.38 689 GLY A CA 1
ATOM 5161 C C . GLY A 1 689 ? -1.080 4.404 16.987 1.00 97.38 689 GLY A C 1
ATOM 5162 O O . GLY A 1 689 ? -1.403 3.217 16.899 1.00 97.38 689 GLY A O 1
ATOM 5163 N N . ARG A 1 690 ? -1.995 5.377 16.975 1.00 95.69 690 ARG A N 1
ATOM 5164 C CA . ARG A 1 690 ? -3.440 5.149 16.813 1.00 95.69 690 ARG A CA 1
ATOM 5165 C C . ARG A 1 690 ? -4.097 6.314 16.077 1.00 95.69 690 ARG A C 1
ATOM 5167 O O . ARG A 1 690 ? -3.596 7.430 16.121 1.00 95.69 690 ARG A O 1
ATOM 5174 N N . GLY A 1 691 ? -5.227 6.054 15.418 1.00 94.75 691 GLY A N 1
ATOM 5175 C CA . GLY A 1 691 ? -5.943 7.075 14.647 1.00 94.75 691 GLY A CA 1
ATOM 5176 C C . GLY A 1 691 ? -5.079 7.598 13.500 1.00 94.75 691 GLY A C 1
ATOM 5177 O O . GLY A 1 691 ? -4.388 6.805 12.859 1.00 94.75 691 GLY A O 1
ATOM 5178 N N . TYR A 1 692 ? -5.052 8.919 13.306 1.00 94.75 692 TYR A N 1
ATOM 5179 C CA . TYR A 1 692 ? -4.148 9.598 12.366 1.00 94.75 692 TYR A CA 1
ATOM 5180 C C . TYR A 1 692 ? -2.677 9.184 12.536 1.00 94.75 692 TYR A C 1
ATOM 5182 O O . TYR A 1 692 ? -1.937 9.074 11.560 1.00 94.75 692 TYR A O 1
ATOM 5190 N N . ASN A 1 693 ? -2.261 8.881 13.768 1.00 96.94 693 ASN A N 1
ATOM 5191 C CA . ASN A 1 693 ? -0.882 8.543 14.102 1.00 96.94 693 ASN A CA 1
ATOM 5192 C C . ASN A 1 693 ? -0.521 7.062 13.931 1.00 96.94 693 ASN A C 1
ATOM 5194 O O . ASN A 1 693 ? 0.630 6.691 14.153 1.00 96.94 693 ASN A O 1
ATOM 5198 N N . TYR A 1 694 ? -1.456 6.205 13.507 1.00 97.94 694 TYR A N 1
ATOM 5199 C CA . TYR A 1 694 ? -1.099 4.834 13.132 1.00 97.94 694 TYR A CA 1
ATOM 5200 C C . TYR A 1 694 ? -0.184 4.818 11.898 1.00 97.94 694 TYR A C 1
ATOM 5202 O O . TYR A 1 694 ? 0.845 4.146 11.903 1.00 97.94 694 TYR A O 1
ATOM 5210 N N . ALA A 1 695 ? -0.496 5.634 10.888 1.00 96.81 695 ALA A N 1
ATOM 5211 C CA . ALA A 1 695 ? 0.355 5.794 9.713 1.00 96.81 695 ALA A CA 1
ATOM 5212 C C . ALA A 1 695 ? 1.742 6.349 10.075 1.00 96.81 695 ALA A C 1
ATOM 5214 O O . ALA A 1 695 ? 2.745 5.853 9.573 1.00 96.81 695 ALA A O 1
ATOM 5215 N N . THR A 1 696 ? 1.811 7.304 11.010 1.00 97.88 696 THR A N 1
ATOM 5216 C CA . THR A 1 696 ? 3.077 7.826 11.547 1.00 97.88 696 THR A CA 1
ATOM 5217 C C . THR A 1 696 ? 3.936 6.718 12.163 1.00 97.88 696 THR A C 1
ATOM 5219 O O . THR A 1 696 ? 5.141 6.681 11.932 1.00 97.88 696 THR A O 1
ATOM 5222 N N . ALA A 1 697 ? 3.329 5.796 12.920 1.00 98.19 697 ALA A N 1
ATOM 5223 C CA . ALA A 1 697 ? 4.047 4.674 13.519 1.00 98.19 697 ALA A CA 1
ATOM 5224 C C . ALA A 1 697 ? 4.588 3.693 12.466 1.00 98.19 697 ALA A C 1
ATOM 5226 O O . ALA A 1 697 ? 5.746 3.281 12.547 1.00 98.19 697 ALA A O 1
ATOM 5227 N N . LEU A 1 698 ? 3.777 3.360 11.455 1.00 98.25 698 LEU A N 1
ATOM 5228 C CA . LEU A 1 698 ? 4.197 2.524 10.326 1.00 98.25 698 LEU A CA 1
ATOM 5229 C C . LEU A 1 698 ? 5.332 3.170 9.524 1.00 98.25 698 LEU A C 1
ATOM 5231 O O . LEU A 1 698 ? 6.309 2.502 9.193 1.00 98.25 698 LEU A O 1
ATOM 5235 N N . GLU A 1 699 ? 5.228 4.469 9.245 1.00 98.38 699 GLU A N 1
ATOM 5236 C CA . GLU A 1 699 ? 6.229 5.202 8.474 1.00 98.38 699 GLU A CA 1
ATOM 5237 C C . GLU A 1 699 ? 7.549 5.339 9.232 1.00 98.38 699 GLU A C 1
ATOM 5239 O O . GLU A 1 699 ? 8.608 5.074 8.669 1.00 98.38 699 GLU A O 1
ATOM 5244 N N . ALA A 1 700 ? 7.506 5.665 10.524 1.00 98.00 700 ALA A N 1
ATOM 5245 C CA . ALA A 1 700 ? 8.703 5.713 11.356 1.00 98.00 700 ALA A CA 1
ATOM 5246 C C . ALA A 1 700 ? 9.405 4.353 11.419 1.00 98.00 700 ALA A C 1
ATOM 5248 O O . ALA A 1 700 ? 10.621 4.268 11.232 1.00 98.00 700 ALA A O 1
ATOM 5249 N N . ALA A 1 701 ? 8.636 3.279 11.613 1.00 98.00 701 ALA A N 1
ATOM 5250 C CA . ALA A 1 701 ? 9.173 1.930 11.587 1.00 98.00 701 ALA A CA 1
ATOM 5251 C C . ALA A 1 701 ? 9.759 1.573 10.214 1.00 98.00 701 ALA A C 1
ATOM 5253 O O . ALA A 1 701 ? 10.805 0.933 10.156 1.00 98.00 701 ALA A O 1
ATOM 5254 N N . LEU A 1 702 ? 9.144 1.998 9.110 1.00 97.75 702 LEU A N 1
ATOM 5255 C CA . LEU A 1 702 ? 9.681 1.764 7.772 1.00 97.75 702 LEU A CA 1
ATOM 5256 C C . LEU A 1 702 ? 10.984 2.537 7.532 1.00 97.75 702 LEU A C 1
ATOM 5258 O O . LEU A 1 702 ? 11.956 1.931 7.094 1.00 97.75 702 LEU A O 1
ATOM 5262 N N . LYS A 1 703 ? 11.058 3.831 7.875 1.00 97.69 703 LYS A N 1
ATOM 5263 C CA . LYS A 1 703 ? 12.291 4.626 7.720 1.00 97.69 703 LYS A CA 1
ATOM 5264 C C . LYS A 1 703 ? 13.445 4.044 8.518 1.00 97.69 703 LYS A C 1
ATOM 5266 O O . LYS A 1 703 ? 14.524 3.855 7.968 1.00 97.69 703 LYS A O 1
ATOM 5271 N N . VAL A 1 704 ? 13.215 3.710 9.788 1.00 97.25 704 VAL A N 1
ATOM 5272 C CA . VAL A 1 704 ? 14.245 3.081 10.623 1.00 97.25 704 VAL A CA 1
ATOM 5273 C C . VAL A 1 704 ? 14.709 1.767 9.983 1.00 97.25 704 VAL A C 1
ATOM 5275 O O . VAL A 1 704 ? 15.911 1.559 9.827 1.00 97.25 704 VAL A O 1
ATOM 5278 N N . LYS A 1 705 ? 13.790 0.926 9.504 1.00 94.25 705 LYS A N 1
ATOM 5279 C CA . LYS A 1 705 ? 14.125 -0.346 8.850 1.00 94.25 705 LYS A CA 1
ATOM 5280 C C . LYS A 1 705 ? 14.959 -0.153 7.583 1.00 94.25 705 LYS A C 1
ATOM 5282 O O . LYS A 1 705 ? 15.969 -0.831 7.417 1.00 94.25 705 LYS A O 1
ATOM 5287 N N . GLU A 1 706 ? 14.550 0.775 6.718 1.00 91.00 706 GLU A N 1
ATOM 5288 C CA . GLU A 1 706 ? 15.166 1.017 5.409 1.00 91.00 706 GLU A CA 1
ATOM 5289 C C . GLU A 1 706 ? 16.615 1.498 5.523 1.00 91.00 706 GLU A C 1
ATOM 5291 O O . GLU A 1 706 ? 17.488 0.931 4.870 1.00 91.00 706 GLU A O 1
ATOM 5296 N N . VAL A 1 707 ? 16.888 2.518 6.348 1.00 93.19 707 VAL A N 1
ATOM 5297 C CA . VAL A 1 707 ? 18.218 3.161 6.362 1.00 93.19 707 VAL A CA 1
ATOM 5298 C C . VAL A 1 707 ? 19.127 2.699 7.497 1.00 93.19 707 VAL A C 1
ATOM 5300 O O . VAL A 1 707 ? 20.346 2.807 7.379 1.00 93.19 707 VAL A O 1
ATOM 5303 N N . THR A 1 708 ? 18.576 2.157 8.589 1.00 94.19 708 THR A N 1
ATOM 5304 C CA . THR A 1 708 ? 19.376 1.765 9.770 1.00 94.19 708 THR A CA 1
ATOM 5305 C C . THR A 1 708 ? 19.603 0.260 9.893 1.00 94.19 708 THR A C 1
ATOM 5307 O O . THR A 1 708 ? 20.432 -0.162 10.703 1.00 94.19 708 THR A O 1
ATOM 5310 N N . LEU A 1 709 ? 18.826 -0.549 9.157 1.00 90.88 709 LEU A N 1
ATOM 5311 C CA . LEU A 1 709 ? 18.804 -2.015 9.242 1.00 90.88 709 LEU A CA 1
ATOM 5312 C C . LEU A 1 709 ? 18.430 -2.570 10.631 1.00 90.88 709 LEU A C 1
ATOM 5314 O O . LEU A 1 709 ? 18.563 -3.769 10.873 1.00 90.88 709 LEU A O 1
ATOM 5318 N N . MET A 1 710 ? 17.951 -1.712 11.536 1.00 93.88 710 MET A N 1
ATOM 5319 C CA . MET A 1 710 ? 17.339 -2.094 12.804 1.00 93.88 710 MET A CA 1
ATOM 5320 C C . MET A 1 710 ? 15.975 -2.736 12.544 1.00 93.88 710 MET A C 1
ATOM 5322 O O . MET A 1 710 ? 15.220 -2.290 11.675 1.00 93.88 710 MET A O 1
ATOM 5326 N N . HIS A 1 711 ? 15.629 -3.764 13.316 1.00 96.56 711 HIS A N 1
ATOM 5327 C CA . HIS A 1 711 ? 14.303 -4.355 13.233 1.00 96.56 711 HIS A CA 1
ATOM 5328 C C . HIS A 1 711 ? 13.267 -3.438 13.892 1.00 96.56 711 HIS A C 1
ATOM 5330 O O . HIS A 1 711 ? 13.079 -3.449 15.104 1.00 96.56 711 HIS A O 1
ATOM 5336 N N . SER A 1 712 ? 12.579 -2.635 13.090 1.00 97.00 712 SER A N 1
ATOM 5337 C CA . SER A 1 712 ? 11.523 -1.748 13.575 1.00 97.00 712 SER A CA 1
ATOM 5338 C C . SER A 1 712 ? 10.136 -2.153 13.087 1.00 97.00 712 SER A C 1
ATOM 5340 O O . SER A 1 712 ? 9.933 -2.468 11.907 1.00 97.00 712 SER A O 1
ATOM 5342 N N . GLU A 1 713 ? 9.158 -2.103 13.989 1.00 97.44 713 GLU A N 1
ATOM 5343 C CA . GLU A 1 713 ? 7.774 -2.498 13.720 1.00 97.44 713 GLU A CA 1
ATOM 5344 C C . GLU A 1 713 ? 6.785 -1.432 14.201 1.00 97.44 713 GLU A C 1
ATOM 5346 O O . GLU A 1 713 ? 6.845 -0.974 15.342 1.00 97.44 713 GLU A O 1
ATOM 5351 N N . GLY A 1 714 ? 5.884 -1.022 13.304 1.00 97.00 714 GLY A N 1
ATOM 5352 C CA . GLY A 1 714 ? 4.818 -0.071 13.594 1.00 97.00 714 GLY A CA 1
ATOM 5353 C C . GLY A 1 714 ? 3.542 -0.812 13.970 1.00 97.00 714 GLY A C 1
ATOM 5354 O O . GLY A 1 714 ? 3.005 -1.575 13.170 1.00 97.00 714 GLY A O 1
ATOM 5355 N N . ILE A 1 715 ? 3.043 -0.581 15.178 1.00 97.06 715 ILE A N 1
ATOM 5356 C CA . ILE A 1 715 ? 1.961 -1.354 15.781 1.00 97.06 715 ILE A CA 1
ATOM 5357 C C . ILE A 1 715 ? 0.789 -0.431 16.101 1.00 97.06 715 ILE A C 1
ATOM 5359 O O . ILE A 1 715 ? 0.937 0.635 16.709 1.00 97.06 715 ILE A O 1
ATOM 5363 N N . LEU A 1 716 ? -0.412 -0.862 15.711 1.00 96.88 716 LEU A N 1
ATOM 5364 C CA . LEU A 1 716 ? -1.637 -0.186 16.113 1.00 96.88 716 LEU A CA 1
ATOM 5365 C C . LEU A 1 716 ? -1.798 -0.335 17.627 1.00 96.88 716 LEU A C 1
ATOM 5367 O O . LEU A 1 716 ? -1.972 -1.437 18.133 1.00 96.88 716 LEU A O 1
ATOM 5371 N N . ALA A 1 717 ? -1.799 0.772 18.365 1.00 94.88 717 ALA A N 1
ATOM 5372 C CA . ALA A 1 717 ? -1.786 0.731 19.828 1.00 94.88 717 ALA A CA 1
ATOM 5373 C C . ALA A 1 717 ? -3.017 0.044 20.453 1.00 94.88 717 ALA A C 1
ATOM 5375 O O . ALA A 1 717 ? -2.951 -0.436 21.581 1.00 94.88 717 ALA A O 1
ATOM 5376 N N . GLY A 1 718 ? -4.135 -0.039 19.720 1.00 90.88 718 GLY A N 1
ATOM 5377 C CA . GLY A 1 718 ? -5.298 -0.837 20.124 1.00 90.88 718 GLY A CA 1
ATOM 5378 C C . GLY A 1 718 ? -5.021 -2.344 20.169 1.00 90.88 718 GLY A C 1
ATOM 5379 O O . GLY A 1 718 ? -5.540 -3.017 21.051 1.00 90.88 718 GLY A O 1
ATOM 5380 N N . GLU A 1 719 ? -4.139 -2.836 19.297 1.00 92.06 719 GLU A N 1
ATOM 5381 C CA . GLU A 1 719 ? -3.758 -4.249 19.193 1.00 92.06 719 GLU A CA 1
ATOM 5382 C C . GLU A 1 719 ? -2.690 -4.657 20.204 1.00 92.06 719 GLU A C 1
ATOM 5384 O O . GLU A 1 719 ? -2.393 -5.837 20.345 1.00 92.06 719 GLU A O 1
ATOM 5389 N N . MET A 1 720 ? -2.131 -3.703 20.957 1.00 90.62 720 MET A N 1
ATOM 5390 C CA . MET A 1 720 ? -1.029 -3.949 21.886 1.00 90.62 720 MET A CA 1
ATOM 5391 C C . MET A 1 720 ? -1.301 -5.151 22.804 1.00 90.62 720 MET A C 1
ATOM 5393 O O . MET A 1 720 ? -0.475 -6.052 22.903 1.00 90.62 720 MET A O 1
ATOM 5397 N N . LYS A 1 721 ? -2.481 -5.219 23.433 1.00 87.50 721 LYS A N 1
ATOM 5398 C CA . LYS A 1 721 ? -2.845 -6.302 24.368 1.00 87.50 721 LYS A CA 1
ATOM 5399 C C . LYS A 1 721 ? -3.134 -7.646 23.696 1.00 87.50 721 LYS A C 1
ATOM 5401 O O . LYS A 1 721 ? -3.234 -8.648 24.394 1.00 87.50 721 LYS A O 1
ATOM 5406 N N . HIS A 1 722 ? -3.266 -7.674 22.376 1.00 87.94 722 HIS A N 1
ATOM 5407 C CA . HIS A 1 722 ? -3.676 -8.846 21.607 1.00 87.94 722 HIS A CA 1
ATOM 5408 C C . HIS A 1 722 ? -2.476 -9.659 21.087 1.00 87.94 722 HIS A C 1
ATOM 5410 O O . HIS A 1 722 ? -2.589 -10.390 20.110 1.00 87.94 722 HIS A O 1
ATOM 5416 N N . GLY A 1 723 ? -1.323 -9.553 21.761 1.00 87.75 723 GLY A N 1
ATOM 5417 C CA . GLY A 1 723 ? -0.097 -10.289 21.435 1.00 87.75 723 GLY A CA 1
ATOM 5418 C C . GLY A 1 723 ? 1.174 -9.448 21.589 1.00 87.75 723 GLY A C 1
ATOM 5419 O O . GLY A 1 723 ? 2.030 -9.821 22.390 1.00 87.75 723 GLY A O 1
ATOM 5420 N N . PRO A 1 724 ? 1.296 -8.290 20.908 1.00 89.62 724 PRO A N 1
ATOM 5421 C CA . PRO A 1 724 ? 2.531 -7.503 20.877 1.00 89.62 724 PRO A CA 1
ATOM 5422 C C . PRO A 1 724 ? 3.088 -7.078 22.237 1.00 89.62 724 PRO A C 1
ATOM 5424 O O . PRO A 1 724 ? 4.298 -6.959 22.403 1.00 89.62 724 PRO A O 1
ATOM 5427 N N . LEU A 1 725 ? 2.225 -6.885 23.236 1.00 89.69 725 LEU A N 1
ATOM 5428 C CA . LEU A 1 725 ? 2.627 -6.542 24.601 1.00 89.69 725 LEU A CA 1
ATOM 5429 C C . LEU A 1 725 ? 3.529 -7.601 25.254 1.00 89.69 725 LEU A C 1
ATOM 5431 O O . LEU A 1 725 ? 4.234 -7.275 26.201 1.00 89.69 725 LEU A O 1
ATOM 5435 N N . ALA A 1 726 ? 3.523 -8.845 24.764 1.00 88.81 726 ALA A N 1
ATOM 5436 C CA . ALA A 1 726 ? 4.402 -9.908 25.250 1.00 88.81 726 ALA A CA 1
ATOM 5437 C C . ALA A 1 726 ? 5.886 -9.680 24.905 1.00 88.81 726 ALA A C 1
ATOM 5439 O O . ALA A 1 726 ? 6.746 -10.291 25.529 1.00 88.81 726 ALA A O 1
ATOM 5440 N N . LEU A 1 727 ? 6.186 -8.808 23.935 1.00 87.50 727 LEU A N 1
ATOM 5441 C CA . LEU A 1 727 ? 7.554 -8.434 23.556 1.00 87.50 727 LEU A CA 1
ATOM 5442 C C . LEU A 1 727 ? 8.141 -7.322 24.440 1.00 87.50 727 LEU A C 1
ATOM 5444 O O . LEU A 1 727 ? 9.281 -6.917 24.236 1.00 87.50 727 LEU A O 1
ATOM 5448 N N . VAL A 1 728 ? 7.348 -6.769 25.362 1.00 89.25 728 VAL A N 1
ATOM 5449 C CA . VAL A 1 728 ? 7.725 -5.598 26.156 1.00 89.25 728 VAL A CA 1
ATOM 5450 C C . VAL A 1 728 ? 8.438 -6.025 27.431 1.00 89.25 728 VAL A C 1
ATOM 5452 O O . VAL A 1 728 ? 7.842 -6.684 28.283 1.00 89.25 728 VAL A O 1
ATOM 5455 N N . ASP A 1 729 ? 9.679 -5.572 27.577 1.00 86.38 729 ASP A N 1
ATOM 5456 C CA . ASP A 1 729 ? 10.512 -5.730 28.766 1.00 86.38 729 ASP A CA 1
ATOM 5457 C C . ASP A 1 729 ? 11.327 -4.450 29.050 1.00 86.38 729 ASP A C 1
ATOM 5459 O O . ASP A 1 729 ? 11.114 -3.399 28.437 1.00 86.38 729 ASP A O 1
ATOM 5463 N N . GLU A 1 730 ? 12.252 -4.528 30.007 1.00 86.50 730 GLU A N 1
ATOM 5464 C CA . GLU A 1 730 ? 13.128 -3.423 30.414 1.00 86.50 730 GLU A CA 1
ATOM 5465 C C . GLU A 1 730 ? 14.255 -3.096 29.419 1.00 86.50 730 GLU A C 1
ATOM 5467 O O . GLU A 1 730 ? 14.903 -2.051 29.529 1.00 86.50 730 GLU A O 1
ATOM 5472 N N . HIS A 1 731 ? 14.492 -3.955 28.428 1.00 86.69 731 HIS A N 1
ATOM 5473 C CA . HIS A 1 731 ? 15.552 -3.788 27.438 1.00 86.69 731 HIS A CA 1
ATOM 5474 C C . HIS A 1 731 ? 15.019 -3.214 26.126 1.00 86.69 731 HIS A C 1
ATOM 5476 O O . HIS A 1 731 ? 15.686 -2.368 25.528 1.00 86.69 731 HIS A O 1
ATOM 5482 N N . MET A 1 732 ? 13.811 -3.613 25.721 1.00 88.44 732 MET A N 1
ATOM 5483 C CA . MET A 1 732 ? 13.167 -3.220 24.474 1.00 88.44 732 MET A CA 1
ATOM 5484 C C . MET A 1 732 ? 12.859 -1.711 24.449 1.00 88.44 732 MET A C 1
ATOM 5486 O O . MET A 1 732 ? 12.036 -1.232 25.240 1.00 88.44 732 MET A O 1
ATOM 5490 N N . PRO A 1 733 ? 13.460 -0.931 23.530 1.00 94.31 733 PRO A N 1
ATOM 5491 C CA . PRO A 1 733 ? 13.095 0.465 23.350 1.00 94.31 733 PRO A CA 1
ATOM 5492 C C . PRO A 1 733 ? 11.748 0.570 22.629 1.00 94.31 733 PRO A C 1
ATOM 5494 O O . PRO A 1 733 ? 11.489 -0.104 21.626 1.00 94.31 733 PRO A O 1
ATOM 5497 N N . ILE A 1 734 ? 10.885 1.450 23.134 1.00 97.06 734 ILE A N 1
ATOM 5498 C CA . ILE A 1 734 ? 9.537 1.638 22.601 1.00 97.06 734 ILE A CA 1
ATOM 5499 C C . ILE A 1 734 ? 9.276 3.116 22.354 1.00 97.06 734 ILE A C 1
ATOM 5501 O O . ILE A 1 734 ? 9.363 3.937 23.266 1.00 97.06 734 ILE A O 1
ATOM 5505 N N . LEU A 1 735 ? 8.903 3.443 21.118 1.00 98.19 735 LEU A N 1
ATOM 5506 C CA . LEU A 1 735 ? 8.466 4.771 20.715 1.00 98.19 735 LEU A CA 1
ATOM 5507 C C . LEU A 1 735 ? 6.937 4.828 20.688 1.00 98.19 735 LEU A C 1
ATOM 5509 O O . LEU A 1 735 ? 6.293 4.038 20.007 1.00 98.19 735 LEU A O 1
ATOM 5513 N N . VAL A 1 736 ? 6.336 5.775 21.402 1.00 98.12 736 VAL A N 1
ATOM 5514 C CA . VAL A 1 736 ? 4.883 5.997 21.407 1.00 98.12 736 VAL A CA 1
ATOM 5515 C C . VAL A 1 736 ? 4.565 7.368 20.816 1.00 98.12 736 VAL A C 1
ATOM 5517 O O . VAL A 1 736 ? 5.081 8.381 21.284 1.00 98.12 736 VAL A O 1
ATOM 5520 N N . VAL A 1 737 ? 3.693 7.416 19.807 1.00 98.06 737 VAL A N 1
ATOM 5521 C CA . VAL A 1 737 ? 3.182 8.670 19.234 1.00 98.06 737 VAL A CA 1
ATOM 5522 C C . VAL A 1 737 ? 1.877 9.053 19.932 1.00 98.06 737 VAL A C 1
ATOM 5524 O O . VAL A 1 737 ? 0.829 8.469 19.662 1.00 98.06 737 VAL A O 1
ATOM 5527 N N . ALA A 1 738 ? 1.945 10.024 20.841 1.00 96.31 738 ALA A N 1
ATOM 5528 C CA . ALA A 1 738 ? 0.850 10.457 21.707 1.00 96.31 738 ALA A CA 1
ATOM 5529 C C . ALA A 1 738 ? 0.660 11.983 21.641 1.00 96.31 738 ALA A C 1
ATOM 5531 O O . ALA A 1 738 ? 0.908 12.703 22.605 1.00 96.31 738 ALA A O 1
ATOM 5532 N N . THR A 1 739 ? 0.250 12.490 20.477 1.00 95.56 739 THR A N 1
ATOM 5533 C CA . THR A 1 739 ? -0.103 13.909 20.299 1.00 95.56 739 THR A CA 1
ATOM 5534 C C . THR A 1 739 ? -1.537 14.214 20.740 1.00 95.56 739 THR A C 1
ATOM 5536 O O . THR A 1 739 ? -2.349 13.305 20.906 1.00 95.56 739 THR A O 1
ATOM 5539 N N . LEU A 1 740 ? -1.851 15.500 20.925 1.00 93.81 740 LEU A N 1
ATOM 5540 C CA . LEU A 1 740 ? -3.165 15.985 21.361 1.00 93.81 740 LEU A CA 1
ATOM 5541 C C . LEU A 1 740 ? -4.210 15.892 20.239 1.00 93.81 740 LEU A C 1
ATOM 5543 O O . LEU A 1 740 ? -4.500 16.888 19.579 1.00 93.81 740 LEU A O 1
ATOM 5547 N N . ASP A 1 741 ? -4.771 14.699 20.064 1.00 91.38 741 ASP A N 1
ATOM 5548 C CA . ASP A 1 741 ? -5.877 14.389 19.155 1.00 91.38 741 ASP A CA 1
ATOM 5549 C C . ASP A 1 741 ? -7.025 13.665 19.892 1.00 91.38 741 ASP A C 1
ATOM 5551 O O . ASP A 1 741 ? -6.962 13.389 21.095 1.00 91.38 741 ASP A O 1
ATOM 5555 N N . SER A 1 742 ? -8.090 13.310 19.168 1.00 90.00 742 SER A N 1
ATOM 5556 C CA . SER A 1 742 ? -9.220 12.539 19.726 1.00 90.00 742 SER A CA 1
ATOM 5557 C C . SER A 1 742 ? -8.855 11.179 20.363 1.00 90.00 742 SER A C 1
ATOM 5559 O O . SER A 1 742 ? -9.667 10.599 21.091 1.00 90.00 742 SER A O 1
ATOM 5561 N N . MET A 1 743 ? -7.661 10.632 20.103 1.00 93.38 743 MET A N 1
ATOM 5562 C CA . MET A 1 743 ? -7.165 9.372 20.666 1.00 93.38 743 MET A CA 1
ATOM 5563 C C . MET A 1 743 ? -6.244 9.571 21.879 1.00 93.38 743 MET A C 1
ATOM 5565 O O . MET A 1 743 ? -5.887 8.572 22.511 1.00 93.38 743 MET A O 1
ATOM 5569 N N . HIS A 1 744 ? -5.902 10.810 22.244 1.00 94.12 744 HIS A N 1
ATOM 5570 C CA . HIS A 1 744 ? -4.936 11.151 23.298 1.00 94.12 744 HIS A CA 1
ATOM 5571 C C . HIS A 1 744 ? -5.156 10.394 24.615 1.00 94.12 744 HIS A C 1
ATOM 5573 O O . HIS A 1 744 ? -4.267 9.664 25.056 1.00 94.12 744 HIS A O 1
ATOM 5579 N N . GLY A 1 745 ? -6.370 10.416 25.176 1.00 94.56 745 GLY A N 1
ATOM 5580 C CA . GLY A 1 745 ? -6.673 9.696 26.422 1.00 94.56 745 GLY A CA 1
ATOM 5581 C C . GLY A 1 745 ? -6.449 8.176 26.337 1.00 94.56 745 GLY A C 1
ATOM 5582 O O . GLY A 1 745 ? -6.040 7.536 27.307 1.00 94.56 745 GLY A O 1
ATOM 5583 N N . LYS A 1 746 ? -6.642 7.574 25.155 1.00 95.88 746 LYS A N 1
ATOM 5584 C CA . LYS A 1 746 ? -6.341 6.149 24.926 1.00 95.88 746 LYS A CA 1
ATOM 5585 C C . LYS A 1 746 ? -4.831 5.912 24.840 1.00 95.88 746 LYS A C 1
ATOM 5587 O O . LYS A 1 746 ? -4.363 4.882 25.319 1.00 95.88 746 LYS A O 1
ATOM 5592 N N . MET A 1 747 ? -4.080 6.851 24.264 1.00 96.56 747 MET A N 1
ATOM 5593 C CA . MET A 1 747 ? -2.618 6.785 24.190 1.00 96.56 747 MET A CA 1
ATOM 5594 C C . MET A 1 747 ? -1.956 6.981 25.560 1.00 96.56 747 MET A C 1
ATOM 5596 O O . MET A 1 747 ? -0.995 6.277 25.861 1.00 96.56 747 MET A O 1
ATOM 5600 N N . LEU A 1 748 ? -2.514 7.815 26.443 1.00 96.00 748 LEU A N 1
ATOM 5601 C CA . LEU A 1 748 ? -2.073 7.899 27.843 1.00 96.00 748 LEU A CA 1
ATOM 5602 C C . LEU A 1 748 ? -2.173 6.546 28.557 1.00 96.00 748 LEU A C 1
ATOM 5604 O O . LEU A 1 748 ? -1.236 6.125 29.237 1.00 96.00 748 LEU A O 1
ATOM 5608 N N . SER A 1 749 ? -3.276 5.820 28.352 1.00 94.88 749 SER A N 1
ATOM 5609 C CA . SER A 1 749 ? -3.436 4.474 28.911 1.00 94.88 749 SER A CA 1
ATOM 5610 C C . SER A 1 749 ? -2.389 3.493 28.368 1.00 94.88 749 SER A C 1
ATOM 5612 O O . SER A 1 749 ? -1.893 2.649 29.112 1.00 94.88 749 SER A O 1
ATOM 5614 N N . VAL A 1 750 ? -2.017 3.610 27.090 1.00 95.56 750 VAL A N 1
ATOM 5615 C CA . VAL A 1 750 ? -0.953 2.798 26.475 1.00 95.56 750 VAL A CA 1
ATOM 5616 C C . VAL A 1 750 ? 0.395 3.083 27.138 1.00 95.56 750 VAL A C 1
ATOM 5618 O O . VAL A 1 750 ? 1.063 2.148 27.575 1.00 95.56 750 VAL A O 1
ATOM 5621 N N . ILE A 1 751 ? 0.752 4.360 27.309 1.00 96.19 751 ILE A N 1
ATOM 5622 C CA . ILE A 1 751 ? 1.983 4.785 27.993 1.00 96.19 751 ILE A CA 1
ATOM 5623 C C . ILE A 1 751 ? 2.050 4.199 29.407 1.00 96.19 751 ILE A C 1
ATOM 5625 O O . ILE A 1 751 ? 3.049 3.585 29.776 1.00 96.19 751 ILE A O 1
ATOM 5629 N N . GLN A 1 752 ? 0.973 4.327 30.187 1.00 93.94 752 GLN A N 1
ATOM 5630 C CA . GLN A 1 752 ? 0.910 3.802 31.555 1.00 93.94 752 GLN A CA 1
ATOM 5631 C C . GLN A 1 752 ? 1.092 2.280 31.606 1.00 93.94 752 GLN A C 1
ATOM 5633 O O . GLN A 1 752 ? 1.783 1.764 32.482 1.00 93.94 752 GLN A O 1
ATOM 5638 N N . GLN A 1 753 ? 0.498 1.550 30.662 1.00 91.81 753 GLN A N 1
ATOM 5639 C CA . GLN A 1 753 ? 0.591 0.091 30.611 1.00 91.81 753 GLN A CA 1
ATOM 5640 C C . GLN A 1 753 ? 1.981 -0.407 30.209 1.00 91.81 753 GLN A C 1
ATOM 5642 O O . GLN A 1 753 ? 2.431 -1.422 30.746 1.00 91.81 753 GLN A O 1
ATOM 5647 N N . LEU A 1 754 ? 2.646 0.281 29.280 1.00 93.38 754 LEU A N 1
ATOM 5648 C CA . LEU A 1 754 ? 4.023 -0.025 28.893 1.00 93.38 754 LEU A CA 1
ATOM 5649 C C . LEU A 1 754 ? 4.983 0.285 30.045 1.00 93.38 754 LEU A C 1
ATOM 5651 O O . LEU A 1 754 ? 5.804 -0.549 30.417 1.00 93.38 754 LEU A O 1
ATOM 5655 N N . LYS A 1 755 ? 4.805 1.442 30.690 1.00 91.62 755 LYS A N 1
ATOM 5656 C CA . LYS A 1 755 ? 5.575 1.839 31.872 1.00 91.62 755 LYS A CA 1
ATOM 5657 C C . LYS A 1 755 ? 5.430 0.845 33.024 1.00 91.62 755 LYS A C 1
ATOM 5659 O O . LYS A 1 755 ? 6.420 0.502 33.659 1.00 91.62 755 LYS A O 1
ATOM 5664 N N . ALA A 1 756 ? 4.221 0.336 33.269 1.00 89.81 756 ALA A N 1
ATOM 5665 C CA . ALA A 1 756 ? 3.971 -0.675 34.298 1.00 89.81 756 ALA A CA 1
ATOM 5666 C C . ALA A 1 756 ? 4.738 -1.997 34.073 1.00 89.81 756 ALA A C 1
ATOM 5668 O O . ALA A 1 756 ? 4.789 -2.824 34.977 1.00 89.81 756 ALA A O 1
ATOM 5669 N N . ARG A 1 757 ? 5.323 -2.199 32.886 1.00 88.50 757 ARG A N 1
ATOM 5670 C CA . ARG A 1 757 ? 6.135 -3.368 32.510 1.00 88.50 757 ARG A CA 1
ATOM 5671 C C . ARG A 1 757 ? 7.626 -3.046 32.371 1.00 88.50 757 ARG A C 1
ATOM 5673 O O . ARG A 1 757 ? 8.367 -3.848 31.825 1.00 88.50 757 ARG A O 1
ATOM 5680 N N . GLY A 1 758 ? 8.056 -1.873 32.837 1.00 86.56 758 GLY A N 1
ATOM 5681 C CA . GLY A 1 758 ? 9.461 -1.465 32.796 1.00 86.56 758 GLY A CA 1
ATOM 5682 C C . GLY A 1 758 ? 9.956 -0.994 31.427 1.00 86.56 758 GLY A C 1
ATOM 5683 O O . GLY A 1 758 ? 11.155 -0.801 31.271 1.00 86.56 758 GLY A O 1
ATOM 5684 N N . ALA A 1 759 ? 9.067 -0.773 30.450 1.00 88.62 759 ALA A N 1
ATOM 5685 C CA . ALA A 1 759 ? 9.460 -0.385 29.096 1.00 88.62 759 ALA A CA 1
ATOM 5686 C C . ALA A 1 759 ? 10.322 0.889 29.055 1.00 88.62 759 ALA A C 1
ATOM 5688 O O . ALA A 1 759 ? 9.999 1.897 29.693 1.00 88.62 759 ALA A O 1
ATOM 5689 N N . ARG A 1 760 ? 11.359 0.890 28.208 1.00 91.56 760 ARG A N 1
ATOM 5690 C CA . ARG A 1 760 ? 12.167 2.083 27.910 1.00 91.56 760 ARG A CA 1
ATOM 5691 C C . ARG A 1 760 ? 11.444 2.975 26.907 1.00 91.56 760 ARG A C 1
ATOM 5693 O O . ARG A 1 760 ? 11.522 2.771 25.696 1.00 91.56 760 ARG A O 1
ATOM 5700 N N . LEU A 1 761 ? 10.720 3.962 27.430 1.00 95.44 761 LEU A N 1
ATOM 5701 C CA . LEU A 1 761 ? 9.822 4.799 26.640 1.00 95.44 761 LEU A CA 1
ATOM 5702 C C . LEU A 1 761 ? 10.503 6.022 26.021 1.00 95.44 761 LEU A C 1
ATOM 5704 O O . LEU A 1 761 ? 11.113 6.848 26.704 1.00 95.44 761 LEU A O 1
ATOM 5708 N N . VAL A 1 762 ? 10.272 6.184 24.723 1.00 97.31 762 VAL A N 1
ATOM 5709 C CA . VAL A 1 762 ? 10.384 7.442 23.987 1.00 97.31 762 VAL A CA 1
ATOM 5710 C C . VAL A 1 762 ? 8.969 7.868 23.617 1.00 97.31 762 VAL A C 1
ATOM 5712 O O . VAL A 1 762 ? 8.239 7.098 23.000 1.00 97.31 762 VAL A O 1
ATOM 5715 N N . VAL A 1 763 ? 8.553 9.078 23.974 1.00 97.88 763 VAL A N 1
ATOM 5716 C CA . VAL A 1 763 ? 7.201 9.563 23.672 1.00 97.88 763 VAL A CA 1
ATOM 5717 C C . VAL A 1 763 ? 7.279 10.818 22.817 1.00 97.88 763 VAL A C 1
ATOM 5719 O O . VAL A 1 763 ? 7.888 11.811 23.213 1.00 97.88 763 VAL A O 1
ATOM 5722 N N . LEU A 1 764 ? 6.653 10.766 21.643 1.00 98.12 764 LEU A N 1
ATOM 5723 C CA . LEU A 1 764 ? 6.420 11.921 20.785 1.00 98.12 764 LEU A CA 1
ATOM 5724 C C . LEU A 1 764 ? 5.079 12.550 21.180 1.00 98.12 764 LEU A C 1
ATOM 5726 O O . LEU A 1 764 ? 4.037 11.918 21.005 1.00 98.12 764 LEU A O 1
ATOM 5730 N N . CYS A 1 765 ? 5.096 13.768 21.717 1.00 97.19 765 CYS A N 1
ATOM 5731 C CA . CYS A 1 765 ? 3.911 14.448 22.250 1.00 97.19 765 CYS A CA 1
ATOM 5732 C C . CYS A 1 765 ? 3.875 15.929 21.862 1.00 97.19 765 CYS A C 1
ATOM 5734 O O . CYS A 1 765 ? 4.852 16.470 21.347 1.00 97.19 765 CYS A O 1
ATOM 5736 N N . CYS A 1 766 ? 2.749 16.602 22.100 1.00 96.44 766 CYS A N 1
ATOM 5737 C CA . CYS A 1 766 ? 2.658 18.036 21.840 1.00 96.44 766 CYS A CA 1
ATOM 5738 C C . CYS A 1 766 ? 3.424 18.857 22.892 1.00 96.44 766 CYS A C 1
ATOM 5740 O O . CYS A 1 766 ? 3.547 18.459 24.052 1.00 96.44 766 CYS A O 1
ATOM 5742 N N . GLU A 1 767 ? 3.923 20.027 22.497 1.00 93.62 767 GLU A N 1
ATOM 5743 C CA . GLU A 1 767 ? 4.446 21.026 23.433 1.00 93.62 767 GLU A CA 1
ATOM 5744 C C . GLU A 1 767 ? 3.377 21.421 24.469 1.00 93.62 767 GLU A C 1
ATOM 5746 O O . GLU A 1 767 ? 2.226 21.684 24.122 1.00 93.62 767 GLU A O 1
ATOM 5751 N N . GLY A 1 768 ? 3.758 21.459 25.751 1.00 88.62 768 GLY A N 1
ATOM 5752 C CA . GLY A 1 768 ? 2.862 21.836 26.853 1.00 88.62 768 GLY A CA 1
ATOM 5753 C C . GLY A 1 768 ? 1.907 20.739 27.347 1.00 88.62 768 GLY A C 1
ATOM 5754 O O . GLY A 1 768 ? 1.068 21.022 28.199 1.00 88.62 768 GLY A O 1
ATOM 5755 N N . ASP A 1 769 ? 2.023 19.500 26.859 1.00 92.88 769 ASP A N 1
ATOM 5756 C CA . ASP A 1 769 ? 1.190 18.374 27.302 1.00 92.88 769 ASP A CA 1
ATOM 5757 C C . ASP A 1 769 ? 1.658 17.788 28.648 1.00 92.88 769 ASP A C 1
ATOM 5759 O O . ASP A 1 769 ? 2.426 16.824 28.713 1.00 92.88 769 ASP A O 1
ATOM 5763 N N . SER A 1 770 ? 1.177 18.372 29.748 1.00 90.94 770 SER A N 1
ATOM 5764 C CA . SER A 1 770 ? 1.523 17.935 31.106 1.00 90.94 770 SER A CA 1
ATOM 5765 C C . SER A 1 770 ? 0.999 16.540 31.469 1.00 90.94 770 SER A C 1
ATOM 5767 O O . SER A 1 770 ? 1.527 15.906 32.384 1.00 90.94 770 SER A O 1
ATOM 5769 N N . GLU A 1 771 ? -0.044 16.047 30.792 1.00 93.50 771 GLU A N 1
ATOM 5770 C CA . GLU A 1 771 ? -0.626 14.735 31.095 1.00 93.50 771 GLU A CA 1
ATOM 5771 C C . GLU A 1 771 ? 0.279 13.603 30.608 1.00 93.50 771 GLU A C 1
ATOM 5773 O O . GLU A 1 771 ? 0.522 12.646 31.350 1.00 93.50 771 GLU A O 1
ATOM 5778 N N . VAL A 1 772 ? 0.844 13.737 29.402 1.00 92.94 772 VAL A N 1
ATOM 5779 C CA . VAL A 1 772 ? 1.850 12.794 28.892 1.00 92.94 772 VAL A CA 1
ATOM 5780 C C . VAL A 1 772 ? 3.100 12.810 29.766 1.00 92.94 772 VAL A C 1
ATOM 5782 O O . VAL A 1 772 ? 3.611 11.742 30.107 1.00 92.94 772 VAL A O 1
ATOM 5785 N N . GLU A 1 773 ? 3.566 13.991 30.182 1.00 89.00 773 GLU A N 1
ATOM 5786 C CA . GLU A 1 773 ? 4.722 14.128 31.079 1.00 89.00 773 GLU A CA 1
ATOM 5787 C C . GLU A 1 773 ? 4.510 13.372 32.396 1.00 89.00 773 GLU A C 1
ATOM 5789 O O . GLU A 1 773 ? 5.383 12.626 32.853 1.00 89.00 773 GLU A O 1
ATOM 5794 N N . HIS A 1 774 ? 3.320 13.506 32.984 1.00 91.19 774 HIS A N 1
ATOM 5795 C CA . HIS A 1 774 ? 2.958 12.794 34.202 1.00 91.19 774 HIS A CA 1
ATOM 5796 C C . HIS A 1 774 ? 2.859 11.275 33.979 1.00 91.19 774 HIS A C 1
ATOM 5798 O O . HIS A 1 774 ? 3.416 10.489 34.753 1.00 91.19 774 HIS A O 1
ATOM 5804 N N . ALA A 1 775 ? 2.185 10.848 32.906 1.00 90.88 775 ALA A N 1
ATOM 5805 C CA . ALA A 1 775 ? 1.972 9.438 32.593 1.00 90.88 775 ALA A CA 1
ATOM 5806 C C . ALA A 1 775 ? 3.286 8.702 32.286 1.00 90.88 775 ALA A C 1
ATOM 5808 O O . ALA A 1 775 ? 3.553 7.646 32.869 1.00 90.88 775 ALA A O 1
ATOM 5809 N N . ALA A 1 776 ? 4.134 9.273 31.427 1.00 89.56 776 ALA A N 1
ATOM 5810 C CA . ALA A 1 776 ? 5.399 8.677 31.003 1.00 89.56 776 ALA A CA 1
ATOM 5811 C C . ALA A 1 776 ? 6.415 8.599 32.156 1.00 89.56 776 ALA A C 1
ATOM 5813 O O . ALA A 1 776 ? 7.135 7.612 32.292 1.00 89.56 776 ALA A O 1
ATOM 5814 N N . GLY A 1 777 ? 6.381 9.557 33.088 1.00 86.06 777 GLY A N 1
ATOM 5815 C CA . GLY A 1 777 ? 7.329 9.636 34.199 1.00 86.06 777 GLY A CA 1
ATOM 5816 C C . GLY A 1 777 ? 8.673 10.246 33.801 1.00 86.06 777 GLY A C 1
ATOM 5817 O O . GLY A 1 777 ? 8.912 10.574 32.645 1.00 86.06 777 GLY A O 1
ATOM 5818 N N . LYS A 1 778 ? 9.558 10.410 34.792 1.00 83.88 778 LYS A N 1
ATOM 5819 C CA . LYS A 1 778 ? 10.822 11.151 34.636 1.00 83.88 778 LYS A CA 1
ATOM 5820 C C . LYS A 1 778 ? 11.874 10.432 33.789 1.00 83.88 778 LYS A C 1
ATOM 5822 O O . LYS A 1 778 ? 12.747 11.099 33.245 1.00 83.88 778 LYS A O 1
ATOM 5827 N N . ASP A 1 779 ? 11.783 9.110 33.686 1.00 84.12 779 ASP A N 1
ATOM 5828 C CA . ASP A 1 779 ? 12.777 8.283 32.991 1.00 84.12 779 ASP A CA 1
ATOM 5829 C C . ASP A 1 779 ? 12.506 8.170 31.480 1.00 84.12 779 ASP A C 1
ATOM 5831 O O . ASP A 1 779 ? 13.370 7.729 30.723 1.00 84.12 779 ASP A O 1
ATOM 5835 N N . ALA A 1 780 ? 11.321 8.589 31.022 1.00 91.88 780 ALA A N 1
ATOM 5836 C CA . ALA A 1 780 ? 10.962 8.581 29.610 1.00 91.88 780 ALA A CA 1
ATOM 5837 C C . ALA A 1 780 ? 11.608 9.751 28.849 1.00 91.88 780 ALA A C 1
ATOM 5839 O O . ALA A 1 780 ? 11.691 10.878 29.343 1.00 91.88 780 ALA A O 1
ATOM 5840 N N . VAL A 1 781 ? 12.014 9.510 27.600 1.00 95.62 781 VAL A N 1
ATOM 5841 C CA . VAL A 1 781 ? 12.504 10.572 26.709 1.00 95.62 781 VAL A CA 1
ATOM 5842 C C . VAL A 1 781 ? 11.325 11.197 25.974 1.00 95.62 781 VAL A C 1
ATOM 5844 O O . VAL A 1 781 ? 10.620 10.514 25.239 1.00 95.62 781 VAL A O 1
ATOM 5847 N N . LEU A 1 782 ? 11.125 12.503 26.140 1.00 96.62 782 LEU A N 1
ATOM 5848 C CA . LEU A 1 782 ? 10.007 13.226 25.531 1.00 96.62 782 LEU A CA 1
ATOM 5849 C C . LEU A 1 782 ? 10.474 14.075 24.349 1.00 96.62 782 LEU A C 1
ATOM 5851 O O . LEU A 1 782 ? 11.270 15.001 24.526 1.00 96.62 782 LEU A O 1
ATOM 5855 N N . VAL A 1 783 ? 9.950 13.787 23.160 1.00 97.62 783 VAL A N 1
ATOM 5856 C CA . VAL A 1 783 ? 10.141 14.583 21.942 1.00 97.62 783 VAL A CA 1
ATOM 5857 C C . VAL A 1 783 ? 8.890 15.436 21.757 1.00 97.62 783 VAL A C 1
ATOM 5859 O O . VAL A 1 783 ? 7.805 14.904 21.529 1.00 97.62 783 VAL A O 1
ATOM 5862 N N . ARG A 1 784 ? 9.020 16.756 21.915 1.00 97.25 784 ARG A N 1
ATOM 5863 C CA . ARG A 1 784 ? 7.878 17.682 21.935 1.00 97.25 784 ARG A CA 1
ATOM 5864 C C . ARG A 1 784 ? 7.747 18.386 20.593 1.00 97.25 784 ARG A C 1
ATOM 5866 O O . ARG A 1 784 ? 8.691 19.036 20.167 1.00 97.25 784 ARG A O 1
ATOM 5873 N N . VAL A 1 785 ? 6.594 18.254 19.947 1.00 97.38 785 VAL A N 1
ATOM 5874 C CA . VAL A 1 785 ? 6.298 18.858 18.640 1.00 97.38 785 VAL A CA 1
ATOM 5875 C C . VAL A 1 785 ? 5.156 19.876 18.725 1.00 97.38 785 VAL A C 1
ATOM 5877 O O . VAL A 1 785 ? 4.297 19.763 19.603 1.00 97.38 785 VAL A O 1
ATOM 5880 N N . PRO A 1 786 ? 5.088 20.853 17.804 1.00 97.19 786 PRO A N 1
ATOM 5881 C CA . PRO A 1 786 ? 3.968 21.786 17.744 1.00 97.19 786 PRO A CA 1
ATOM 5882 C C . PRO A 1 786 ? 2.628 21.083 17.498 1.00 97.19 786 PRO A C 1
ATOM 5884 O O . PRO A 1 786 ? 2.557 20.078 16.782 1.00 97.19 786 PRO A O 1
ATOM 5887 N N . LYS A 1 787 ? 1.555 21.647 18.061 1.00 96.06 787 LYS A N 1
ATOM 5888 C CA . LYS A 1 787 ? 0.181 21.195 17.824 1.00 96.06 787 LYS A CA 1
ATOM 5889 C C . LYS A 1 787 ? -0.381 21.811 16.540 1.00 96.06 787 LYS A C 1
ATOM 5891 O O . LYS A 1 787 ? -0.288 23.017 16.337 1.00 96.06 787 LYS A O 1
ATOM 5896 N N . LEU A 1 788 ? -1.027 20.984 15.729 1.00 96.00 788 LEU A N 1
ATOM 5897 C CA . LEU A 1 788 ? -1.841 21.352 14.573 1.00 96.00 788 LEU A CA 1
ATOM 5898 C C . LEU A 1 788 ? -3.195 20.627 14.638 1.00 96.00 788 LEU A C 1
ATOM 5900 O O . LEU A 1 788 ? -3.367 19.747 15.484 1.00 96.00 788 LEU A O 1
ATOM 5904 N N . PRO A 1 789 ? -4.161 20.963 13.760 1.00 96.25 789 PRO A N 1
ATOM 5905 C CA . PRO A 1 789 ? -5.360 20.147 13.594 1.00 96.25 789 PRO A CA 1
ATOM 5906 C C . PRO A 1 789 ? -5.009 18.671 13.356 1.00 96.25 789 PRO A C 1
ATOM 5908 O O . PRO A 1 789 ? -4.063 18.370 12.623 1.00 96.25 789 PRO A O 1
ATOM 5911 N N . ASP A 1 790 ? -5.794 17.756 13.931 1.00 94.50 790 ASP A N 1
ATOM 5912 C CA . ASP A 1 790 ? -5.493 16.318 14.018 1.00 94.50 790 ASP A CA 1
ATOM 5913 C C . ASP A 1 790 ? -5.076 15.689 12.673 1.00 94.50 790 ASP A C 1
ATOM 5915 O O . ASP A 1 790 ? -4.133 14.903 12.615 1.00 94.50 790 ASP A O 1
ATOM 5919 N N . CYS A 1 791 ? -5.731 16.073 11.571 1.00 96.19 791 CYS A N 1
ATOM 5920 C CA . CYS A 1 791 ? -5.442 15.544 10.233 1.00 96.19 791 CYS A CA 1
ATOM 5921 C C . CYS A 1 791 ? -4.126 16.042 9.605 1.00 96.19 791 CYS A C 1
ATOM 5923 O O . CYS A 1 791 ? -3.652 15.453 8.635 1.00 96.19 791 CYS A O 1
ATOM 5925 N N . LEU A 1 792 ? -3.531 17.108 10.145 1.00 97.88 792 LEU A N 1
ATOM 5926 C CA . LEU A 1 792 ? -2.233 17.651 9.730 1.00 97.88 792 LEU A CA 1
ATOM 5927 C C . LEU A 1 792 ? -1.103 17.242 10.681 1.00 97.88 792 LEU A C 1
ATOM 5929 O O . LEU A 1 792 ? 0.065 17.280 10.296 1.00 97.88 792 LEU A O 1
ATOM 5933 N N . GLN A 1 793 ? -1.429 16.815 11.903 1.00 97.94 793 GLN A N 1
ATOM 5934 C CA . GLN A 1 793 ? -0.451 16.418 12.913 1.00 97.94 793 GLN A CA 1
ATOM 5935 C C . GLN A 1 793 ? 0.532 15.319 12.436 1.00 97.94 793 GLN A C 1
ATOM 5937 O O . GLN A 1 793 ? 1.725 15.459 12.718 1.00 97.94 793 GLN A O 1
ATOM 5942 N N . PRO A 1 794 ? 0.130 14.289 11.649 1.00 98.12 794 PRO A N 1
ATOM 5943 C CA . PRO A 1 794 ? 1.068 13.301 11.099 1.00 98.12 794 PRO A CA 1
ATOM 5944 C C . PRO A 1 794 ? 2.204 13.897 10.261 1.00 98.12 794 PRO A C 1
ATOM 5946 O O . PRO A 1 794 ? 3.301 13.343 10.237 1.00 98.12 794 PRO A O 1
ATOM 5949 N N . VAL A 1 795 ? 1.962 15.034 9.596 1.00 98.31 795 VAL A N 1
ATOM 5950 C CA . VAL A 1 795 ? 2.958 15.718 8.757 1.00 98.31 795 VAL A CA 1
ATOM 5951 C C . VAL A 1 795 ? 4.102 16.258 9.617 1.00 98.31 795 VAL A C 1
ATOM 5953 O O . VAL A 1 795 ? 5.268 16.079 9.279 1.00 98.31 795 VAL A O 1
ATOM 5956 N N . VAL A 1 796 ? 3.776 16.867 10.760 1.00 98.00 796 VAL A N 1
ATOM 5957 C CA . VAL A 1 796 ? 4.769 17.394 11.712 1.00 98.00 796 VAL A CA 1
ATOM 5958 C C . VAL A 1 796 ? 5.429 16.265 12.496 1.00 98.00 796 VAL A C 1
ATOM 5960 O O . VAL A 1 796 ? 6.643 16.276 12.689 1.00 98.00 796 VAL A O 1
ATOM 5963 N N . ASN A 1 797 ? 4.653 15.257 12.900 1.00 98.31 797 ASN A N 1
ATOM 5964 C CA . ASN A 1 797 ? 5.150 14.126 13.681 1.00 98.31 797 ASN A CA 1
ATOM 5965 C C . ASN A 1 797 ? 6.182 13.281 12.920 1.00 98.31 797 ASN A C 1
ATOM 5967 O O . ASN A 1 797 ? 7.061 12.690 13.543 1.00 98.31 797 ASN A O 1
ATOM 5971 N N . ALA A 1 798 ? 6.099 13.225 11.588 1.00 97.88 798 ALA A N 1
ATOM 5972 C CA . ALA A 1 798 ? 7.041 12.469 10.768 1.00 97.88 798 ALA A CA 1
ATOM 5973 C C . ALA A 1 798 ? 8.468 13.042 10.802 1.00 97.88 798 ALA A C 1
ATOM 5975 O O . ALA A 1 798 ? 9.425 12.274 10.744 1.00 97.88 798 ALA A O 1
ATOM 5976 N N . VAL A 1 799 ? 8.631 14.363 10.945 1.00 98.31 799 VAL A N 1
ATOM 5977 C CA . VAL A 1 799 ? 9.938 15.044 10.878 1.00 98.31 799 VAL A CA 1
ATOM 5978 C C . VAL A 1 799 ? 10.948 14.521 11.909 1.00 98.31 799 VAL A C 1
ATOM 5980 O O . VAL A 1 799 ? 12.009 14.046 11.498 1.00 98.31 799 VAL A O 1
ATOM 5983 N N . PRO A 1 800 ? 10.672 14.533 13.231 1.00 98.38 800 PRO A N 1
ATOM 5984 C CA . PRO A 1 800 ? 11.632 14.018 14.207 1.00 98.38 800 PRO A CA 1
ATOM 5985 C C . PRO A 1 800 ? 11.911 12.519 14.032 1.00 98.38 800 PRO A C 1
ATOM 5987 O O . PRO A 1 800 ? 12.990 12.055 14.383 1.00 98.38 800 PRO A O 1
ATOM 5990 N N . LEU A 1 801 ? 10.976 11.753 13.464 1.00 98.31 801 LEU A N 1
ATOM 5991 C CA . LEU A 1 801 ? 11.144 10.315 13.232 1.00 98.31 801 LEU A CA 1
ATOM 5992 C C . LEU A 1 801 ? 12.010 10.030 11.994 1.00 98.31 801 LEU A C 1
ATOM 5994 O O . LEU A 1 801 ? 12.823 9.107 12.008 1.00 98.31 801 LEU A O 1
ATOM 5998 N N . GLN A 1 802 ? 11.905 10.862 10.955 1.00 98.56 802 GLN A N 1
ATOM 5999 C CA . GLN A 1 802 ? 12.820 10.850 9.811 1.00 98.56 802 GLN A CA 1
ATOM 6000 C C . GLN A 1 802 ? 14.242 11.243 10.238 1.00 98.56 802 GLN A C 1
ATOM 6002 O O . GLN A 1 802 ? 15.199 10.570 9.856 1.00 98.56 802 GLN A O 1
ATOM 6007 N N . LEU A 1 803 ? 14.383 12.274 11.084 1.00 98.56 803 LEU A N 1
ATOM 6008 C CA . LEU A 1 803 ? 15.672 12.658 11.675 1.00 98.56 803 LEU A CA 1
ATOM 6009 C C . LEU A 1 803 ? 16.251 11.539 12.550 1.00 98.56 803 LEU A C 1
ATOM 6011 O O . LEU A 1 803 ? 17.453 11.286 12.501 1.00 98.56 803 LEU A O 1
ATOM 6015 N N . LEU A 1 804 ? 15.411 10.830 13.312 1.00 98.50 804 LEU A N 1
ATOM 6016 C CA . LEU A 1 804 ? 15.843 9.694 14.128 1.00 98.50 804 LEU A CA 1
ATOM 6017 C C . LEU A 1 804 ? 16.429 8.583 13.252 1.00 98.50 804 LEU A C 1
ATOM 6019 O O . LEU A 1 804 ? 17.521 8.095 13.541 1.00 98.50 804 LEU A O 1
ATOM 6023 N N . ALA A 1 805 ? 15.737 8.216 12.171 1.00 98.19 805 ALA A N 1
ATOM 6024 C CA . ALA A 1 805 ? 16.225 7.226 11.215 1.00 98.19 805 ALA A CA 1
ATOM 6025 C C . ALA A 1 805 ? 17.540 7.671 10.549 1.00 98.19 805 ALA A C 1
ATOM 6027 O O . ALA A 1 805 ? 18.479 6.880 10.473 1.00 98.19 805 ALA A O 1
ATOM 6028 N N . TYR A 1 806 ? 17.638 8.940 10.136 1.00 98.38 806 TYR A N 1
ATOM 6029 C CA . TYR A 1 806 ? 18.862 9.512 9.569 1.00 98.38 806 TYR A CA 1
ATOM 6030 C C . TYR A 1 806 ? 20.048 9.404 10.540 1.00 98.38 806 TYR A C 1
ATOM 6032 O O . TYR A 1 806 ? 21.076 8.816 10.202 1.00 98.38 806 TYR A O 1
ATOM 6040 N N . HIS A 1 807 ? 19.906 9.922 11.765 1.00 98.44 807 HIS A N 1
ATOM 6041 C CA . HIS A 1 807 ? 21.003 9.927 12.740 1.00 98.44 807 HIS A CA 1
ATOM 6042 C C . HIS A 1 807 ? 21.401 8.516 13.163 1.00 98.44 807 HIS A C 1
ATOM 6044 O O . HIS A 1 807 ? 22.591 8.239 13.282 1.00 98.44 807 HIS A O 1
ATOM 6050 N N . LEU A 1 808 ? 20.438 7.606 13.341 1.00 98.00 808 LEU A N 1
ATOM 6051 C CA . LEU A 1 808 ? 20.729 6.198 13.623 1.00 98.00 808 LEU A CA 1
ATOM 6052 C C . LEU A 1 808 ? 21.557 5.551 12.511 1.00 98.00 808 LEU A C 1
ATOM 6054 O O . LEU A 1 808 ? 22.524 4.850 12.801 1.00 98.00 808 LEU A O 1
ATOM 6058 N N . ALA A 1 809 ? 21.204 5.787 11.249 1.00 96.56 809 ALA A N 1
ATOM 6059 C CA . ALA A 1 809 ? 21.922 5.229 10.111 1.00 96.56 809 ALA A CA 1
ATOM 6060 C C . ALA A 1 809 ? 23.349 5.783 10.005 1.00 96.56 809 ALA A C 1
ATOM 6062 O O . ALA A 1 809 ? 24.294 5.006 9.866 1.00 96.56 809 ALA A O 1
ATOM 6063 N N . VAL A 1 810 ? 23.522 7.101 10.163 1.00 96.88 810 VAL A N 1
ATOM 6064 C CA . VAL A 1 810 ? 24.848 7.742 10.167 1.00 96.88 810 VAL A CA 1
ATOM 6065 C C . VAL A 1 810 ? 25.711 7.214 11.315 1.00 96.88 810 VAL A C 1
ATOM 6067 O O . VAL A 1 810 ? 26.855 6.824 11.093 1.00 96.88 810 VAL A O 1
ATOM 6070 N N . LEU A 1 811 ? 25.166 7.127 12.534 1.00 97.25 811 LEU A N 1
ATOM 6071 C CA . LEU A 1 811 ? 25.883 6.603 13.705 1.00 97.25 811 LEU A CA 1
ATOM 6072 C C . LEU A 1 811 ? 26.268 5.124 13.562 1.00 97.25 811 LEU A C 1
ATOM 6074 O O . LEU A 1 811 ? 27.243 4.687 14.171 1.00 97.25 811 LEU A O 1
ATOM 6078 N N . ARG A 1 812 ? 25.521 4.363 12.759 1.00 95.38 812 ARG A N 1
ATOM 6079 C CA . ARG A 1 812 ? 25.810 2.964 12.416 1.00 95.38 812 ARG A CA 1
ATOM 6080 C C . ARG A 1 812 ? 26.735 2.799 11.210 1.00 95.38 812 ARG A C 1
ATOM 6082 O O . ARG A 1 812 ? 27.051 1.671 10.842 1.00 95.38 812 ARG A O 1
ATOM 6089 N N . GLY A 1 813 ? 27.173 3.897 10.593 1.00 91.75 813 GLY A N 1
ATOM 6090 C CA . GLY A 1 813 ? 28.034 3.867 9.411 1.00 91.75 813 GLY A CA 1
ATOM 6091 C C . GLY A 1 813 ? 27.328 3.358 8.150 1.00 91.75 813 GLY A C 1
ATOM 6092 O O . GLY A 1 813 ? 27.977 2.804 7.264 1.00 91.75 813 GLY A O 1
ATOM 6093 N N . HIS A 1 814 ? 26.004 3.497 8.064 1.00 90.06 814 HIS A N 1
ATOM 6094 C CA . HIS A 1 814 ? 25.226 3.135 6.880 1.00 90.06 814 HIS A CA 1
ATOM 6095 C C . HIS A 1 814 ? 25.059 4.327 5.931 1.00 90.06 814 HIS A C 1
ATOM 6097 O O . HIS A 1 814 ? 24.990 5.479 6.356 1.00 90.06 814 HIS A O 1
ATOM 6103 N N . ASN A 1 815 ? 24.969 4.044 4.628 1.00 84.38 815 ASN A N 1
ATOM 6104 C CA . ASN A 1 815 ? 24.684 5.060 3.619 1.00 84.38 815 ASN A CA 1
ATOM 6105 C C . ASN A 1 815 ? 23.176 5.339 3.573 1.00 84.38 815 ASN A C 1
ATOM 6107 O O . ASN A 1 815 ? 22.399 4.499 3.125 1.00 84.38 815 ASN A O 1
ATOM 6111 N N . VAL A 1 816 ? 22.775 6.525 4.026 1.00 87.62 816 VAL A N 1
ATOM 6112 C CA . VAL A 1 816 ? 21.365 6.945 4.076 1.00 87.62 816 VAL A CA 1
ATOM 6113 C C . VAL A 1 816 ? 20.764 7.251 2.706 1.00 87.62 816 VAL A C 1
ATOM 6115 O O . VAL A 1 816 ? 19.567 7.061 2.513 1.00 87.62 816 VAL A O 1
ATOM 6118 N N . ASP A 1 817 ? 21.578 7.713 1.752 1.00 76.62 817 ASP A N 1
ATOM 6119 C CA . ASP A 1 817 ? 21.102 8.075 0.413 1.00 76.62 817 ASP A CA 1
ATOM 6120 C C . ASP A 1 817 ? 20.911 6.825 -0.458 1.00 76.62 817 ASP A C 1
ATOM 6122 O O . ASP A 1 817 ? 20.064 6.828 -1.347 1.00 76.62 817 ASP A O 1
ATOM 6126 N N . GLN A 1 818 ? 21.676 5.759 -0.186 1.00 73.88 818 GLN A N 1
ATOM 6127 C CA . GLN A 1 818 ? 21.679 4.484 -0.914 1.00 73.88 818 GLN A CA 1
ATOM 6128 C C . GLN A 1 818 ? 21.700 3.298 0.075 1.00 73.88 818 GLN A C 1
ATOM 6130 O O . GLN A 1 818 ? 22.746 2.667 0.271 1.00 73.88 818 GLN A O 1
ATOM 6135 N N . PRO A 1 819 ? 20.570 3.002 0.741 1.00 74.12 819 PRO A N 1
ATOM 6136 C CA . PRO A 1 819 ? 20.458 1.855 1.626 1.00 74.12 819 PRO A CA 1
ATOM 6137 C C . PRO A 1 819 ? 20.576 0.552 0.830 1.00 74.12 819 PRO A C 1
ATOM 6139 O O . PRO A 1 819 ? 20.052 0.429 -0.278 1.00 74.12 819 PRO A O 1
ATOM 6142 N N . ARG A 1 820 ? 21.258 -0.441 1.415 1.00 70.19 820 ARG A N 1
ATOM 6143 C CA . ARG A 1 820 ? 21.515 -1.737 0.766 1.00 70.19 820 ARG A CA 1
ATOM 6144 C C . ARG A 1 820 ? 20.222 -2.402 0.282 1.00 70.19 820 ARG A C 1
ATOM 6146 O O . ARG A 1 820 ? 19.196 -2.321 0.955 1.00 70.19 820 ARG A O 1
ATOM 6153 N N . ASN A 1 821 ? 20.310 -3.147 -0.819 1.00 66.44 821 ASN A N 1
ATOM 6154 C CA . ASN A 1 821 ? 19.220 -3.935 -1.418 1.00 66.44 821 ASN A CA 1
ATOM 6155 C C . ASN A 1 821 ? 18.008 -3.120 -1.902 1.00 66.44 821 ASN A C 1
ATOM 6157 O O . ASN A 1 821 ? 17.025 -3.712 -2.344 1.00 66.44 821 ASN A O 1
ATOM 6161 N N . LEU A 1 822 ? 18.057 -1.790 -1.822 1.00 68.38 822 LEU A N 1
ATOM 6162 C CA . LEU A 1 822 ? 16.974 -0.907 -2.221 1.00 68.38 822 LEU A CA 1
ATOM 6163 C C . LEU A 1 822 ? 17.455 0.114 -3.252 1.00 68.38 822 LEU A C 1
ATOM 6165 O O . LEU A 1 822 ? 18.586 0.603 -3.212 1.00 68.38 822 LEU A O 1
ATOM 6169 N N . ALA A 1 823 ? 16.528 0.490 -4.124 1.00 60.47 823 ALA A N 1
ATOM 6170 C CA . ALA A 1 823 ? 16.653 1.612 -5.036 1.00 60.47 823 ALA A CA 1
ATOM 6171 C C . ALA A 1 823 ? 15.373 2.460 -4.991 1.00 60.47 823 ALA A C 1
ATOM 6173 O O . ALA A 1 823 ? 14.327 2.012 -4.518 1.00 60.47 823 ALA A O 1
ATOM 6174 N N . LYS A 1 824 ? 15.456 3.707 -5.470 1.00 66.00 824 LYS A N 1
ATOM 6175 C CA . LYS A 1 824 ? 14.433 4.749 -5.252 1.00 66.00 824 LYS A CA 1
ATOM 6176 C C . LYS A 1 824 ? 13.021 4.380 -5.731 1.00 66.00 824 LYS A C 1
ATOM 6178 O O . LYS A 1 824 ? 12.044 4.773 -5.095 1.00 66.00 824 LYS A O 1
ATOM 6183 N N . SER A 1 825 ? 12.887 3.701 -6.872 1.00 60.72 825 SER A N 1
ATOM 6184 C CA . SER A 1 825 ? 11.589 3.489 -7.534 1.00 60.72 825 SER A CA 1
ATOM 6185 C C . SER A 1 825 ? 11.468 2.115 -8.185 1.00 60.72 825 SER A C 1
ATOM 6187 O O . SER A 1 825 ? 12.194 1.827 -9.125 1.00 60.72 825 SER A O 1
ATOM 6189 N N . VAL A 1 826 ? 10.497 1.303 -7.772 1.00 62.97 826 VAL A N 1
ATOM 6190 C CA . VAL A 1 826 ? 10.254 -0.040 -8.330 1.00 62.97 826 VAL A CA 1
ATOM 6191 C C . VAL A 1 826 ? 9.523 0.036 -9.676 1.00 62.97 826 VAL A C 1
ATOM 6193 O O . VAL A 1 826 ? 8.311 0.237 -9.693 1.00 62.97 826 VAL A O 1
ATOM 6196 N N . THR A 1 827 ? 10.237 -0.118 -10.796 1.00 56.06 827 THR A N 1
ATOM 6197 C CA . THR A 1 827 ? 9.681 0.116 -12.154 1.00 56.06 827 THR A CA 1
ATOM 6198 C C . THR A 1 827 ? 9.439 -1.140 -13.000 1.00 56.06 827 THR A C 1
ATOM 6200 O O . THR A 1 827 ? 8.865 -1.039 -14.079 1.00 56.06 827 THR A O 1
ATOM 6203 N N . THR A 1 828 ? 9.808 -2.335 -12.527 1.00 47.47 828 THR A N 1
ATOM 6204 C CA . THR A 1 828 ? 9.659 -3.594 -13.284 1.00 47.47 828 THR A CA 1
ATOM 6205 C C . THR A 1 828 ? 8.900 -4.675 -12.509 1.00 47.47 828 THR A C 1
ATOM 6207 O O . THR A 1 828 ? 8.886 -4.679 -11.279 1.00 47.47 828 THR A O 1
ATOM 6210 N N . TRP A 1 829 ? 8.255 -5.595 -13.239 1.00 39.28 829 TRP A N 1
ATOM 6211 C CA . TRP A 1 829 ? 7.413 -6.679 -12.710 1.00 39.28 829 TRP A CA 1
ATOM 6212 C C . TRP A 1 829 ? 7.993 -8.057 -13.061 1.00 39.28 829 TRP A C 1
ATOM 6214 O O . TRP A 1 829 ? 8.378 -8.294 -14.204 1.00 39.28 829 TRP A O 1
ATOM 6224 N N . ALA A 1 830 ? 8.026 -8.985 -12.099 1.00 38.53 830 ALA A N 1
ATOM 6225 C CA . ALA A 1 830 ? 8.597 -10.324 -12.262 1.00 38.53 830 ALA A CA 1
ATOM 6226 C C . ALA A 1 830 ? 7.536 -11.420 -12.052 1.00 38.53 830 ALA A C 1
ATOM 6228 O O . ALA A 1 830 ? 7.439 -11.991 -10.969 1.00 38.53 830 ALA A O 1
ATOM 6229 N N . ARG A 1 831 ? 6.727 -11.751 -13.072 1.00 35.16 831 ARG A N 1
ATOM 6230 C CA . ARG A 1 831 ? 5.807 -12.910 -12.962 1.00 35.16 831 ARG A CA 1
ATOM 6231 C C . ARG A 1 831 ? 5.709 -13.834 -14.178 1.00 35.16 831 ARG A C 1
ATOM 6233 O O . ARG A 1 831 ? 5.157 -14.921 -14.037 1.00 35.16 831 ARG A O 1
ATOM 6240 N N . GLU A 1 832 ? 6.302 -13.518 -15.328 1.00 31.61 832 GLU A N 1
ATOM 6241 C CA . GLU A 1 832 ? 6.204 -14.415 -16.499 1.00 31.61 832 GLU A CA 1
ATOM 6242 C C . GLU A 1 832 ? 7.287 -15.502 -16.583 1.00 31.61 832 GLU A C 1
ATOM 6244 O O . GLU A 1 832 ? 7.081 -16.528 -17.230 1.00 31.61 832 GLU A O 1
ATOM 6249 N N . ALA A 1 833 ? 8.387 -15.391 -15.830 1.00 31.92 833 ALA A N 1
ATOM 6250 C CA . ALA A 1 833 ? 9.464 -16.388 -15.871 1.00 31.92 833 ALA A CA 1
ATOM 6251 C C . ALA A 1 833 ? 9.101 -17.763 -15.257 1.00 31.92 833 ALA A C 1
ATOM 6253 O O . ALA A 1 833 ? 9.811 -18.742 -15.504 1.00 31.92 833 ALA A O 1
ATOM 6254 N N . CYS A 1 834 ? 8.012 -17.867 -14.480 1.00 28.27 834 CYS A N 1
ATOM 6255 C CA . CYS A 1 834 ? 7.613 -19.115 -13.809 1.00 28.27 834 CYS A CA 1
ATOM 6256 C C . CYS A 1 834 ? 6.417 -19.837 -14.449 1.00 28.27 834 CYS A C 1
ATOM 6258 O O . CYS A 1 834 ? 6.305 -21.053 -14.293 1.00 28.27 834 CYS A O 1
ATOM 6260 N N . LEU A 1 835 ? 5.537 -19.149 -15.186 1.00 29.39 835 LEU A N 1
ATOM 6261 C CA . LEU A 1 835 ? 4.320 -19.777 -15.730 1.00 29.39 835 LEU A CA 1
ATOM 6262 C C . LEU A 1 835 ? 4.567 -20.549 -17.038 1.00 29.39 835 LEU A C 1
ATOM 6264 O O . LEU A 1 835 ? 3.920 -21.572 -17.264 1.00 29.39 835 LEU A O 1
ATOM 6268 N N . ASN A 1 836 ? 5.583 -20.178 -17.825 1.00 29.06 836 ASN A N 1
ATOM 6269 C CA . ASN A 1 836 ? 5.949 -20.913 -19.046 1.00 29.06 836 ASN A CA 1
ATOM 6270 C C . ASN A 1 836 ? 6.676 -22.250 -18.796 1.00 29.06 836 ASN A C 1
ATOM 6272 O O . ASN A 1 836 ? 6.830 -23.053 -19.714 1.00 29.06 836 ASN A O 1
ATOM 6276 N N . LEU A 1 837 ? 7.061 -22.553 -17.550 1.00 31.88 837 LEU A N 1
ATOM 6277 C CA . LEU A 1 837 ? 7.643 -23.854 -17.191 1.00 31.88 837 LEU A CA 1
ATOM 6278 C C . LEU A 1 837 ? 6.589 -24.962 -17.013 1.00 31.88 837 LEU A C 1
ATOM 6280 O O . LEU A 1 837 ? 6.932 -26.141 -17.107 1.00 31.88 837 LEU A O 1
ATOM 6284 N N . TYR A 1 838 ? 5.314 -24.617 -16.797 1.00 29.80 838 TYR A N 1
ATOM 6285 C CA . TYR A 1 838 ? 4.241 -25.611 -16.653 1.00 29.80 838 TYR A CA 1
ATOM 6286 C C . TYR A 1 838 ? 3.587 -25.990 -17.990 1.00 29.80 838 TYR A C 1
ATOM 6288 O O . TYR A 1 838 ? 3.202 -27.144 -18.176 1.00 29.80 838 TYR A O 1
ATOM 6296 N N . SER A 1 839 ? 3.520 -25.067 -18.951 1.00 28.25 839 SER A N 1
ATOM 6297 C CA . SER A 1 839 ? 2.933 -25.300 -20.279 1.00 28.25 839 SER A CA 1
ATOM 6298 C C . SER A 1 839 ? 3.868 -26.059 -21.233 1.00 28.25 839 SER A C 1
ATOM 6300 O O . SER A 1 839 ? 3.399 -26.876 -22.025 1.00 28.25 839 SER A O 1
ATOM 6302 N N . LEU A 1 840 ? 5.192 -25.901 -21.111 1.00 30.27 840 LEU A N 1
ATOM 6303 C CA . LEU A 1 840 ? 6.172 -26.621 -21.944 1.00 30.27 840 LEU A CA 1
ATOM 6304 C C . LEU A 1 840 ? 6.459 -28.065 -21.493 1.00 30.27 840 LEU A C 1
ATOM 6306 O O . LEU A 1 840 ? 6.973 -28.857 -22.282 1.00 30.27 840 LEU A O 1
ATOM 6310 N N . ARG A 1 841 ? 6.063 -28.451 -20.270 1.00 27.53 841 ARG A N 1
ATOM 6311 C CA . ARG A 1 841 ? 6.221 -29.828 -19.759 1.00 27.53 841 ARG A CA 1
ATOM 6312 C C . ARG A 1 841 ? 5.065 -30.767 -20.120 1.00 27.53 841 ARG A C 1
ATOM 6314 O O . ARG A 1 841 ? 5.207 -31.977 -19.977 1.00 27.53 841 ARG A O 1
ATOM 6321 N N . ILE A 1 842 ? 3.942 -30.232 -20.609 1.00 33.41 842 ILE A N 1
ATOM 6322 C CA . ILE A 1 842 ? 2.782 -31.032 -21.041 1.00 33.41 842 ILE A CA 1
ATOM 6323 C C . ILE A 1 842 ? 2.883 -31.436 -22.525 1.00 33.41 842 ILE A C 1
ATOM 6325 O O . ILE A 1 842 ? 2.384 -32.494 -22.898 1.00 33.41 842 ILE A O 1
ATOM 6329 N N . ASN A 1 843 ? 3.628 -30.696 -23.355 1.00 28.97 843 ASN A N 1
ATOM 6330 C CA . ASN A 1 843 ? 3.757 -31.005 -24.789 1.00 28.97 843 ASN A CA 1
ATOM 6331 C C . ASN A 1 843 ? 4.956 -31.897 -25.168 1.00 28.97 843 ASN A C 1
ATOM 6333 O O . ASN A 1 843 ? 5.036 -32.348 -26.306 1.00 28.97 843 ASN A O 1
ATOM 6337 N N . THR A 1 844 ? 5.852 -32.229 -24.233 1.00 28.55 844 THR A N 1
ATOM 6338 C CA . THR A 1 844 ? 6.987 -33.153 -24.465 1.00 28.55 844 THR A CA 1
ATOM 6339 C C . THR A 1 844 ? 6.750 -34.584 -23.964 1.00 28.55 844 THR A C 1
ATOM 6341 O O . THR A 1 844 ? 7.600 -35.447 -24.162 1.00 28.55 844 THR A O 1
ATOM 6344 N N . LEU A 1 845 ? 5.582 -34.885 -23.380 1.00 28.11 845 LEU A N 1
ATOM 6345 C CA . LEU A 1 845 ? 5.214 -36.238 -22.924 1.00 28.11 845 LEU A CA 1
ATOM 6346 C C . LEU A 1 845 ? 4.331 -37.026 -23.912 1.00 28.11 845 LEU A C 1
ATOM 6348 O O . LEU A 1 845 ? 3.905 -38.135 -23.595 1.00 28.11 845 LEU A O 1
ATOM 6352 N N . HIS A 1 846 ? 4.101 -36.506 -25.124 1.00 30.89 846 HIS A N 1
ATOM 6353 C CA . HIS A 1 846 ? 3.282 -37.169 -26.150 1.00 30.89 846 HIS A CA 1
ATOM 6354 C C . HIS A 1 846 ? 4.035 -37.699 -27.384 1.00 30.89 846 HIS A C 1
ATOM 6356 O O . HIS A 1 846 ? 3.381 -38.196 -28.296 1.00 30.89 846 HIS A O 1
ATOM 6362 N N . SER A 1 847 ? 5.375 -37.696 -27.419 1.00 30.58 847 SER A N 1
ATOM 6363 C CA . SER A 1 847 ? 6.134 -38.203 -28.585 1.00 30.58 847 SER A CA 1
ATOM 6364 C C . SER A 1 847 ? 7.095 -39.369 -28.325 1.00 30.58 847 SER A C 1
ATOM 6366 O O . SER A 1 847 ? 7.901 -39.691 -29.192 1.00 30.58 847 SER A O 1
ATOM 6368 N N . THR A 1 848 ? 7.018 -40.060 -27.185 1.00 32.47 848 THR A N 1
ATOM 6369 C CA . THR A 1 848 ? 7.842 -41.263 -26.950 1.00 32.47 848 THR A CA 1
ATOM 6370 C C . THR A 1 848 ? 7.075 -42.343 -26.193 1.00 32.47 848 THR A C 1
ATOM 6372 O O . THR A 1 848 ? 7.207 -42.487 -24.982 1.00 32.47 848 THR A O 1
ATOM 6375 N N . ARG A 1 849 ? 6.256 -43.124 -26.914 1.00 27.31 849 ARG A N 1
ATOM 6376 C CA . ARG A 1 849 ? 5.856 -44.495 -26.529 1.00 27.31 849 ARG A CA 1
ATOM 6377 C C . ARG A 1 849 ? 5.173 -45.234 -27.689 1.00 27.31 849 ARG A C 1
ATOM 6379 O O . ARG A 1 849 ? 4.052 -45.712 -27.576 1.00 27.31 849 ARG A O 1
ATOM 6386 N N . GLU A 1 850 ? 5.879 -45.366 -28.807 1.00 29.17 850 GLU A N 1
ATOM 6387 C CA . GLU A 1 850 ? 5.692 -46.525 -29.683 1.00 29.17 850 GLU A CA 1
ATOM 6388 C C . GLU A 1 850 ? 6.753 -47.559 -29.309 1.00 29.17 850 GLU A C 1
ATOM 6390 O O . GLU A 1 850 ? 7.937 -47.308 -29.507 1.00 29.17 850 GLU A O 1
ATOM 6395 N N . LEU A 1 851 ? 6.328 -48.673 -28.698 1.00 28.11 851 LEU A N 1
ATOM 6396 C CA . LEU A 1 851 ? 6.760 -50.047 -29.002 1.00 28.11 851 LEU A CA 1
ATOM 6397 C C . LEU A 1 851 ? 6.293 -51.036 -27.912 1.00 28.11 851 LEU A C 1
ATOM 6399 O O . LEU A 1 851 ? 6.662 -50.933 -26.747 1.00 28.11 851 LEU A O 1
ATOM 6403 N N . GLN A 1 852 ? 5.545 -52.037 -28.390 1.00 26.73 852 GLN A N 1
ATOM 6404 C CA . GLN A 1 852 ? 5.369 -53.407 -27.878 1.00 26.73 852 GLN A CA 1
ATOM 6405 C C . GLN A 1 852 ? 4.425 -53.681 -26.687 1.00 26.73 852 GLN A C 1
ATOM 6407 O O . GLN A 1 852 ? 4.809 -53.601 -25.527 1.00 26.73 852 GLN A O 1
ATOM 6412 N N . ALA A 1 853 ? 3.235 -54.213 -27.006 1.00 25.08 853 ALA A N 1
ATOM 6413 C CA . ALA A 1 853 ? 2.607 -55.333 -26.288 1.00 25.08 853 ALA A CA 1
ATOM 6414 C C . ALA A 1 853 ? 1.586 -56.065 -27.204 1.00 25.08 853 ALA A C 1
ATOM 6416 O O . ALA A 1 853 ? 1.055 -55.442 -28.125 1.00 25.08 853 ALA A O 1
ATOM 6417 N N . PRO A 1 854 ? 1.355 -57.382 -27.020 1.00 27.12 854 PRO A N 1
ATOM 6418 C CA . PRO A 1 854 ? 0.983 -58.303 -28.094 1.00 27.12 854 PRO A CA 1
ATOM 6419 C C . PRO A 1 854 ? -0.526 -58.483 -28.316 1.00 27.12 854 PRO A C 1
ATOM 6421 O O . PRO A 1 854 ? -1.361 -58.288 -27.437 1.00 27.12 854 PRO A O 1
ATOM 6424 N N . VAL A 1 855 ? -0.832 -58.937 -29.530 1.00 27.56 855 VAL A N 1
ATOM 6425 C CA . VAL A 1 855 ? -2.136 -59.377 -30.034 1.00 27.56 855 VAL A CA 1
ATOM 6426 C C . VAL A 1 855 ? -2.690 -60.537 -29.199 1.00 27.56 855 VAL A C 1
ATOM 6428 O O . VAL A 1 855 ? -2.035 -61.569 -29.082 1.00 27.56 855 VAL A O 1
ATOM 6431 N N . PHE A 1 856 ? -3.937 -60.420 -28.729 1.00 24.67 856 PHE A N 1
ATOM 6432 C CA . PHE A 1 856 ? -4.773 -61.583 -28.421 1.00 24.67 856 PHE A CA 1
ATOM 6433 C C . PHE A 1 856 ? -6.179 -61.435 -29.015 1.00 24.67 856 PHE A C 1
ATOM 6435 O O . PHE A 1 856 ? -6.910 -60.479 -28.763 1.00 24.67 856 PHE A O 1
ATOM 6442 N N . ASN A 1 857 ? -6.499 -62.419 -29.854 1.00 26.38 857 ASN A N 1
ATOM 6443 C CA . ASN A 1 857 ? -7.765 -62.678 -30.528 1.00 26.38 857 ASN A CA 1
ATOM 6444 C C . ASN A 1 857 ? -8.902 -62.998 -29.546 1.00 26.38 857 ASN A C 1
ATOM 6446 O O . ASN A 1 857 ? -8.673 -63.696 -28.563 1.00 26.38 857 ASN A O 1
ATOM 6450 N N . GLY A 1 858 ? -10.147 -62.683 -29.931 1.00 26.72 858 GLY A N 1
ATOM 6451 C CA . GLY A 1 858 ? -11.268 -63.570 -29.596 1.00 26.72 858 GLY A CA 1
ATOM 6452 C C . GLY A 1 858 ? -12.641 -62.943 -29.348 1.00 26.72 858 GLY A C 1
ATOM 6453 O O . GLY A 1 858 ? -12.988 -62.651 -28.218 1.00 26.72 858 GLY A O 1
ATOM 6454 N N . GLN A 1 859 ? -13.448 -62.911 -30.414 1.00 26.08 859 GLN A N 1
ATOM 6455 C CA . GLN A 1 859 ? -14.900 -63.176 -30.444 1.00 26.08 859 GLN A CA 1
ATOM 6456 C C . GLN A 1 859 ? -15.914 -62.130 -29.914 1.00 26.08 859 GLN A C 1
ATOM 6458 O O . GLN A 1 859 ? -16.149 -61.942 -28.727 1.00 26.08 859 GLN A O 1
ATOM 6463 N N . ARG A 1 860 ? -16.623 -61.533 -30.889 1.00 32.19 860 ARG A N 1
ATOM 6464 C CA . ARG A 1 860 ? -17.957 -60.896 -30.787 1.00 32.19 860 ARG A CA 1
ATOM 6465 C C . ARG A 1 860 ? -19.067 -61.978 -30.836 1.00 32.19 860 ARG A C 1
ATOM 6467 O O . ARG A 1 860 ? -18.764 -63.068 -31.321 1.00 32.19 860 ARG A O 1
ATOM 6474 N N . PRO A 1 861 ? -20.352 -61.687 -30.513 1.00 30.66 861 PRO A N 1
ATOM 6475 C CA . PRO A 1 861 ? -21.253 -61.103 -31.532 1.00 30.66 861 PRO A CA 1
ATOM 6476 C C . PRO A 1 861 ? -22.310 -60.066 -31.055 1.00 30.66 861 PRO A C 1
ATOM 6478 O O . PRO A 1 861 ? -22.610 -59.916 -29.881 1.00 30.66 861 PRO A O 1
ATOM 6481 N N . ARG A 1 862 ? -22.824 -59.341 -32.067 1.00 23.20 862 ARG A N 1
ATOM 6482 C CA . ARG A 1 862 ? -23.821 -58.231 -32.158 1.00 23.20 862 ARG A CA 1
ATOM 6483 C C . ARG A 1 862 ? -25.291 -58.760 -32.059 1.00 23.20 862 ARG A C 1
ATOM 6485 O O . ARG A 1 862 ? -25.399 -59.940 -31.746 1.00 23.20 862 ARG A O 1
ATOM 6492 N N . PRO A 1 863 ? -26.400 -58.070 -32.484 1.00 41.72 863 PRO A N 1
ATOM 6493 C CA . PRO A 1 863 ? -26.658 -56.668 -32.932 1.00 41.72 863 PRO A CA 1
ATOM 6494 C C . PRO A 1 863 ? -27.983 -56.013 -32.421 1.00 41.72 863 PRO A C 1
ATOM 6496 O O . PRO A 1 863 ? -28.850 -56.699 -31.907 1.00 41.72 863 PRO A O 1
ATOM 6499 N N . HIS A 1 864 ? -28.167 -54.696 -32.648 1.00 24.00 864 HIS A N 1
ATOM 6500 C CA . HIS A 1 864 ? -29.312 -54.028 -33.343 1.00 24.00 864 HIS A CA 1
ATOM 6501 C C . HIS A 1 864 ? -29.473 -52.557 -32.872 1.00 24.00 864 HIS A C 1
ATOM 6503 O O . HIS A 1 864 ? -29.720 -52.313 -31.703 1.00 24.00 864 HIS A O 1
ATOM 6509 N N . ARG A 1 865 ? -29.092 -51.527 -33.651 1.00 24.27 865 ARG A N 1
ATOM 6510 C CA . ARG A 1 865 ? -29.738 -50.847 -34.813 1.00 24.27 865 ARG A CA 1
ATOM 6511 C C . ARG A 1 865 ? -30.903 -49.891 -34.461 1.00 24.27 865 ARG A C 1
ATOM 6513 O O . ARG A 1 865 ? -32.038 -50.337 -34.408 1.00 24.27 865 ARG A O 1
ATOM 6520 N N . ALA A 1 866 ? -30.607 -48.584 -34.394 1.00 25.53 866 ALA A N 1
ATOM 6521 C CA . ALA A 1 866 ? -31.299 -47.453 -35.064 1.00 25.53 866 ALA A CA 1
ATOM 6522 C C . ALA A 1 866 ? -30.598 -46.129 -34.649 1.00 25.53 866 ALA A C 1
ATOM 6524 O O . ALA A 1 866 ? -30.508 -45.854 -33.464 1.00 25.53 866 ALA A O 1
ATOM 6525 N N . ALA A 1 867 ? -29.819 -45.473 -35.528 1.00 27.06 867 ALA A N 1
ATOM 6526 C CA . ALA A 1 867 ? -30.191 -44.341 -36.414 1.00 27.06 867 ALA A CA 1
ATOM 6527 C C . ALA A 1 867 ? -30.266 -42.991 -35.648 1.00 27.06 867 ALA A C 1
ATOM 6529 O O . ALA A 1 867 ? -30.855 -42.947 -34.586 1.00 27.06 867 ALA A O 1
ATOM 6530 N N . ARG A 1 868 ? -29.739 -41.837 -36.086 1.00 26.30 868 ARG A N 1
ATOM 6531 C CA . ARG A 1 868 ? -29.195 -41.360 -37.369 1.00 26.30 868 ARG A CA 1
ATOM 6532 C C . ARG A 1 868 ? -28.443 -40.028 -37.114 1.00 26.30 868 ARG A C 1
ATOM 6534 O O . ARG A 1 868 ? -28.618 -39.399 -36.081 1.00 26.30 868 ARG A O 1
ATOM 6541 N N . GLN A 1 869 ? -27.626 -39.637 -38.088 1.00 26.59 869 GLN A N 1
ATOM 6542 C CA . GLN A 1 869 ? -26.772 -38.444 -38.202 1.00 26.59 869 GLN A CA 1
ATOM 6543 C C . GLN A 1 869 ? -27.404 -37.096 -37.797 1.00 26.59 869 GLN A C 1
ATOM 6545 O O . GLN A 1 869 ? -28.518 -36.816 -38.217 1.00 26.59 869 GLN A O 1
ATOM 6550 N N . HIS A 1 870 ? -26.606 -36.193 -37.207 1.00 26.83 870 HIS A N 1
ATOM 6551 C CA . HIS A 1 870 ? -26.495 -34.815 -37.706 1.00 26.83 870 HIS A CA 1
ATOM 6552 C C . HIS A 1 870 ? -25.080 -34.254 -37.503 1.00 26.83 870 HIS A C 1
ATOM 6554 O O . HIS A 1 870 ? -24.449 -34.430 -36.466 1.00 26.83 870 HIS A O 1
ATOM 6560 N N . LYS A 1 871 ? -24.580 -33.651 -38.584 1.00 27.81 871 LYS A N 1
ATOM 6561 C CA . LYS A 1 871 ? -23.263 -33.041 -38.756 1.00 27.81 871 LYS A CA 1
ATOM 6562 C C . LYS A 1 871 ? -23.201 -31.662 -38.104 1.00 27.81 871 LYS A C 1
ATOM 6564 O O . LYS A 1 871 ? -24.197 -30.947 -38.068 1.00 27.81 871 LYS A O 1
ATOM 6569 N N . ASN A 1 872 ? -21.976 -31.300 -37.734 1.00 29.89 872 ASN A N 1
ATOM 6570 C CA . ASN A 1 872 ? -21.480 -29.949 -37.498 1.00 29.89 872 ASN A CA 1
ATOM 6571 C C . ASN A 1 872 ? -22.067 -28.911 -38.467 1.00 29.89 872 ASN A C 1
ATOM 6573 O O . ASN A 1 872 ? -21.910 -29.032 -39.683 1.00 29.89 872 ASN A O 1
ATOM 6577 N N . SER A 1 873 ? -22.607 -27.836 -37.902 1.00 25.06 873 SER A N 1
ATOM 6578 C CA . SER A 1 873 ? -22.593 -26.509 -38.512 1.00 25.06 873 SER A CA 1
ATOM 6579 C C . SER A 1 873 ? -22.259 -25.500 -37.419 1.00 25.06 873 SER A C 1
ATOM 6581 O O . SER A 1 873 ? -23.092 -25.167 -36.578 1.00 25.06 873 SER A O 1
ATOM 6583 N N . VAL A 1 874 ? -21.004 -25.062 -37.433 1.00 27.95 874 VAL A N 1
ATOM 6584 C CA . VAL A 1 874 ? -20.537 -23.838 -36.789 1.00 27.95 874 VAL A CA 1
ATOM 6585 C C . VAL A 1 874 ? -21.336 -22.691 -37.399 1.00 27.95 874 VAL A C 1
ATOM 6587 O O . VAL A 1 874 ? -21.265 -22.479 -38.608 1.00 27.95 874 VAL A O 1
ATOM 6590 N N . LEU A 1 875 ? -22.112 -21.976 -36.586 1.00 24.56 875 LEU A N 1
ATOM 6591 C CA . LEU A 1 875 ? -22.697 -20.703 -36.989 1.00 24.56 875 LEU A CA 1
ATOM 6592 C C . LEU A 1 875 ? -21.872 -19.591 -36.349 1.00 24.56 875 LEU A C 1
ATOM 6594 O O . LEU A 1 875 ? -21.978 -19.307 -35.157 1.00 24.56 875 LEU A O 1
ATOM 6598 N N . ALA A 1 876 ? -21.013 -19.009 -37.180 1.00 25.25 876 ALA A N 1
ATOM 6599 C CA . ALA A 1 876 ? -20.388 -17.725 -36.951 1.00 25.25 876 ALA A CA 1
ATOM 6600 C C . ALA A 1 876 ? -21.477 -16.665 -36.737 1.00 25.25 876 ALA A C 1
ATOM 6602 O O . ALA A 1 876 ? -22.357 -16.497 -37.582 1.00 25.25 876 ALA A O 1
ATOM 6603 N N . VAL A 1 877 ? -21.404 -15.927 -35.630 1.00 26.25 877 VAL A N 1
ATOM 6604 C CA . VAL A 1 877 ? -22.103 -14.645 -35.513 1.00 26.25 877 VAL A CA 1
ATOM 6605 C C . VAL A 1 877 ? -21.099 -13.572 -35.900 1.00 26.25 877 VAL A C 1
ATOM 6607 O O . VAL A 1 877 ? -20.243 -13.178 -35.115 1.00 26.25 877 VAL A O 1
ATOM 6610 N N . ALA A 1 878 ? -21.189 -13.160 -37.161 1.00 27.31 878 ALA A N 1
ATOM 6611 C CA . ALA A 1 878 ? -20.503 -12.000 -37.695 1.00 27.31 878 ALA A CA 1
ATOM 6612 C C . ALA A 1 878 ? -20.970 -10.738 -36.952 1.00 27.31 878 ALA A C 1
ATOM 6614 O O . ALA A 1 878 ? -22.164 -10.429 -36.918 1.00 27.31 878 ALA A O 1
ATOM 6615 N N . THR A 1 879 ? -20.035 -9.994 -36.365 1.00 31.66 879 THR A N 1
ATOM 6616 C CA . THR A 1 879 ? -20.280 -8.643 -35.856 1.00 31.66 879 THR A CA 1
ATOM 6617 C C . THR A 1 879 ? -20.346 -7.682 -37.037 1.00 31.66 879 THR A C 1
ATOM 6619 O O . THR A 1 879 ? -19.327 -7.303 -37.607 1.00 31.66 879 THR A O 1
ATOM 6622 N N . ASN A 1 880 ? -21.564 -7.319 -37.428 1.00 27.77 880 ASN A N 1
ATOM 6623 C CA . ASN A 1 880 ? -21.824 -6.245 -38.378 1.00 27.77 880 ASN A CA 1
ATOM 6624 C C . ASN A 1 880 ? -21.678 -4.891 -37.640 1.00 27.77 880 ASN A C 1
ATOM 6626 O O . ASN A 1 880 ? -22.411 -4.689 -36.669 1.00 27.77 880 ASN A O 1
ATOM 6630 N N . PRO A 1 881 ? -20.781 -3.965 -38.039 1.00 33.25 881 PRO A N 1
ATOM 6631 C CA . PRO A 1 881 ? -20.550 -2.718 -37.303 1.00 33.25 881 PRO A CA 1
ATOM 6632 C C . PRO A 1 881 ? -21.624 -1.636 -37.520 1.00 33.25 881 PRO A C 1
ATOM 6634 O O . PRO A 1 881 ? -21.513 -0.555 -36.955 1.00 33.25 881 PRO A O 1
ATOM 6637 N N . ASN A 1 882 ? -22.679 -1.904 -38.295 1.00 29.80 882 ASN A N 1
ATOM 6638 C CA . ASN A 1 882 ? -23.693 -0.907 -38.647 1.00 29.80 882 ASN A CA 1
ATOM 6639 C C . ASN A 1 882 ? -25.085 -1.256 -38.106 1.00 29.80 882 ASN A C 1
ATOM 6641 O O . ASN A 1 882 ? -25.996 -1.540 -38.878 1.00 29.80 882 ASN A O 1
ATOM 6645 N N . LEU A 1 883 ? -25.271 -1.204 -36.784 1.00 31.75 883 LEU A N 1
ATOM 6646 C CA . LEU A 1 883 ? -26.598 -1.111 -36.164 1.00 31.75 883 LEU A CA 1
ATOM 6647 C C . LEU A 1 883 ? -26.527 -0.192 -34.940 1.00 31.75 883 LEU A C 1
ATOM 6649 O O . LEU A 1 883 ? -26.045 -0.566 -33.872 1.00 31.75 883 LEU A O 1
ATOM 6653 N N . GLY A 1 884 ? -26.996 1.040 -35.130 1.00 31.66 884 GLY A N 1
ATOM 6654 C CA . GLY A 1 884 ? -27.169 2.018 -34.068 1.00 31.66 884 GLY A CA 1
ATOM 6655 C C . GLY A 1 884 ? -28.294 1.649 -33.094 1.00 31.66 884 GLY A C 1
ATOM 6656 O O . GLY A 1 884 ? -29.268 1.001 -33.461 1.00 31.66 884 GLY A O 1
ATOM 6657 N N . VAL A 1 885 ? -28.130 2.136 -31.860 1.00 41.69 885 VAL A N 1
ATOM 6658 C CA . VAL A 1 885 ? -29.167 2.465 -30.864 1.00 41.69 885 VAL A CA 1
ATOM 6659 C C . VAL A 1 885 ? -30.168 1.343 -30.511 1.00 41.69 885 VAL A C 1
ATOM 6661 O O . VAL A 1 885 ? -31.178 1.156 -31.181 1.00 41.69 885 VAL A O 1
ATOM 6664 N N . GLY A 1 886 ? -29.966 0.663 -29.367 1.00 33.25 886 GLY A N 1
ATOM 6665 C CA . GLY A 1 886 ? -31.024 -0.168 -28.755 1.00 33.25 886 GLY A CA 1
ATOM 6666 C C . GLY A 1 886 ? -30.601 -1.256 -27.752 1.00 33.25 886 GLY A C 1
ATOM 6667 O O . GLY A 1 886 ? -30.992 -2.410 -27.900 1.00 33.25 886 GLY A O 1
ATOM 6668 N N . GLY A 1 887 ? -29.831 -0.931 -26.707 1.00 31.67 887 GLY A N 1
ATOM 6669 C CA . GLY A 1 887 ? -29.244 -1.904 -25.761 1.00 31.67 887 GLY A CA 1
ATOM 6670 C C . GLY A 1 887 ? -30.148 -2.496 -24.660 1.00 31.67 887 GLY A C 1
ATOM 6671 O O . GLY A 1 887 ? -29.625 -3.040 -23.694 1.00 31.67 887 GLY A O 1
ATOM 6672 N N . SER A 1 888 ? -31.480 -2.407 -24.754 1.00 37.38 888 SER A N 1
ATOM 6673 C CA . SER A 1 888 ? -32.394 -2.889 -23.690 1.00 37.38 888 SER A CA 1
ATOM 6674 C C . SER A 1 888 ? -32.974 -4.295 -23.952 1.00 37.38 888 SER A C 1
ATOM 6676 O O . SER A 1 888 ? -33.169 -5.082 -23.027 1.00 37.38 888 SER A O 1
ATOM 6678 N N . ALA A 1 889 ? -33.185 -4.686 -25.214 1.00 35.38 889 ALA A N 1
ATOM 6679 C CA . ALA A 1 889 ? -33.942 -5.906 -25.533 1.00 35.38 889 ALA A CA 1
ATOM 6680 C C . ALA A 1 889 ? -33.107 -7.206 -25.559 1.00 35.38 889 ALA A C 1
ATOM 6682 O O . ALA A 1 889 ? -33.645 -8.296 -25.345 1.00 35.38 889 ALA A O 1
ATOM 6683 N N . VAL A 1 890 ? -31.794 -7.116 -25.802 1.00 38.81 890 VAL A N 1
ATOM 6684 C CA . VAL A 1 890 ? -30.924 -8.297 -25.986 1.00 38.81 890 VAL A CA 1
ATOM 6685 C C . VAL A 1 890 ? -30.632 -9.003 -24.654 1.00 38.81 890 VAL A C 1
ATOM 6687 O O . VAL A 1 890 ? -30.617 -10.233 -24.596 1.00 38.81 890 VAL A O 1
ATOM 6690 N N . ASN A 1 891 ? -30.520 -8.248 -23.556 1.00 44.75 891 ASN A N 1
ATOM 6691 C CA . ASN A 1 891 ? -30.210 -8.794 -22.229 1.00 44.75 891 ASN A CA 1
ATOM 6692 C C . ASN A 1 891 ? -31.388 -9.572 -21.612 1.00 44.75 891 ASN A C 1
ATOM 6694 O O . ASN A 1 891 ? -31.205 -10.639 -21.029 1.00 44.75 891 ASN A O 1
ATOM 6698 N N . VAL A 1 892 ? -32.623 -9.103 -21.829 1.00 44.41 892 VAL A N 1
ATOM 6699 C CA . VAL A 1 892 ? -33.838 -9.768 -21.323 1.00 44.41 892 VAL A CA 1
ATOM 6700 C C . VAL A 1 892 ? -34.084 -11.101 -22.037 1.00 44.41 892 VAL A C 1
ATOM 6702 O O . VAL A 1 892 ? -34.560 -12.061 -21.429 1.00 44.41 892 VAL A O 1
ATOM 6705 N N . ARG A 1 893 ? -33.740 -11.195 -23.328 1.00 39.66 893 ARG A N 1
ATOM 6706 C CA . ARG A 1 893 ? -33.938 -12.418 -24.118 1.00 39.66 893 ARG A CA 1
ATOM 6707 C C . ARG A 1 893 ? -32.912 -13.495 -23.762 1.00 39.66 893 ARG A C 1
ATOM 6709 O O . ARG A 1 893 ? -33.300 -14.651 -23.627 1.00 39.66 893 ARG A O 1
ATOM 6716 N N . ALA A 1 894 ? -31.654 -13.111 -23.533 1.00 42.97 894 ALA A N 1
ATOM 6717 C CA . ALA A 1 894 ? -30.612 -14.014 -23.043 1.00 42.97 894 ALA A CA 1
ATOM 6718 C C . ALA A 1 894 ? -30.907 -14.510 -21.616 1.00 42.97 894 ALA A C 1
ATOM 6720 O O . ALA A 1 894 ? -30.806 -15.708 -21.358 1.00 42.97 894 ALA A O 1
ATOM 6721 N N . GLN A 1 895 ? -31.370 -13.632 -20.715 1.00 41.16 895 GLN A N 1
ATOM 6722 C CA . GLN A 1 895 ? -31.781 -14.024 -19.362 1.00 41.16 895 GLN A CA 1
ATOM 6723 C C . GLN A 1 895 ? -32.980 -14.978 -19.364 1.00 41.16 895 GLN A C 1
ATOM 6725 O O . GLN A 1 895 ? -32.926 -16.003 -18.693 1.00 41.16 895 GLN A O 1
ATOM 6730 N N . ARG A 1 896 ? -34.030 -14.712 -20.156 1.00 44.88 896 ARG A N 1
ATOM 6731 C CA . ARG A 1 896 ? -35.194 -15.615 -20.257 1.00 44.88 896 ARG A CA 1
ATOM 6732 C C . ARG A 1 896 ? -34.846 -16.969 -20.877 1.00 44.88 896 ARG A C 1
ATOM 6734 O O . ARG A 1 896 ? -35.436 -17.975 -20.491 1.00 44.88 896 ARG A O 1
ATOM 6741 N N . LEU A 1 897 ? -33.900 -17.004 -21.819 1.00 45.81 897 LEU A N 1
ATOM 6742 C CA . LEU A 1 897 ? -33.427 -18.250 -22.423 1.00 45.81 897 LEU A CA 1
ATOM 6743 C C . LEU A 1 897 ? -32.620 -19.082 -21.415 1.00 45.81 897 LEU A C 1
ATOM 6745 O O . LEU A 1 897 ? -32.878 -20.273 -21.284 1.00 45.81 897 LEU A O 1
ATOM 6749 N N . ASN A 1 898 ? -31.725 -18.449 -20.648 1.00 45.44 898 ASN A N 1
ATOM 6750 C CA . ASN A 1 898 ? -30.990 -19.106 -19.560 1.00 45.44 898 ASN A CA 1
ATOM 6751 C C . ASN A 1 898 ? -31.923 -19.591 -18.441 1.00 45.44 898 ASN A C 1
ATOM 6753 O O . ASN A 1 898 ? -31.687 -20.635 -17.841 1.00 45.44 898 ASN A O 1
ATOM 6757 N N . GLN A 1 899 ? -32.994 -18.844 -18.164 1.00 43.19 899 GLN A N 1
ATOM 6758 C CA . GLN A 1 899 ? -33.984 -19.201 -17.152 1.00 43.19 899 GLN A CA 1
ATOM 6759 C C . GLN A 1 899 ? -34.795 -20.437 -17.570 1.00 43.19 899 GLN A C 1
ATOM 6761 O O . GLN A 1 899 ? -34.917 -21.360 -16.772 1.00 43.19 899 GLN A O 1
ATOM 6766 N N . ARG A 1 900 ? -35.247 -20.512 -18.832 1.00 44.31 900 ARG A N 1
ATOM 6767 C CA . ARG A 1 900 ? -35.927 -21.704 -19.376 1.00 44.31 900 ARG A CA 1
ATOM 6768 C C . ARG A 1 900 ? -35.011 -22.920 -19.481 1.00 44.31 900 ARG A C 1
ATOM 6770 O O . ARG A 1 900 ? -35.389 -23.983 -19.017 1.00 44.31 900 ARG A O 1
ATOM 6777 N N . LEU A 1 901 ? -33.792 -22.758 -20.005 1.00 48.19 901 LEU A N 1
ATOM 6778 C CA . LEU A 1 901 ? -32.815 -23.853 -20.087 1.00 48.19 901 LEU A CA 1
ATOM 6779 C C . LEU A 1 901 ? -32.491 -24.436 -18.706 1.00 48.19 901 LEU A C 1
ATOM 6781 O O . LEU A 1 901 ? -32.401 -25.651 -18.562 1.00 48.19 901 LEU A O 1
ATOM 6785 N N . ASN A 1 902 ? -32.359 -23.586 -17.682 1.00 46.81 902 ASN A N 1
ATOM 6786 C CA . ASN A 1 902 ? -32.155 -24.054 -16.314 1.00 46.81 902 ASN A CA 1
ATOM 6787 C C . ASN A 1 902 ? -33.398 -24.733 -15.728 1.00 46.81 902 ASN A C 1
ATOM 6789 O O . ASN A 1 902 ? -33.237 -25.711 -15.009 1.00 46.81 902 ASN A O 1
ATOM 6793 N N . GLU A 1 903 ? -34.612 -24.252 -16.010 1.00 46.09 903 GLU A N 1
ATOM 6794 C CA . GLU A 1 903 ? -35.852 -24.894 -15.547 1.00 46.09 903 GLU A CA 1
ATOM 6795 C C . GLU A 1 903 ? -36.085 -26.261 -16.204 1.00 46.09 903 GLU A C 1
ATOM 6797 O O . GLU A 1 903 ? -36.445 -27.211 -15.506 1.00 46.09 903 GLU A O 1
ATOM 6802 N N . ASP A 1 904 ? -35.802 -26.389 -17.500 1.00 47.69 904 ASP A N 1
ATOM 6803 C CA . ASP A 1 904 ? -35.945 -27.642 -18.248 1.00 47.69 904 ASP A CA 1
ATOM 6804 C C . ASP A 1 904 ? -34.906 -28.684 -17.783 1.00 47.69 904 ASP A C 1
ATOM 6806 O O . ASP A 1 904 ? -35.260 -29.823 -17.470 1.00 47.69 904 ASP A O 1
ATOM 6810 N N . LEU A 1 905 ? -33.640 -28.276 -17.599 1.00 49.81 905 LEU A N 1
ATOM 6811 C CA . LEU A 1 905 ? -32.580 -29.130 -17.032 1.00 49.81 905 LEU A CA 1
ATOM 6812 C C . LEU A 1 905 ? -32.837 -29.502 -15.561 1.00 49.81 905 LEU A C 1
ATOM 6814 O O . LEU A 1 905 ? -32.413 -30.566 -15.098 1.00 49.81 905 LEU A O 1
ATOM 6818 N N . TRP A 1 906 ? -33.512 -28.626 -14.808 1.00 45.38 906 TRP A N 1
ATOM 6819 C CA . TRP A 1 906 ? -33.910 -28.878 -13.422 1.00 45.38 906 TRP A CA 1
ATOM 6820 C C . TRP A 1 906 ? -35.012 -29.938 -13.337 1.00 45.38 906 TRP A C 1
ATOM 6822 O O . TRP A 1 906 ? -34.938 -30.823 -12.487 1.00 45.38 906 TRP A O 1
ATOM 6832 N N . GLN A 1 907 ? -36.002 -29.885 -14.233 1.00 46.91 907 GLN A N 1
ATOM 6833 C CA . GLN A 1 907 ? -37.085 -30.872 -14.315 1.00 46.91 907 GLN A CA 1
ATOM 6834 C C . GLN A 1 907 ? -36.573 -32.250 -14.769 1.00 46.91 907 GLN A C 1
ATOM 6836 O O . GLN A 1 907 ? -36.932 -33.258 -14.159 1.00 46.91 907 GLN A O 1
ATOM 6841 N N . GLU A 1 908 ? -35.674 -32.308 -15.761 1.00 46.25 908 GLU A N 1
ATOM 6842 C CA . GLU A 1 908 ? -35.083 -33.571 -16.238 1.00 46.25 908 GLU A CA 1
ATOM 6843 C C . GLU A 1 908 ? -34.255 -34.294 -15.162 1.00 46.25 908 GLU A C 1
ATOM 6845 O O . GLU A 1 908 ? -34.345 -35.515 -15.030 1.00 46.25 908 GLU A O 1
ATOM 6850 N N . LYS A 1 909 ? -33.468 -33.569 -14.350 1.00 48.31 909 LYS A N 1
ATOM 6851 C CA . LYS A 1 909 ? -32.661 -34.193 -13.282 1.00 48.31 909 LYS A CA 1
ATOM 6852 C C . LYS A 1 909 ? -33.486 -34.695 -12.098 1.00 48.31 909 LYS A C 1
ATOM 6854 O O . LYS A 1 909 ? -33.059 -35.644 -11.444 1.00 48.31 909 LYS A O 1
ATOM 6859 N N . MET A 1 910 ? -34.649 -34.100 -11.830 1.00 44.09 910 MET A N 1
ATOM 6860 C CA . MET A 1 910 ? -35.523 -34.514 -10.725 1.00 44.09 910 MET A CA 1
ATOM 6861 C C . MET A 1 910 ? -36.256 -35.836 -10.996 1.00 44.09 910 MET A C 1
ATOM 6863 O O . MET A 1 910 ? -36.586 -36.550 -10.055 1.00 44.09 910 MET A O 1
ATOM 6867 N N . GLN A 1 911 ? -36.474 -36.208 -12.262 1.00 41.03 911 GLN A N 1
ATOM 6868 C CA . GLN A 1 911 ? -37.257 -37.401 -12.618 1.00 41.03 911 GLN A CA 1
ATOM 6869 C C . GLN A 1 911 ? -36.454 -38.719 -12.635 1.00 41.03 911 GLN A C 1
ATOM 6871 O O . GLN A 1 911 ? -37.043 -39.778 -12.839 1.00 41.03 911 GLN A O 1
ATOM 6876 N N . GLY A 1 912 ? -35.133 -38.690 -12.401 1.00 41.16 912 GLY A N 1
ATOM 6877 C CA . GLY A 1 912 ? -34.253 -39.856 -12.600 1.00 41.16 912 GLY A CA 1
ATOM 6878 C C . GLY A 1 912 ? -33.358 -40.277 -11.429 1.00 41.16 912 GLY A C 1
ATOM 6879 O O . GLY A 1 912 ? -32.530 -41.169 -11.611 1.00 41.16 912 GLY A O 1
ATOM 6880 N N . MET A 1 913 ? -33.457 -39.663 -10.245 1.00 34.53 913 MET A N 1
ATOM 6881 C CA . MET A 1 913 ? -32.514 -39.943 -9.151 1.00 34.53 913 MET A CA 1
ATOM 6882 C C . MET A 1 913 ? -33.069 -40.964 -8.151 1.00 34.53 913 MET A C 1
ATOM 6884 O O . MET A 1 913 ? -33.947 -40.672 -7.345 1.00 34.53 913 MET A O 1
ATOM 6888 N N . VAL A 1 914 ? -32.509 -42.175 -8.197 1.00 33.41 914 VAL A N 1
ATOM 6889 C CA . VAL A 1 914 ? -32.663 -43.198 -7.153 1.00 33.41 914 VAL A CA 1
ATOM 6890 C C . VAL A 1 914 ? -31.961 -42.695 -5.881 1.00 33.41 914 VAL A C 1
ATOM 6892 O O . VAL A 1 914 ? -30.843 -42.180 -5.991 1.00 33.41 914 VAL A O 1
ATOM 6895 N N . PRO A 1 915 ? -32.560 -42.827 -4.683 1.00 32.66 915 PRO A N 1
ATOM 6896 C CA . PRO A 1 915 ? -31.892 -42.476 -3.435 1.00 32.66 915 PRO A CA 1
ATOM 6897 C C . PRO A 1 915 ? -30.588 -43.268 -3.312 1.00 32.66 915 PRO A C 1
ATOM 6899 O O . PRO A 1 915 ? -30.590 -44.497 -3.271 1.00 32.66 915 PRO A O 1
ATOM 6902 N N . VAL A 1 916 ? -29.461 -42.559 -3.273 1.00 31.52 916 VAL A N 1
ATOM 6903 C CA . VAL A 1 916 ? -28.184 -43.161 -2.900 1.00 31.52 916 VAL A CA 1
ATOM 6904 C C . VAL A 1 916 ? -28.255 -43.379 -1.398 1.00 31.52 916 VAL A C 1
ATOM 6906 O O . VAL A 1 916 ? -28.315 -42.415 -0.636 1.00 31.52 916 VAL A O 1
ATOM 6909 N N . THR A 1 917 ? -28.302 -44.640 -0.974 1.00 24.83 917 THR A N 1
ATOM 6910 C CA . THR A 1 917 ? -28.209 -45.010 0.437 1.00 24.83 917 THR A CA 1
ATOM 6911 C C . THR A 1 917 ? -26.964 -44.331 1.013 1.00 24.83 917 THR A C 1
ATOM 6913 O O . THR A 1 917 ? -25.879 -44.519 0.449 1.00 24.83 917 THR A O 1
ATOM 6916 N N . PRO A 1 918 ? -27.078 -43.514 2.076 1.00 29.50 918 PRO A N 1
ATOM 6917 C CA . PRO A 1 918 ? -25.908 -42.902 2.679 1.00 29.50 918 PRO A CA 1
ATOM 6918 C C . PRO A 1 918 ? -24.942 -44.019 3.067 1.00 29.50 918 PRO A C 1
ATOM 6920 O O . PRO A 1 918 ? -25.355 -45.050 3.604 1.00 29.50 918 PRO A O 1
ATOM 6923 N N . LEU A 1 919 ? -23.664 -43.836 2.733 1.00 28.55 919 LEU A N 1
ATOM 6924 C CA . LEU A 1 919 ? -22.574 -44.711 3.152 1.00 28.55 919 LEU A CA 1
ATOM 6925 C C . LEU A 1 919 ? -22.510 -44.674 4.683 1.00 28.55 919 LEU A C 1
ATOM 6927 O O . LEU A 1 919 ? -21.817 -43.862 5.288 1.00 28.55 919 LEU A O 1
ATOM 6931 N N . CYS A 1 920 ? -23.302 -45.545 5.296 1.00 31.08 920 CYS A N 1
ATOM 6932 C CA . CYS A 1 920 ? -23.280 -45.857 6.706 1.00 31.08 920 CYS A CA 1
ATOM 6933 C C . CYS A 1 920 ? -22.052 -46.744 6.937 1.00 31.08 920 CYS A C 1
ATOM 6935 O O . CYS A 1 920 ? -22.042 -47.914 6.562 1.00 31.08 920 CYS A O 1
ATOM 6937 N N . VAL A 1 921 ? -21.000 -46.179 7.524 1.00 30.05 921 VAL A N 1
ATOM 6938 C CA . VAL A 1 921 ? -19.911 -46.925 8.174 1.00 30.05 921 VAL A CA 1
ATOM 6939 C C . VAL A 1 921 ? -19.452 -46.097 9.390 1.00 30.05 921 VAL A C 1
ATOM 6941 O O . VAL A 1 921 ? -19.606 -44.877 9.401 1.00 30.05 921 VAL A O 1
ATOM 6944 N N . PRO A 1 922 ? -18.983 -46.721 10.476 1.00 34.53 922 PRO A N 1
ATOM 6945 C CA . PRO A 1 922 ? -19.696 -46.813 11.744 1.00 34.53 922 PRO A CA 1
ATOM 6946 C C . PRO A 1 922 ? -19.074 -45.860 12.775 1.00 34.53 922 PRO A C 1
ATOM 6948 O O . PRO A 1 922 ? -17.897 -45.976 13.106 1.00 34.53 922 PRO A O 1
ATOM 6951 N N . ARG A 1 923 ? -19.859 -44.915 13.301 1.00 42.75 923 ARG A N 1
ATOM 6952 C CA . ARG A 1 923 ? -19.452 -43.999 14.391 1.00 42.75 923 ARG A CA 1
ATOM 6953 C C . ARG A 1 923 ? -20.499 -43.891 15.512 1.00 42.75 923 ARG A C 1
ATOM 6955 O O . ARG A 1 923 ? -20.342 -43.093 16.431 1.00 42.75 923 ARG A O 1
ATOM 6962 N N . GLU A 1 924 ? -21.546 -44.720 15.457 1.00 43.66 924 GLU A N 1
ATOM 6963 C CA . GLU A 1 924 ? -22.687 -44.698 16.389 1.00 43.66 924 GLU A CA 1
ATOM 6964 C C . GLU A 1 924 ? -22.334 -45.089 17.834 1.00 43.66 924 GLU A C 1
ATOM 6966 O O . GLU A 1 924 ? -23.077 -44.744 18.751 1.00 43.66 924 GLU A O 1
ATOM 6971 N N . GLU A 1 925 ? -21.201 -45.751 18.081 1.00 44.34 925 GLU A N 1
ATOM 6972 C CA . GLU A 1 925 ? -20.783 -46.086 19.451 1.00 44.34 925 GLU A CA 1
ATOM 6973 C C . GLU A 1 925 ? -20.222 -44.888 20.230 1.00 44.34 925 GLU A C 1
ATOM 6975 O O . GLU A 1 925 ? -20.427 -44.821 21.437 1.00 44.34 925 GLU A O 1
ATOM 6980 N N . ALA A 1 926 ? -19.621 -43.886 19.573 1.00 39.47 926 ALA A N 1
ATOM 6981 C CA . ALA A 1 926 ? -19.077 -42.709 20.268 1.00 39.47 926 ALA A CA 1
ATOM 6982 C C . ALA A 1 926 ? -20.163 -41.704 20.715 1.00 39.47 926 ALA A C 1
ATOM 6984 O O . ALA A 1 926 ? -19.934 -40.909 21.624 1.00 39.47 926 ALA A O 1
ATOM 6985 N N . LEU A 1 927 ? -21.353 -41.751 20.099 1.00 43.47 927 LEU A N 1
ATOM 6986 C CA . LEU A 1 927 ? -22.502 -40.891 20.427 1.00 43.47 927 LEU A CA 1
ATOM 6987 C C . LEU A 1 927 ? -23.502 -41.559 21.389 1.00 43.47 927 LEU A C 1
ATOM 6989 O O . LEU A 1 927 ? -24.401 -40.897 21.914 1.00 43.47 927 LEU A O 1
ATOM 6993 N N . ARG A 1 928 ? -23.360 -42.863 21.660 1.00 41.28 928 ARG A N 1
ATOM 6994 C CA . ARG A 1 928 ? -24.151 -43.562 22.677 1.00 41.28 928 ARG A CA 1
ATOM 6995 C C . ARG A 1 928 ? -23.511 -43.377 24.045 1.00 41.28 928 ARG A C 1
ATOM 6997 O O . ARG A 1 928 ? -22.763 -44.234 24.480 1.00 41.28 928 ARG A O 1
ATOM 7004 N N . LEU A 1 929 ? -23.865 -42.288 24.724 1.00 43.53 929 LEU A N 1
ATOM 7005 C CA . LEU A 1 929 ? -24.080 -42.199 26.177 1.00 43.53 929 LEU A CA 1
ATOM 7006 C C . LEU A 1 929 ? -24.703 -40.815 26.461 1.00 43.53 929 LEU A C 1
ATOM 7008 O O . LEU A 1 929 ? -24.142 -39.789 26.097 1.00 43.53 929 LEU A O 1
ATOM 7012 N N . LYS A 1 930 ? -25.910 -40.829 27.055 1.00 45.31 930 LYS A N 1
ATOM 7013 C CA . LYS A 1 930 ? -26.914 -39.742 27.175 1.00 45.31 930 LYS A CA 1
ATOM 7014 C C . LYS A 1 930 ? -27.485 -39.230 25.837 1.00 45.31 930 LYS A C 1
ATOM 7016 O O . LYS A 1 930 ? -26.957 -38.315 25.217 1.00 45.31 930 LYS A O 1
ATOM 7021 N N . LYS A 1 931 ? -28.657 -39.764 25.446 1.00 50.16 931 LYS A N 1
ATOM 7022 C CA . LYS A 1 931 ? -29.558 -39.085 24.493 1.00 50.16 931 LYS A CA 1
ATOM 7023 C C . LYS A 1 931 ? -29.832 -37.680 25.027 1.00 50.16 931 LYS A C 1
ATOM 7025 O O . LYS A 1 931 ? -30.371 -37.555 26.131 1.00 50.16 931 LYS A O 1
ATOM 7030 N N . TRP A 1 932 ? -29.468 -36.659 24.259 1.00 56.19 932 TRP A N 1
ATOM 7031 C CA . TRP A 1 932 ? -29.853 -35.293 24.567 1.00 56.19 932 TRP A CA 1
ATOM 7032 C C . TRP A 1 932 ? -31.385 -35.202 24.643 1.00 56.19 932 TRP A C 1
ATOM 7034 O O . TRP A 1 932 ? -32.096 -35.770 23.811 1.00 56.19 932 TRP A O 1
ATOM 7044 N N . LYS A 1 933 ? -31.895 -34.534 25.681 1.00 57.28 933 LYS A N 1
ATOM 7045 C CA . LYS A 1 933 ? -33.313 -34.197 25.810 1.00 57.28 933 LYS A CA 1
ATOM 7046 C C . LYS A 1 933 ? -33.437 -32.671 25.786 1.00 57.28 933 LYS A C 1
ATOM 7048 O O . LYS A 1 933 ? -32.716 -32.021 26.550 1.00 57.28 933 LYS A O 1
ATOM 7053 N N . PRO A 1 934 ? -34.324 -32.100 24.953 1.00 57.34 934 PRO A N 1
ATOM 7054 C CA . PRO A 1 934 ? -34.618 -30.672 24.997 1.00 57.34 934 PRO A CA 1
ATOM 7055 C C . PRO A 1 934 ? -35.073 -30.258 26.401 1.00 57.34 934 PRO A C 1
ATOM 7057 O O . PRO A 1 934 ? -35.610 -31.071 27.162 1.00 57.34 934 PRO A O 1
ATOM 7060 N N . ALA A 1 935 ? -34.807 -29.006 26.771 1.00 64.50 935 ALA A N 1
ATOM 7061 C CA . ALA A 1 935 ? -35.147 -28.527 28.103 1.00 64.50 935 ALA A CA 1
ATOM 7062 C C . ALA A 1 935 ? -36.672 -28.475 28.274 1.00 64.50 935 ALA A C 1
ATOM 7064 O O . ALA A 1 935 ? -37.400 -28.212 27.323 1.00 64.50 935 ALA A O 1
ATOM 7065 N N . VAL A 1 936 ? -37.174 -28.690 29.494 1.00 61.44 936 VAL A N 1
ATOM 7066 C CA . VAL A 1 936 ? -38.628 -28.758 29.769 1.00 61.44 936 VAL A CA 1
ATOM 7067 C C . VAL A 1 936 ? -39.365 -27.461 29.388 1.00 61.44 936 VAL A C 1
ATOM 7069 O O . VAL A 1 936 ? -40.554 -27.492 29.094 1.00 61.44 936 VAL A O 1
ATOM 7072 N N . HIS A 1 937 ? -38.659 -26.327 29.359 1.00 70.38 937 HIS A N 1
ATOM 7073 C CA . HIS A 1 937 ? -39.188 -25.011 28.992 1.00 70.38 937 HIS A CA 1
ATOM 7074 C C . HIS A 1 937 ? -39.091 -24.687 27.490 1.00 70.38 937 HIS A C 1
ATOM 7076 O O . HIS A 1 937 ? -39.463 -23.586 27.086 1.00 70.38 937 HIS A O 1
ATOM 7082 N N . HIS A 1 938 ? -38.584 -25.605 26.659 1.00 81.88 938 HIS A N 1
ATOM 7083 C CA . HIS A 1 938 ? -38.444 -25.375 25.223 1.00 81.88 938 HIS A CA 1
ATOM 7084 C C . HIS A 1 938 ? -39.806 -25.267 24.532 1.00 81.88 938 HIS A C 1
ATOM 7086 O O . HIS A 1 938 ? -40.709 -26.079 24.737 1.00 81.88 938 HIS A O 1
ATOM 7092 N N . LEU A 1 939 ? -39.952 -24.237 23.700 1.00 86.56 939 LEU A N 1
ATOM 7093 C CA . LEU A 1 939 ? -41.176 -23.967 22.958 1.00 86.56 939 LEU A CA 1
ATOM 7094 C C . LEU A 1 939 ? -41.320 -24.963 21.807 1.00 86.56 939 LEU A C 1
ATOM 7096 O O . LEU A 1 939 ? -40.357 -25.288 21.108 1.00 86.56 939 LEU A O 1
ATOM 7100 N N . THR A 1 940 ? -42.555 -25.396 21.551 1.00 86.88 940 THR A N 1
ATOM 7101 C CA . THR A 1 940 ? -42.859 -26.116 20.309 1.00 86.88 940 THR A CA 1
ATOM 7102 C C . THR A 1 940 ? -42.624 -25.201 19.106 1.00 86.88 940 THR A C 1
ATOM 7104 O O . THR A 1 940 ? -42.757 -23.981 19.209 1.00 86.88 940 THR A O 1
ATOM 7107 N N . LYS A 1 941 ? -42.362 -25.775 17.925 1.00 87.94 941 LYS A N 1
ATOM 7108 C CA . LYS A 1 941 ? -42.213 -25.030 16.658 1.00 87.94 941 LYS A CA 1
ATOM 7109 C C . LYS A 1 941 ? -43.301 -23.965 16.457 1.00 87.94 941 LYS A C 1
ATOM 7111 O O . LYS A 1 941 ? -42.999 -22.838 16.073 1.00 87.94 941 LYS A O 1
ATOM 7116 N N . LYS A 1 942 ? -44.565 -24.321 16.719 1.00 89.50 942 LYS A N 1
ATOM 7117 C CA . LYS A 1 942 ? -45.708 -23.411 16.559 1.00 89.50 942 LYS A CA 1
ATOM 7118 C C . LYS A 1 942 ? -45.637 -22.243 17.546 1.00 89.50 942 LYS A C 1
ATOM 7120 O O . LYS A 1 942 ? -45.732 -21.097 17.122 1.00 89.50 942 LYS A O 1
ATOM 7125 N N . GLN A 1 943 ? -45.416 -22.535 18.828 1.00 92.50 943 GLN A N 1
ATOM 7126 C CA . GLN A 1 943 ? -45.305 -21.514 19.874 1.00 92.50 943 GLN A CA 1
ATOM 7127 C C . GLN A 1 943 ? -44.105 -20.588 19.643 1.00 92.50 943 GLN A C 1
ATOM 7129 O O . GLN A 1 943 ? -44.228 -19.375 19.784 1.00 92.50 943 GLN A O 1
ATOM 7134 N N . LEU A 1 944 ? -42.957 -21.146 19.245 1.00 93.38 944 LEU A N 1
ATOM 7135 C CA . LEU A 1 944 ? -41.752 -20.379 18.945 1.00 93.38 944 LEU A CA 1
ATOM 7136 C C . LEU A 1 944 ? -41.982 -19.423 17.771 1.00 93.38 944 LEU A C 1
ATOM 7138 O O . LEU A 1 944 ? -41.622 -18.252 17.849 1.00 93.38 944 LEU A O 1
ATOM 7142 N N . TRP A 1 945 ? -42.629 -19.895 16.702 1.00 95.38 945 TRP A N 1
ATOM 7143 C CA . TRP A 1 945 ? -42.922 -19.056 15.542 1.00 95.38 945 TRP A CA 1
ATOM 7144 C C . TRP A 1 945 ? -43.941 -17.951 15.844 1.00 95.38 945 TRP A C 1
ATOM 7146 O O . TRP A 1 945 ? -43.772 -16.812 15.410 1.00 95.38 945 TRP A O 1
ATOM 7156 N N . GLU A 1 946 ? -44.986 -18.255 16.616 1.00 95.56 946 GLU A N 1
ATOM 7157 C CA . GLU A 1 946 ? -45.935 -17.245 17.098 1.00 95.56 946 GLU A CA 1
ATOM 7158 C C . GLU A 1 946 ? -45.230 -16.176 17.940 1.00 95.56 946 GLU A C 1
ATOM 7160 O O . GLU A 1 946 ? -45.466 -14.984 17.730 1.00 95.56 946 GLU A O 1
ATOM 7165 N N . LYS A 1 947 ? -44.298 -16.586 18.806 1.00 95.94 947 LYS A N 1
ATOM 7166 C CA . LYS A 1 947 ? -43.494 -15.667 19.611 1.00 95.94 947 LYS A CA 1
ATOM 7167 C C . LYS A 1 947 ? -42.568 -14.791 18.761 1.00 95.94 947 LYS A C 1
ATOM 7169 O O . LYS A 1 947 ? -42.617 -13.576 18.910 1.00 95.94 947 LYS A O 1
ATOM 7174 N N . ILE A 1 948 ? -41.821 -15.362 17.811 1.00 96.94 948 ILE A N 1
ATOM 7175 C CA . ILE A 1 948 ? -40.952 -14.601 16.890 1.00 96.94 948 ILE A CA 1
ATOM 7176 C C . ILE A 1 948 ? -41.752 -13.554 16.105 1.00 96.94 948 ILE A C 1
ATOM 7178 O O . ILE A 1 948 ? -41.310 -12.415 15.961 1.00 96.94 948 ILE A O 1
ATOM 7182 N N . ARG A 1 949 ? -42.945 -13.906 15.606 1.00 97.06 949 ARG A N 1
ATOM 7183 C CA . ARG A 1 949 ? -43.802 -12.945 14.891 1.00 97.06 949 ARG A CA 1
ATOM 7184 C C . ARG A 1 949 ? -44.334 -11.845 15.804 1.00 97.06 949 ARG A C 1
ATOM 7186 O O . ARG A 1 949 ? -44.421 -10.703 15.361 1.00 97.06 949 ARG A O 1
ATOM 7193 N N . SER A 1 950 ? -44.675 -12.175 17.050 1.00 96.69 950 SER A N 1
ATOM 7194 C CA . SER A 1 950 ? -45.092 -11.185 18.048 1.00 96.69 950 SER A CA 1
ATOM 7195 C C . SER A 1 950 ? -43.964 -10.199 18.359 1.00 96.69 950 SER A C 1
ATOM 7197 O O . SER A 1 950 ? -44.180 -8.994 18.275 1.00 96.69 950 SER A O 1
ATOM 7199 N N . GLU A 1 951 ? -42.756 -10.701 18.633 1.00 96.56 951 GLU A N 1
ATOM 7200 C CA . GLU A 1 951 ? -41.558 -9.885 18.883 1.00 96.56 951 GLU A CA 1
ATOM 7201 C C . GLU A 1 951 ? -41.224 -9.001 17.666 1.00 96.56 951 GLU A C 1
ATOM 7203 O O . GLU A 1 951 ? -40.981 -7.805 17.803 1.00 96.56 951 GLU A O 1
ATOM 7208 N N . ALA A 1 952 ? -41.296 -9.548 16.445 1.00 95.62 952 ALA A N 1
ATOM 7209 C CA . ALA A 1 952 ? -41.085 -8.781 15.216 1.00 95.62 952 ALA A CA 1
ATOM 7210 C C . ALA A 1 952 ? -42.118 -7.657 15.028 1.00 95.62 952 ALA A C 1
ATOM 7212 O O . ALA A 1 952 ? -41.767 -6.568 14.575 1.00 95.62 952 ALA A O 1
ATOM 7213 N N . ALA A 1 953 ? -43.388 -7.908 15.361 1.00 93.44 953 ALA A N 1
ATOM 7214 C CA . ALA A 1 953 ? -44.451 -6.910 15.270 1.00 93.44 953 ALA A CA 1
ATOM 7215 C C . ALA A 1 953 ? -44.294 -5.796 16.315 1.00 93.44 953 ALA A C 1
ATOM 7217 O O . ALA A 1 953 ? -44.640 -4.648 16.038 1.00 93.44 953 ALA A O 1
ATOM 7218 N N . GLU A 1 954 ? -43.771 -6.119 17.496 1.00 94.69 954 GLU A N 1
ATOM 7219 C CA . GLU A 1 954 ? -43.426 -5.139 18.524 1.00 94.69 954 GLU A CA 1
ATOM 7220 C C . GLU A 1 954 ? -42.231 -4.282 18.092 1.00 94.69 954 GLU A C 1
ATOM 7222 O O . GLU A 1 954 ? -42.351 -3.057 18.053 1.00 94.69 954 GLU A O 1
ATOM 7227 N N . HIS A 1 955 ? -41.141 -4.905 17.631 1.00 91.88 955 HIS A N 1
ATOM 7228 C CA . HIS A 1 955 ? -39.967 -4.190 17.120 1.00 91.88 955 HIS A CA 1
ATOM 7229 C C . HIS A 1 955 ? -40.296 -3.307 15.908 1.00 91.88 955 HIS A C 1
ATOM 7231 O O . HIS A 1 955 ? -39.774 -2.206 15.779 1.00 91.88 955 HIS A O 1
ATOM 7237 N N . ALA A 1 956 ? -41.198 -3.742 15.023 1.00 90.88 956 ALA A N 1
ATOM 7238 C CA . ALA A 1 956 ? -41.633 -2.932 13.886 1.00 90.88 956 ALA A CA 1
ATOM 7239 C C . ALA A 1 956 ? -42.412 -1.675 14.313 1.00 90.88 956 ALA A C 1
ATOM 7241 O O . ALA A 1 956 ? -42.426 -0.692 13.575 1.00 90.88 956 ALA A O 1
ATOM 7242 N N . LYS A 1 957 ? -43.068 -1.700 15.482 1.00 89.56 957 LYS A N 1
ATOM 7243 C CA . LYS A 1 957 ? -43.748 -0.529 16.054 1.00 89.56 957 LYS A CA 1
ATOM 7244 C C . LYS A 1 957 ? -42.774 0.398 16.771 1.00 89.56 957 LYS A C 1
ATOM 7246 O O . LYS A 1 957 ? -42.918 1.609 16.645 1.00 89.56 957 LYS A O 1
ATOM 7251 N N . SER A 1 958 ? -41.825 -0.158 17.526 1.00 89.62 958 SER A N 1
ATOM 7252 C CA . SER A 1 958 ? -40.842 0.632 18.274 1.00 89.62 958 SER A CA 1
ATOM 7253 C C . SER A 1 958 ? -39.786 1.261 17.365 1.00 89.62 958 SER A C 1
ATOM 7255 O O . SER A 1 958 ? -39.357 2.377 17.630 1.00 89.62 958 SER A O 1
ATOM 7257 N N . GLU A 1 959 ? -39.417 0.584 16.273 1.00 89.88 959 GLU A N 1
ATOM 7258 C CA . GLU A 1 959 ? -38.382 1.006 15.324 1.00 89.88 959 GLU A CA 1
ATOM 7259 C C . GLU A 1 959 ? -38.937 1.099 13.888 1.00 89.88 959 GLU A C 1
ATOM 7261 O O . GLU A 1 959 ? -38.739 0.192 13.068 1.00 89.88 959 GLU A O 1
ATOM 7266 N N . PRO A 1 960 ? -39.619 2.208 13.527 1.00 85.25 960 PRO A N 1
ATOM 7267 C CA . PRO A 1 960 ? -40.266 2.365 12.221 1.00 85.25 960 PRO A CA 1
ATOM 7268 C C . PRO A 1 960 ? -39.327 2.195 11.019 1.00 85.25 960 PRO A C 1
ATOM 7270 O O . PRO A 1 960 ? -39.750 1.720 9.966 1.00 85.25 960 PRO A O 1
ATOM 7273 N N . VAL A 1 961 ? -38.040 2.532 11.172 1.00 85.94 961 VAL A N 1
ATOM 7274 C CA . VAL A 1 961 ? -37.018 2.362 10.121 1.00 85.94 961 VAL A CA 1
ATOM 7275 C C . VAL A 1 961 ? -36.827 0.883 9.761 1.00 85.94 961 VAL A C 1
ATOM 7277 O O . VAL A 1 961 ? -36.609 0.551 8.596 1.00 85.94 961 VAL A O 1
ATOM 7280 N N . LEU A 1 962 ? -36.966 -0.021 10.735 1.00 83.44 962 LEU A N 1
ATOM 7281 C CA . LEU A 1 962 ? -36.842 -1.467 10.534 1.00 83.44 962 LEU A CA 1
ATOM 7282 C C . LEU A 1 962 ? -38.174 -2.138 10.184 1.00 83.44 962 LEU A C 1
ATOM 7284 O O . LEU A 1 962 ? -38.179 -3.310 9.798 1.00 83.44 962 LEU A O 1
ATOM 7288 N N . ALA A 1 963 ? -39.297 -1.418 10.260 1.00 85.44 963 ALA A N 1
ATOM 7289 C CA . ALA A 1 963 ? -40.627 -1.985 10.071 1.00 85.44 963 ALA A CA 1
ATOM 7290 C C . ALA A 1 963 ? -40.769 -2.705 8.725 1.00 85.44 963 ALA A C 1
ATOM 7292 O O . ALA A 1 963 ? -41.229 -3.845 8.695 1.00 85.44 963 ALA A O 1
ATOM 7293 N N . SER A 1 964 ? -40.330 -2.095 7.620 1.00 89.50 964 SER A N 1
ATOM 7294 C CA . SER A 1 964 ? -40.420 -2.714 6.287 1.00 89.50 964 SER A CA 1
ATOM 7295 C C . SER A 1 964 ? -39.602 -4.005 6.195 1.00 89.50 964 SER A C 1
ATOM 7297 O O . SER A 1 964 ? -40.071 -5.005 5.650 1.00 89.50 964 SER A O 1
ATOM 7299 N N . PHE A 1 965 ? -38.400 -4.012 6.778 1.00 91.56 965 PHE A N 1
ATOM 7300 C CA . PHE A 1 965 ? -37.530 -5.187 6.808 1.00 91.56 965 PHE A CA 1
ATOM 7301 C C . PHE A 1 965 ? -38.132 -6.323 7.647 1.00 91.56 965 PHE A C 1
ATOM 7303 O O . PHE A 1 965 ? -38.151 -7.469 7.197 1.00 91.56 965 PHE A O 1
ATOM 7310 N N . LEU A 1 966 ? -38.676 -6.011 8.826 1.00 92.12 966 LEU A N 1
ATOM 7311 C CA . LEU A 1 966 ? -39.332 -6.974 9.717 1.00 92.12 966 LEU A CA 1
ATOM 7312 C C . LEU A 1 966 ? -40.614 -7.546 9.106 1.00 92.12 966 LEU A C 1
ATOM 7314 O O . LEU A 1 966 ? -40.863 -8.752 9.202 1.00 92.12 966 LEU A O 1
ATOM 7318 N N .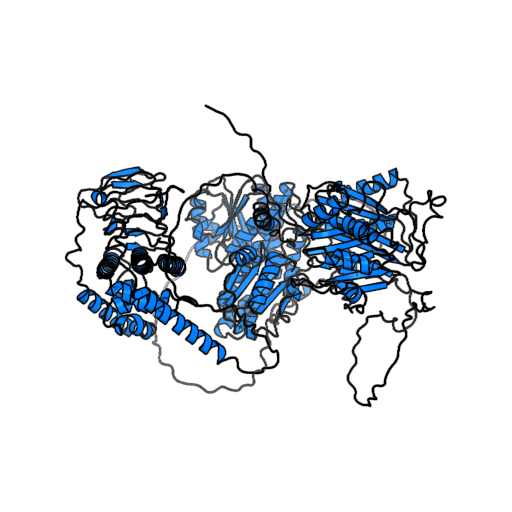 HIS A 1 967 ? -41.397 -6.707 8.421 1.00 92.19 967 HIS A N 1
ATOM 7319 C CA . HIS A 1 967 ? -42.586 -7.161 7.711 1.00 92.19 967 HIS A CA 1
ATOM 7320 C C . HIS A 1 967 ? -42.227 -8.148 6.609 1.00 92.19 967 HIS A C 1
ATOM 7322 O O . HIS A 1 967 ? -42.796 -9.239 6.558 1.00 92.19 967 HIS A O 1
ATOM 7328 N N . MET A 1 968 ? -41.245 -7.792 5.781 1.00 91.69 968 MET A N 1
ATOM 7329 C CA . MET A 1 968 ? -40.806 -8.639 4.681 1.00 91.69 968 MET A CA 1
ATOM 7330 C C . MET A 1 968 ? -40.130 -9.926 5.136 1.00 91.69 968 MET A C 1
ATOM 7332 O O . MET A 1 968 ? -40.317 -10.945 4.491 1.00 91.69 968 MET A O 1
ATOM 7336 N N . SER A 1 969 ? -39.362 -9.890 6.224 1.00 92.44 969 SER A N 1
ATOM 7337 C CA . SER A 1 969 ? -38.532 -11.026 6.632 1.00 92.44 969 SER A CA 1
ATOM 7338 C C . SER A 1 969 ? -39.235 -12.005 7.562 1.00 92.44 969 SER A C 1
ATOM 7340 O O . SER A 1 969 ? -38.879 -13.181 7.588 1.00 92.44 969 SER A O 1
ATOM 7342 N N . VAL A 1 970 ? -40.215 -11.541 8.346 1.00 96.00 970 VAL A N 1
ATOM 7343 C CA . VAL A 1 970 ? -40.844 -12.341 9.409 1.00 96.00 970 VAL A CA 1
ATOM 7344 C C . VAL A 1 970 ? -42.368 -12.264 9.351 1.00 96.00 970 VAL A C 1
ATOM 7346 O O . VAL A 1 970 ? -43.016 -13.294 9.176 1.00 96.00 970 VAL A O 1
ATOM 7349 N N . ILE A 1 971 ? -42.958 -11.070 9.476 1.00 93.25 971 ILE A N 1
ATOM 7350 C CA . ILE A 1 971 ? -44.404 -10.918 9.746 1.00 93.25 971 ILE A CA 1
ATOM 7351 C C . ILE A 1 971 ? -45.263 -11.453 8.588 1.00 93.25 971 ILE A C 1
ATOM 7353 O O . ILE A 1 971 ? -46.278 -12.103 8.835 1.00 93.25 971 ILE A O 1
ATOM 7357 N N . MET A 1 972 ? -44.850 -11.231 7.335 1.00 92.94 972 MET A N 1
ATOM 7358 C CA . MET A 1 972 ? -45.588 -11.682 6.145 1.00 92.94 972 MET A CA 1
ATOM 7359 C C . MET A 1 972 ? -45.490 -13.191 5.891 1.00 92.94 972 MET A C 1
ATOM 7361 O O . MET A 1 972 ? -46.252 -13.739 5.092 1.00 92.94 972 MET A O 1
ATOM 7365 N N . HIS A 1 973 ? -44.572 -13.894 6.556 1.00 92.75 973 HIS A N 1
ATOM 7366 C CA . HIS A 1 973 ? -44.411 -15.328 6.365 1.00 92.75 973 HIS A CA 1
ATOM 7367 C C . HIS A 1 973 ? -45.346 -16.116 7.290 1.00 92.75 973 HIS A C 1
ATOM 7369 O O . HIS A 1 973 ? -45.386 -15.938 8.508 1.00 92.75 973 HIS A O 1
ATOM 7375 N N . ALA A 1 974 ? -46.102 -17.048 6.706 1.00 89.38 974 ALA A N 1
ATOM 7376 C CA . ALA A 1 974 ? -47.002 -17.910 7.469 1.00 89.38 974 ALA A CA 1
ATOM 7377 C C . ALA A 1 974 ? -46.248 -18.925 8.345 1.00 89.38 974 ALA A C 1
ATOM 7379 O O . ALA A 1 974 ? -46.750 -19.310 9.400 1.00 89.38 974 ALA A O 1
ATOM 7380 N N . THR A 1 975 ? -45.049 -19.342 7.927 1.00 92.00 975 THR A N 1
ATOM 7381 C CA . THR A 1 975 ? -44.298 -20.442 8.544 1.00 92.00 975 THR A CA 1
ATOM 7382 C C . THR A 1 975 ? -42.804 -20.095 8.689 1.00 92.00 975 THR A C 1
ATOM 7384 O O . THR A 1 975 ? -42.291 -19.294 7.895 1.00 92.00 975 THR A O 1
ATOM 7387 N N . PRO A 1 976 ? -42.097 -20.670 9.684 1.00 91.44 976 PRO A N 1
ATOM 7388 C CA . PRO A 1 976 ? -40.695 -20.342 9.957 1.00 91.44 976 PRO A CA 1
ATOM 7389 C C . PRO A 1 976 ? -39.743 -20.752 8.825 1.00 91.44 976 PRO A C 1
ATOM 7391 O O . PRO A 1 976 ? -38.776 -20.048 8.561 1.00 91.44 976 PRO A O 1
ATOM 7394 N N . GLU A 1 977 ? -40.034 -21.835 8.104 1.00 91.88 977 GLU A N 1
ATOM 7395 C CA . GLU A 1 977 ? -39.234 -22.331 6.974 1.00 91.88 977 GLU A CA 1
ATOM 7396 C C . GLU A 1 977 ? -39.185 -21.297 5.852 1.00 91.88 977 GLU A C 1
ATOM 7398 O O . GLU A 1 977 ? -38.126 -21.020 5.300 1.00 91.88 977 GLU A O 1
ATOM 7403 N N . LYS A 1 978 ? -40.332 -20.677 5.542 1.00 93.31 978 LYS A N 1
ATOM 7404 C CA . LYS A 1 978 ? -40.429 -19.658 4.490 1.00 93.31 978 LYS A CA 1
ATOM 7405 C C . LYS A 1 978 ? -39.689 -18.381 4.872 1.00 93.31 978 LYS A C 1
ATOM 7407 O O . LYS A 1 978 ? -39.043 -17.788 4.013 1.00 93.31 978 LYS A O 1
ATOM 7412 N N . SER A 1 979 ? -39.769 -17.983 6.141 1.00 95.50 979 SER A N 1
ATOM 7413 C CA . SER A 1 979 ? -39.022 -16.837 6.669 1.00 95.50 979 SER A CA 1
ATOM 7414 C C . SER A 1 979 ? -37.515 -17.095 6.639 1.00 95.50 979 SER A C 1
ATOM 7416 O O . SER A 1 979 ? -36.756 -16.278 6.123 1.00 95.50 979 SER A O 1
ATOM 7418 N N . LEU A 1 980 ? -37.078 -18.268 7.098 1.00 94.44 980 LEU A N 1
ATOM 7419 C CA . LEU A 1 980 ? -35.669 -18.647 7.103 1.00 94.44 980 LEU A CA 1
ATOM 7420 C C . LEU A 1 980 ? -35.118 -18.793 5.677 1.00 94.44 980 LEU A C 1
ATOM 7422 O O . LEU A 1 980 ? -34.040 -18.284 5.382 1.00 94.44 980 LEU A O 1
ATOM 7426 N N . ALA A 1 981 ? -35.880 -19.392 4.759 1.00 95.56 981 ALA A N 1
ATOM 7427 C CA . ALA A 1 981 ? -35.521 -19.466 3.345 1.00 95.56 981 ALA A CA 1
ATOM 7428 C C . ALA A 1 981 ? -35.392 -18.078 2.705 1.00 95.56 981 ALA A C 1
ATOM 7430 O O . ALA A 1 981 ? -34.436 -17.828 1.970 1.00 95.56 981 ALA A O 1
ATOM 7431 N N . PHE A 1 982 ? -36.313 -17.158 3.001 1.00 95.38 982 PHE A N 1
ATOM 7432 C CA . PHE A 1 982 ? -36.244 -15.774 2.530 1.00 95.38 982 PHE A CA 1
ATOM 7433 C C . PHE A 1 982 ? -35.003 -15.050 3.072 1.00 95.38 982 PHE A C 1
ATOM 7435 O O . PHE A 1 982 ? -34.273 -14.412 2.315 1.00 95.38 982 PHE A O 1
ATOM 7442 N N . LEU A 1 983 ? -34.720 -15.179 4.368 1.00 95.62 983 LEU A N 1
ATOM 7443 C CA . LEU A 1 983 ? -33.563 -14.549 5.003 1.00 95.62 983 LEU A CA 1
ATOM 7444 C C . LEU A 1 983 ? -32.238 -15.066 4.439 1.00 95.62 983 LEU A C 1
ATOM 7446 O O . LEU A 1 983 ? -31.382 -14.276 4.036 1.00 95.62 983 LEU A O 1
ATOM 7450 N N . LEU A 1 984 ? -32.074 -16.389 4.386 1.00 96.31 984 LEU A N 1
ATOM 7451 C CA . LEU A 1 984 ? -30.846 -17.014 3.906 1.00 96.31 984 LEU A CA 1
ATOM 7452 C C . LEU A 1 984 ? -30.630 -16.747 2.414 1.00 96.31 984 LEU A C 1
ATOM 7454 O O . LEU A 1 984 ? -29.525 -16.386 2.023 1.00 96.31 984 LEU A O 1
ATOM 7458 N N . SER A 1 985 ? -31.670 -16.848 1.583 1.00 96.31 985 SER A N 1
ATOM 7459 C CA . SER A 1 985 ? -31.546 -16.574 0.145 1.00 96.31 985 SER A CA 1
ATOM 7460 C C . SER A 1 985 ? -31.154 -15.126 -0.154 1.00 96.31 985 SER A C 1
ATOM 7462 O O . SER A 1 985 ? -30.263 -14.904 -0.970 1.00 96.31 985 SER A O 1
ATOM 7464 N N . ASN A 1 986 ? -31.739 -14.144 0.541 1.00 94.19 986 ASN A N 1
ATOM 7465 C CA . ASN A 1 986 ? -31.382 -12.734 0.359 1.00 94.19 986 ASN A CA 1
ATOM 7466 C C . ASN A 1 986 ? -29.956 -12.410 0.809 1.00 94.19 986 ASN A C 1
ATOM 7468 O O . ASN A 1 986 ? -29.325 -11.531 0.224 1.00 94.19 986 ASN A O 1
ATOM 7472 N N . LYS A 1 987 ? -29.447 -13.103 1.833 1.00 94.81 987 LYS A N 1
ATOM 7473 C CA . LYS A 1 987 ? -28.063 -12.940 2.300 1.00 94.81 987 LYS A CA 1
ATOM 7474 C C . LYS A 1 987 ? -27.055 -13.654 1.399 1.00 94.81 987 LYS A C 1
ATOM 7476 O O . LYS A 1 987 ? -25.976 -13.127 1.160 1.00 94.81 987 LYS A O 1
ATOM 7481 N N . LEU A 1 988 ? -27.399 -14.839 0.894 1.00 95.06 988 LEU A N 1
ATOM 7482 C CA . LEU A 1 988 ? -26.496 -15.680 0.102 1.00 95.06 988 LEU A CA 1
ATOM 7483 C C . LEU A 1 988 ? -26.455 -15.332 -1.388 1.00 95.06 988 LEU A C 1
ATOM 7485 O O . LEU A 1 988 ? -25.500 -15.735 -2.058 1.00 95.06 988 LEU A O 1
ATOM 7489 N N . GLN A 1 989 ? -27.462 -14.625 -1.911 1.00 94.75 989 GLN A N 1
ATOM 7490 C CA . GLN A 1 989 ? -27.558 -14.319 -3.338 1.00 94.75 989 GLN A CA 1
ATOM 7491 C C . GLN A 1 989 ? -26.310 -13.616 -3.883 1.00 94.75 989 GLN A C 1
ATOM 7493 O O . GLN A 1 989 ? -25.616 -12.870 -3.189 1.00 94.75 989 GLN A O 1
ATOM 7498 N N . SER A 1 990 ? -26.047 -13.853 -5.161 1.00 87.31 990 SER A N 1
ATOM 7499 C CA . SER A 1 990 ? -24.989 -13.213 -5.935 1.00 87.31 990 SER A CA 1
ATOM 7500 C C . SER A 1 990 ? -25.479 -13.002 -7.374 1.00 87.31 990 SER A C 1
ATOM 7502 O O . SER A 1 990 ? -26.530 -13.529 -7.749 1.00 87.31 990 SER A O 1
ATOM 7504 N N . PRO A 1 991 ? -24.730 -12.287 -8.231 1.00 81.88 991 PRO A N 1
ATOM 7505 C CA . PRO A 1 991 ? -25.080 -12.164 -9.647 1.00 81.88 991 PRO A CA 1
ATOM 7506 C C . PRO A 1 991 ? -25.221 -13.511 -10.381 1.00 81.88 991 PRO A C 1
ATOM 7508 O O . PRO A 1 991 ? -25.885 -13.577 -11.413 1.00 81.88 991 PRO A O 1
ATOM 7511 N N . THR A 1 992 ? -24.603 -14.578 -9.862 1.00 78.25 992 THR A N 1
ATOM 7512 C CA . THR A 1 992 ? -24.623 -15.929 -10.442 1.00 78.25 992 THR A CA 1
ATOM 7513 C C . THR A 1 992 ? -25.537 -16.906 -9.695 1.00 78.25 992 THR A C 1
ATOM 7515 O O . THR A 1 992 ? -25.977 -17.887 -10.289 1.00 78.25 992 THR A O 1
ATOM 7518 N N . LEU A 1 993 ? -25.863 -16.639 -8.425 1.00 85.38 993 LEU A N 1
ATOM 7519 C CA . LEU A 1 993 ? -26.799 -17.412 -7.603 1.00 85.38 993 LEU A CA 1
ATOM 7520 C C . LEU A 1 993 ? -28.000 -16.538 -7.241 1.00 85.38 993 LEU A C 1
ATOM 7522 O O . LEU A 1 993 ? -27.975 -15.788 -6.264 1.00 85.38 993 LEU A O 1
ATOM 7526 N N . LEU A 1 994 ? -29.061 -16.635 -8.040 1.00 87.25 994 LEU A N 1
ATOM 7527 C CA . LEU A 1 994 ? -30.246 -15.797 -7.877 1.00 87.25 994 LEU A CA 1
ATOM 7528 C C . LEU A 1 994 ? -30.986 -16.130 -6.575 1.00 87.25 994 LEU A C 1
ATOM 7530 O O . LEU A 1 994 ? -31.298 -17.293 -6.309 1.00 87.25 994 LEU A O 1
ATOM 7534 N N . GLY A 1 995 ? -31.351 -15.098 -5.806 1.00 89.31 995 GLY A N 1
ATOM 7535 C CA . GLY A 1 995 ? -32.077 -15.253 -4.541 1.00 89.31 995 GLY A CA 1
ATOM 7536 C C . GLY A 1 995 ? -33.380 -16.045 -4.686 1.00 89.31 995 GLY A C 1
ATOM 7537 O O . GLY A 1 995 ? -33.690 -16.885 -3.849 1.00 89.31 995 GLY A O 1
ATOM 7538 N N . THR A 1 996 ? -34.101 -15.885 -5.798 1.00 87.38 996 THR A N 1
ATOM 7539 C CA . THR A 1 996 ? -35.337 -16.640 -6.071 1.00 87.38 996 THR A CA 1
ATOM 7540 C C . THR A 1 996 ? -35.101 -18.145 -6.235 1.00 87.38 996 THR A C 1
ATOM 7542 O O . THR A 1 996 ? -35.898 -18.948 -5.751 1.00 87.38 996 THR A O 1
ATOM 7545 N N . GLN A 1 997 ? -33.998 -18.543 -6.877 1.00 88.81 997 GLN A N 1
ATOM 7546 C CA . GLN A 1 997 ? -33.624 -19.950 -7.039 1.00 88.81 997 GLN A CA 1
ATOM 7547 C C . GLN A 1 997 ? -33.155 -20.545 -5.710 1.00 88.81 997 GLN A C 1
ATOM 7549 O O . GLN A 1 997 ? -33.576 -21.643 -5.348 1.00 88.81 997 GLN A O 1
ATOM 7554 N N . LEU A 1 998 ? -32.340 -19.794 -4.961 1.00 93.38 998 LEU A N 1
ATOM 7555 C CA . LEU A 1 998 ? -31.895 -20.180 -3.623 1.00 93.38 998 LEU A CA 1
ATOM 7556 C C . LEU A 1 998 ? -33.076 -20.368 -2.670 1.00 93.38 998 LEU A C 1
ATOM 7558 O O . LEU A 1 998 ? -33.137 -21.370 -1.967 1.00 93.38 998 LEU A O 1
ATOM 7562 N N . MET A 1 999 ? -34.040 -19.446 -2.680 1.00 94.31 999 MET A N 1
ATOM 7563 C CA . MET A 1 999 ? -35.225 -19.528 -1.831 1.00 94.31 999 MET A CA 1
ATOM 7564 C C . MET A 1 999 ? -36.023 -20.804 -2.108 1.00 94.31 999 MET A C 1
ATOM 7566 O O . MET A 1 999 ? -36.376 -21.511 -1.168 1.00 94.31 999 MET A O 1
ATOM 7570 N N . ARG A 1 1000 ? -36.264 -21.131 -3.386 1.00 91.75 1000 ARG A N 1
ATOM 7571 C CA . ARG A 1 1000 ? -36.980 -22.355 -3.776 1.00 91.75 1000 ARG A CA 1
ATOM 7572 C C . ARG A 1 1000 ? -36.263 -23.610 -3.286 1.00 91.75 1000 ARG A C 1
ATOM 7574 O O . ARG A 1 1000 ? -36.901 -24.494 -2.732 1.00 91.75 1000 ARG A O 1
ATOM 7581 N N . LEU A 1 1001 ? -34.949 -23.664 -3.464 1.00 92.06 1001 LEU A N 1
ATOM 7582 C CA . LEU A 1 1001 ? -34.144 -24.818 -3.079 1.00 92.06 1001 LEU A CA 1
ATOM 7583 C C . LEU A 1 1001 ? -34.009 -24.976 -1.554 1.00 92.06 1001 LEU A C 1
ATOM 7585 O O . LEU A 1 1001 ? -33.983 -26.100 -1.066 1.00 92.06 1001 LEU A O 1
ATOM 7589 N N . ILE A 1 1002 ? -33.966 -23.882 -0.788 1.00 94.69 1002 ILE A N 1
ATOM 7590 C CA . ILE A 1 1002 ? -33.978 -23.955 0.680 1.00 94.69 1002 ILE A CA 1
ATOM 7591 C C . ILE A 1 1002 ? -35.348 -24.435 1.182 1.00 94.69 1002 ILE A C 1
ATOM 7593 O O . ILE A 1 1002 ? -35.404 -25.250 2.099 1.00 94.69 1002 ILE A O 1
ATOM 7597 N N . ILE A 1 1003 ? -36.449 -23.965 0.582 1.00 93.56 1003 ILE A N 1
ATOM 7598 C CA . ILE A 1 1003 ? -37.802 -24.451 0.907 1.00 93.56 1003 ILE A CA 1
ATOM 7599 C C . ILE A 1 1003 ? -37.907 -25.953 0.630 1.00 93.56 1003 ILE A C 1
ATOM 7601 O O . ILE A 1 1003 ? -38.346 -26.691 1.503 1.00 93.56 1003 ILE A O 1
ATOM 7605 N N . GLU A 1 1004 ? -37.438 -26.401 -0.535 1.00 92.31 1004 GLU A N 1
ATOM 7606 C CA . GLU A 1 1004 ? -37.426 -27.816 -0.918 1.00 92.31 1004 GLU A CA 1
ATOM 7607 C C . GLU A 1 1004 ? -36.662 -28.682 0.095 1.00 92.31 1004 GLU A C 1
ATOM 7609 O O . GLU A 1 1004 ? -37.146 -29.744 0.475 1.00 92.31 1004 GLU A O 1
ATOM 7614 N N . ALA A 1 1005 ? -35.517 -28.208 0.599 1.00 93.31 1005 ALA A N 1
ATOM 7615 C CA . ALA A 1 1005 ? -34.764 -28.920 1.630 1.00 93.31 1005 ALA A CA 1
ATOM 7616 C C . ALA A 1 1005 ? -35.574 -29.101 2.929 1.00 93.31 1005 ALA A C 1
ATOM 7618 O O . ALA A 1 1005 ? -35.602 -30.195 3.484 1.00 93.31 1005 ALA A O 1
ATOM 7619 N N . TYR A 1 1006 ? -36.263 -28.054 3.401 1.00 91.81 1006 TYR A N 1
ATOM 7620 C CA . TYR A 1 1006 ? -37.100 -28.133 4.610 1.00 91.81 1006 TYR A CA 1
ATOM 7621 C C . TYR A 1 1006 ? -38.384 -28.955 4.424 1.00 91.81 1006 TYR A C 1
ATOM 7623 O O . TYR A 1 1006 ? -38.922 -29.486 5.399 1.00 91.81 1006 TYR A O 1
ATOM 7631 N N . GLU A 1 1007 ? -38.907 -29.019 3.199 1.00 90.06 1007 GLU A N 1
ATOM 7632 C CA . GLU A 1 1007 ? -40.068 -29.844 2.855 1.00 90.06 1007 GLU A CA 1
ATOM 7633 C C . GLU A 1 1007 ? -39.698 -31.331 2.742 1.00 90.06 1007 GLU A C 1
ATOM 7635 O O . GLU A 1 1007 ? -40.488 -32.171 3.168 1.00 90.06 1007 GLU A O 1
ATOM 7640 N N . ASP A 1 1008 ? -38.508 -31.652 2.220 1.00 90.75 1008 ASP A N 1
ATOM 7641 C CA . ASP A 1 1008 ? -38.001 -33.027 2.080 1.00 90.75 1008 ASP A CA 1
ATOM 7642 C C . ASP A 1 1008 ? -37.499 -33.616 3.410 1.00 90.75 1008 ASP A C 1
ATOM 7644 O O . ASP A 1 1008 ? -37.716 -34.798 3.672 1.00 90.75 1008 ASP A O 1
ATOM 7648 N N . ASP A 1 1009 ? -36.853 -32.809 4.262 1.00 88.75 1009 ASP A N 1
ATOM 7649 C CA . ASP A 1 1009 ? -36.284 -33.257 5.537 1.00 88.75 1009 ASP A CA 1
ATOM 7650 C C . ASP A 1 1009 ? -36.746 -32.386 6.719 1.00 88.75 1009 ASP A C 1
ATOM 7652 O O . ASP A 1 1009 ? -36.239 -31.290 6.990 1.00 88.75 1009 ASP A O 1
ATOM 7656 N N . HIS A 1 1010 ? -37.719 -32.912 7.466 1.00 84.12 1010 HIS A N 1
ATOM 7657 C CA . HIS A 1 1010 ? -38.270 -32.255 8.648 1.00 84.12 1010 HIS A CA 1
ATOM 7658 C C . HIS A 1 1010 ? -37.274 -32.148 9.815 1.00 84.12 1010 HIS A C 1
ATOM 7660 O O . HIS A 1 1010 ? -37.439 -31.257 10.656 1.00 84.12 1010 HIS A O 1
ATOM 7666 N N . GLU A 1 1011 ? -36.227 -32.981 9.866 1.00 85.25 1011 GLU A N 1
ATOM 7667 C CA . GLU A 1 1011 ? -35.229 -32.918 10.938 1.00 85.25 1011 GLU A CA 1
ATOM 7668 C C . GLU A 1 1011 ? -34.378 -31.647 10.859 1.00 85.25 1011 GLU A C 1
ATOM 7670 O O . GLU A 1 1011 ? -33.954 -31.130 11.896 1.00 85.25 1011 GLU A O 1
ATOM 7675 N N . LEU A 1 1012 ? -34.180 -31.088 9.656 1.00 90.12 1012 LEU A N 1
ATOM 7676 C CA . LEU A 1 1012 ? -33.450 -29.828 9.473 1.00 90.12 1012 LEU A CA 1
ATOM 7677 C C . LEU A 1 1012 ? -34.113 -28.692 10.250 1.00 90.12 1012 LEU A C 1
ATOM 7679 O O . LEU A 1 1012 ? -33.441 -27.891 10.899 1.00 90.12 1012 LEU A O 1
ATOM 7683 N N . LEU A 1 1013 ? -35.444 -28.639 10.210 1.00 88.06 1013 LEU A N 1
ATOM 7684 C CA . LEU A 1 1013 ? -36.196 -27.609 10.905 1.00 88.06 1013 LEU A CA 1
ATOM 7685 C C . LEU A 1 1013 ? -36.265 -27.858 12.412 1.00 88.06 1013 LEU A C 1
ATOM 7687 O O . LEU A 1 1013 ? -36.197 -26.905 13.185 1.00 88.06 1013 LEU A O 1
ATOM 7691 N N . GLU A 1 1014 ? -36.398 -29.111 12.847 1.00 88.25 1014 GLU A N 1
ATOM 7692 C CA . GLU A 1 1014 ? -36.308 -29.440 14.274 1.00 88.25 1014 GLU A CA 1
ATOM 7693 C C . GLU A 1 1014 ? -34.954 -29.021 14.853 1.00 88.25 1014 GLU A C 1
ATOM 7695 O O . GLU A 1 1014 ? -34.893 -28.444 15.940 1.00 88.25 1014 GLU A O 1
ATOM 7700 N N . ALA A 1 1015 ? -33.875 -29.256 14.104 1.00 90.88 1015 ALA A N 1
ATOM 7701 C CA . ALA A 1 1015 ? -32.544 -28.812 14.475 1.00 90.88 1015 ALA A CA 1
ATOM 7702 C C . ALA A 1 1015 ? -32.447 -27.278 14.500 1.00 90.88 1015 ALA A C 1
ATOM 7704 O O . ALA A 1 1015 ? -31.957 -26.735 15.484 1.00 90.88 1015 ALA A O 1
ATOM 7705 N N . ALA A 1 1016 ? -33.002 -26.574 13.506 1.00 92.50 1016 ALA A N 1
ATOM 7706 C CA . ALA A 1 1016 ? -33.064 -25.109 13.495 1.00 92.50 1016 ALA A CA 1
ATOM 7707 C C . ALA A 1 1016 ? -33.796 -24.539 14.725 1.00 92.50 1016 ALA A C 1
ATOM 7709 O O . ALA A 1 1016 ? -33.353 -23.565 15.333 1.00 92.50 1016 ALA A O 1
ATOM 7710 N N . VAL A 1 1017 ? -34.909 -25.163 15.122 1.00 92.62 1017 VAL A N 1
ATOM 7711 C CA . VAL A 1 1017 ? -35.680 -24.799 16.320 1.00 92.62 1017 VAL A CA 1
ATOM 7712 C C . VAL A 1 1017 ? -34.868 -25.036 17.596 1.00 92.62 1017 VAL A C 1
ATOM 7714 O O . VAL A 1 1017 ? -34.930 -24.216 18.513 1.00 92.62 1017 VAL A O 1
ATOM 7717 N N . ALA A 1 1018 ? -34.104 -26.127 17.664 1.00 91.62 1018 ALA A N 1
ATOM 7718 C CA . ALA A 1 1018 ? -33.217 -26.408 18.788 1.00 91.62 1018 ALA A CA 1
ATOM 7719 C C . ALA A 1 1018 ? -32.032 -25.428 18.851 1.00 91.62 1018 ALA A C 1
ATOM 7721 O O . ALA A 1 1018 ? -31.712 -24.939 19.931 1.00 91.62 1018 ALA A O 1
ATOM 7722 N N . ASP A 1 1019 ? -31.412 -25.109 17.711 1.00 95.06 1019 ASP A N 1
ATOM 7723 C CA . ASP A 1 1019 ? -30.287 -24.171 17.599 1.00 95.06 1019 ASP A CA 1
ATOM 7724 C C . ASP A 1 1019 ? -30.712 -22.759 18.040 1.00 95.06 1019 ASP A C 1
ATOM 7726 O O . ASP A 1 1019 ? -30.034 -22.112 18.834 1.00 95.06 1019 ASP A O 1
ATOM 7730 N N . LEU A 1 1020 ? -31.884 -22.295 17.597 1.00 94.69 1020 LEU A N 1
ATOM 7731 C CA . LEU A 1 1020 ? -32.407 -20.974 17.953 1.00 94.69 1020 LEU A CA 1
ATOM 7732 C C . LEU A 1 1020 ? -32.694 -20.857 19.461 1.00 94.69 1020 LEU A C 1
ATOM 7734 O O . LEU A 1 1020 ? -32.417 -19.826 20.077 1.00 94.69 1020 LEU A O 1
ATOM 7738 N N . GLN A 1 1021 ? -33.215 -21.924 20.072 1.00 92.81 1021 GLN A N 1
ATOM 7739 C CA . GLN A 1 1021 ? -33.423 -21.983 21.521 1.00 92.81 1021 GLN A CA 1
ATOM 7740 C C . GLN A 1 1021 ? -32.101 -22.065 22.284 1.00 92.81 1021 GLN A C 1
ATOM 7742 O O . GLN A 1 1021 ? -31.933 -21.364 23.274 1.00 92.81 1021 GLN A O 1
ATOM 7747 N N . ALA A 1 1022 ? -31.128 -22.827 21.780 1.00 92.56 1022 ALA A N 1
ATOM 7748 C CA . ALA A 1 1022 ? -29.788 -22.882 22.351 1.00 92.56 1022 ALA A CA 1
ATOM 7749 C C . ALA A 1 1022 ? -29.112 -21.504 22.385 1.00 92.56 1022 ALA A C 1
ATOM 7751 O O . ALA A 1 1022 ? -28.506 -21.167 23.397 1.00 92.56 1022 ALA A O 1
ATOM 7752 N N . VAL A 1 1023 ? -29.250 -20.695 21.329 1.00 94.19 1023 VAL A N 1
ATOM 7753 C CA . VAL A 1 1023 ? -28.727 -19.319 21.316 1.00 94.19 1023 VAL A CA 1
ATOM 7754 C C . VAL A 1 1023 ? -29.420 -18.465 22.378 1.00 94.19 1023 VAL A C 1
ATOM 7756 O O . VAL A 1 1023 ? -28.741 -17.837 23.182 1.00 94.19 1023 VAL A O 1
ATOM 7759 N N . LYS A 1 1024 ? -30.757 -18.492 22.447 1.00 91.88 1024 LYS A N 1
ATOM 7760 C CA . LYS A 1 1024 ? -31.522 -17.711 23.435 1.00 91.88 1024 LYS A CA 1
ATOM 7761 C C . LYS A 1 1024 ? -31.199 -18.077 24.888 1.00 91.88 1024 LYS A C 1
ATOM 7763 O O . LYS A 1 1024 ? -31.263 -17.201 25.755 1.00 91.88 1024 LYS A O 1
ATOM 7768 N N . ASP A 1 1025 ? -30.926 -19.355 25.142 1.00 89.94 1025 ASP A N 1
ATOM 7769 C CA . ASP A 1 1025 ? -30.656 -19.887 26.479 1.00 89.94 1025 ASP A CA 1
ATOM 7770 C C . ASP A 1 1025 ? -29.233 -19.566 26.959 1.00 89.94 1025 ASP A C 1
ATOM 7772 O O . ASP A 1 1025 ? -29.007 -19.455 28.161 1.00 89.94 1025 ASP A O 1
ATOM 7776 N N . ARG A 1 1026 ? -28.267 -19.472 26.035 1.00 91.56 1026 ARG A N 1
ATOM 7777 C CA . ARG A 1 1026 ? -26.827 -19.474 26.352 1.00 91.56 1026 ARG A CA 1
ATOM 7778 C C . ARG A 1 1026 ? -26.120 -18.155 26.050 1.00 91.56 1026 ARG A C 1
ATOM 7780 O O . ARG A 1 1026 ? -25.085 -17.893 26.652 1.00 91.56 1026 ARG A O 1
ATOM 7787 N N . ASP A 1 1027 ? -26.641 -17.348 25.128 1.00 91.06 1027 ASP A N 1
ATOM 7788 C CA . ASP A 1 1027 ? -26.096 -16.027 24.820 1.00 91.06 1027 ASP A CA 1
ATOM 7789 C C . ASP A 1 1027 ? -26.888 -14.946 25.581 1.00 91.06 1027 ASP A C 1
ATOM 7791 O O . ASP A 1 1027 ? -28.039 -14.662 25.226 1.00 91.06 1027 ASP A O 1
ATOM 7795 N N . PRO A 1 1028 ? -26.302 -14.315 26.616 1.00 86.94 1028 PRO A N 1
ATOM 7796 C CA . PRO A 1 1028 ? -26.979 -13.271 27.377 1.00 86.94 1028 PRO A CA 1
ATOM 7797 C C . PRO A 1 1028 ? -27.283 -12.016 26.544 1.00 86.94 1028 PRO A C 1
ATOM 7799 O O . PRO A 1 1028 ? -28.162 -11.249 26.930 1.00 86.94 1028 PRO A O 1
ATOM 7802 N N . ALA A 1 1029 ? -26.605 -11.802 25.410 1.00 88.00 1029 ALA A N 1
ATOM 7803 C CA . ALA A 1 1029 ? -26.889 -10.699 24.492 1.00 88.00 1029 ALA A CA 1
ATOM 7804 C C . ALA A 1 1029 ? -28.077 -10.989 23.554 1.00 88.00 1029 ALA A C 1
ATOM 7806 O O . ALA A 1 1029 ? -28.556 -10.086 22.859 1.00 88.00 1029 ALA A O 1
ATOM 7807 N N . CYS A 1 1030 ? -28.569 -12.232 23.518 1.00 92.44 1030 CYS A N 1
ATOM 7808 C CA . CYS A 1 1030 ? -29.780 -12.607 22.802 1.00 92.44 1030 CYS A CA 1
ATOM 7809 C C . CYS A 1 1030 ? -31.009 -12.368 23.688 1.00 92.44 1030 CYS A C 1
ATOM 7811 O O . CYS A 1 1030 ? -31.456 -13.246 24.426 1.00 92.44 1030 CYS A O 1
ATOM 7813 N N . GLU A 1 1031 ? -31.606 -11.184 23.598 1.00 91.50 1031 GLU A N 1
ATOM 7814 C CA . GLU A 1 1031 ? -32.788 -10.813 24.383 1.00 91.50 1031 GLU A CA 1
ATOM 7815 C C . GLU A 1 1031 ? -34.078 -11.429 23.826 1.00 91.50 1031 GLU A C 1
ATOM 7817 O O . GLU A 1 1031 ? -34.969 -11.807 24.588 1.00 91.50 1031 GLU A O 1
ATOM 7822 N N . THR A 1 1032 ? -34.170 -11.584 22.502 1.00 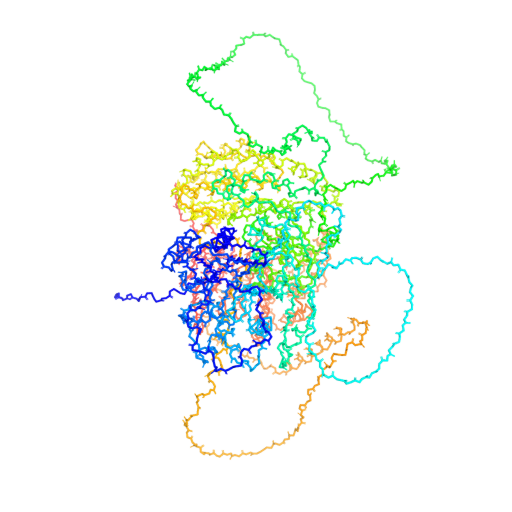93.88 1032 THR A N 1
ATOM 7823 C CA . THR A 1 1032 ? -35.376 -12.061 21.800 1.00 93.88 1032 THR A CA 1
ATOM 7824 C C . THR A 1 1032 ? -35.047 -13.125 20.752 1.00 93.88 1032 THR A C 1
ATOM 7826 O O . THR A 1 1032 ? -33.929 -13.202 20.237 1.00 93.88 1032 THR A O 1
ATOM 7829 N N . TYR A 1 1033 ? -36.027 -13.958 20.398 1.00 95.38 1033 TYR A N 1
ATOM 7830 C CA . TYR A 1 1033 ? -35.853 -14.981 19.365 1.00 95.38 1033 TYR A CA 1
ATOM 7831 C C . TYR A 1 1033 ? -35.757 -14.366 17.964 1.00 95.38 1033 TYR A C 1
ATOM 7833 O O . TYR A 1 1033 ? -34.995 -14.850 17.122 1.00 95.38 1033 TYR A O 1
ATOM 7841 N N . VAL A 1 1034 ? -36.485 -13.271 17.715 1.00 95.12 1034 VAL A N 1
ATOM 7842 C CA . VAL A 1 1034 ? -36.393 -12.529 16.449 1.00 95.12 1034 VAL A CA 1
ATOM 7843 C C . VAL A 1 1034 ? -34.991 -11.945 16.224 1.00 95.12 1034 VAL A C 1
ATOM 7845 O O . VAL A 1 1034 ? -34.494 -11.970 15.098 1.00 95.12 1034 VAL A O 1
ATOM 7848 N N . GLN A 1 1035 ? -34.310 -11.490 17.283 1.00 93.94 1035 GLN A N 1
ATOM 7849 C CA . GLN A 1 1035 ? -32.929 -11.005 17.194 1.00 93.94 1035 GLN A CA 1
ATOM 7850 C C . GLN A 1 1035 ? -31.990 -12.110 16.698 1.00 93.94 1035 GLN A C 1
ATOM 7852 O O . GLN A 1 1035 ? -31.166 -11.865 15.815 1.00 93.94 1035 GLN A O 1
ATOM 7857 N N . CYS A 1 1036 ? -32.164 -13.338 17.198 1.00 94.81 1036 CYS A N 1
ATOM 7858 C CA . CYS A 1 1036 ? -31.367 -14.474 16.753 1.00 94.81 1036 CYS A CA 1
ATOM 7859 C C . CYS A 1 1036 ? -31.585 -14.822 15.289 1.00 94.81 1036 CYS A C 1
ATOM 7861 O O . CYS A 1 1036 ? -30.622 -14.906 14.523 1.00 94.81 1036 CYS A O 1
ATOM 7863 N N . LEU A 1 1037 ? -32.849 -14.931 14.886 1.00 94.94 1037 LEU A N 1
ATOM 7864 C CA . LEU A 1 1037 ? -33.219 -15.238 13.512 1.00 94.94 1037 LEU A CA 1
ATOM 7865 C C . LEU A 1 1037 ? -32.608 -14.239 12.508 1.00 94.94 1037 LEU A C 1
ATOM 7867 O O . LEU A 1 1037 ? -32.117 -14.638 11.449 1.00 94.94 1037 LEU A O 1
ATOM 7871 N N . LEU A 1 1038 ? -32.627 -12.943 12.836 1.00 93.38 1038 LEU A N 1
ATOM 7872 C CA . LEU A 1 1038 ? -32.242 -11.870 11.914 1.00 93.38 1038 LEU A CA 1
ATOM 7873 C C . LEU A 1 1038 ? -30.742 -11.549 11.923 1.00 93.38 1038 LEU A C 1
ATOM 7875 O O . LEU A 1 1038 ? -30.161 -11.314 10.852 1.00 93.38 1038 LEU A O 1
ATOM 7879 N N . PHE A 1 1039 ? -30.109 -11.544 13.098 1.00 93.06 1039 PHE A N 1
ATOM 7880 C CA . PHE A 1 1039 ? -28.807 -10.896 13.283 1.00 93.06 1039 PHE A CA 1
ATOM 7881 C C . PHE A 1 1039 ? -27.667 -11.841 13.682 1.00 93.06 1039 PHE A C 1
ATOM 7883 O O . PHE A 1 1039 ? -26.515 -11.528 13.374 1.00 93.06 1039 PHE A O 1
ATOM 7890 N N . PHE A 1 1040 ? -27.932 -13.009 14.281 1.00 94.62 1040 PHE A N 1
ATOM 7891 C CA . PHE A 1 1040 ? -26.847 -13.915 14.672 1.00 94.62 1040 PHE A CA 1
ATOM 7892 C C . PHE A 1 1040 ? -26.344 -14.750 13.492 1.00 94.62 1040 PHE A C 1
ATOM 7894 O O . PHE A 1 1040 ? -26.944 -15.739 13.069 1.00 94.62 1040 PHE A O 1
ATOM 7901 N N . LYS A 1 1041 ? -25.175 -14.361 12.974 1.00 94.69 1041 LYS A N 1
ATOM 7902 C CA . LYS A 1 1041 ? -24.532 -15.026 11.835 1.00 94.69 1041 LYS A CA 1
ATOM 7903 C C . LYS A 1 1041 ? -24.152 -16.484 12.098 1.00 94.69 1041 LYS A C 1
ATOM 7905 O O . LYS A 1 1041 ? -24.204 -17.277 11.169 1.00 94.69 1041 LYS A O 1
ATOM 7910 N N . GLY A 1 1042 ? -23.802 -16.841 13.338 1.00 96.00 1042 GLY A N 1
ATOM 7911 C CA . GLY A 1 1042 ? -23.476 -18.223 13.704 1.00 96.00 1042 GLY A CA 1
ATOM 7912 C C . GLY A 1 1042 ? -24.669 -19.152 13.502 1.00 96.00 1042 GLY A C 1
ATOM 7913 O O . GLY A 1 1042 ? -24.554 -20.167 12.821 1.00 96.00 1042 GLY A O 1
ATOM 7914 N N . PHE A 1 1043 ? -25.845 -18.737 13.985 1.00 97.25 1043 PHE A N 1
ATOM 7915 C CA . PHE A 1 1043 ? -27.103 -19.436 13.729 1.00 97.25 1043 PHE A CA 1
ATOM 7916 C C . PHE A 1 1043 ? -27.375 -19.565 12.225 1.00 97.25 1043 PHE A C 1
ATOM 7918 O O . PHE A 1 1043 ? -27.612 -20.667 11.736 1.00 97.25 1043 PHE A O 1
ATOM 7925 N N . GLN A 1 1044 ? -27.282 -18.461 11.476 1.00 97.06 1044 GLN A N 1
ATOM 7926 C CA . GLN A 1 1044 ? -27.532 -18.453 10.030 1.00 97.06 1044 GLN A CA 1
ATOM 7927 C C . GLN A 1 1044 ? -26.571 -19.381 9.271 1.00 97.06 1044 GLN A C 1
ATOM 7929 O O . GLN A 1 1044 ? -27.025 -20.150 8.427 1.00 97.06 1044 GLN A O 1
ATOM 7934 N N . ALA A 1 1045 ? -25.278 -19.377 9.604 1.00 97.62 1045 ALA A N 1
ATOM 7935 C CA . ALA A 1 1045 ? -24.278 -20.251 8.995 1.00 97.62 1045 ALA A CA 1
ATOM 7936 C C . ALA A 1 1045 ? -24.579 -21.740 9.238 1.00 97.62 1045 ALA A C 1
ATOM 7938 O O . ALA A 1 1045 ? -24.522 -22.527 8.294 1.00 97.62 1045 ALA A O 1
ATOM 7939 N N . ILE A 1 1046 ? -24.993 -22.122 10.454 1.00 97.88 1046 ILE A N 1
ATOM 7940 C CA . ILE A 1 1046 ? -25.421 -23.500 10.755 1.00 97.88 1046 ILE A CA 1
ATOM 7941 C C . ILE A 1 1046 ? -26.577 -23.917 9.836 1.00 97.88 1046 ILE A C 1
ATOM 7943 O O . ILE A 1 1046 ? -26.547 -25.004 9.260 1.00 97.88 1046 ILE A O 1
ATOM 7947 N N . GLN A 1 1047 ? -27.568 -23.046 9.624 1.00 97.44 1047 GLN A N 1
ATOM 7948 C CA . GLN A 1 1047 ? -28.704 -23.375 8.754 1.00 97.44 1047 GLN A CA 1
ATOM 7949 C C . GLN A 1 1047 ? -28.287 -23.534 7.282 1.00 97.44 1047 GLN A C 1
ATOM 7951 O O . GLN A 1 1047 ? -28.777 -24.427 6.589 1.00 97.44 1047 GLN A O 1
ATOM 7956 N N . VAL A 1 1048 ? -27.340 -22.722 6.797 1.00 97.31 1048 VAL A N 1
ATOM 7957 C CA . VAL A 1 1048 ? -26.787 -22.874 5.437 1.00 97.31 1048 VAL A CA 1
ATOM 7958 C C . VAL A 1 1048 ? -25.999 -24.172 5.297 1.00 97.31 1048 VAL A C 1
ATOM 7960 O O . VAL A 1 1048 ? -26.131 -24.862 4.281 1.00 97.31 1048 VAL A O 1
ATOM 7963 N N . GLN A 1 1049 ? -25.223 -24.542 6.316 1.00 97.38 1049 GLN A N 1
ATOM 7964 C CA . GLN A 1 1049 ? -24.507 -25.812 6.352 1.00 97.38 1049 GLN A CA 1
ATOM 7965 C C . GLN A 1 1049 ? -25.475 -26.994 6.277 1.00 97.38 1049 GLN A C 1
ATOM 7967 O O . GLN A 1 1049 ? -25.253 -27.883 5.462 1.00 97.38 1049 GLN A O 1
ATOM 7972 N N . ARG A 1 1050 ? -26.574 -26.976 7.040 1.00 96.38 1050 ARG A N 1
ATOM 7973 C CA . ARG A 1 1050 ? -27.589 -28.043 7.043 1.00 96.38 1050 ARG A CA 1
ATOM 7974 C C . ARG A 1 1050 ? -28.219 -28.247 5.666 1.00 96.38 1050 ARG A C 1
ATOM 7976 O O . ARG A 1 1050 ? -28.277 -29.367 5.165 1.00 96.38 1050 ARG A O 1
ATOM 7983 N N . VAL A 1 1051 ? -28.604 -27.155 5.008 1.00 96.19 1051 VAL A N 1
ATOM 7984 C CA . VAL A 1 1051 ? -29.127 -27.186 3.633 1.00 96.19 1051 VAL A CA 1
ATOM 7985 C C . VAL A 1 1051 ? -28.067 -27.704 2.645 1.00 96.19 1051 VAL A C 1
ATOM 7987 O O . VAL A 1 1051 ? -28.364 -28.518 1.767 1.00 96.19 1051 VAL A O 1
ATOM 7990 N N . SER A 1 1052 ? -26.807 -27.294 2.812 1.00 96.94 1052 SER A N 1
ATOM 7991 C CA . SER A 1 1052 ? -25.685 -27.769 1.988 1.00 96.94 1052 SER A CA 1
ATOM 7992 C C . SER A 1 1052 ? -25.389 -29.258 2.214 1.00 96.94 1052 SER A C 1
ATOM 7994 O O . SER A 1 1052 ? -25.109 -29.979 1.256 1.00 96.94 1052 SER A O 1
ATOM 7996 N N . HIS A 1 1053 ? -25.496 -29.740 3.453 1.00 96.56 1053 HIS A N 1
ATOM 7997 C CA . HIS A 1 1053 ? -25.334 -31.144 3.831 1.00 96.56 1053 HIS A CA 1
ATOM 7998 C C . HIS A 1 1053 ? -26.437 -32.017 3.234 1.00 96.56 1053 HIS A C 1
ATOM 8000 O O . HIS A 1 1053 ? -26.153 -33.053 2.631 1.00 96.56 1053 HIS A O 1
ATOM 8006 N N . TRP A 1 1054 ? -27.687 -31.553 3.297 1.00 95.94 1054 TRP A N 1
ATOM 8007 C CA . TRP A 1 1054 ? -28.810 -32.202 2.627 1.00 95.94 1054 TRP A CA 1
ATOM 8008 C C . TRP A 1 1054 ? -28.539 -32.360 1.121 1.00 95.94 1054 TRP A C 1
ATOM 8010 O O . TRP A 1 1054 ? -28.594 -33.472 0.593 1.00 95.94 1054 TRP A O 1
ATOM 8020 N N . MET A 1 1055 ? -28.098 -31.301 0.432 1.00 93.69 1055 MET A N 1
ATOM 8021 C CA . MET A 1 1055 ? -27.701 -31.389 -0.983 1.00 93.69 1055 MET A CA 1
ATOM 8022 C C . MET A 1 1055 ? -26.551 -32.357 -1.232 1.00 93.69 1055 MET A C 1
ATOM 8024 O O . MET A 1 1055 ? -26.571 -33.102 -2.215 1.00 93.69 1055 MET A O 1
ATOM 8028 N N . TRP A 1 1056 ? -25.542 -32.338 -0.364 1.00 95.25 1056 TRP A N 1
ATOM 8029 C CA . TRP A 1 1056 ? -24.405 -33.242 -0.449 1.00 95.25 1056 TRP A CA 1
ATOM 8030 C C . TRP A 1 1056 ? -24.855 -34.706 -0.375 1.00 95.25 1056 TRP A C 1
ATOM 8032 O O . TRP A 1 1056 ? -24.443 -35.506 -1.218 1.00 95.25 1056 TRP A O 1
ATOM 8042 N N . SER A 1 1057 ? -25.755 -35.032 0.560 1.00 90.38 1057 SER A N 1
ATOM 8043 C CA . SER A 1 1057 ? -26.316 -36.379 0.740 1.00 90.38 1057 SER A CA 1
ATOM 8044 C C . SER A 1 1057 ? -27.109 -36.862 -0.483 1.00 90.38 1057 SER A C 1
ATOM 8046 O O . SER A 1 1057 ? -27.025 -38.028 -0.860 1.00 90.38 1057 SER A O 1
ATOM 8048 N N . LYS A 1 1058 ? -27.783 -35.945 -1.188 1.00 89.44 1058 LYS A N 1
ATOM 8049 C CA . LYS A 1 1058 ? -28.505 -36.212 -2.445 1.00 89.44 1058 LYS A CA 1
ATOM 8050 C C . LYS A 1 1058 ? -27.585 -36.233 -3.679 1.00 89.44 1058 LYS A C 1
ATOM 8052 O O . LYS A 1 1058 ? -28.058 -36.258 -4.812 1.00 89.44 1058 LYS A O 1
ATOM 8057 N N . GLY A 1 1059 ? -26.263 -36.174 -3.493 1.00 88.50 1059 GLY A N 1
ATOM 8058 C CA . GLY A 1 1059 ? -25.270 -36.212 -4.572 1.00 88.50 1059 GLY A CA 1
ATOM 8059 C C . GLY A 1 1059 ? -25.037 -34.877 -5.290 1.00 88.50 1059 GLY A C 1
ATOM 8060 O O . GLY A 1 1059 ? -24.243 -34.817 -6.232 1.00 88.50 1059 GLY A O 1
ATOM 8061 N N . ARG A 1 1060 ? -25.650 -33.772 -4.844 1.00 90.50 1060 ARG A N 1
ATOM 8062 C CA . ARG A 1 1060 ? -25.511 -32.429 -5.444 1.00 90.50 1060 ARG A CA 1
ATOM 8063 C C . ARG A 1 1060 ? -24.254 -31.700 -4.949 1.00 90.50 1060 ARG A C 1
ATOM 8065 O O . ARG A 1 1060 ? -24.309 -30.545 -4.531 1.00 90.50 1060 ARG A O 1
ATOM 8072 N N . LYS A 1 1061 ? -23.098 -32.366 -5.026 1.00 92.75 1061 LYS A N 1
ATOM 8073 C CA . LYS A 1 1061 ? -21.834 -31.917 -4.407 1.00 92.75 1061 LYS A CA 1
ATOM 8074 C C . LYS A 1 1061 ? -21.366 -30.533 -4.862 1.00 92.75 1061 LYS A C 1
ATOM 8076 O O . LYS A 1 1061 ? -20.986 -29.720 -4.031 1.00 92.75 1061 LYS A O 1
ATOM 8081 N N . ALA A 1 1062 ? -21.430 -30.243 -6.163 1.00 90.25 1062 ALA A N 1
ATOM 8082 C CA . ALA A 1 1062 ? -20.992 -28.951 -6.698 1.00 90.25 1062 ALA A CA 1
ATOM 8083 C C . ALA A 1 1062 ? -21.822 -27.779 -6.149 1.00 90.25 1062 ALA A C 1
ATOM 8085 O O . ALA A 1 1062 ? -21.277 -26.729 -5.824 1.00 90.25 1062 ALA A O 1
ATOM 8086 N N . LEU A 1 1063 ? -23.136 -27.973 -6.001 1.00 89.56 1063 LEU A N 1
ATOM 8087 C CA . LEU A 1 1063 ? -24.022 -26.942 -5.468 1.00 89.56 1063 LEU A CA 1
ATOM 8088 C C . LEU A 1 1063 ? -23.852 -26.773 -3.956 1.00 89.56 1063 LEU A C 1
ATOM 8090 O O . LEU A 1 1063 ? -23.852 -25.650 -3.464 1.00 89.56 1063 LEU A O 1
ATOM 8094 N N . ALA A 1 1064 ? -23.641 -27.878 -3.241 1.00 95.25 1064 ALA A N 1
ATOM 8095 C CA . ALA A 1 1064 ? -23.314 -27.851 -1.823 1.00 95.25 1064 ALA A CA 1
ATOM 8096 C C . ALA A 1 1064 ? -22.008 -27.077 -1.551 1.00 95.25 1064 ALA A C 1
ATOM 8098 O O . ALA A 1 1064 ? -21.965 -26.249 -0.647 1.00 95.25 1064 ALA A O 1
ATOM 8099 N N . LEU A 1 1065 ? -20.965 -27.284 -2.367 1.00 95.19 1065 LEU A N 1
ATOM 8100 C CA . LEU A 1 1065 ? -19.708 -26.526 -2.280 1.00 95.19 1065 LEU A CA 1
ATOM 8101 C C . LEU A 1 1065 ? -19.886 -25.053 -2.668 1.00 95.19 1065 LEU A C 1
ATOM 8103 O O . LEU A 1 1065 ? -19.314 -24.176 -2.029 1.00 95.19 1065 LEU A O 1
ATOM 8107 N N . ALA A 1 1066 ? -20.722 -24.754 -3.666 1.00 92.31 1066 ALA A N 1
ATOM 8108 C CA . ALA A 1 1066 ? -21.047 -23.370 -4.005 1.00 92.31 1066 ALA A CA 1
ATOM 8109 C C . ALA A 1 1066 ? -21.724 -22.641 -2.828 1.00 92.31 1066 ALA A C 1
ATOM 8111 O O . ALA A 1 1066 ? -21.381 -21.497 -2.536 1.00 92.31 1066 ALA A O 1
ATOM 8112 N N . LEU A 1 1067 ? -22.641 -23.305 -2.115 1.00 94.44 1067 LEU A N 1
ATOM 8113 C CA . LEU A 1 1067 ? -23.264 -22.746 -0.912 1.00 94.44 1067 LEU A CA 1
ATOM 8114 C C . LEU A 1 1067 ? -22.287 -22.602 0.256 1.00 94.44 1067 LEU A C 1
ATOM 8116 O O . LEU A 1 1067 ? -22.326 -21.575 0.930 1.00 94.44 1067 LEU A O 1
ATOM 8120 N N . GLN A 1 1068 ? -21.385 -23.565 0.465 1.00 96.25 1068 GLN A N 1
ATOM 8121 C CA . GLN A 1 1068 ? -20.317 -23.440 1.462 1.00 96.25 1068 GLN A CA 1
ATOM 8122 C C . GLN A 1 1068 ? -19.390 -22.253 1.151 1.00 96.25 1068 GLN A C 1
ATOM 8124 O O . GLN A 1 1068 ? -19.080 -21.476 2.051 1.00 96.25 1068 GLN A O 1
ATOM 8129 N N . SER A 1 1069 ? -19.031 -22.032 -0.115 1.00 94.31 1069 SER A N 1
ATOM 8130 C CA . SER A 1 1069 ? -18.251 -20.858 -0.524 1.00 94.31 1069 SER A CA 1
ATOM 8131 C C . SER A 1 1069 ? -18.992 -19.545 -0.233 1.00 94.31 1069 SER A C 1
ATOM 8133 O O . SER A 1 1069 ? -18.410 -18.629 0.350 1.00 94.31 1069 SER A O 1
ATOM 8135 N N . ARG A 1 1070 ? -20.299 -19.465 -0.536 1.00 94.94 1070 ARG A N 1
ATOM 8136 C CA . ARG A 1 1070 ? -21.124 -18.294 -0.181 1.00 94.94 1070 ARG A CA 1
ATOM 8137 C C . ARG A 1 1070 ? -21.240 -18.095 1.328 1.00 94.94 1070 ARG A C 1
ATOM 8139 O O . ARG A 1 1070 ? -21.201 -16.960 1.787 1.00 94.94 1070 ARG A O 1
ATOM 8146 N N . MET A 1 1071 ? -21.359 -19.168 2.103 1.00 95.31 1071 MET A N 1
ATOM 8147 C CA . MET A 1 1071 ? -21.378 -19.106 3.566 1.00 95.31 1071 MET A CA 1
ATOM 8148 C C . MET A 1 1071 ? -20.066 -18.533 4.122 1.00 95.31 1071 MET A C 1
ATOM 8150 O O . MET A 1 1071 ? -20.112 -17.645 4.975 1.00 95.31 1071 MET A O 1
ATOM 8154 N N . SER A 1 1072 ? -18.919 -18.966 3.586 1.00 94.75 1072 SER A N 1
ATOM 8155 C CA . SER A 1 1072 ? -17.602 -18.430 3.951 1.00 94.75 1072 SER A CA 1
ATOM 8156 C C . SER A 1 1072 ? -17.490 -16.938 3.644 1.00 94.75 1072 SER A C 1
ATOM 8158 O O . SER A 1 1072 ? -16.996 -16.175 4.469 1.00 94.75 1072 SER A O 1
ATOM 8160 N N . GLU A 1 1073 ? -17.978 -16.499 2.487 1.00 93.19 1073 GLU A N 1
ATOM 8161 C CA . GLU A 1 1073 ? -17.929 -15.092 2.082 1.00 93.19 1073 GLU A CA 1
ATOM 8162 C C . GLU A 1 1073 ? -18.864 -14.205 2.920 1.00 93.19 1073 GLU A C 1
ATOM 8164 O O . GLU A 1 1073 ? -18.468 -13.135 3.375 1.00 93.19 1073 GLU A O 1
ATOM 8169 N N . VAL A 1 1074 ? -20.104 -14.649 3.147 1.00 95.25 1074 VAL A N 1
ATOM 8170 C CA . VAL A 1 1074 ? -21.156 -13.830 3.770 1.00 95.25 1074 VAL A CA 1
ATOM 8171 C C . VAL A 1 1074 ? -21.051 -13.811 5.295 1.00 95.25 1074 VAL A C 1
ATOM 8173 O O . VAL A 1 1074 ? -21.328 -12.787 5.919 1.00 95.25 1074 VAL A O 1
ATOM 8176 N N . PHE A 1 1075 ? -20.672 -14.931 5.914 1.00 95.06 1075 PHE A N 1
ATOM 8177 C CA . PHE A 1 1075 ? -20.674 -15.073 7.375 1.00 95.06 1075 PHE A CA 1
ATOM 8178 C C . PHE A 1 1075 ? -19.272 -15.177 7.988 1.00 95.06 1075 PHE A C 1
ATOM 8180 O O . PHE A 1 1075 ? -19.142 -15.071 9.214 1.00 95.06 1075 PHE A O 1
ATOM 8187 N N . SER A 1 1076 ? -18.230 -15.339 7.163 1.00 95.69 1076 SER A N 1
ATOM 8188 C CA . SER A 1 1076 ? -16.862 -15.652 7.608 1.00 95.69 1076 SER A CA 1
ATOM 8189 C C . SER A 1 1076 ? -16.800 -16.955 8.413 1.00 95.69 1076 SER A C 1
ATOM 8191 O O . SER A 1 1076 ? -16.097 -17.024 9.419 1.00 95.69 1076 SER A O 1
ATOM 8193 N N . VAL A 1 1077 ? -17.580 -17.958 7.997 1.00 96.94 1077 VAL A N 1
ATOM 8194 C CA . VAL A 1 1077 ? -17.658 -19.299 8.596 1.00 96.94 1077 VAL A CA 1
ATOM 8195 C C . VAL A 1 1077 ? -17.461 -20.326 7.490 1.00 96.94 1077 VAL A C 1
ATOM 8197 O O . VAL A 1 1077 ? -18.207 -20.312 6.511 1.00 96.94 1077 VAL A O 1
ATOM 8200 N N . ASP A 1 1078 ? -16.501 -21.229 7.651 1.00 97.06 1078 ASP A N 1
ATOM 8201 C CA . ASP A 1 1078 ? -16.217 -22.281 6.679 1.00 97.06 1078 ASP A CA 1
ATOM 8202 C C . ASP A 1 1078 ? -16.531 -23.657 7.279 1.00 97.06 1078 ASP A C 1
ATOM 8204 O O . ASP A 1 1078 ? -15.856 -24.136 8.186 1.00 97.06 1078 ASP A O 1
ATOM 8208 N N . ILE A 1 1079 ? -17.587 -24.305 6.791 1.00 98.00 1079 ILE A N 1
ATOM 8209 C CA . ILE A 1 1079 ? -17.964 -25.656 7.207 1.00 98.00 1079 ILE A CA 1
ATOM 8210 C C . ILE A 1 1079 ? -18.192 -26.481 5.957 1.00 98.00 1079 ILE A C 1
ATOM 8212 O O . ILE A 1 1079 ? -19.088 -26.198 5.158 1.00 98.00 1079 ILE A O 1
ATOM 8216 N N . HIS A 1 1080 ? -17.397 -27.533 5.802 1.00 97.56 1080 HIS A N 1
ATOM 8217 C CA . HIS A 1 1080 ? -17.512 -28.417 4.658 1.00 97.56 1080 HIS A CA 1
ATOM 8218 C C . HIS A 1 1080 ? -18.900 -29.095 4.623 1.00 97.56 1080 HIS A C 1
ATOM 8220 O O . HIS A 1 1080 ? -19.354 -29.599 5.656 1.00 97.56 1080 HIS A O 1
ATOM 8226 N N . PRO A 1 1081 ? -19.573 -29.207 3.457 1.00 97.69 1081 PRO A N 1
ATOM 8227 C CA . PRO A 1 1081 ? -20.929 -29.761 3.390 1.00 97.69 1081 PRO A CA 1
ATOM 8228 C C . PRO A 1 1081 ? -21.051 -31.206 3.878 1.00 97.69 1081 PRO A C 1
ATOM 8230 O O . PRO A 1 1081 ? -22.099 -31.600 4.364 1.00 97.69 1081 PRO A O 1
ATOM 8233 N N . ALA A 1 1082 ? -19.991 -32.007 3.767 1.00 95.25 1082 ALA A N 1
ATOM 8234 C CA . ALA A 1 1082 ? -19.984 -33.389 4.255 1.00 95.25 1082 ALA A CA 1
ATOM 8235 C C . ALA A 1 1082 ? -19.870 -33.527 5.789 1.00 95.25 1082 ALA A C 1
ATOM 8237 O O . ALA A 1 1082 ? -20.125 -34.614 6.307 1.00 95.25 1082 ALA A O 1
ATOM 8238 N N . ALA A 1 1083 ? -19.497 -32.461 6.509 1.00 95.38 1083 ALA A N 1
ATOM 8239 C CA . ALA A 1 1083 ? -19.390 -32.502 7.965 1.00 95.38 1083 ALA A CA 1
ATOM 8240 C C . ALA A 1 1083 ? -20.766 -32.761 8.597 1.00 95.38 1083 ALA A C 1
ATOM 8242 O O . ALA A 1 1083 ? -21.788 -32.281 8.103 1.00 95.38 1083 ALA A O 1
ATOM 8243 N N . THR A 1 1084 ? -20.798 -33.520 9.691 1.00 94.12 1084 THR A N 1
ATOM 8244 C CA . THR A 1 1084 ? -22.047 -33.863 10.391 1.00 94.12 1084 THR A CA 1
ATOM 8245 C C . THR A 1 1084 ? -22.214 -32.977 11.618 1.00 94.12 1084 THR A C 1
ATOM 8247 O O . THR A 1 1084 ? -21.328 -32.953 12.472 1.00 94.12 1084 THR A O 1
ATOM 8250 N N . LEU A 1 1085 ? -23.344 -32.272 11.715 1.00 95.25 1085 LEU A N 1
ATOM 8251 C CA . LEU A 1 1085 ? -23.665 -31.366 12.819 1.00 95.25 1085 LEU A CA 1
ATOM 8252 C C . LEU A 1 1085 ? -24.915 -31.834 13.578 1.00 95.25 1085 LEU A C 1
ATOM 8254 O O . LEU A 1 1085 ? -25.992 -31.947 12.988 1.00 95.25 1085 LEU A O 1
ATOM 8258 N N . GLY A 1 1086 ? -24.781 -32.036 14.889 1.00 91.75 1086 GLY A N 1
ATOM 8259 C CA . GLY A 1 1086 ? -25.883 -32.306 15.815 1.00 91.75 1086 GLY A CA 1
ATOM 8260 C C . GLY A 1 1086 ? -26.835 -31.119 15.976 1.00 91.75 1086 GLY A C 1
ATOM 8261 O O . GLY A 1 1086 ? -26.727 -30.115 15.273 1.00 91.75 1086 GLY A O 1
ATOM 8262 N N . ARG A 1 1087 ? -27.802 -31.231 16.885 1.00 92.00 1087 ARG A N 1
ATOM 8263 C CA . ARG A 1 1087 ? -28.879 -30.253 17.137 1.00 92.00 1087 ARG A CA 1
ATOM 8264 C C . ARG A 1 1087 ? -28.569 -29.399 18.374 1.00 92.00 1087 ARG A C 1
ATOM 8266 O O . ARG A 1 1087 ? -27.872 -29.860 19.273 1.00 92.00 1087 ARG A O 1
ATOM 8273 N N . GLY A 1 1088 ? -29.117 -28.188 18.476 1.00 92.19 1088 GLY A N 1
ATOM 8274 C CA . GLY A 1 1088 ? -28.957 -27.344 19.671 1.00 92.19 1088 GLY A CA 1
ATOM 8275 C C . GLY A 1 1088 ? -27.583 -26.677 19.767 1.00 92.19 1088 GLY A C 1
ATOM 8276 O O . GLY A 1 1088 ? -27.041 -26.508 20.866 1.00 92.19 1088 GLY A O 1
ATOM 8277 N N . LEU A 1 1089 ? -26.999 -26.347 18.619 1.00 95.69 1089 LEU A N 1
ATOM 8278 C CA . LEU A 1 1089 ? -25.669 -25.768 18.505 1.00 95.69 1089 LEU A CA 1
ATOM 8279 C C . LEU A 1 1089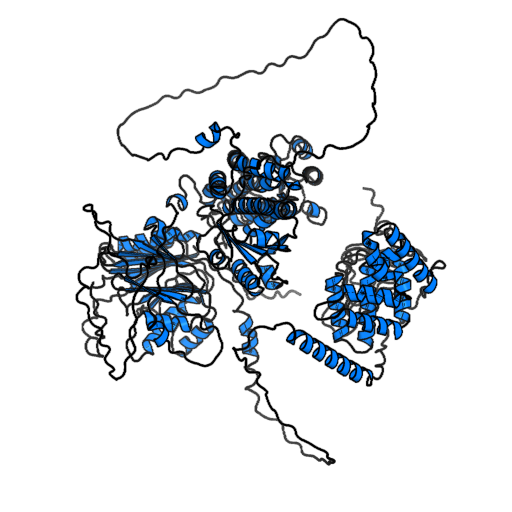 ? -25.683 -24.261 18.767 1.00 95.69 1089 LEU A C 1
ATOM 8281 O O . LEU A 1 1089 ? -26.597 -23.551 18.351 1.00 95.69 1089 LEU A O 1
ATOM 8285 N N . LEU A 1 1090 ? -24.616 -23.777 19.398 1.00 96.06 1090 LEU A N 1
ATOM 8286 C CA . LEU A 1 1090 ? -24.302 -22.355 19.504 1.00 96.06 1090 LEU A CA 1
ATOM 8287 C C . LEU A 1 1090 ? -22.934 -22.100 18.866 1.00 96.06 1090 LEU A C 1
ATOM 8289 O O . LEU A 1 1090 ? -21.943 -22.705 19.265 1.00 96.06 1090 LEU A O 1
ATOM 8293 N N . MET A 1 1091 ? -22.880 -21.180 17.905 1.00 96.31 1091 MET A N 1
ATOM 8294 C CA . MET A 1 1091 ? -21.634 -20.600 17.401 1.00 96.31 1091 MET A CA 1
ATOM 8295 C C . MET A 1 1091 ? -21.606 -19.121 17.769 1.00 96.31 1091 MET A C 1
ATOM 8297 O O . MET A 1 1091 ? -22.138 -18.280 17.038 1.00 96.31 1091 MET A O 1
ATOM 8301 N N . ASP A 1 1092 ? -21.022 -18.823 18.921 1.00 90.44 1092 ASP A N 1
ATOM 8302 C CA . ASP A 1 1092 ? -20.920 -17.464 19.427 1.00 90.44 1092 ASP A CA 1
ATOM 8303 C C . ASP A 1 1092 ? -19.766 -16.717 18.743 1.00 90.44 1092 ASP A C 1
ATOM 8305 O O . ASP A 1 1092 ? -18.676 -17.255 18.532 1.00 90.44 1092 ASP A O 1
ATOM 8309 N N . HIS A 1 1093 ? -20.035 -15.478 18.329 1.00 88.44 1093 HIS A N 1
ATOM 8310 C CA . HIS A 1 1093 ? -19.114 -14.652 17.550 1.00 88.44 1093 HIS A CA 1
ATOM 8311 C C . HIS A 1 1093 ? -18.459 -15.377 16.357 1.00 88.44 1093 HIS A C 1
ATOM 8313 O O . HIS A 1 1093 ? -17.302 -15.116 16.069 1.00 88.44 1093 HIS A O 1
ATOM 8319 N N . ALA A 1 1094 ? -19.195 -16.233 15.632 1.00 90.62 1094 ALA A N 1
ATOM 8320 C CA . ALA A 1 1094 ? -18.722 -17.280 14.700 1.00 90.62 1094 ALA A CA 1
ATOM 8321 C C . ALA A 1 1094 ? -17.613 -16.975 13.650 1.00 90.62 1094 ALA A C 1
ATOM 8323 O O . ALA A 1 1094 ? -17.233 -17.864 12.898 1.00 90.62 1094 ALA A O 1
ATOM 8324 N N . THR A 1 1095 ? -17.092 -15.753 13.553 1.00 92.75 1095 THR A N 1
ATOM 8325 C CA . THR A 1 1095 ? -15.946 -15.366 12.721 1.00 92.75 1095 THR A CA 1
ATOM 8326 C C . THR A 1 1095 ? -14.805 -16.383 12.785 1.00 92.75 1095 THR A C 1
ATOM 8328 O O . THR A 1 1095 ? -14.330 -16.745 13.864 1.00 92.75 1095 THR A O 1
ATOM 8331 N N . SER A 1 1096 ? -14.349 -16.795 11.604 1.00 92.62 1096 SER A N 1
ATOM 8332 C CA . SER A 1 1096 ? -13.198 -17.672 11.395 1.00 92.62 1096 SER A CA 1
ATOM 8333 C C . SER A 1 1096 ? -13.338 -19.066 12.012 1.00 92.62 1096 SER A C 1
ATOM 8335 O O . SER A 1 1096 ? -12.330 -19.705 12.302 1.00 92.62 1096 SER A O 1
ATOM 8337 N N . ILE A 1 1097 ? -14.567 -19.556 12.210 1.00 97.56 1097 ILE A N 1
ATOM 8338 C CA . ILE A 1 1097 ? -14.792 -20.974 12.508 1.00 97.56 1097 ILE A CA 1
ATOM 8339 C C . ILE A 1 1097 ? -14.561 -21.798 11.235 1.00 97.56 1097 ILE A C 1
ATOM 8341 O O . ILE A 1 1097 ? -15.147 -21.494 10.193 1.00 97.56 1097 ILE A O 1
ATOM 8345 N N . VAL A 1 1098 ? -13.732 -22.843 11.335 1.00 97.50 1098 VAL A N 1
ATOM 8346 C CA . VAL A 1 1098 ? -13.390 -23.754 10.230 1.00 97.50 1098 VAL A CA 1
ATOM 8347 C C . VAL A 1 1098 ? -13.666 -25.203 10.633 1.00 97.50 1098 VAL A C 1
ATOM 8349 O O . VAL A 1 1098 ? -13.081 -25.702 11.592 1.00 97.50 1098 VAL A O 1
ATOM 8352 N N . ILE A 1 1099 ? -14.523 -25.914 9.896 1.00 98.06 1099 ILE A N 1
ATOM 8353 C CA . ILE A 1 1099 ? -14.886 -27.315 10.162 1.00 98.06 1099 ILE A CA 1
ATOM 8354 C C . ILE A 1 1099 ? -14.704 -28.158 8.896 1.00 98.06 1099 ILE A C 1
ATOM 8356 O O . ILE A 1 1099 ? -15.395 -27.973 7.893 1.00 98.06 1099 ILE A O 1
ATOM 8360 N N . GLY A 1 1100 ? -13.772 -29.111 8.946 1.00 95.25 1100 GLY A N 1
ATOM 8361 C CA . GLY A 1 1100 ? -13.405 -29.910 7.780 1.00 95.25 1100 GLY A CA 1
ATOM 8362 C C . GLY A 1 1100 ? -14.319 -31.104 7.463 1.00 95.25 1100 GLY A C 1
ATOM 8363 O O . GLY A 1 1100 ? -15.171 -31.511 8.247 1.00 95.25 1100 GLY A O 1
ATOM 8364 N N . GLU A 1 1101 ? -14.107 -31.689 6.280 1.00 94.25 1101 GLU A N 1
ATOM 8365 C CA . GLU A 1 1101 ? -14.998 -32.649 5.601 1.00 94.25 1101 GLU A CA 1
ATOM 8366 C C . GLU A 1 1101 ? -15.533 -33.806 6.450 1.00 94.25 1101 GLU A C 1
ATOM 8368 O O . GLU A 1 1101 ? -16.711 -34.128 6.360 1.00 94.25 1101 GLU A O 1
ATOM 8373 N N . THR A 1 1102 ? -14.683 -34.448 7.250 1.00 92.50 1102 THR A N 1
ATOM 8374 C CA . THR A 1 1102 ? -15.039 -35.671 7.997 1.00 92.50 1102 THR A CA 1
ATOM 8375 C C . THR A 1 1102 ? -15.279 -35.396 9.483 1.00 92.50 1102 THR A C 1
ATOM 8377 O O . THR A 1 1102 ? -15.196 -36.321 10.302 1.00 92.50 1102 THR A O 1
ATOM 8380 N N . ALA A 1 1103 ? -15.451 -34.124 9.853 1.00 94.94 1103 ALA A N 1
ATOM 8381 C CA . ALA A 1 1103 ? -15.689 -33.727 11.230 1.00 94.94 1103 ALA A CA 1
ATOM 8382 C C . ALA A 1 1103 ? -17.108 -34.125 11.649 1.00 94.94 1103 ALA A C 1
ATOM 8384 O O . ALA A 1 1103 ? -18.053 -34.049 10.859 1.00 94.94 1103 ALA A O 1
ATOM 8385 N N . VAL A 1 1104 ? -17.246 -34.553 12.901 1.00 95.50 1104 VAL A N 1
ATOM 8386 C CA . VAL A 1 1104 ? -18.540 -34.874 13.510 1.00 95.50 1104 VAL A CA 1
ATOM 8387 C C . VAL A 1 1104 ? -18.690 -34.023 14.757 1.00 95.50 1104 VAL A C 1
ATOM 8389 O O . VAL A 1 1104 ? -17.834 -34.065 15.635 1.00 95.50 1104 VAL A O 1
ATOM 8392 N N . VAL A 1 1105 ? -19.767 -33.253 14.831 1.00 96.31 1105 VAL A N 1
ATOM 8393 C CA . VAL A 1 1105 ? -20.112 -32.418 15.980 1.00 96.31 1105 VAL A CA 1
ATOM 8394 C C . VAL A 1 1105 ? -21.398 -32.961 16.582 1.00 96.31 1105 VAL A C 1
ATOM 8396 O O . VAL A 1 1105 ? -22.399 -33.064 15.880 1.00 96.31 1105 VAL A O 1
ATOM 8399 N N . GLY A 1 1106 ? -21.361 -33.334 17.857 1.00 92.00 1106 GLY A N 1
ATOM 8400 C CA . GLY A 1 1106 ? -22.510 -33.855 18.591 1.00 92.00 1106 GLY A CA 1
ATOM 8401 C C . GLY A 1 1106 ? -23.576 -32.802 18.890 1.00 92.00 1106 GLY A C 1
ATOM 8402 O O . GLY A 1 1106 ? -23.472 -31.636 18.508 1.00 92.00 1106 GLY A O 1
ATOM 8403 N N . ASP A 1 1107 ? -24.614 -33.222 19.604 1.00 91.12 1107 ASP A N 1
ATOM 8404 C CA . ASP A 1 1107 ? -25.698 -32.342 20.030 1.00 91.12 1107 ASP A CA 1
ATOM 8405 C C . ASP A 1 1107 ? -25.224 -31.363 21.105 1.00 91.12 1107 ASP A C 1
ATOM 8407 O O . ASP A 1 1107 ? -24.359 -31.665 21.930 1.00 91.12 1107 ASP A O 1
ATOM 8411 N N . ASN A 1 1108 ? -25.867 -30.202 21.171 1.00 91.44 1108 ASN A N 1
ATOM 8412 C CA . ASN A 1 1108 ? -25.714 -29.247 22.259 1.00 91.44 1108 ASN A CA 1
ATOM 8413 C C . ASN A 1 1108 ? -24.314 -28.636 22.425 1.00 91.44 1108 ASN A C 1
ATOM 8415 O O . ASN A 1 1108 ? -24.010 -28.088 23.482 1.00 91.44 1108 ASN A O 1
ATOM 8419 N N . VAL A 1 1109 ? -23.468 -28.702 21.401 1.00 95.44 1109 VAL A N 1
ATOM 8420 C CA . VAL A 1 1109 ? -22.120 -28.126 21.441 1.00 95.44 1109 VAL A CA 1
ATOM 8421 C C . VAL A 1 1109 ? -22.181 -26.598 21.341 1.00 95.44 1109 VAL A C 1
ATOM 8423 O O . VAL A 1 1109 ? -22.962 -26.043 20.564 1.00 95.44 1109 VAL A O 1
ATOM 8426 N N . SER A 1 1110 ? -21.329 -25.927 22.113 1.00 96.94 1110 SER A N 1
ATOM 8427 C CA . SER A 1 1110 ? -21.102 -24.483 22.029 1.00 96.94 1110 SER A CA 1
ATOM 8428 C C . SER A 1 1110 ? -19.671 -24.219 21.552 1.00 96.94 1110 SER A C 1
ATOM 8430 O O . SER A 1 1110 ? -18.715 -24.774 22.095 1.00 96.94 1110 SER A O 1
ATOM 8432 N N . MET A 1 1111 ? -19.519 -23.386 20.525 1.00 96.88 1111 MET A N 1
ATOM 8433 C CA . MET A 1 1111 ? -18.236 -22.995 19.939 1.00 96.88 1111 MET A CA 1
ATOM 8434 C C . MET A 1 1111 ? -18.124 -21.479 19.897 1.00 96.88 1111 MET A C 1
ATOM 8436 O O . MET A 1 1111 ? -19.086 -20.794 19.557 1.00 96.88 1111 MET A O 1
ATOM 8440 N N . LEU A 1 1112 ? -16.939 -20.969 20.200 1.00 95.12 1112 LEU A N 1
ATOM 8441 C CA . LEU A 1 1112 ? -16.621 -19.548 20.110 1.00 95.12 1112 LEU A CA 1
ATOM 8442 C C . LEU A 1 1112 ? -15.855 -19.230 18.813 1.00 95.12 1112 LEU A C 1
ATOM 8444 O O . LEU A 1 1112 ? -15.513 -20.114 18.027 1.00 95.12 1112 LEU A O 1
ATOM 8448 N N . HIS A 1 1113 ? -15.589 -17.947 18.582 1.00 94.75 1113 HIS A N 1
ATOM 8449 C CA . HIS A 1 1113 ? -14.811 -17.444 17.446 1.00 94.75 1113 HIS A CA 1
ATOM 8450 C C . HIS A 1 1113 ? -13.445 -18.146 17.270 1.00 94.75 1113 HIS A C 1
ATOM 8452 O O . HIS A 1 1113 ? -12.799 -18.545 18.240 1.00 94.75 1113 HIS A O 1
ATOM 8458 N N . HIS A 1 1114 ? -12.986 -18.264 16.018 1.00 95.44 1114 HIS A N 1
ATOM 8459 C CA . HIS A 1 1114 ? -11.698 -18.867 15.614 1.00 95.44 1114 HIS A CA 1
ATOM 8460 C C . HIS A 1 1114 ? -11.494 -20.354 15.963 1.00 95.44 1114 HIS A C 1
ATOM 8462 O O . HIS A 1 1114 ? -10.360 -20.836 15.967 1.00 95.44 1114 HIS A O 1
ATOM 8468 N N . VAL A 1 1115 ? -12.560 -21.109 16.244 1.00 97.94 1115 VAL A N 1
ATOM 8469 C CA . VAL A 1 1115 ? -12.448 -22.561 16.444 1.00 97.94 1115 VAL A CA 1
ATOM 8470 C C . VAL A 1 1115 ? -12.140 -23.274 15.122 1.00 97.94 1115 VAL A C 1
ATOM 8472 O O . VAL A 1 1115 ? -12.833 -23.081 14.126 1.00 97.94 1115 VAL A O 1
ATOM 8475 N N . THR A 1 1116 ? -11.131 -24.147 15.121 1.00 98.00 1116 THR A N 1
ATOM 8476 C CA . THR A 1 1116 ? -10.733 -24.954 13.955 1.00 98.00 1116 THR A CA 1
ATOM 8477 C C . THR A 1 1116 ? -10.843 -26.449 14.254 1.00 98.00 1116 THR A C 1
ATOM 8479 O O . THR A 1 1116 ? -10.173 -26.955 15.151 1.00 98.00 1116 THR A O 1
ATOM 8482 N N . LEU A 1 1117 ? -11.634 -27.183 13.466 1.00 97.75 1117 LEU A N 1
ATOM 8483 C CA . LEU A 1 1117 ? -11.698 -28.649 13.449 1.00 97.75 1117 LEU A CA 1
ATOM 8484 C C . LEU A 1 1117 ? -10.976 -29.165 12.193 1.00 97.75 1117 LEU A C 1
ATOM 8486 O O . LEU A 1 1117 ? -11.584 -29.389 11.141 1.00 97.75 1117 LEU A O 1
ATOM 8490 N N . GLY A 1 1118 ? -9.651 -29.286 12.301 1.00 92.69 1118 GLY A N 1
ATOM 8491 C CA . GLY A 1 1118 ? -8.724 -29.492 11.186 1.00 92.69 1118 GLY A CA 1
ATOM 8492 C C . GLY A 1 1118 ? -8.291 -30.945 10.975 1.00 92.69 1118 GLY A C 1
ATOM 8493 O O . GLY A 1 1118 ? -8.326 -31.772 11.885 1.00 92.69 1118 GLY A O 1
ATOM 8494 N N . GLY A 1 1119 ? -7.880 -31.267 9.746 1.00 88.50 1119 GLY A N 1
ATOM 8495 C CA . GLY A 1 1119 ? -7.425 -32.608 9.368 1.00 88.50 1119 GLY A CA 1
ATOM 8496 C C . GLY A 1 1119 ? -5.930 -32.853 9.621 1.00 88.50 1119 GLY A C 1
ATOM 8497 O O . GLY A 1 1119 ? -5.139 -31.919 9.561 1.00 88.50 1119 GLY A O 1
ATOM 8498 N N . SER A 1 1120 ? -5.518 -34.109 9.826 1.00 74.12 1120 SER A N 1
ATOM 8499 C CA . SER A 1 1120 ? -4.110 -34.497 10.077 1.00 74.12 1120 SER A CA 1
ATOM 8500 C C . SER A 1 1120 ? -3.210 -34.655 8.831 1.00 74.12 1120 SER A C 1
ATOM 8502 O O . SER A 1 1120 ? -2.053 -35.045 8.974 1.00 74.12 1120 SER A O 1
ATOM 8504 N N . GLY A 1 1121 ? -3.691 -34.373 7.609 1.00 67.31 1121 GLY A N 1
ATOM 8505 C CA . GLY A 1 1121 ? -2.890 -34.472 6.370 1.00 67.31 1121 GLY A CA 1
ATOM 8506 C C . GLY A 1 1121 ? -3.643 -35.026 5.148 1.00 67.31 1121 GLY A C 1
ATOM 8507 O O . GLY A 1 1121 ? -4.870 -34.958 5.091 1.00 67.31 1121 GLY A O 1
ATOM 8508 N N . THR A 1 1122 ? -2.916 -35.566 4.159 1.00 52.47 1122 THR A N 1
ATOM 8509 C CA . THR A 1 1122 ? -3.411 -35.995 2.823 1.00 52.47 1122 THR A CA 1
ATOM 8510 C C . THR A 1 1122 ? -3.992 -37.419 2.749 1.00 52.47 1122 THR A C 1
ATOM 8512 O O . THR A 1 1122 ? -4.302 -37.896 1.660 1.00 52.47 1122 THR A O 1
ATOM 8515 N N . GLY A 1 1123 ? -4.139 -38.119 3.879 1.00 57.41 1123 GLY A N 1
ATOM 8516 C CA . GLY A 1 1123 ? -4.654 -39.496 3.914 1.00 57.41 1123 GLY A CA 1
ATOM 8517 C C . GLY A 1 1123 ? -6.151 -39.615 3.588 1.00 57.41 1123 GLY A C 1
ATOM 8518 O O . GLY A 1 1123 ? -6.935 -38.713 3.883 1.00 57.41 1123 GLY A O 1
ATOM 8519 N N . SER A 1 1124 ? -6.556 -40.749 3.005 1.00 55.66 1124 SER A N 1
ATOM 8520 C CA . SER A 1 1124 ? -7.961 -41.102 2.751 1.00 55.66 1124 SER A CA 1
ATOM 8521 C C . SER A 1 1124 ? -8.617 -41.725 3.991 1.00 55.66 1124 SER A C 1
ATOM 8523 O O . SER A 1 1124 ? -8.067 -42.671 4.552 1.00 55.66 1124 SER A O 1
ATOM 8525 N N . GLY A 1 1125 ? -9.802 -41.245 4.387 1.00 75.94 1125 GLY A N 1
ATOM 8526 C CA . GLY A 1 1125 ? -10.575 -41.754 5.529 1.00 75.94 1125 GLY A CA 1
ATOM 8527 C C . GLY A 1 1125 ? -10.927 -40.666 6.549 1.00 75.94 1125 GLY A C 1
ATOM 8528 O O . GLY A 1 1125 ? -10.895 -39.474 6.244 1.00 75.94 1125 GLY A O 1
ATOM 8529 N N . THR A 1 1126 ? -11.267 -41.075 7.772 1.00 81.50 1126 THR A N 1
ATOM 8530 C CA . THR A 1 1126 ? -11.527 -40.162 8.892 1.00 81.50 1126 THR A CA 1
ATOM 8531 C C . THR A 1 1126 ? -10.257 -39.406 9.267 1.00 81.50 1126 THR A C 1
ATOM 8533 O O . THR A 1 1126 ? -9.338 -39.984 9.843 1.00 81.50 1126 THR A O 1
ATOM 8536 N N . ARG A 1 1127 ? -10.212 -38.105 8.964 1.00 88.00 1127 ARG A N 1
ATOM 8537 C CA . ARG A 1 1127 ? -9.032 -37.260 9.217 1.00 88.00 1127 ARG A CA 1
ATOM 8538 C C . ARG A 1 1127 ? -9.288 -36.076 10.146 1.00 88.00 1127 ARG A C 1
ATOM 8540 O O . ARG A 1 1127 ? -8.327 -35.463 10.589 1.00 88.00 1127 ARG A O 1
ATOM 8547 N N . HIS A 1 1128 ? -10.554 -35.778 10.428 1.00 94.31 1128 HIS A N 1
ATOM 8548 C CA . HIS A 1 1128 ? -10.997 -34.665 11.272 1.00 94.31 1128 HIS A CA 1
ATOM 8549 C C . HIS A 1 1128 ? -11.619 -35.152 12.598 1.00 94.31 1128 HIS A C 1
ATOM 8551 O O . HIS A 1 1128 ? -12.026 -36.323 12.687 1.00 94.31 1128 HIS A O 1
ATOM 8557 N N . PRO A 1 1129 ? -11.758 -34.255 13.591 1.00 95.38 1129 PRO A N 1
ATOM 8558 C CA . PRO A 1 1129 ? -12.184 -34.613 14.941 1.00 95.38 1129 PRO A CA 1
ATOM 8559 C C . PRO A 1 1129 ? -13.642 -35.069 15.068 1.00 95.38 1129 PRO A C 1
ATOM 8561 O O . PRO A 1 1129 ? -14.486 -34.807 14.207 1.00 95.38 1129 PRO A O 1
ATOM 8564 N N . THR A 1 1130 ? -13.944 -35.725 16.189 1.00 95.19 1130 THR A N 1
ATOM 8565 C CA . THR A 1 1130 ? -15.305 -35.964 16.696 1.00 95.19 1130 THR A CA 1
ATOM 8566 C C . THR A 1 1130 ? -15.497 -35.217 18.005 1.00 95.19 1130 THR A C 1
ATOM 8568 O O . THR A 1 1130 ? -14.759 -35.440 18.960 1.00 95.19 1130 THR A O 1
ATOM 8571 N N . ILE A 1 1131 ? -16.498 -34.349 18.060 1.00 96.44 1131 ILE A N 1
ATOM 8572 C CA . ILE A 1 1131 ? -16.858 -33.573 19.242 1.00 96.44 1131 ILE A CA 1
ATOM 8573 C C . ILE A 1 1131 ? -18.094 -34.209 19.871 1.00 96.44 1131 ILE A C 1
ATOM 8575 O O . ILE A 1 1131 ? -19.127 -34.325 19.216 1.00 96.44 1131 ILE A O 1
ATOM 8579 N N . GLY A 1 1132 ? -17.986 -34.646 21.123 1.00 91.31 1132 GLY A N 1
ATOM 8580 C CA . GLY A 1 1132 ? -19.080 -35.250 21.876 1.00 91.31 1132 GLY A CA 1
ATOM 8581 C C . GLY A 1 1132 ? -20.188 -34.259 22.235 1.00 91.31 1132 GLY A C 1
ATOM 8582 O O . GLY A 1 1132 ? -20.043 -33.044 22.104 1.00 91.31 1132 GLY A O 1
ATOM 8583 N N . ASN A 1 1133 ? -21.312 -34.790 22.713 1.00 90.19 1133 ASN A N 1
ATOM 8584 C CA . ASN A 1 1133 ? -22.476 -33.980 23.072 1.00 90.19 1133 ASN A CA 1
ATOM 8585 C C . ASN A 1 1133 ? -22.168 -33.035 24.246 1.00 90.19 1133 ASN A C 1
ATOM 8587 O O . ASN A 1 1133 ? -21.486 -33.427 25.190 1.00 90.19 1133 ASN A O 1
ATOM 8591 N N . GLY A 1 1134 ? -22.706 -31.814 24.223 1.00 90.50 1134 GLY A N 1
ATOM 8592 C CA . GLY A 1 1134 ? -22.596 -30.856 25.332 1.00 90.50 1134 GLY A CA 1
ATOM 8593 C C . GLY A 1 1134 ? -21.187 -30.304 25.574 1.00 90.50 1134 GLY A C 1
ATOM 8594 O O . GLY A 1 1134 ? -20.899 -29.834 26.671 1.00 90.50 1134 GLY A O 1
ATOM 8595 N N . VAL A 1 1135 ? -20.297 -30.377 24.581 1.00 94.69 1135 VAL A N 1
ATOM 8596 C CA . VAL A 1 1135 ? -18.937 -29.829 24.680 1.00 94.69 1135 VAL A CA 1
ATOM 8597 C C . VAL A 1 1135 ? -18.937 -28.303 24.541 1.00 94.69 1135 VAL A C 1
ATOM 8599 O O . VAL A 1 1135 ? -19.689 -27.747 23.740 1.00 94.69 1135 VAL A O 1
ATOM 8602 N N . LEU A 1 1136 ? -18.050 -27.634 25.284 1.00 96.06 1136 LEU A N 1
ATOM 8603 C CA . LEU A 1 1136 ? -17.696 -26.225 25.081 1.00 96.06 1136 LEU A CA 1
ATOM 8604 C C . LEU A 1 1136 ? -16.287 -26.112 24.483 1.00 96.06 1136 LEU A C 1
ATOM 8606 O O . LEU A 1 1136 ? -15.315 -26.561 25.095 1.00 96.06 1136 LEU A O 1
ATOM 8610 N N . LEU A 1 1137 ? -16.174 -25.468 23.320 1.00 97.12 1137 LEU A N 1
ATOM 8611 C CA . LEU A 1 1137 ? -14.897 -25.090 22.709 1.00 97.12 1137 LEU A CA 1
ATOM 8612 C C . LEU A 1 1137 ? -14.670 -23.581 22.862 1.00 97.12 1137 LEU A C 1
ATOM 8614 O O . LEU A 1 1137 ? -15.406 -22.777 22.288 1.00 97.12 1137 LEU A O 1
ATOM 8618 N N . GLY A 1 1138 ? -13.645 -23.221 23.640 1.00 95.19 1138 GLY A N 1
ATOM 8619 C CA . GLY A 1 1138 ? -13.191 -21.850 23.864 1.00 95.19 1138 GLY A CA 1
ATOM 8620 C C . GLY A 1 1138 ? -12.753 -21.121 22.589 1.00 95.19 1138 GLY A C 1
ATOM 8621 O O . GLY A 1 1138 ? -12.534 -21.731 21.541 1.00 95.19 1138 GLY A O 1
ATOM 8622 N N . ALA A 1 1139 ? -12.580 -19.802 22.687 1.00 93.56 1139 ALA A N 1
ATOM 8623 C CA . ALA A 1 1139 ? -12.129 -18.990 21.557 1.00 93.56 1139 ALA A CA 1
ATOM 8624 C C . ALA A 1 1139 ? -10.742 -19.435 21.059 1.00 93.56 1139 ALA A C 1
ATOM 8626 O O . ALA A 1 1139 ? -9.841 -19.677 21.861 1.00 93.56 1139 ALA A O 1
ATOM 8627 N N . GLY A 1 1140 ? -10.555 -19.555 19.744 1.00 92.94 1140 GLY A N 1
ATOM 8628 C CA . GLY A 1 1140 ? -9.269 -19.930 19.141 1.00 92.94 1140 GLY A CA 1
ATOM 8629 C C . GLY A 1 1140 ? -8.835 -21.387 19.349 1.00 92.94 1140 GLY A C 1
ATOM 8630 O O . GLY A 1 1140 ? -7.673 -21.713 19.107 1.00 92.94 1140 GLY A O 1
ATOM 8631 N N . VAL A 1 1141 ? -9.723 -22.275 19.811 1.00 97.31 1141 VAL A N 1
ATOM 8632 C CA . VAL A 1 1141 ? -9.392 -23.698 19.982 1.00 97.31 1141 VAL A CA 1
ATOM 8633 C C . VAL A 1 1141 ? -9.163 -24.374 18.630 1.00 97.31 1141 VAL A C 1
ATOM 8635 O O . VAL A 1 1141 ? -10.010 -24.314 17.742 1.00 97.31 1141 VAL A O 1
ATOM 8638 N N . SER A 1 1142 ? -8.048 -25.089 18.494 1.00 97.62 1142 SER A N 1
ATOM 8639 C CA . SER A 1 1142 ? -7.744 -25.908 17.315 1.00 97.62 1142 SER A CA 1
ATOM 8640 C C . SER A 1 1142 ? -7.713 -27.387 17.684 1.00 97.62 1142 SER A C 1
ATOM 8642 O O . SER A 1 1142 ? -6.850 -27.818 18.440 1.00 97.62 1142 SER A O 1
ATOM 8644 N N . VAL A 1 1143 ? -8.628 -28.185 17.141 1.00 97.12 1143 VAL A N 1
ATOM 8645 C CA . VAL A 1 1143 ? -8.656 -29.645 17.303 1.00 97.12 1143 VAL A CA 1
ATOM 8646 C C . VAL A 1 1143 ? -8.192 -30.261 15.989 1.00 97.12 1143 VAL A C 1
ATOM 8648 O O . VAL A 1 1143 ? -8.836 -30.073 14.955 1.00 97.12 1143 VAL A O 1
ATOM 8651 N N . LEU A 1 1144 ? -7.050 -30.947 16.005 1.00 94.75 1144 LEU A N 1
ATOM 8652 C CA . LEU A 1 1144 ? -6.352 -31.372 14.793 1.00 94.75 1144 LEU A CA 1
ATOM 8653 C C . LEU A 1 1144 ? -6.227 -32.893 14.725 1.00 94.75 1144 LEU A C 1
ATOM 8655 O O . LEU A 1 1144 ? -5.655 -33.526 15.609 1.00 94.75 1144 LEU A O 1
ATOM 8659 N N . GLY A 1 1145 ? -6.708 -33.468 13.623 1.00 90.56 1145 GLY A N 1
ATOM 8660 C CA . GLY A 1 1145 ? -6.645 -34.902 13.359 1.00 90.56 1145 GLY A CA 1
ATOM 8661 C C . GLY A 1 1145 ? -7.891 -35.672 13.805 1.00 90.56 1145 GLY A C 1
ATOM 8662 O O . GLY A 1 1145 ? -8.883 -35.073 14.219 1.00 90.56 1145 GLY A O 1
ATOM 8663 N N . PRO A 1 1146 ? -7.877 -37.012 13.700 1.00 90.75 1146 PRO A N 1
ATOM 8664 C CA . PRO A 1 1146 ? -8.998 -37.880 14.062 1.00 90.75 1146 PRO A CA 1
ATOM 8665 C C . PRO A 1 1146 ? -9.125 -38.053 15.587 1.00 90.75 1146 PRO A C 1
ATOM 8667 O O . PRO A 1 1146 ? -9.148 -39.169 16.091 1.00 90.75 1146 PRO A O 1
ATOM 8670 N N . VAL A 1 1147 ? -9.189 -36.934 16.305 1.00 91.44 1147 VAL A N 1
ATOM 8671 C CA . VAL A 1 1147 ? -9.258 -36.850 17.766 1.00 91.44 1147 VAL A CA 1
ATOM 8672 C C . VAL A 1 1147 ? -10.709 -36.853 18.237 1.00 91.44 1147 VAL A C 1
ATOM 8674 O O . VAL A 1 1147 ? -11.569 -36.231 17.609 1.00 91.44 1147 VAL A O 1
ATOM 8677 N N . VAL A 1 1148 ? -10.988 -37.510 19.358 1.00 94.19 1148 VAL A N 1
ATOM 8678 C CA . VAL A 1 1148 ? -12.296 -37.512 20.018 1.00 94.19 1148 VAL A CA 1
ATOM 8679 C C . VAL A 1 1148 ? -12.268 -36.626 21.260 1.00 94.19 1148 VAL A C 1
ATOM 8681 O O . VAL A 1 1148 ? -11.449 -36.816 22.155 1.00 94.19 1148 VAL A O 1
ATOM 8684 N N . ILE A 1 1149 ? -13.198 -35.675 21.342 1.00 95.94 1149 ILE A N 1
ATOM 8685 C CA . ILE A 1 1149 ? -13.489 -34.933 22.572 1.00 95.94 1149 ILE A CA 1
ATOM 8686 C C . ILE A 1 1149 ? -14.739 -35.538 23.200 1.00 95.94 1149 ILE A C 1
ATOM 8688 O O . ILE A 1 1149 ? -15.808 -35.520 22.594 1.00 95.94 1149 ILE A O 1
ATOM 8692 N N . GLY A 1 1150 ? -14.605 -36.091 24.401 1.00 90.12 1150 GLY A N 1
ATOM 8693 C CA . GLY A 1 1150 ? -15.689 -36.728 25.136 1.00 90.12 1150 GLY A CA 1
ATOM 8694 C C . GLY A 1 1150 ? -16.834 -35.770 25.472 1.00 90.12 1150 GLY A C 1
ATOM 8695 O O . GLY A 1 1150 ? -16.679 -34.552 25.470 1.00 90.12 1150 GLY A O 1
ATOM 8696 N N . HIS A 1 1151 ? -18.011 -36.333 25.747 1.00 88.56 1151 HIS A N 1
ATOM 8697 C CA . HIS A 1 1151 ? -19.210 -35.556 26.067 1.00 88.56 1151 HIS A CA 1
ATOM 8698 C C . HIS A 1 1151 ? -19.040 -34.722 27.343 1.00 88.56 1151 HIS A C 1
ATOM 8700 O O . HIS A 1 1151 ? -18.293 -35.105 28.244 1.00 88.56 1151 HIS A O 1
ATOM 8706 N N . CYS A 1 1152 ? -19.763 -33.602 27.420 1.00 90.38 1152 CYS A N 1
ATOM 8707 C CA . CYS A 1 1152 ? -19.751 -32.670 28.551 1.00 90.38 1152 CYS A CA 1
ATOM 8708 C C . CYS A 1 1152 ? -18.336 -32.213 28.953 1.00 90.38 1152 CYS A C 1
ATOM 8710 O O . CYS A 1 1152 ? -18.089 -31.894 30.112 1.00 90.38 1152 CYS A O 1
ATOM 8712 N N . SER A 1 1153 ? -17.399 -32.193 28.001 1.00 92.69 1153 SER A N 1
ATOM 8713 C CA . SER A 1 1153 ? -16.033 -31.714 28.209 1.00 92.69 1153 SER A CA 1
ATOM 8714 C C . SER A 1 1153 ? -15.878 -30.257 27.779 1.00 92.69 1153 SER A C 1
ATOM 8716 O O . SER A 1 1153 ? -16.675 -29.703 27.019 1.00 92.69 1153 SER A O 1
ATOM 8718 N N . LYS A 1 1154 ? -14.825 -29.622 28.277 1.00 93.62 1154 LYS A N 1
ATOM 8719 C CA . LYS A 1 1154 ? -14.545 -28.202 28.097 1.00 93.62 1154 LYS A CA 1
ATOM 8720 C C . LYS A 1 1154 ? -13.107 -28.019 27.638 1.00 93.62 1154 LYS A C 1
ATOM 8722 O O . LYS A 1 1154 ? -12.186 -28.492 28.300 1.00 93.62 1154 LYS A O 1
ATOM 8727 N N . VAL A 1 1155 ? -12.903 -27.310 26.532 1.00 94.94 1155 VAL A N 1
ATOM 8728 C CA . VAL A 1 1155 ? -11.565 -26.947 26.049 1.00 94.94 1155 VAL A CA 1
ATOM 8729 C C . VAL A 1 1155 ? -11.376 -25.446 26.194 1.00 94.94 1155 VAL A C 1
ATOM 8731 O O . VAL A 1 1155 ? -12.153 -24.670 25.639 1.00 94.94 1155 VAL A O 1
ATOM 8734 N N . GLY A 1 1156 ? -10.365 -25.032 26.957 1.00 90.44 1156 GLY A N 1
ATOM 8735 C CA . GLY A 1 1156 ? -10.099 -23.614 27.202 1.00 90.44 1156 GLY A CA 1
ATOM 8736 C C . GLY A 1 1156 ? -9.570 -22.884 25.973 1.00 90.44 1156 GLY A C 1
ATOM 8737 O O . GLY A 1 1156 ? -9.002 -23.494 25.064 1.00 90.44 1156 GLY A O 1
ATOM 8738 N N . ALA A 1 1157 ? -9.755 -21.565 25.955 1.00 90.12 1157 ALA A N 1
ATOM 8739 C CA . ALA A 1 1157 ? -9.375 -20.708 24.837 1.00 90.12 1157 ALA A CA 1
ATOM 8740 C C . ALA A 1 1157 ? -7.889 -20.857 24.445 1.00 90.12 1157 ALA A C 1
ATOM 8742 O O . ALA A 1 1157 ? -7.031 -21.105 25.291 1.00 90.12 1157 ALA A O 1
ATOM 8743 N N . GLY A 1 1158 ? -7.595 -20.732 23.149 1.00 87.19 1158 GLY A N 1
ATOM 8744 C CA . GLY A 1 1158 ? -6.247 -20.822 22.575 1.00 87.19 1158 GLY A CA 1
ATOM 8745 C C . GLY A 1 1158 ? -5.603 -22.213 22.612 1.00 87.19 1158 GLY A C 1
ATOM 8746 O O . GLY A 1 1158 ? -4.429 -22.350 22.272 1.00 87.19 1158 GLY A O 1
ATOM 8747 N N . SER A 1 1159 ? -6.331 -23.250 23.033 1.00 94.38 1159 SER A N 1
ATOM 8748 C CA . SER A 1 1159 ? -5.765 -24.595 23.180 1.00 94.38 1159 SER A CA 1
ATOM 8749 C C . SER A 1 1159 ? -5.678 -25.346 21.850 1.00 94.38 1159 SER A C 1
ATOM 8751 O O . SER A 1 1159 ? -6.566 -25.241 21.002 1.00 94.38 1159 SER A O 1
ATOM 8753 N N . VAL A 1 1160 ? -4.639 -26.171 21.696 1.00 95.94 1160 VAL A N 1
ATOM 8754 C CA . VAL A 1 1160 ? -4.433 -27.029 20.518 1.00 95.94 1160 VAL A CA 1
ATOM 8755 C C . VAL A 1 1160 ? -4.544 -28.491 20.932 1.00 95.94 1160 VAL A C 1
ATOM 8757 O O . VAL A 1 1160 ? -3.657 -29.035 21.586 1.00 95.94 1160 VAL A O 1
ATOM 8760 N N . VAL A 1 1161 ? -5.638 -29.143 20.557 1.00 96.00 1161 VAL A N 1
ATOM 8761 C CA . VAL A 1 1161 ? -5.941 -30.532 20.909 1.00 96.00 1161 VAL A CA 1
ATOM 8762 C C . VAL A 1 1161 ? -5.456 -31.461 19.796 1.00 96.00 1161 VAL A C 1
ATOM 8764 O O . VAL A 1 1161 ? -5.932 -31.389 18.664 1.00 96.00 1161 VAL A O 1
ATOM 8767 N N . VAL A 1 1162 ? -4.521 -32.350 20.131 1.00 93.75 1162 VAL A N 1
ATOM 8768 C CA . VAL A 1 1162 ? -3.914 -33.333 19.205 1.00 93.75 1162 VAL A CA 1
ATOM 8769 C C . VAL A 1 1162 ? -4.064 -34.783 19.682 1.00 93.75 1162 VAL A C 1
ATOM 8771 O O . VAL A 1 1162 ? -3.555 -35.703 19.048 1.00 93.75 1162 VAL A O 1
ATOM 8774 N N . SER A 1 1163 ? -4.748 -34.996 20.806 1.00 92.88 1163 SER A N 1
ATOM 8775 C CA . SER A 1 1163 ? -5.001 -36.303 21.417 1.00 92.88 1163 SER A CA 1
ATOM 8776 C C . SER A 1 1163 ? -6.389 -36.332 22.044 1.00 92.88 1163 SER A C 1
ATOM 8778 O O . SER A 1 1163 ? -6.908 -35.278 22.417 1.00 92.88 1163 SER A O 1
ATOM 8780 N N . ASP A 1 1164 ? -6.965 -37.526 22.181 1.00 94.12 1164 ASP A N 1
ATOM 8781 C CA . ASP A 1 1164 ? -8.310 -37.708 22.730 1.00 94.12 1164 ASP A CA 1
ATOM 8782 C C . ASP A 1 1164 ? -8.462 -37.086 24.122 1.00 94.12 1164 ASP A C 1
ATOM 8784 O O . ASP A 1 1164 ? -7.573 -37.173 24.974 1.00 94.12 1164 ASP A O 1
ATOM 8788 N N . ILE A 1 1165 ? -9.617 -36.460 24.343 1.00 93.88 1165 ILE A N 1
ATOM 8789 C CA . ILE A 1 1165 ? -10.038 -35.923 25.634 1.00 93.88 1165 ILE A CA 1
ATOM 8790 C C . ILE A 1 1165 ? -11.186 -36.794 26.125 1.00 93.88 1165 ILE A C 1
ATOM 8792 O O . ILE A 1 1165 ? -12.207 -36.945 25.461 1.00 93.88 1165 ILE A O 1
ATOM 8796 N N . GLU A 1 1166 ? -11.030 -37.357 27.312 1.00 90.38 1166 GLU A N 1
ATOM 8797 C CA . GLU A 1 1166 ? -12.082 -38.102 28.004 1.00 90.38 1166 GLU A CA 1
ATOM 8798 C C . GLU A 1 1166 ? -13.328 -37.244 28.303 1.00 90.38 1166 GLU A C 1
ATOM 8800 O O . GLU A 1 1166 ? -13.288 -36.014 28.319 1.00 90.38 1166 GLU A O 1
ATOM 8805 N N . ALA A 1 1167 ? -14.464 -37.903 28.533 1.00 90.25 1167 ALA A N 1
ATOM 8806 C CA . ALA A 1 1167 ? -15.715 -37.230 28.873 1.00 90.25 1167 ALA A CA 1
ATOM 8807 C C . ALA A 1 1167 ? -15.672 -36.575 30.261 1.00 90.25 1167 ALA A C 1
ATOM 8809 O O . ALA A 1 1167 ? -15.006 -37.083 31.170 1.00 90.25 1167 ALA A O 1
ATOM 8810 N N . ASN A 1 1168 ? -16.445 -35.499 30.429 1.00 90.50 1168 ASN A N 1
ATOM 8811 C CA . ASN A 1 1168 ? -16.515 -34.691 31.648 1.00 90.50 1168 ASN A CA 1
ATOM 8812 C C . ASN A 1 1168 ? -15.125 -34.201 32.084 1.00 90.50 1168 ASN A C 1
ATOM 8814 O O . ASN A 1 1168 ? -14.755 -34.310 33.250 1.00 90.50 1168 ASN A O 1
ATOM 8818 N N . SER A 1 1169 ? -14.319 -33.709 31.143 1.00 91.69 1169 SER A N 1
ATOM 8819 C CA . SER A 1 1169 ? -12.955 -33.242 31.413 1.00 91.69 1169 SER A CA 1
ATOM 8820 C C . SER A 1 1169 ? -12.744 -31.810 30.931 1.00 91.69 1169 SER A C 1
ATOM 8822 O O . SER A 1 1169 ? -13.316 -31.374 29.933 1.00 91.69 1169 SER A O 1
ATOM 8824 N N . VAL A 1 1170 ? -11.878 -31.084 31.632 1.00 92.44 1170 VAL A N 1
ATOM 8825 C CA . VAL A 1 1170 ? -11.395 -29.753 31.262 1.00 92.44 1170 VAL A CA 1
ATOM 8826 C C . VAL A 1 1170 ? -9.984 -29.893 30.707 1.00 92.44 1170 VAL A C 1
ATOM 8828 O O . VAL A 1 1170 ? -9.115 -30.429 31.396 1.00 92.44 1170 VAL A O 1
ATOM 8831 N N . ALA A 1 1171 ? -9.740 -29.414 29.488 1.00 91.75 1171 ALA A N 1
ATOM 8832 C CA . ALA A 1 1171 ? -8.427 -29.454 28.849 1.00 91.75 1171 ALA A CA 1
ATOM 8833 C C . ALA A 1 1171 ? -7.944 -28.064 28.417 1.00 91.75 1171 ALA A C 1
ATOM 8835 O O . ALA A 1 1171 ? -8.727 -27.269 27.894 1.00 91.75 1171 ALA A O 1
ATOM 8836 N N . VAL A 1 1172 ? -6.649 -27.788 28.606 1.00 90.38 1172 VAL A N 1
ATOM 8837 C CA . VAL A 1 1172 ? -6.002 -26.525 28.203 1.00 90.38 1172 VAL A CA 1
ATOM 8838 C C . VAL A 1 1172 ? -4.577 -26.708 27.705 1.00 90.38 1172 VAL A C 1
ATOM 8840 O O . VAL A 1 1172 ? -3.891 -27.648 28.105 1.00 90.38 1172 VAL A O 1
ATOM 8843 N N . GLY A 1 1173 ? -4.116 -25.768 26.881 1.00 83.94 1173 GLY A N 1
ATOM 8844 C CA . GLY A 1 1173 ? -2.713 -25.617 26.495 1.00 83.94 1173 GLY A CA 1
ATOM 8845 C C . GLY A 1 1173 ? -2.405 -26.027 25.056 1.00 83.94 1173 GLY A C 1
ATOM 8846 O O . GLY A 1 1173 ? -3.290 -26.381 24.275 1.00 83.94 1173 GLY A O 1
ATOM 8847 N N . VAL A 1 1174 ? -1.120 -25.966 24.703 1.00 89.94 1174 VAL A N 1
ATOM 8848 C CA . VAL A 1 1174 ? -0.585 -26.294 23.374 1.00 89.94 1174 VAL A CA 1
ATOM 8849 C C . VAL A 1 1174 ? 0.640 -27.208 23.549 1.00 89.94 1174 VAL A C 1
ATOM 8851 O O . VAL A 1 1174 ? 1.716 -26.711 23.878 1.00 89.94 1174 VAL A O 1
ATOM 8854 N N . PRO A 1 1175 ? 0.514 -28.536 23.365 1.00 89.31 1175 PRO A N 1
ATOM 8855 C CA . PRO A 1 1175 ? -0.730 -29.278 23.157 1.00 89.31 1175 PRO A CA 1
ATOM 8856 C C . PRO A 1 1175 ? -1.608 -29.314 24.420 1.00 89.31 1175 PRO A C 1
ATOM 8858 O O . PRO A 1 1175 ? -1.105 -29.248 25.543 1.00 89.31 1175 PRO A O 1
ATOM 8861 N N . ALA A 1 1176 ? -2.921 -29.435 24.230 1.00 91.94 1176 ALA A N 1
ATOM 8862 C CA . ALA A 1 1176 ? -3.902 -29.422 25.304 1.00 91.94 1176 ALA A CA 1
ATOM 8863 C C . ALA A 1 1176 ? -3.765 -30.658 26.202 1.00 91.94 1176 ALA A C 1
ATOM 8865 O O . ALA A 1 1176 ? -3.676 -31.785 25.713 1.00 91.94 1176 ALA A O 1
ATOM 8866 N N . LYS A 1 1177 ? -3.788 -30.451 27.520 1.00 90.75 1177 LYS A N 1
ATOM 8867 C CA . LYS A 1 1177 ? -3.776 -31.512 28.535 1.00 90.75 1177 LYS A CA 1
ATOM 8868 C C . LYS A 1 1177 ? -4.999 -31.395 29.431 1.00 90.75 1177 LYS A C 1
ATOM 8870 O O . LYS A 1 1177 ? -5.435 -30.285 29.729 1.00 90.75 1177 LYS A O 1
ATOM 8875 N N . VAL A 1 1178 ? -5.528 -32.535 29.874 1.00 91.81 1178 VAL A N 1
ATOM 8876 C CA . VAL A 1 1178 ? -6.603 -32.571 30.872 1.00 91.81 1178 VAL A CA 1
ATOM 8877 C C . VAL A 1 1178 ? -6.062 -32.049 32.201 1.00 91.81 1178 VAL A C 1
ATOM 8879 O O . VAL A 1 1178 ? -5.074 -32.569 32.714 1.00 91.81 1178 VAL A O 1
ATOM 8882 N N . VAL A 1 1179 ? -6.705 -31.016 32.741 1.00 89.62 1179 VAL A N 1
ATOM 8883 C CA . VAL A 1 1179 ? -6.330 -30.371 34.009 1.00 89.62 1179 VAL A CA 1
ATOM 8884 C C . VAL A 1 1179 ? -7.302 -30.678 35.142 1.00 89.62 1179 VAL A C 1
ATOM 8886 O O . VAL A 1 1179 ? -6.917 -30.613 36.305 1.00 89.62 1179 VAL A O 1
ATOM 8889 N N . LYS A 1 1180 ? -8.555 -31.021 34.824 1.00 85.69 1180 LYS A N 1
ATOM 8890 C CA . LYS A 1 1180 ? -9.605 -31.265 35.819 1.00 85.69 1180 LYS A CA 1
ATOM 8891 C C . LYS A 1 1180 ? -10.691 -32.188 35.264 1.00 85.69 1180 LYS A C 1
ATOM 8893 O O . LYS A 1 1180 ? -11.005 -32.129 34.076 1.00 85.69 1180 LYS A O 1
ATOM 8898 N N . LYS A 1 1181 ? -11.285 -33.001 36.139 1.00 89.69 1181 LYS A N 1
ATOM 8899 C CA . LYS A 1 1181 ? -12.546 -33.717 35.898 1.00 89.69 1181 LYS A CA 1
ATOM 8900 C C . LYS A 1 1181 ? -13.728 -32.878 36.381 1.00 89.69 1181 LYS A C 1
ATOM 8902 O O . LYS A 1 1181 ? -13.664 -32.296 37.460 1.00 89.69 1181 LYS A O 1
ATOM 8907 N N . LEU A 1 1182 ? -14.772 -32.801 35.566 1.00 85.44 1182 LEU A N 1
ATOM 8908 C CA . LEU A 1 1182 ? -16.050 -32.178 35.894 1.00 85.44 1182 LEU A CA 1
ATOM 8909 C C . LEU A 1 1182 ? -16.955 -33.190 36.604 1.00 85.44 1182 LEU A C 1
ATOM 8911 O O . LEU A 1 1182 ? -16.872 -34.393 36.344 1.00 85.44 1182 LEU A O 1
ATOM 8915 N N . ASP A 1 1183 ? -17.814 -32.687 37.488 1.00 83.88 1183 ASP A N 1
ATOM 8916 C CA . ASP A 1 1183 ? -18.764 -33.505 38.236 1.00 83.88 1183 ASP A CA 1
ATOM 8917 C C . ASP A 1 1183 ? -19.833 -34.108 37.310 1.00 83.88 1183 ASP A C 1
ATOM 8919 O O . ASP A 1 1183 ? -20.188 -33.554 36.262 1.00 83.88 1183 ASP A O 1
ATOM 8923 N N . GLU A 1 1184 ? -20.391 -35.256 37.704 1.00 74.50 1184 GLU A N 1
ATOM 8924 C CA . GLU A 1 1184 ? -21.480 -35.881 36.955 1.00 74.50 1184 GLU A CA 1
ATOM 8925 C C . GLU A 1 1184 ? -22.714 -34.965 36.925 1.00 74.50 1184 GLU A C 1
ATOM 8927 O O . GLU A 1 1184 ? -23.427 -34.810 37.914 1.00 74.50 1184 GLU A O 1
ATOM 8932 N N . GLY A 1 1185 ? -22.990 -34.379 35.756 1.00 71.56 1185 GLY A N 1
ATOM 8933 C CA . GLY A 1 1185 ? -24.109 -33.453 35.553 1.00 71.56 1185 GLY A CA 1
ATOM 8934 C C . GLY A 1 1185 ? -23.707 -32.034 35.156 1.00 71.56 1185 GLY A C 1
ATOM 8935 O O . GLY A 1 1185 ? -24.601 -31.258 34.830 1.00 71.56 1185 GLY A O 1
ATOM 8936 N N . SER A 1 1186 ? -22.412 -31.699 35.126 1.00 81.06 1186 SER A N 1
ATOM 8937 C CA . SER A 1 1186 ? -21.943 -30.415 34.591 1.00 81.06 1186 SER A CA 1
ATOM 8938 C C . SER A 1 1186 ? -22.335 -30.227 33.118 1.00 81.06 1186 SER A C 1
ATOM 8940 O O . SER A 1 1186 ? -22.217 -31.143 32.299 1.00 81.06 1186 SER A O 1
ATOM 8942 N N . GLU A 1 1187 ? -22.768 -29.014 32.768 1.00 85.00 1187 GLU A N 1
ATOM 8943 C CA . GLU A 1 1187 ? -23.174 -28.630 31.410 1.00 85.00 1187 GLU A CA 1
ATOM 8944 C C . GLU A 1 1187 ? -22.322 -27.442 30.927 1.00 85.00 1187 GLU A C 1
ATOM 8946 O O . GLU A 1 1187 ? -22.814 -26.315 30.831 1.00 85.00 1187 GLU A O 1
ATOM 8951 N N . PRO A 1 1188 ? -21.027 -27.658 30.612 1.00 86.94 1188 PRO A N 1
ATOM 8952 C CA . PRO A 1 1188 ? -20.107 -26.564 30.293 1.00 86.94 1188 PRO A CA 1
ATOM 8953 C C . PRO A 1 1188 ? -20.552 -25.757 29.068 1.00 86.94 1188 PRO A C 1
ATOM 8955 O O . PRO A 1 1188 ? -20.310 -24.557 28.985 1.00 86.94 1188 PRO A O 1
ATOM 8958 N N . ASN A 1 1189 ? -21.249 -26.395 28.126 1.00 84.06 1189 ASN A N 1
ATOM 8959 C CA . ASN A 1 1189 ? -21.857 -25.742 26.972 1.00 84.06 1189 ASN A CA 1
ATOM 8960 C C . ASN A 1 1189 ? -22.941 -24.713 27.336 1.00 84.06 1189 ASN A C 1
ATOM 8962 O O . ASN A 1 1189 ? -23.210 -23.839 26.516 1.00 84.06 1189 ASN A O 1
ATOM 8966 N N . ARG A 1 1190 ? -23.589 -24.839 28.503 1.00 84.75 1190 ARG A N 1
ATOM 8967 C CA . ARG A 1 1190 ? -24.594 -23.889 28.999 1.00 84.75 1190 ARG A CA 1
ATOM 8968 C C . ARG A 1 1190 ? -23.991 -22.816 29.881 1.00 84.75 1190 ARG A C 1
ATOM 8970 O O . ARG A 1 1190 ? -24.364 -21.660 29.730 1.00 84.75 1190 ARG A O 1
ATOM 8977 N N . ASP A 1 1191 ? -23.060 -23.194 30.751 1.00 81.25 1191 ASP A N 1
ATOM 8978 C CA . ASP A 1 1191 ? -22.400 -22.236 31.637 1.00 81.25 1191 ASP A CA 1
ATOM 8979 C C . ASP A 1 1191 ? -21.619 -21.185 30.839 1.00 81.25 1191 ASP A C 1
ATOM 8981 O O . ASP A 1 1191 ? -21.441 -20.066 31.313 1.00 81.25 1191 ASP A O 1
ATOM 8985 N N . MET A 1 1192 ? -21.139 -21.545 29.635 1.00 84.44 1192 MET A N 1
ATOM 8986 C CA . MET A 1 1192 ? -20.355 -20.688 28.726 1.00 84.44 1192 MET A CA 1
ATOM 8987 C C . MET A 1 1192 ? -19.111 -20.056 29.378 1.00 84.44 1192 MET A C 1
ATOM 8989 O O . MET A 1 1192 ? -18.444 -19.198 28.799 1.00 84.44 1192 MET A O 1
ATOM 8993 N N . ASP A 1 1193 ? -18.765 -20.512 30.578 1.00 79.12 1193 ASP A N 1
ATOM 8994 C CA . ASP A 1 1193 ? -17.702 -19.976 31.400 1.00 79.12 1193 ASP A CA 1
ATOM 8995 C C . ASP A 1 1193 ? -16.356 -20.375 30.805 1.00 79.12 1193 ASP A C 1
ATOM 8997 O O . ASP A 1 1193 ? -16.050 -21.556 30.678 1.00 79.12 1193 ASP A O 1
ATOM 9001 N N . GLN A 1 1194 ? -15.521 -19.403 30.459 1.00 70.19 1194 GLN A N 1
ATOM 9002 C CA . GLN A 1 1194 ? -14.199 -19.650 29.886 1.00 70.19 1194 GLN A CA 1
ATOM 9003 C C . GLN A 1 1194 ? -13.058 -19.550 30.904 1.00 70.19 1194 GLN A C 1
ATOM 9005 O O . GLN A 1 1194 ? -11.906 -19.647 30.493 1.00 70.19 1194 GLN A O 1
ATOM 9010 N N . ILE A 1 1195 ? -13.331 -19.335 32.198 1.00 65.38 1195 ILE A N 1
ATOM 9011 C CA . ILE A 1 1195 ? -12.305 -18.946 33.184 1.00 65.38 1195 ILE A CA 1
ATOM 9012 C C . ILE A 1 1195 ? -12.361 -19.782 34.469 1.00 65.38 1195 ILE A C 1
ATOM 9014 O O . ILE A 1 1195 ? -11.328 -20.279 34.910 1.00 65.38 1195 ILE A O 1
ATOM 9018 N N . LYS A 1 1196 ? -13.534 -19.963 35.081 1.00 57.75 1196 LYS A N 1
ATOM 9019 C CA . LYS A 1 1196 ? -13.666 -20.392 36.490 1.00 57.75 1196 LYS A CA 1
ATOM 9020 C C . LYS A 1 1196 ? -13.099 -21.777 36.813 1.00 57.75 1196 LYS A C 1
ATOM 9022 O O . LYS A 1 1196 ? -12.713 -22.020 37.948 1.00 57.75 1196 LYS A O 1
ATOM 9027 N N . ASP A 1 1197 ? -12.997 -22.662 35.823 1.00 55.88 1197 ASP A N 1
ATOM 9028 C CA . ASP A 1 1197 ? -12.399 -24.000 35.977 1.00 55.88 1197 ASP A CA 1
ATOM 9029 C C . ASP A 1 1197 ? -10.923 -24.086 35.562 1.00 55.88 1197 ASP A C 1
ATOM 9031 O O . ASP A 1 1197 ? -10.332 -25.161 35.636 1.00 55.88 1197 ASP A O 1
ATOM 9035 N N . PHE A 1 1198 ? -10.338 -22.983 35.087 1.00 59.38 1198 PHE A N 1
ATOM 9036 C CA . PHE A 1 1198 ? -8.951 -22.917 34.613 1.00 59.38 1198 PHE A CA 1
ATOM 9037 C C . PHE A 1 1198 ? -8.014 -22.207 35.592 1.00 59.38 1198 PHE A C 1
ATOM 9039 O O . PHE A 1 1198 ? -6.796 -22.281 35.434 1.00 59.38 1198 PHE A O 1
ATOM 9046 N N . ILE A 1 1199 ? -8.568 -21.539 36.607 1.00 49.22 1199 ILE A N 1
ATOM 9047 C CA . ILE A 1 1199 ? -7.796 -20.985 37.715 1.00 49.22 1199 ILE A CA 1
ATOM 9048 C C . ILE A 1 1199 ? -7.421 -22.158 38.627 1.00 49.22 1199 ILE A C 1
ATOM 9050 O O . ILE A 1 1199 ? -8.197 -22.580 39.479 1.00 49.22 1199 ILE A O 1
ATOM 9054 N N . LEU A 1 1200 ? -6.224 -22.712 38.424 1.00 44.81 1200 LEU A N 1
ATOM 9055 C CA . LEU A 1 1200 ? -5.484 -23.307 39.535 1.00 44.81 1200 LEU A CA 1
ATOM 9056 C C . LEU A 1 1200 ? -5.310 -22.194 40.573 1.00 44.81 1200 LEU A C 1
ATOM 9058 O O . LEU A 1 1200 ? -4.955 -21.085 40.174 1.00 44.81 1200 LEU A O 1
ATOM 9062 N N . ASP A 1 1201 ? -5.577 -22.476 41.849 1.00 35.75 1201 ASP A N 1
ATOM 9063 C CA . ASP A 1 1201 ? -5.351 -21.587 42.997 1.00 35.75 1201 ASP A CA 1
ATOM 9064 C C . ASP A 1 1201 ? -3.869 -21.164 43.099 1.00 35.75 1201 ASP A C 1
ATOM 9066 O O . ASP A 1 1201 ? -3.127 -21.575 43.990 1.00 35.75 1201 ASP A O 1
ATOM 9070 N N . TYR A 1 1202 ? -3.403 -20.346 42.161 1.00 33.91 1202 TYR A N 1
ATOM 9071 C CA . TYR A 1 1202 ? -2.154 -19.622 42.251 1.00 33.91 1202 TYR A CA 1
ATOM 9072 C C . TYR A 1 1202 ? -2.457 -18.341 43.011 1.00 33.91 1202 TYR A C 1
ATOM 9074 O O . TYR A 1 1202 ? -2.910 -17.340 42.456 1.00 33.91 1202 TYR A O 1
ATOM 9082 N N . VAL A 1 1203 ? -2.226 -18.414 44.319 1.00 29.05 1203 VAL A N 1
ATOM 9083 C CA . VAL A 1 1203 ? -1.959 -17.236 45.138 1.00 29.05 1203 VAL A CA 1
ATOM 9084 C C . VAL A 1 1203 ? -0.752 -16.533 44.509 1.00 29.05 1203 VAL A C 1
ATOM 9086 O O . VAL A 1 1203 ? 0.324 -17.128 44.424 1.00 29.05 1203 VAL A O 1
ATOM 9089 N N . ILE A 1 1204 ? -0.980 -15.321 43.997 1.00 30.14 1204 ILE A N 1
ATOM 9090 C CA . ILE A 1 1204 ? 0.058 -14.393 43.521 1.00 30.14 1204 ILE A CA 1
ATOM 9091 C C . ILE A 1 1204 ? 0.838 -13.856 44.716 1.00 30.14 1204 ILE A C 1
ATOM 9093 O O . ILE A 1 1204 ? 0.175 -13.486 45.715 1.00 30.14 1204 ILE A O 1
#

Radius of gyration: 39.09 Å; chains: 1; bounding box: 95×106×125 Å

Sequence (1204 aa):
MFVPRKPDAEIARKELVVCGIFGFYNYRQSHSHADIIDILLTGLRRLEYRGYDSAGLAVDTFPVPLVVDTTTLPSSKQQEQENEENNSRPLIIKACGKISDLETQVKHDLSELKIDGNVEFEVHAGIAHTRWATHGPPSVVNAHPHTSGAGEGHEFLVVHNGIITNFRALKDFLVHHGETFESETDTEVIPKLFKWIYNSLSEPVTFSQLVMDVMSQLEGAYALLVKSTHYPGEMVACKRGSPLIMGVKKPSTSSTGTGAEPALVNDGGDQKENGNLESPAAAGGGDGLAVGPRDNPAAKRRPGVEYFLASDASAVVEHTKRVVVLEDGDVVVMRRGTYEIFNFGDGGGGGSGLASTAAAAASAPLPRALQTLNMEVSSIMKGGYDHFMLKEIFEQPETVLQTMRGRVRFRQDAPAAEVAAAAGSPVAWTLNEAGNNNKIGGITANATIRISATTPTKPNGYSLPPPPEIKMVPPAPAASVAVAAAAASTPKEERIKLGGLAEHIETIRTGRRLIFVACGTSFHACLAARQALEHLVGIPVAMELASDLLDRAPPIFRDDTCVFVSQSGETADTLRALEYARAKGALCVGLTNTVGSAIARNTHAGVHINAGCEIGVASTKAYTSQIVVMVMMALALSADRVSQQAHREEIIDGLGQLPCALRAALRLDTQVRDLATRLKDEQSLLVFGRGYNYATALEAALKVKEVTLMHSEGILAGEMKHGPLALVDEHMPILVVATLDSMHGKMLSVIQQLKARGARLVVLCCEGDSEVEHAAGKDAVLVRVPKLPDCLQPVVNAVPLQLLAYHLAVLRGHNVDQPRNLAKSVTTWAREACLNLYSLRINTLHSTRELQAPVFNGQRPRPHRAARQHKNSVLAVATNPNLGVGGSAVNVRAQRLNQRLNEDLWQEKMQGMVPVTPLCVPREEALRLKKWKPAVHHLTKKQLWEKIRSEAAEHAKSEPVLASFLHMSVIMHATPEKSLAFLLSNKLQSPTLLGTQLMRLIIEAYEDDHELLEAAVADLQAVKDRDPACETYVQCLLFFKGFQAIQVQRVSHWMWSKGRKALALALQSRMSEVFSVDIHPAATLGRGLLMDHATSIVIGETAVVGDNVSMLHHVTLGGSGTGSGTRHPTIGNGVLLGAGVSVLGPVVIGHCSKVGAGSVVVSDIEANSVAVGVPAKVVKKLDEGSEPNRDMDQIKDFILDYVI

pLDDT: mean 75.45, std 26.16, range [21.73, 98.62]

Secondary structure (DSSP, 8-state):
---PPP-----PPP-----EEEEEEEEEEEEEHHHHHHHHHHHHHTTTTT--SEEEEEEESSPPPS---TT----SSS-SSS-TT---PEEEEEEESSHHHHHHHHHHHHHHTT--TT-EEEEEEEEEEEE--SSS-S-TTTSSPEESSSTT---EEEEEEEEETTHHHHHHHHHHTT-----S-STTHHHHHHHHHHHH-SS---HHHHHHHHHTT--EEEEEEEEESSSTT-EEEEEEBS--EEEEE-----S----PPPPPTT------------------------------GGGG-PPPEEEEEESSGGGTTTT-SEEEEPPTTEEEEEETTEEEEEE-----S-------THHHHTSPPPP---EE----GGGGS-TTSS-HHHHHHHTHHHHHHHHHTTTB---TTS-HHHHHHTS---------------------------------------------------------------S-------SB--GGGTTTHHHHHH-SEEEEEE-HHHHHHHHHHHHHHHHHH-S-EEEEEHHHHHHH-----TTEEEEEEESSS--HHHHHHHHHHHHTT-EEEEEESSTT-HHHHHSSEEEE-------SSS--HHHHHHHHHHHHHHHHHTTT-GGGHHHHHHHHHHHHHHHHHHHHHHTTHHHHHHHHHHHTT-SEEEEEE-THHHHHHHHHHHHHHHHH--EEEEEEGGGGGGTGGGG--SSSEEEEEE-SSTTHHHHHHHHHHHHTTT-EEEEEEETT-HHHHHHH-TTSEEEEE----TTTHHHHHHHHHHHHHHHHHHHTT--SSS-TT--S-------HHHHHHHHTTTSSSSS---------------------------------S---S-TTHHHHHHHHHHHHHHHHHHHHHHTS---------S-HHHH-S------TTPPPHHHHHHHHHHHHHHHHHH-HHHHHHHIIIIIT-SSHHHHHHHHHHHHH--SSS-HHHHHHHHHHHHHH-HHHHHHHHHHHHHHHHH-TT---HHHHHHH-HHHHHHHHHHHHHHHHHTT-HHHHHHHHHHHHHHHSEEE-TT-EE-SS-EETT-TTEEE-TT-EE-TT-EE-TT-EEE--SS-SS--S-EEPTT-EE-TT-EEESS-EEPTT-EE-TT-EE-S-B-TTEEEEETTEEEEEEPPTT--HHHH--SSTTT------

Foldseek 3Di:
DDDDDDDPDDPDDFAFWFKKKKKKKWAQPKDFLLRRVVLQLLLVVLRVLRAWQKKKKKWWLAADDLDDPLVDDDPDDDPPPPPPPDPRDIDIFMDGGGSVRSVVRVVVVCVVVVRDRRHMYNTIMMIMMHTDDRFAHRDRLAYDFAAQDDPPDRFKTKDKGWAQLCLVVLVVVLVVVPGDDDGRGSNNSQNVQLVVVCVVDPDDDDPLLSVLVSVVVTDTFMWMWMDGPSAGRKIKIAGAQAWKKKFKDFDDDPDDDDDDDDDDPQPPDDDDDDDDDDDDDDDDDDDDDDDDPPDDVPLPDDGMMMMMMISDCSSRVVPFQWMFTDDHQWMWMDDSRDIFIFGDDPPPDPDPDPPDSVVRVVDHGDRTDTDGDPADNVLSDCPPHPFLLVVLLLCQLVLLVQLCPPFFDDDPPPPPPVVVVVPDDDDDDDDDDDDDDDDDDDDDDDDDDDDDDDDDDDDDDDDDDDDDDDDDDDDDDDDDDPDDDDDDDDPPDDRGDQPLCPVPLVLQLQFQEEEEEEADLQLLLCQLQVVLLCVQSVHHYHRDHLVVCVVVVDDAAQSYEYEQGDAQLQFASSLVSLVSNVVRNHQYEYAYQDPPRSSCVSHPTYGHLRSGDRQFQQDRSSSLSSLSVSSSSSLSSNVPPPVCVVVSSQQSVLSVCLSVLSVVLLVCLVVLLVVLVVCLVPQEEEEEDEDSCLSLQQSLQSLLCQQQVRNYDRDHLVCCVVPVVVVQAQRHEYEYEQEPDPCNVVSLVSLQSSVVRNHAYEYEYAPPPVSSDVSNDDRYHYRHGHDGHSSSVSSSSNSSSSSNSVSSNVVNVTRRRRGPPGRRHRNHDDDSVPPVVVVVVVVVVPPDDDDDDDDDDDDDDDDDDDDDDDDDDDDDPDDDVDDDDDPPPPVVVVVVVVVVVVVVVVVVVVVDADQDDPPCDDDVVQAPDDDDDPDPPQDDQVRQLVQLLVVLVVCCVVPVVCVVVSCVQRNVDPHPQLSLLQQLLVLLDDPVRHSVNSSVLSSVLCVVDVVLVVLLSLQLVLCCLAPPVCPGSNCCSHPPLQSSLSSLLSSLLSCVSSVVQVVSVSSQVSSCVRRVAHARSQEAEEGNEAEACAHQHHHDNQEYEYALEYEYYQEAQEFPDDDPDQGTDYEYHLEYYEHNEYEGTHEYEHHQEYEAHNEYDDHHHHHQFYWYDDPIDTDDGHDVPHRCSRVVDRPPVPDDPPPD